Protein AF-A0A7S3PCI8-F1 (afdb_monomer)

Structure (mmCIF, N/CA/C/O backbone):
data_AF-A0A7S3PCI8-F1
#
_entry.id   AF-A0A7S3PCI8-F1
#
loop_
_atom_site.group_PDB
_atom_site.id
_atom_site.type_symbol
_atom_site.label_atom_id
_atom_site.label_alt_id
_atom_site.label_comp_id
_atom_site.label_asym_id
_atom_site.label_entity_id
_atom_site.label_seq_id
_atom_site.pdbx_PDB_ins_code
_atom_site.Cartn_x
_atom_site.Cartn_y
_atom_site.Cartn_z
_atom_site.occupancy
_atom_site.B_iso_or_equiv
_atom_site.auth_seq_id
_atom_site.auth_comp_id
_atom_site.auth_asym_id
_atom_site.auth_atom_id
_atom_site.pdbx_PDB_model_num
ATOM 1 N N . ARG A 1 1 ? 52.196 -12.112 51.011 1.00 27.86 1 ARG A N 1
ATOM 2 C CA . ARG A 1 1 ? 52.466 -12.506 52.419 1.00 27.86 1 ARG A CA 1
ATOM 3 C C . ARG A 1 1 ? 51.114 -12.709 53.113 1.00 27.86 1 ARG A C 1
ATOM 5 O O . ARG A 1 1 ? 50.279 -11.839 52.939 1.00 27.86 1 ARG A O 1
ATOM 12 N N . LYS A 1 2 ? 50.939 -13.881 53.756 1.00 26.83 2 LYS A N 1
ATOM 13 C CA . LYS A 1 2 ? 49.873 -14.411 54.663 1.00 26.83 2 LYS A CA 1
ATOM 14 C C . LYS A 1 2 ? 48.639 -13.517 54.943 1.00 26.83 2 LYS A C 1
ATOM 16 O O . LYS A 1 2 ? 48.821 -12.382 55.351 1.00 26.83 2 LYS A O 1
ATOM 21 N N . VAL A 1 3 ? 47.406 -13.945 54.616 1.00 29.55 3 VAL A N 1
ATOM 22 C CA . VAL A 1 3 ? 46.463 -14.827 55.377 1.00 29.55 3 VAL A CA 1
ATOM 23 C C . VAL A 1 3 ? 46.013 -14.224 56.714 1.00 29.55 3 VAL A C 1
ATOM 25 O O . VAL A 1 3 ? 46.874 -14.068 57.565 1.00 29.55 3 VAL A O 1
ATOM 28 N N . VAL A 1 4 ? 44.697 -13.997 56.901 1.00 24.88 4 VAL A N 1
ATOM 29 C CA . VAL A 1 4 ? 43.839 -14.606 57.955 1.00 24.88 4 VAL A CA 1
ATOM 30 C C . VAL A 1 4 ? 42.352 -14.526 57.540 1.00 24.88 4 VAL A C 1
ATOM 32 O O . VAL A 1 4 ? 41.869 -13.496 57.080 1.00 24.88 4 VAL A O 1
ATOM 35 N N . SER A 1 5 ? 41.683 -15.671 57.694 1.00 29.09 5 SER A N 1
ATOM 36 C CA . SER A 1 5 ? 40.257 -16.007 57.553 1.00 29.09 5 SER A CA 1
ATOM 37 C C . SER A 1 5 ? 39.382 -15.447 58.683 1.00 29.09 5 SER A C 1
ATOM 39 O O . SER A 1 5 ? 39.892 -15.258 59.778 1.00 29.09 5 SER A O 1
ATOM 41 N N . THR A 1 6 ? 38.064 -15.328 58.500 1.00 25.31 6 THR A N 1
ATOM 42 C CA . THR A 1 6 ? 37.109 -16.274 59.124 1.00 25.31 6 THR A CA 1
ATOM 43 C C . THR A 1 6 ? 35.862 -16.564 58.265 1.00 25.31 6 THR A C 1
ATOM 45 O O . THR A 1 6 ? 35.268 -15.659 57.685 1.00 25.31 6 THR A O 1
ATOM 48 N N . GLN A 1 7 ? 35.506 -17.855 58.260 1.00 27.11 7 GLN A N 1
ATOM 49 C CA . GLN A 1 7 ? 34.226 -18.547 57.986 1.00 27.11 7 GLN A CA 1
ATOM 50 C C . GLN A 1 7 ? 32.984 -17.841 58.589 1.00 27.11 7 GLN A C 1
ATOM 52 O O . GLN A 1 7 ? 33.149 -17.054 59.512 1.00 27.11 7 GLN A O 1
ATOM 57 N N . ASP A 1 8 ? 31.712 -18.043 58.218 1.00 26.09 8 ASP A N 1
ATOM 58 C CA . ASP A 1 8 ? 30.960 -19.021 57.408 1.00 26.09 8 ASP A CA 1
ATOM 59 C C . ASP A 1 8 ? 29.603 -18.379 57.034 1.00 26.09 8 ASP A C 1
ATOM 61 O O . ASP A 1 8 ? 29.068 -17.608 57.830 1.00 26.09 8 ASP A O 1
ATOM 65 N N . SER A 1 9 ? 29.001 -18.734 55.889 1.00 25.45 9 SER A N 1
ATOM 66 C CA . SER A 1 9 ? 27.535 -18.722 55.655 1.00 25.45 9 SER A CA 1
ATOM 67 C C . SER A 1 9 ? 27.186 -19.399 54.312 1.00 25.45 9 SER A C 1
ATOM 69 O O . SER A 1 9 ? 27.844 -19.111 53.310 1.00 25.45 9 SER A O 1
ATOM 71 N N . PRO A 1 10 ? 26.161 -20.272 54.236 1.00 29.17 10 PRO A N 1
ATOM 72 C CA . PRO A 1 10 ? 25.879 -21.071 53.049 1.00 29.17 10 PRO A CA 1
ATOM 73 C C . PRO A 1 10 ? 25.069 -20.304 51.993 1.00 29.17 10 PRO A C 1
ATOM 75 O O . PRO A 1 10 ? 24.042 -19.683 52.260 1.00 29.17 10 PRO A O 1
ATOM 78 N N . HIS A 1 11 ? 25.537 -20.416 50.752 1.00 23.89 11 HIS A N 1
ATOM 79 C CA . HIS A 1 11 ? 24.861 -19.996 49.533 1.00 23.89 11 HIS A CA 1
ATOM 80 C C . HIS A 1 11 ? 23.628 -20.858 49.226 1.00 23.89 11 HIS A C 1
ATOM 82 O O . HIS A 1 11 ? 23.722 -22.083 49.211 1.00 23.89 11 HIS A O 1
ATOM 88 N N . ARG A 1 12 ? 22.534 -20.215 48.797 1.00 23.34 12 ARG A N 1
ATOM 89 C CA . ARG A 1 12 ? 22.047 -20.266 47.398 1.00 23.34 12 ARG A CA 1
ATOM 90 C C . ARG A 1 12 ? 20.755 -19.451 47.248 1.00 23.34 12 ARG A C 1
ATOM 92 O O . ARG A 1 12 ? 19.673 -19.925 47.566 1.00 23.34 12 ARG A O 1
ATOM 99 N N . VAL A 1 13 ? 20.871 -18.259 46.663 1.00 22.89 13 VAL A N 1
ATOM 100 C CA . VAL A 1 13 ? 19.783 -17.639 45.894 1.00 22.89 13 VAL A CA 1
ATOM 101 C C . VAL A 1 13 ? 20.308 -17.453 44.479 1.00 22.89 13 VAL A C 1
ATOM 103 O O . VAL A 1 13 ? 21.386 -16.903 44.260 1.00 22.89 13 VAL A O 1
ATOM 106 N N . VAL A 1 14 ? 19.571 -18.034 43.543 1.00 23.16 14 VAL A N 1
ATOM 107 C CA . VAL A 1 14 ? 19.890 -18.159 42.126 1.00 23.16 14 VAL A CA 1
ATOM 108 C C . VAL A 1 14 ? 20.019 -16.771 41.500 1.00 23.16 14 VAL A C 1
ATOM 110 O O . VAL A 1 14 ? 19.055 -16.015 41.422 1.00 23.16 14 VAL A O 1
ATOM 113 N N . GLN A 1 15 ? 21.224 -16.454 41.031 1.00 23.61 15 GLN A N 1
ATOM 114 C CA . GLN A 1 15 ? 21.467 -15.363 40.097 1.00 23.61 15 GLN A CA 1
ATOM 115 C C . GLN A 1 15 ? 20.817 -15.758 38.766 1.00 23.61 15 GLN A C 1
ATOM 117 O O . GLN A 1 15 ? 21.354 -16.575 38.016 1.00 23.61 15 GLN A O 1
ATOM 122 N N . VAL A 1 16 ? 19.636 -15.210 38.474 1.00 22.86 16 VAL A N 1
ATOM 123 C CA . VAL A 1 16 ? 19.103 -15.243 37.111 1.00 22.86 16 VAL A CA 1
ATOM 124 C C . VAL A 1 16 ? 19.962 -14.284 36.300 1.00 22.86 16 VAL A C 1
ATOM 126 O O . VAL A 1 16 ? 19.784 -13.068 36.339 1.00 22.86 16 VAL A O 1
ATOM 129 N N . ALA A 1 17 ? 20.940 -14.846 35.594 1.00 22.61 17 ALA A N 1
ATOM 130 C CA . ALA A 1 17 ? 21.573 -14.185 34.472 1.00 22.61 17 ALA A CA 1
ATOM 131 C C . ALA A 1 17 ? 20.473 -13.891 33.445 1.00 22.61 17 ALA A C 1
ATOM 133 O O . ALA A 1 17 ? 20.045 -14.771 32.699 1.00 22.61 17 ALA A O 1
ATOM 134 N N . ILE A 1 18 ? 19.982 -12.653 33.442 1.00 24.94 18 ILE A N 1
ATOM 135 C CA . ILE A 1 18 ? 19.190 -12.130 32.336 1.00 24.94 18 ILE A CA 1
ATOM 136 C C . ILE A 1 18 ? 20.152 -12.085 31.150 1.00 24.94 18 ILE A C 1
ATOM 138 O O . ILE A 1 18 ? 20.985 -11.184 31.048 1.00 24.94 18 ILE A O 1
ATOM 142 N N . ARG A 1 19 ? 20.083 -13.098 30.280 1.00 24.11 19 ARG A N 1
ATOM 143 C CA . ARG A 1 19 ? 20.650 -12.997 28.937 1.00 24.11 19 ARG A CA 1
ATOM 144 C C . ARG A 1 19 ? 20.000 -11.787 28.273 1.00 24.11 19 ARG A C 1
ATOM 146 O O . ARG A 1 19 ? 18.777 -11.700 28.174 1.00 24.11 19 ARG A O 1
ATOM 153 N N . GLN A 1 20 ? 20.843 -10.830 27.906 1.00 29.81 20 GLN A N 1
ATOM 154 C CA . GLN A 1 20 ? 20.495 -9.675 27.096 1.00 29.81 20 GLN A CA 1
ATOM 155 C C . GLN A 1 20 ? 20.166 -10.147 25.679 1.00 29.81 20 GLN A C 1
ATOM 157 O O . GLN A 1 20 ? 21.026 -10.131 24.810 1.00 29.81 20 GLN A O 1
ATOM 162 N N . ASP A 1 21 ? 18.916 -10.536 25.461 1.00 29.53 21 ASP A N 1
ATOM 163 C CA . ASP A 1 21 ? 18.326 -10.661 24.132 1.00 29.53 21 ASP A CA 1
ATOM 164 C C . ASP A 1 21 ? 17.178 -9.642 24.041 1.00 29.53 21 ASP A C 1
ATOM 166 O O . ASP A 1 21 ? 16.047 -9.914 24.441 1.00 29.53 21 ASP A O 1
ATOM 170 N N . ALA A 1 22 ? 17.471 -8.424 23.571 1.00 28.08 22 ALA A N 1
ATOM 171 C CA . ALA A 1 22 ? 16.452 -7.428 23.227 1.00 28.08 22 ALA A CA 1
ATOM 172 C C . ALA A 1 22 ? 16.907 -6.591 22.014 1.00 28.08 22 ALA A C 1
ATOM 174 O O . ALA A 1 22 ? 17.934 -5.912 22.104 1.00 28.08 22 ALA A O 1
ATOM 175 N N . PRO A 1 23 ? 16.169 -6.591 20.887 1.00 33.16 23 PRO A N 1
ATOM 176 C CA . PRO A 1 23 ? 16.462 -5.713 19.765 1.00 33.16 23 PRO A CA 1
ATOM 177 C C . PRO A 1 23 ? 15.986 -4.284 20.090 1.00 33.16 23 PRO A C 1
ATOM 179 O O . PRO A 1 23 ? 14.822 -4.063 20.402 1.00 33.16 23 PRO A O 1
ATOM 182 N N . HIS A 1 24 ? 16.918 -3.329 20.023 1.00 36.97 24 HIS A N 1
ATOM 183 C CA . HIS A 1 24 ? 16.735 -1.867 19.980 1.00 36.97 24 HIS A CA 1
ATOM 184 C C . HIS A 1 24 ? 15.873 -1.203 21.077 1.00 36.97 24 HIS A C 1
ATOM 186 O O . HIS A 1 24 ? 14.689 -0.924 20.914 1.00 36.97 24 HIS A O 1
ATOM 192 N N . ARG A 1 25 ? 16.521 -0.800 22.177 1.00 43.88 25 ARG A N 1
ATOM 193 C CA . ARG A 1 25 ? 15.999 0.239 23.083 1.00 43.88 25 ARG A CA 1
ATOM 194 C C . ARG A 1 25 ? 16.179 1.618 22.422 1.00 43.88 25 ARG A C 1
ATOM 196 O O . ARG A 1 25 ? 17.267 1.888 21.916 1.00 43.88 25 ARG A O 1
ATOM 203 N N . ALA A 1 26 ? 15.162 2.490 22.445 1.00 54.56 26 ALA A N 1
ATOM 204 C CA . ALA A 1 26 ? 15.315 3.898 22.047 1.00 54.56 26 ALA A CA 1
ATOM 205 C C . ALA A 1 26 ? 16.467 4.546 22.832 1.00 54.56 26 ALA A C 1
ATOM 207 O O . ALA A 1 26 ? 16.497 4.468 24.063 1.00 54.56 26 ALA A O 1
ATOM 208 N N . VAL A 1 27 ? 17.411 5.178 22.133 1.00 77.50 27 VAL A N 1
ATOM 209 C CA . VAL A 1 27 ? 18.512 5.909 22.768 1.00 77.50 27 VAL A CA 1
ATOM 210 C C . VAL A 1 27 ? 18.054 7.350 22.973 1.00 77.50 27 VAL A C 1
ATOM 212 O O . VAL A 1 27 ? 18.093 8.157 22.050 1.00 77.50 27 VAL A O 1
ATOM 215 N N . ASN A 1 28 ? 17.570 7.663 24.176 1.00 86.38 28 ASN A N 1
ATOM 216 C CA . ASN A 1 28 ? 17.214 9.032 24.548 1.00 86.38 28 ASN A CA 1
ATOM 217 C C . ASN A 1 28 ? 18.470 9.875 24.863 1.00 86.38 28 ASN A C 1
ATOM 219 O O . ASN A 1 28 ? 19.436 9.343 25.419 1.00 86.38 28 ASN A O 1
ATOM 223 N N . PRO A 1 29 ? 18.448 11.194 24.588 1.00 89.12 29 PRO A N 1
ATOM 224 C CA . PRO A 1 29 ? 17.395 11.926 23.880 1.00 89.12 29 PRO A CA 1
ATOM 225 C C . PRO A 1 29 ? 17.429 11.666 22.365 1.00 89.12 29 PRO A C 1
ATOM 227 O O . PRO A 1 29 ? 18.498 11.617 21.760 1.00 89.12 29 PRO A O 1
ATOM 230 N N . ILE A 1 30 ? 16.251 11.565 21.747 1.00 91.12 30 ILE A N 1
ATOM 231 C CA . ILE A 1 30 ? 16.095 11.311 20.304 1.00 91.12 30 ILE A CA 1
ATOM 232 C C . ILE A 1 30 ? 16.317 12.562 19.444 1.00 91.12 30 ILE A C 1
ATOM 234 O O . ILE A 1 30 ? 16.691 12.451 18.281 1.00 91.12 30 ILE A O 1
ATOM 238 N N . VAL A 1 31 ? 16.142 13.757 20.019 1.00 88.75 31 VAL A N 1
ATOM 239 C CA . VAL A 1 31 ? 16.466 15.047 19.390 1.00 88.75 31 VAL A CA 1
ATOM 240 C C . VAL A 1 31 ? 17.232 15.899 20.396 1.00 88.75 31 VAL A C 1
ATOM 242 O O . VAL A 1 31 ? 16.754 16.126 21.508 1.00 88.75 31 VAL A O 1
ATOM 245 N N . PHE A 1 32 ? 18.421 16.388 20.027 1.00 86.00 32 PHE A N 1
ATOM 246 C CA . PHE A 1 32 ? 19.235 17.261 20.879 1.00 86.00 32 PHE A CA 1
ATOM 247 C C . PHE A 1 32 ? 20.119 18.228 20.065 1.00 86.00 32 PHE A C 1
ATOM 249 O O . PHE A 1 32 ? 20.490 17.920 18.931 1.00 86.00 32 PHE A O 1
ATOM 256 N N . PRO A 1 33 ? 20.486 19.400 20.624 1.00 73.12 33 PRO A N 1
ATOM 257 C CA . PRO A 1 33 ? 21.164 20.470 19.887 1.00 73.12 33 PRO A CA 1
ATOM 258 C C . PRO A 1 33 ? 22.480 20.108 19.184 1.00 73.12 33 PRO A C 1
ATOM 260 O O . PRO A 1 33 ? 22.778 20.668 18.135 1.00 73.12 33 PRO A O 1
ATOM 263 N N . SER A 1 34 ? 23.297 19.215 19.755 1.00 66.88 34 SER A N 1
ATOM 264 C CA . SER A 1 34 ? 24.648 18.930 19.246 1.00 66.88 34 SER A CA 1
ATOM 265 C C . SER A 1 34 ? 24.726 17.810 18.206 1.00 66.88 34 SER A C 1
ATOM 267 O O . SER A 1 34 ? 25.765 17.681 17.568 1.00 66.88 34 SER A O 1
ATOM 269 N N . SER A 1 35 ? 23.676 17.002 18.022 1.00 60.53 35 SER A N 1
ATOM 270 C CA . SER A 1 35 ? 23.677 15.874 17.071 1.00 60.53 35 SER A CA 1
ATOM 271 C C . SER A 1 35 ? 23.223 16.223 15.659 1.00 60.53 35 SER A C 1
ATOM 273 O O . SER A 1 35 ? 23.510 15.460 14.747 1.00 60.53 35 SER A O 1
ATOM 275 N N . HIS A 1 36 ? 22.548 17.358 15.457 1.00 63.19 36 HIS A N 1
ATOM 276 C CA . HIS A 1 36 ? 21.820 17.635 14.209 1.00 63.19 36 HIS A CA 1
ATOM 277 C C . HIS A 1 36 ? 22.151 19.012 13.589 1.00 63.19 36 HIS A C 1
ATOM 279 O O . HIS A 1 36 ? 21.320 19.645 12.941 1.00 63.19 36 HIS A O 1
ATOM 285 N N . GLY A 1 37 ? 23.392 19.485 13.763 1.00 55.69 37 GLY A N 1
ATOM 286 C CA . GLY A 1 37 ? 23.935 20.662 13.065 1.00 55.69 37 GLY A CA 1
ATOM 287 C C . GLY A 1 37 ? 23.708 22.020 13.752 1.00 55.69 37 GLY A C 1
ATOM 288 O O . GLY A 1 37 ? 23.151 22.122 14.841 1.00 55.69 37 GLY A O 1
ATOM 289 N N . ARG A 1 38 ? 24.166 23.111 13.110 1.00 59.69 38 ARG A N 1
ATOM 290 C CA . ARG A 1 38 ? 24.152 24.488 13.666 1.00 59.69 38 ARG A CA 1
ATOM 291 C C . ARG A 1 38 ? 22.742 25.106 13.802 1.00 59.69 38 ARG A C 1
ATOM 293 O O . ARG A 1 38 ? 22.611 26.191 14.364 1.00 59.69 38 ARG A O 1
ATOM 300 N N . TYR A 1 39 ? 21.696 24.447 13.298 1.00 61.47 39 TYR A N 1
ATOM 301 C CA . TYR A 1 39 ? 20.375 25.043 13.027 1.00 61.47 39 TYR A CA 1
ATOM 302 C C . TYR A 1 39 ? 19.360 24.960 14.183 1.00 61.47 39 TYR A C 1
ATOM 304 O O . TYR A 1 39 ? 18.380 25.718 14.208 1.00 61.47 39 TYR A O 1
ATOM 312 N N . VAL A 1 40 ? 19.603 24.065 15.148 1.00 65.44 40 VAL A N 1
ATOM 313 C CA . VAL A 1 40 ? 18.712 23.743 16.283 1.00 65.44 40 VAL A CA 1
ATOM 314 C C . VAL A 1 40 ? 18.877 24.727 17.458 1.00 65.44 40 VAL A C 1
ATOM 316 O O . VAL A 1 40 ? 18.009 24.846 18.320 1.00 65.44 40 VAL A O 1
ATOM 319 N N . GLY A 1 41 ? 19.958 25.514 17.477 1.00 70.00 41 GLY A N 1
ATOM 320 C CA . GLY A 1 41 ? 20.263 26.439 18.573 1.00 70.00 41 GLY A CA 1
ATOM 321 C C . GLY A 1 41 ? 20.801 25.705 19.804 1.00 70.00 41 GLY A C 1
ATOM 322 O O . GLY A 1 41 ? 21.496 24.711 19.665 1.00 70.00 41 GLY A O 1
ATOM 323 N N . SER A 1 42 ? 20.533 26.206 21.015 1.00 71.88 42 SER A N 1
ATOM 324 C CA . SER A 1 42 ? 21.031 25.611 22.273 1.00 71.88 42 SER A CA 1
ATOM 325 C C . SER A 1 42 ? 19.973 24.858 23.089 1.00 71.88 42 SER A C 1
ATOM 327 O O . SER A 1 42 ? 20.252 24.456 24.216 1.00 71.88 42 SER A O 1
ATOM 329 N N . ASN A 1 43 ? 18.751 24.738 22.569 1.00 80.88 43 ASN A N 1
ATOM 330 C CA . ASN A 1 43 ? 17.570 24.335 23.329 1.00 80.88 43 ASN A CA 1
ATOM 331 C C . ASN A 1 43 ? 16.480 23.789 22.395 1.00 80.88 43 ASN A C 1
ATOM 333 O O . ASN A 1 43 ? 16.303 24.315 21.295 1.00 80.88 43 ASN A O 1
ATOM 337 N N . VAL A 1 44 ? 15.769 22.760 22.858 1.00 84.88 44 VAL A N 1
ATOM 338 C CA . VAL A 1 44 ? 14.655 22.106 22.157 1.00 84.88 44 VAL A CA 1
ATOM 339 C C . VAL A 1 44 ? 13.528 21.813 23.148 1.00 84.88 44 VAL A C 1
ATOM 341 O O . VAL A 1 44 ? 13.763 21.222 24.202 1.00 84.88 44 VAL A O 1
ATOM 344 N N . GLY A 1 45 ? 12.308 22.242 22.830 1.00 88.25 45 GLY A N 1
ATOM 345 C CA . GLY A 1 45 ? 11.148 22.069 23.703 1.00 88.25 45 GLY A CA 1
ATOM 346 C C . GLY A 1 45 ? 9.819 22.129 22.957 1.00 88.25 45 GLY A C 1
ATOM 347 O O . GLY A 1 45 ? 9.773 22.451 21.766 1.00 88.25 45 GLY A O 1
ATOM 348 N N . GLY A 1 46 ? 8.742 21.807 23.677 1.00 90.31 46 GLY A N 1
ATOM 349 C CA . GLY A 1 46 ? 7.383 21.753 23.138 1.00 90.31 46 GLY A CA 1
ATOM 350 C C . GLY A 1 46 ? 7.219 20.836 21.920 1.00 90.31 46 GLY A C 1
ATOM 351 O O . GLY A 1 46 ? 6.832 21.355 20.874 1.00 90.31 46 GLY A O 1
ATOM 352 N N . PRO A 1 47 ? 7.532 19.526 22.009 1.00 95.81 47 PRO A N 1
ATOM 353 C CA . PRO A 1 47 ? 7.264 18.603 20.912 1.00 95.81 47 PRO A CA 1
ATOM 354 C C . PRO A 1 47 ? 5.756 18.499 20.652 1.00 95.81 47 PRO A C 1
ATOM 356 O O . PRO A 1 47 ? 4.970 18.364 21.585 1.00 95.81 47 PRO A O 1
ATOM 359 N N . SER A 1 48 ? 5.369 18.513 19.382 1.00 97.00 48 SER A N 1
ATOM 360 C CA . SER A 1 48 ? 4.046 18.130 18.896 1.00 97.00 48 SER A CA 1
ATOM 361 C C . SER A 1 48 ? 4.248 17.149 17.754 1.00 97.00 48 SER A C 1
ATOM 363 O O . SER A 1 48 ? 4.811 17.518 16.723 1.00 97.00 48 SER A O 1
ATOM 365 N N . VAL A 1 49 ? 3.843 15.899 17.951 1.00 97.44 49 VAL A N 1
ATOM 366 C CA . VAL A 1 49 ? 4.130 14.801 17.026 1.00 97.44 49 VAL A CA 1
ATOM 367 C C . VAL A 1 49 ? 2.847 14.334 16.364 1.00 97.44 49 VAL A C 1
ATOM 369 O O . VAL A 1 49 ? 1.857 14.074 17.040 1.00 97.44 49 VAL A O 1
ATOM 372 N N . ILE A 1 50 ? 2.891 14.199 15.045 1.00 95.81 50 ILE A N 1
ATOM 373 C CA . ILE A 1 50 ? 1.824 13.615 14.239 1.00 95.81 50 ILE A CA 1
ATOM 374 C C . ILE A 1 50 ? 2.388 12.448 13.429 1.00 95.81 50 ILE A C 1
ATOM 376 O O . ILE A 1 50 ? 3.551 12.461 13.010 1.00 95.81 50 ILE A O 1
ATOM 380 N N . LYS A 1 51 ? 1.548 11.447 13.164 1.00 95.25 51 LYS A N 1
ATOM 381 C CA . LYS A 1 51 ? 1.749 10.606 11.981 1.00 95.25 51 LYS A CA 1
ATOM 382 C C . LYS A 1 51 ? 1.511 11.505 10.768 1.00 95.25 51 LYS A C 1
ATOM 384 O O . LYS A 1 51 ? 0.538 12.261 10.776 1.00 95.25 51 LYS A O 1
ATOM 389 N N . VAL A 1 52 ? 2.391 11.453 9.770 1.00 94.00 52 VAL A N 1
ATOM 390 C CA . VAL A 1 52 ? 2.155 12.200 8.532 1.00 94.00 52 VAL A CA 1
ATOM 391 C C . VAL A 1 52 ? 0.824 11.725 7.943 1.00 94.00 52 VAL A C 1
ATOM 393 O O . VAL A 1 52 ? 0.646 10.513 7.785 1.00 94.00 52 VAL A O 1
ATOM 396 N N . PRO A 1 53 ? -0.137 12.638 7.727 1.00 89.75 53 PRO A N 1
ATOM 397 C CA . PRO A 1 53 ? -1.456 12.278 7.242 1.00 89.75 53 PRO A CA 1
ATOM 398 C C . PRO A 1 53 ? -1.396 11.773 5.804 1.00 89.75 53 PRO A C 1
ATOM 400 O O . PRO A 1 53 ? -0.586 12.235 5.004 1.00 89.75 53 PRO A O 1
ATOM 403 N N . ASP A 1 54 ? -2.311 10.872 5.467 1.00 87.31 54 ASP A N 1
ATOM 404 C CA . ASP A 1 54 ? -2.272 10.145 4.197 1.00 87.31 54 ASP A CA 1
ATOM 405 C C . ASP A 1 54 ? -2.568 11.043 2.971 1.00 87.31 54 ASP A C 1
ATOM 407 O O . ASP A 1 54 ? -2.309 10.640 1.840 1.00 87.31 54 ASP A O 1
ATOM 411 N N . TRP A 1 55 ? -3.065 12.276 3.175 1.00 92.50 55 TRP A N 1
ATOM 412 C CA . TRP A 1 55 ? -3.230 13.264 2.098 1.00 92.50 55 TRP A CA 1
ATOM 413 C C . TRP A 1 55 ? -1.914 13.909 1.649 1.00 92.50 55 TRP A C 1
ATOM 415 O O . TRP A 1 55 ? -1.885 14.524 0.587 1.00 92.50 55 TRP A O 1
ATOM 425 N N . ILE A 1 56 ? -0.838 13.792 2.435 1.00 88.25 56 ILE A N 1
ATOM 426 C CA . ILE A 1 56 ? 0.502 14.209 2.018 1.00 88.25 56 ILE A CA 1
ATOM 427 C C . ILE A 1 56 ? 1.129 13.024 1.281 1.00 88.25 56 ILE A C 1
ATOM 429 O O . ILE A 1 56 ? 1.375 11.989 1.911 1.00 88.25 56 ILE A O 1
ATOM 433 N N . PRO A 1 57 ? 1.405 13.133 -0.032 1.00 83.81 57 PRO A N 1
ATOM 434 C CA . PRO A 1 57 ? 1.968 12.031 -0.800 1.00 83.81 57 PRO A CA 1
ATOM 435 C C . PRO A 1 57 ? 3.282 11.533 -0.194 1.00 83.81 57 PRO A C 1
ATOM 437 O O . PRO A 1 57 ? 4.132 12.321 0.215 1.00 83.81 57 PRO A O 1
ATOM 440 N N . ALA A 1 58 ? 3.511 10.218 -0.195 1.00 79.81 58 ALA A N 1
ATOM 441 C CA . ALA A 1 58 ? 4.750 9.643 0.340 1.00 79.81 58 ALA A CA 1
ATOM 442 C C . ALA A 1 58 ? 6.019 10.144 -0.382 1.00 79.81 58 ALA A C 1
ATOM 444 O O . ALA A 1 58 ? 7.086 10.167 0.219 1.00 79.81 58 ALA A O 1
ATOM 445 N N . SER A 1 59 ? 5.904 10.563 -1.648 1.00 81.75 59 SER A N 1
ATOM 446 C CA . SER A 1 59 ? 6.981 11.200 -2.421 1.00 81.75 59 SER A CA 1
ATOM 447 C C . SER A 1 59 ? 7.329 12.614 -1.947 1.00 81.75 59 SER A C 1
ATOM 449 O O . SER A 1 59 ? 8.431 13.087 -2.208 1.00 81.75 59 SER A O 1
ATOM 451 N N . GLU A 1 60 ? 6.390 13.290 -1.287 1.00 82.88 60 GLU A N 1
ATOM 452 C CA . GLU A 1 60 ? 6.542 14.649 -0.753 1.00 82.88 60 GLU A CA 1
ATOM 453 C C . GLU A 1 60 ? 6.781 14.643 0.763 1.00 82.88 60 GLU A C 1
ATOM 455 O O . GLU A 1 60 ? 7.275 15.619 1.330 1.00 82.88 60 GLU A O 1
ATOM 460 N N . SER A 1 61 ? 6.465 13.527 1.422 1.00 89.69 61 SER A N 1
ATOM 461 C CA . SER A 1 61 ? 6.738 13.319 2.835 1.00 89.69 61 SER A CA 1
ATOM 462 C C . SER A 1 61 ? 8.226 13.082 3.102 1.00 89.69 61 SER A C 1
ATOM 464 O O . SER A 1 61 ? 8.887 12.300 2.423 1.00 89.69 61 SER A O 1
ATOM 466 N N . LEU A 1 62 ? 8.748 13.700 4.162 1.00 92.38 62 LEU A N 1
ATOM 467 C CA . LEU A 1 62 ? 10.118 13.465 4.621 1.00 92.38 62 LEU A CA 1
ATOM 468 C C . LEU A 1 62 ? 10.261 12.157 5.425 1.00 92.38 62 LEU A C 1
ATOM 470 O O . LEU A 1 62 ? 11.372 11.660 5.586 1.00 92.38 62 LEU A O 1
ATOM 474 N N . GLY A 1 63 ? 9.163 11.602 5.948 1.00 93.19 63 GLY A N 1
ATOM 475 C CA . GLY A 1 63 ? 9.141 10.347 6.709 1.00 93.19 63 GLY A CA 1
ATOM 476 C C . GLY A 1 63 ? 7.763 10.050 7.306 1.00 93.19 63 GLY A C 1
ATOM 477 O O . GLY A 1 63 ? 6.831 10.835 7.173 1.00 93.19 63 GLY A O 1
ATOM 478 N N . LYS A 1 64 ? 7.590 8.919 7.994 1.00 94.50 64 LYS A N 1
ATOM 479 C CA . LYS A 1 64 ? 6.271 8.534 8.560 1.00 94.50 64 LYS A CA 1
ATOM 480 C C . LYS A 1 64 ? 5.744 9.430 9.685 1.00 94.50 64 LYS A C 1
ATOM 482 O O . LYS A 1 64 ? 4.533 9.482 9.907 1.00 94.50 64 LYS A O 1
ATOM 487 N N . PHE A 1 65 ? 6.626 10.095 10.420 1.00 97.06 65 PHE A N 1
ATOM 488 C CA . PHE A 1 65 ? 6.268 10.935 11.560 1.00 97.06 65 PHE A CA 1
ATOM 489 C C . PHE A 1 65 ? 6.879 12.314 11.424 1.00 97.06 65 PHE A C 1
ATOM 491 O O . PHE A 1 65 ? 8.065 12.425 11.124 1.00 97.06 65 PHE A O 1
ATOM 498 N N . TYR A 1 66 ? 6.092 13.340 11.737 1.00 97.75 66 TYR A N 1
ATOM 499 C CA . TYR A 1 66 ? 6.545 14.721 11.864 1.00 97.75 66 TYR A CA 1
ATOM 500 C C . TYR A 1 66 ? 6.474 15.154 13.324 1.00 97.75 66 TYR A C 1
ATOM 502 O O . TYR A 1 66 ? 5.456 14.988 13.990 1.00 97.75 66 TYR A O 1
ATOM 510 N N . MET A 1 67 ? 7.567 15.726 13.820 1.00 97.69 67 MET A N 1
ATOM 511 C CA . MET A 1 67 ? 7.677 16.346 15.132 1.00 97.69 67 MET A CA 1
ATOM 512 C C . MET A 1 67 ? 7.968 17.830 14.955 1.00 97.69 67 MET A C 1
ATOM 514 O O . MET A 1 67 ? 9.047 18.227 14.514 1.00 97.69 67 MET A O 1
ATOM 518 N N . TYR A 1 68 ? 7.021 18.655 15.376 1.00 97.56 68 TYR A N 1
ATOM 519 C CA . TYR A 1 68 ? 7.183 20.096 15.452 1.00 97.56 68 TYR A CA 1
ATOM 520 C C . TYR A 1 68 ? 7.691 20.468 16.832 1.00 97.56 68 TYR A C 1
ATOM 522 O O . TYR A 1 68 ? 7.113 20.077 17.842 1.00 97.56 68 TYR A O 1
ATOM 530 N N . PHE A 1 69 ? 8.776 21.225 16.889 1.00 95.06 69 PHE A N 1
ATOM 531 C CA . PHE A 1 69 ? 9.358 21.672 18.149 1.00 95.06 69 PHE A CA 1
ATOM 532 C C . PHE A 1 69 ? 10.012 23.036 17.959 1.00 95.06 69 PHE A C 1
ATOM 534 O O . PHE A 1 69 ? 10.253 23.490 16.837 1.00 95.06 69 PHE A O 1
ATOM 541 N N . ALA A 1 70 ? 10.300 23.725 19.057 1.00 91.81 70 ALA A N 1
ATOM 542 C CA . ALA A 1 70 ? 10.893 25.050 18.990 1.00 91.81 70 ALA A CA 1
ATOM 543 C C . ALA A 1 70 ? 11.963 25.254 20.056 1.00 91.81 70 ALA A C 1
ATOM 545 O O . ALA A 1 70 ? 11.943 24.660 21.132 1.00 91.81 70 ALA A O 1
ATOM 546 N N . HIS A 1 71 ? 12.886 26.160 19.755 1.00 87.06 71 HIS A N 1
ATOM 547 C CA . HIS A 1 71 ? 13.745 26.755 20.765 1.00 87.06 71 HIS A CA 1
ATOM 548 C C . HIS A 1 71 ? 12.914 27.769 21.566 1.00 87.06 71 HIS A C 1
ATOM 550 O O . HIS A 1 71 ? 12.224 28.594 20.970 1.00 87.06 71 HIS A O 1
ATOM 556 N N . HIS A 1 72 ? 13.015 27.771 22.898 1.00 79.88 72 HIS A N 1
ATOM 557 C CA . HIS A 1 72 ? 12.181 28.593 23.791 1.00 79.88 72 HIS A CA 1
ATOM 558 C C . HIS A 1 72 ? 12.152 30.086 23.415 1.00 79.88 72 HIS A C 1
ATOM 560 O O . HIS A 1 72 ? 11.109 30.729 23.452 1.00 79.88 72 HIS A O 1
ATOM 566 N N . ASN A 1 73 ? 13.308 30.620 23.008 1.00 80.69 73 ASN A N 1
ATOM 567 C CA . ASN A 1 73 ? 13.481 31.991 22.499 1.00 80.69 73 ASN A CA 1
ATOM 568 C C . ASN A 1 73 ? 13.865 32.023 21.003 1.00 80.69 73 ASN A C 1
ATOM 570 O O . ASN A 1 73 ? 14.617 32.889 20.556 1.00 80.69 73 ASN A O 1
ATOM 574 N N . GLY A 1 74 ? 13.471 30.995 20.252 1.00 83.00 74 GLY A N 1
ATOM 575 C CA . GLY A 1 74 ? 13.836 30.798 18.852 1.00 83.00 74 GLY A CA 1
ATOM 576 C C . GLY A 1 74 ? 13.054 31.682 17.889 1.00 83.00 74 GLY A C 1
ATOM 577 O O . GLY A 1 74 ? 11.956 32.149 18.180 1.00 83.00 74 GLY A O 1
ATOM 578 N N . LYS A 1 75 ? 13.615 31.883 16.694 1.00 90.06 75 LYS A N 1
ATOM 579 C CA . LYS A 1 75 ? 12.961 32.637 15.613 1.00 90.06 75 LYS A CA 1
ATOM 580 C C . LYS A 1 75 ? 12.069 31.768 14.723 1.00 90.06 75 LYS A C 1
ATOM 582 O O . LYS A 1 75 ? 11.447 32.306 13.816 1.00 90.06 75 LYS A O 1
ATOM 587 N N . GLY A 1 76 ? 11.990 30.459 14.954 1.00 91.56 76 GLY A N 1
ATOM 588 C CA . GLY A 1 76 ? 11.156 29.582 14.143 1.00 91.56 76 GLY A CA 1
ATOM 589 C C . GLY A 1 76 ? 10.831 28.252 14.809 1.00 91.56 76 GLY A C 1
ATOM 590 O O . GLY A 1 76 ? 11.602 27.763 15.637 1.00 91.56 76 GLY A O 1
ATOM 591 N N . ILE A 1 77 ? 9.697 27.686 14.405 1.00 95.31 77 ILE A N 1
ATOM 592 C CA . ILE A 1 77 ? 9.289 26.312 14.697 1.00 95.31 77 ILE A CA 1
ATOM 593 C C . ILE A 1 77 ? 9.965 25.408 13.668 1.00 95.31 77 ILE A C 1
ATOM 595 O O . ILE A 1 77 ? 9.986 25.706 12.471 1.00 95.31 77 ILE A O 1
ATOM 599 N N . ARG A 1 78 ? 10.593 24.340 14.150 1.00 93.75 78 ARG A N 1
ATOM 600 C CA . ARG A 1 78 ? 11.362 23.383 13.353 1.00 93.75 78 ARG A CA 1
ATOM 601 C C . ARG A 1 78 ? 10.568 22.102 13.164 1.00 93.75 78 ARG A C 1
ATOM 603 O O . ARG A 1 78 ? 9.695 21.794 13.972 1.00 93.75 78 ARG A O 1
ATOM 610 N N . LEU A 1 79 ? 10.932 21.368 12.120 1.00 95.25 79 LEU A N 1
ATOM 611 C CA . LEU A 1 79 ? 10.408 20.048 11.825 1.00 95.25 79 LEU A CA 1
ATOM 612 C C . LEU A 1 79 ? 11.529 19.020 11.984 1.00 95.25 79 LEU A C 1
ATOM 614 O O . LEU A 1 79 ? 12.599 19.154 11.390 1.00 95.25 79 LEU A O 1
ATOM 618 N N . ALA A 1 80 ? 11.279 18.006 12.804 1.00 94.44 80 ALA A N 1
ATOM 619 C CA . ALA A 1 80 ? 12.000 16.747 12.765 1.00 94.44 80 ALA A CA 1
ATOM 620 C C . ALA A 1 80 ? 11.108 15.673 12.140 1.00 94.44 80 ALA A C 1
ATOM 622 O O . ALA A 1 80 ? 9.893 15.704 12.317 1.00 94.44 80 ALA A O 1
ATOM 623 N N . TYR A 1 81 ? 11.702 14.720 11.436 1.00 95.56 81 TYR A N 1
ATOM 624 C CA . TYR A 1 81 ? 10.990 13.630 10.788 1.00 95.56 81 TYR A CA 1
ATOM 625 C C . TYR A 1 81 ? 11.698 12.291 10.993 1.00 95.56 81 TYR A C 1
ATOM 627 O O . TYR A 1 81 ? 12.919 12.243 11.158 1.00 95.56 81 TYR A O 1
ATOM 635 N N . ALA A 1 82 ? 10.930 11.205 11.002 1.00 94.75 82 ALA A N 1
ATOM 636 C CA . ALA A 1 82 ? 11.450 9.847 11.132 1.00 94.75 82 ALA A CA 1
ATOM 637 C C . ALA A 1 82 ? 10.500 8.820 10.506 1.00 94.75 82 ALA A C 1
ATOM 639 O O . ALA A 1 82 ? 9.285 9.006 10.521 1.00 94.75 82 ALA A O 1
ATOM 640 N N . ASP A 1 83 ? 11.040 7.692 10.041 1.00 91.88 83 ASP A N 1
ATOM 641 C CA . ASP A 1 83 ? 10.242 6.528 9.617 1.00 91.88 83 ASP A CA 1
ATOM 642 C C . ASP A 1 83 ? 9.908 5.568 10.763 1.00 91.88 83 ASP A C 1
ATOM 644 O O . ASP A 1 83 ? 9.020 4.721 10.647 1.00 91.88 83 ASP A O 1
ATOM 648 N N . ASN A 1 84 ? 10.610 5.703 11.887 1.00 91.19 84 ASN A N 1
ATOM 649 C CA . ASN A 1 84 ? 10.378 4.951 13.110 1.00 91.19 84 ASN A CA 1
ATOM 650 C C . ASN A 1 84 ? 10.189 5.933 14.272 1.00 91.19 84 ASN A C 1
ATOM 652 O O . ASN A 1 84 ? 10.971 6.864 14.445 1.00 91.19 84 ASN A O 1
ATOM 656 N N . ILE A 1 85 ? 9.164 5.701 15.090 1.00 88.75 85 ILE A N 1
ATOM 657 C CA . ILE A 1 85 ? 8.772 6.562 16.212 1.00 88.75 85 ILE A CA 1
ATOM 658 C C . ILE A 1 85 ? 9.893 6.753 17.250 1.00 88.75 85 ILE A C 1
ATOM 660 O O . ILE A 1 85 ? 10.008 7.812 17.869 1.00 88.75 85 ILE A O 1
ATOM 664 N N . GLN A 1 86 ? 10.772 5.757 17.402 1.00 88.44 86 GLN A N 1
ATOM 665 C CA . GLN A 1 86 ? 11.941 5.809 18.289 1.00 88.44 86 GLN A CA 1
ATOM 666 C C . GLN A 1 86 ? 13.178 6.455 17.640 1.00 88.44 86 GLN A C 1
ATOM 668 O O . GLN A 1 86 ? 14.202 6.620 18.302 1.00 88.44 86 GLN A O 1
ATOM 673 N N . GLY A 1 87 ? 13.081 6.843 16.369 1.00 86.19 87 GLY A N 1
ATOM 674 C CA . GLY A 1 87 ? 14.161 7.404 15.571 1.00 86.19 87 GLY A CA 1
ATOM 675 C C . GLY A 1 87 ? 14.902 6.375 14.701 1.00 86.19 87 GLY A C 1
ATOM 676 O O . GLY A 1 87 ? 14.496 5.214 14.624 1.00 86.19 87 GLY A O 1
ATOM 677 N N . PRO A 1 88 ? 15.998 6.789 14.040 1.00 90.31 88 PRO A N 1
ATOM 678 C CA . PRO A 1 88 ? 16.612 8.115 14.142 1.00 90.31 88 PRO A CA 1
ATOM 679 C C . PRO A 1 88 ? 15.699 9.225 13.601 1.00 90.31 88 PRO A C 1
ATOM 681 O O . PRO A 1 88 ? 14.948 9.011 12.654 1.00 90.31 88 PRO A O 1
ATOM 684 N N . TRP A 1 89 ? 15.758 10.399 14.232 1.00 90.88 89 TRP A N 1
ATOM 685 C CA . TRP A 1 89 ? 15.011 11.587 13.820 1.00 90.88 89 TRP A CA 1
ATOM 686 C C . TRP A 1 89 ? 15.937 12.547 13.083 1.00 90.88 89 TRP A C 1
ATOM 688 O O . TRP A 1 89 ? 16.965 12.943 13.619 1.00 90.88 89 TRP A O 1
ATOM 698 N N . SER A 1 90 ? 15.562 12.946 11.875 1.00 90.81 90 SER A N 1
ATOM 699 C CA . SER A 1 90 ? 16.283 13.941 11.077 1.00 90.81 90 SER A CA 1
ATOM 700 C C . SER A 1 90 ? 15.611 15.300 11.209 1.00 90.81 90 SER A C 1
ATOM 702 O O . SER A 1 90 ? 14.398 15.367 11.357 1.00 90.81 90 SER A O 1
ATOM 704 N N . ILE A 1 91 ? 16.368 16.398 11.164 1.00 89.56 91 ILE A N 1
ATOM 705 C CA . ILE A 1 91 ? 15.831 17.757 11.354 1.00 89.56 91 ILE A CA 1
ATOM 706 C C . ILE A 1 91 ? 15.992 18.551 10.064 1.00 89.56 91 ILE A C 1
ATOM 708 O O . ILE A 1 91 ? 17.068 18.553 9.466 1.00 89.56 91 ILE A O 1
ATOM 712 N N . THR A 1 92 ? 14.940 19.255 9.647 1.00 88.31 92 THR A N 1
ATOM 713 C CA . THR A 1 92 ? 15.006 20.149 8.490 1.00 88.31 92 THR A CA 1
ATOM 714 C C . THR A 1 92 ? 15.906 21.351 8.774 1.00 88.31 92 THR A C 1
ATOM 716 O O . THR A 1 92 ? 15.885 21.933 9.861 1.00 88.31 92 THR A O 1
ATOM 719 N N . GLU A 1 93 ? 16.679 21.781 7.775 1.00 84.19 93 GLU A N 1
ATOM 720 C CA . GLU A 1 93 ? 17.567 22.945 7.910 1.00 84.19 93 GLU A CA 1
ATOM 721 C C . GLU A 1 93 ? 16.779 24.242 8.183 1.00 84.19 93 GLU A C 1
ATOM 723 O O . GLU A 1 93 ? 17.151 25.068 9.027 1.00 84.19 93 GLU A O 1
ATOM 728 N N . LYS A 1 94 ? 15.653 24.416 7.480 1.00 87.44 94 LYS A N 1
ATOM 729 C CA . LYS A 1 94 ? 14.775 25.586 7.587 1.00 87.44 94 LYS A CA 1
ATOM 730 C C . LYS A 1 94 ? 13.658 25.354 8.608 1.00 87.44 94 LYS A C 1
ATOM 732 O O . LYS A 1 94 ? 13.254 24.227 8.881 1.00 87.44 94 LYS A O 1
ATOM 737 N N . ALA A 1 95 ? 13.170 26.450 9.197 1.00 91.25 95 ALA A N 1
ATOM 738 C CA . ALA A 1 95 ? 11.947 26.422 10.003 1.00 91.25 95 ALA A CA 1
ATOM 739 C C . ALA A 1 95 ? 10.744 26.314 9.073 1.00 91.25 95 ALA A C 1
ATOM 741 O O . ALA A 1 95 ? 10.715 27.009 8.061 1.00 91.25 95 ALA A O 1
ATOM 742 N N . VAL A 1 96 ? 9.754 25.529 9.486 1.00 95.81 96 VAL A N 1
ATOM 743 C CA . VAL A 1 96 ? 8.453 25.431 8.809 1.00 95.81 96 VAL A CA 1
ATOM 744 C C . VAL A 1 96 ? 7.576 26.657 9.075 1.00 95.81 96 VAL A C 1
ATOM 746 O O . VAL A 1 96 ? 6.711 27.000 8.278 1.00 95.81 96 VAL A O 1
ATOM 749 N N . LEU A 1 97 ? 7.836 27.367 10.181 1.00 95.50 97 LEU A N 1
ATOM 750 C CA . LEU A 1 97 ? 7.224 28.657 10.490 1.00 95.50 97 LEU A CA 1
ATOM 751 C C . LEU A 1 97 ? 8.249 29.587 11.142 1.00 95.50 97 LEU A C 1
ATOM 753 O O . LEU A 1 97 ? 8.815 29.264 12.187 1.00 95.50 97 LEU A O 1
ATOM 757 N N . HIS A 1 98 ? 8.490 30.752 10.541 1.00 94.44 98 HIS A N 1
ATOM 758 C CA . HIS A 1 98 ? 9.444 31.748 11.035 1.00 94.44 98 HIS A CA 1
ATOM 759 C C . HIS A 1 98 ? 8.724 32.984 11.601 1.00 94.44 98 HIS A C 1
ATOM 761 O O . HIS A 1 98 ? 7.700 33.404 11.072 1.00 94.44 98 HIS A O 1
ATOM 767 N N . ILE A 1 99 ? 9.289 33.631 12.628 1.00 92.31 99 ILE A N 1
ATOM 768 C CA . ILE A 1 99 ? 8.705 34.803 13.315 1.00 92.31 99 ILE A CA 1
ATOM 769 C C . ILE A 1 99 ? 8.391 35.971 12.371 1.00 92.31 99 ILE A C 1
ATOM 771 O O . ILE A 1 99 ? 7.469 36.734 12.627 1.00 92.31 99 ILE A O 1
ATOM 775 N N . ARG A 1 100 ? 9.137 36.109 11.267 1.00 90.88 100 ARG A N 1
ATOM 776 C CA . ARG A 1 100 ? 8.881 37.139 10.239 1.00 90.88 100 ARG A CA 1
ATOM 777 C C . ARG A 1 100 ? 7.523 36.959 9.555 1.00 90.88 100 ARG A C 1
ATOM 779 O O . ARG A 1 100 ? 6.944 37.944 9.121 1.00 90.88 100 ARG A O 1
ATOM 786 N N . ASN A 1 101 ? 7.011 35.731 9.532 1.00 92.38 101 ASN A N 1
ATOM 787 C CA . ASN A 1 101 ? 5.735 35.389 8.916 1.00 92.38 101 ASN A CA 1
ATOM 788 C C . ASN A 1 101 ? 4.576 35.459 9.919 1.00 92.38 101 ASN A C 1
ATOM 790 O O . ASN A 1 101 ? 3.472 35.025 9.618 1.00 92.38 101 ASN A O 1
ATOM 794 N N . CYS A 1 102 ? 4.822 35.962 11.133 1.00 91.00 102 CYS A N 1
ATOM 795 C CA . CYS A 1 102 ? 3.862 35.948 12.228 1.00 91.00 102 CYS A CA 1
ATOM 796 C C . CYS A 1 102 ? 3.463 37.374 12.656 1.00 91.00 102 CYS A C 1
ATOM 798 O O . CYS A 1 102 ? 4.280 38.293 12.583 1.00 91.00 102 CYS A O 1
ATOM 800 N N . PRO A 1 103 ? 2.244 37.562 13.196 1.00 87.81 103 PRO A N 1
ATOM 801 C CA . PRO A 1 103 ? 1.767 38.846 13.730 1.00 87.81 103 PRO A CA 1
ATOM 802 C C . PRO A 1 103 ? 2.487 39.294 15.010 1.00 87.81 103 PRO A C 1
ATOM 804 O O . PRO A 1 103 ? 2.503 40.489 15.336 1.00 87.81 103 PRO A O 1
ATOM 807 N N . GLY A 1 104 ? 3.034 38.334 15.761 1.00 86.50 104 GLY A N 1
ATOM 808 C CA . GLY A 1 104 ? 3.773 38.562 16.997 1.00 86.50 104 GLY A CA 1
ATOM 809 C C . GLY A 1 104 ? 5.182 39.118 16.776 1.00 86.50 104 GLY A C 1
ATOM 810 O O . GLY A 1 104 ? 5.568 39.525 15.682 1.00 86.50 104 GLY A O 1
ATOM 811 N N . TYR A 1 105 ? 5.968 39.177 17.845 1.00 84.19 105 TYR A N 1
ATOM 812 C CA . TYR A 1 105 ? 7.354 39.639 17.801 1.00 84.19 105 TYR A CA 1
ATOM 813 C C . TYR A 1 105 ? 8.249 38.803 18.715 1.00 84.19 105 TYR A C 1
ATOM 815 O O . TYR A 1 105 ? 7.775 38.002 19.508 1.00 84.19 105 TYR A O 1
ATOM 823 N N . ASP A 1 106 ? 9.561 39.018 18.624 1.00 88.25 106 ASP A N 1
ATOM 824 C CA . ASP A 1 106 ? 10.587 38.359 19.440 1.00 88.25 106 ASP A CA 1
ATOM 825 C C . ASP A 1 106 ? 10.779 36.852 19.167 1.00 88.25 106 ASP A C 1
ATOM 827 O O . ASP A 1 106 ? 11.816 36.498 18.607 1.00 88.25 106 ASP A O 1
ATOM 831 N N . HIS A 1 107 ? 9.827 35.972 19.482 1.00 90.12 107 HIS A N 1
ATOM 832 C CA . HIS A 1 107 ? 9.977 34.518 19.293 1.00 90.12 107 HIS A CA 1
ATOM 833 C C . HIS A 1 107 ? 8.667 33.811 18.920 1.00 90.12 107 HIS A C 1
ATOM 835 O O . HIS A 1 107 ? 7.578 34.344 19.137 1.00 90.12 107 HIS A O 1
ATOM 841 N N . VAL A 1 108 ? 8.785 32.597 18.374 1.00 92.31 108 VAL A N 1
ATOM 842 C CA . VAL A 1 108 ? 7.670 31.662 18.137 1.00 92.31 108 VAL A CA 1
ATOM 843 C C . VAL A 1 108 ? 8.001 30.311 18.757 1.00 92.31 108 VAL A C 1
ATOM 845 O O . VAL A 1 108 ? 9.127 29.836 18.604 1.00 92.31 108 VAL A O 1
ATOM 848 N N . ALA A 1 109 ? 7.059 29.709 19.486 1.00 91.56 109 ALA A N 1
ATOM 849 C CA . ALA A 1 109 ? 7.277 28.414 20.131 1.00 91.56 109 ALA A CA 1
ATOM 850 C C . ALA A 1 109 ? 5.960 27.722 20.548 1.00 91.56 109 ALA A C 1
ATOM 852 O O . ALA A 1 109 ? 4.867 28.165 20.196 1.00 91.56 109 ALA A O 1
ATOM 853 N N . SER A 1 110 ? 6.097 26.607 21.280 1.00 90.81 110 SER A N 1
ATOM 854 C CA . SER A 1 110 ? 5.011 25.774 21.819 1.00 90.81 110 SER A CA 1
ATOM 855 C C . SER A 1 110 ? 3.968 25.342 20.772 1.00 90.81 110 SER A C 1
ATOM 857 O O . SER A 1 110 ? 2.775 25.574 21.006 1.00 90.81 110 SER A O 1
ATOM 859 N N . PRO A 1 111 ? 4.392 24.721 19.652 1.00 95.44 111 PRO A N 1
ATOM 860 C CA . PRO A 1 111 ? 3.455 24.197 18.664 1.00 95.44 111 PRO A CA 1
ATOM 861 C C . PRO A 1 111 ? 2.481 23.193 19.298 1.00 95.44 111 PRO A C 1
ATOM 863 O O . PRO A 1 111 ? 2.845 22.435 20.197 1.00 95.44 111 PRO A O 1
ATOM 866 N N . ASP A 1 112 ? 1.246 23.218 18.820 1.00 94.44 112 ASP A N 1
ATOM 867 C CA . ASP A 1 112 ? 0.170 22.270 19.099 1.00 94.44 112 ASP A CA 1
ATOM 868 C C . ASP A 1 112 ? -0.498 21.957 17.762 1.00 94.44 112 ASP A C 1
ATOM 870 O O . ASP A 1 112 ? -1.191 22.805 17.194 1.00 94.44 112 ASP A O 1
ATOM 874 N N . VAL A 1 113 ? -0.169 20.793 17.207 1.00 95.50 113 VAL A N 1
ATOM 875 C CA . VAL A 1 113 ? -0.484 20.432 15.824 1.00 95.50 113 VAL A CA 1
ATOM 876 C C . VAL A 1 113 ? -1.594 19.399 15.776 1.00 95.50 113 VAL A C 1
ATOM 878 O O . VAL A 1 113 ? -1.513 18.357 16.420 1.00 95.50 113 VAL A O 1
ATOM 881 N N . HIS A 1 114 ? -2.604 19.694 14.965 1.00 92.50 114 HIS A N 1
ATOM 882 C CA . HIS A 1 114 ? -3.816 18.909 14.782 1.00 92.50 114 HIS A CA 1
ATOM 883 C C . HIS A 1 114 ? -4.023 18.591 13.308 1.00 92.50 114 HIS A C 1
ATOM 885 O O . HIS A 1 114 ? -3.631 19.360 12.428 1.00 92.50 114 HIS A O 1
ATOM 891 N N . LEU A 1 115 ? -4.679 17.464 13.054 1.00 89.81 115 LEU A N 1
ATOM 892 C CA . LEU A 1 115 ? -5.074 17.034 11.721 1.00 89.81 115 LEU A CA 1
ATOM 893 C C . LEU A 1 115 ? -6.559 17.345 11.511 1.00 89.81 115 LEU A C 1
ATOM 895 O O . LEU A 1 115 ? -7.403 16.893 12.283 1.00 89.81 115 LEU A O 1
ATOM 899 N N . ASP A 1 116 ? -6.870 18.103 10.465 1.00 84.25 116 ASP A N 1
ATOM 900 C CA . ASP A 1 116 ? -8.222 18.294 9.940 1.00 84.25 116 ASP A CA 1
ATOM 901 C C . ASP A 1 116 ? -8.342 17.479 8.650 1.00 84.25 116 ASP A C 1
ATOM 903 O O . ASP A 1 116 ? -8.005 17.950 7.562 1.00 84.25 116 ASP A O 1
ATOM 907 N N . ALA A 1 117 ? -8.742 16.214 8.806 1.00 78.38 117 ALA A N 1
ATOM 908 C CA . ALA A 1 117 ? -8.827 15.263 7.702 1.00 78.38 117 ALA A CA 1
ATOM 909 C C . ALA A 1 117 ? -9.899 15.646 6.677 1.00 78.38 117 ALA A C 1
ATOM 911 O O . ALA A 1 117 ? -9.664 15.495 5.481 1.00 78.38 117 ALA A O 1
ATOM 912 N N . ASP A 1 118 ? -11.020 16.215 7.131 1.00 80.19 118 ASP A N 1
ATOM 913 C CA . ASP A 1 118 ? -12.136 16.616 6.268 1.00 80.19 118 ASP A CA 1
ATOM 914 C C . ASP A 1 118 ? -11.709 17.691 5.261 1.00 80.19 118 ASP A C 1
ATOM 916 O O . ASP A 1 118 ? -12.169 17.710 4.121 1.00 80.19 118 ASP A O 1
ATOM 920 N N . ARG A 1 119 ? -10.822 18.601 5.681 1.00 81.81 119 ARG A N 1
ATOM 921 C CA . ARG A 1 119 ? -10.318 19.701 4.843 1.00 81.81 119 ARG A CA 1
ATOM 922 C C . ARG A 1 119 ? -8.908 19.466 4.308 1.00 81.81 119 ARG A C 1
ATOM 924 O O . ARG A 1 119 ? -8.385 20.348 3.627 1.00 81.81 119 ARG A O 1
ATOM 931 N N . GLN A 1 120 ? -8.296 18.330 4.648 1.00 89.00 120 GLN A N 1
ATOM 932 C CA . GLN A 1 120 ? -6.897 18.002 4.361 1.00 89.00 120 GLN A CA 1
ATOM 933 C C . GLN A 1 120 ? -5.936 19.123 4.789 1.00 89.00 120 GLN A C 1
ATOM 935 O O . GLN A 1 120 ? -5.083 19.582 4.030 1.00 89.00 120 GLN A O 1
ATOM 940 N N . LYS A 1 121 ? -6.106 19.614 6.024 1.00 89.19 121 LYS A N 1
ATOM 941 C CA . LYS A 1 121 ? -5.263 20.669 6.602 1.00 89.19 121 LYS A CA 1
ATOM 942 C C . LYS A 1 121 ? -4.568 20.188 7.865 1.00 89.19 121 LYS A C 1
ATOM 944 O O . LYS A 1 121 ? -5.164 19.571 8.743 1.00 89.19 121 LYS A O 1
ATOM 949 N N . ILE A 1 122 ? -3.304 20.562 7.997 1.00 93.44 122 ILE A N 1
ATOM 950 C CA . ILE A 1 122 ? -2.554 20.526 9.246 1.00 93.44 122 ILE A CA 1
ATOM 951 C C . ILE A 1 122 ? -2.708 21.886 9.913 1.00 93.44 122 ILE A C 1
ATOM 953 O O . ILE A 1 122 ? -2.343 22.918 9.351 1.00 93.44 122 ILE A O 1
ATOM 957 N N . ILE A 1 123 ? -3.248 21.883 11.123 1.00 93.69 123 ILE A N 1
ATOM 958 C CA . ILE A 1 123 ? -3.508 23.081 11.914 1.00 93.69 123 ILE A CA 1
ATOM 959 C C . ILE A 1 123 ? -2.457 23.157 13.012 1.00 93.69 123 ILE A C 1
ATOM 961 O O . ILE A 1 123 ? -2.346 22.246 13.822 1.00 93.69 123 ILE A O 1
ATOM 965 N N . MET A 1 124 ? -1.713 24.256 13.079 1.00 95.38 124 MET A N 1
ATOM 966 C CA . MET A 1 124 ? -0.747 24.520 14.140 1.00 95.38 124 MET A CA 1
ATOM 967 C C . MET A 1 124 ? -1.193 25.718 14.973 1.00 95.38 124 MET A C 1
ATOM 969 O O . MET A 1 124 ? -1.175 26.854 14.497 1.00 95.38 124 MET A O 1
ATOM 973 N N . TYR A 1 125 ? -1.495 25.488 16.248 1.00 93.62 125 TYR A N 1
ATOM 974 C CA . TYR A 1 125 ? -1.559 26.559 17.236 1.00 93.62 125 TYR A CA 1
ATOM 975 C C . TYR A 1 125 ? -0.170 26.791 17.819 1.00 93.62 125 TYR A C 1
ATOM 977 O O . TYR A 1 125 ? 0.545 25.853 18.161 1.00 93.62 125 TYR A O 1
ATOM 985 N N . PHE A 1 126 ? 0.238 28.047 17.929 1.00 94.12 126 PHE A N 1
ATOM 986 C CA . PHE A 1 126 ? 1.561 28.407 18.431 1.00 94.12 126 PHE A CA 1
ATOM 987 C C . PHE A 1 126 ? 1.498 29.709 19.215 1.00 94.12 126 PHE A C 1
ATOM 989 O O . PHE A 1 126 ? 0.577 30.509 19.039 1.00 94.12 126 PHE A O 1
ATOM 996 N N . HIS A 1 127 ? 2.484 29.952 20.079 1.00 91.00 127 HIS A N 1
ATOM 997 C CA . HIS A 1 127 ? 2.553 31.209 20.815 1.00 91.00 127 HIS A CA 1
ATOM 998 C C . HIS A 1 127 ? 3.605 32.150 20.242 1.00 91.00 127 HIS A C 1
ATOM 1000 O O . HIS A 1 127 ? 4.662 31.739 19.762 1.00 91.00 127 HIS A O 1
ATOM 1006 N N . SER A 1 128 ? 3.328 33.443 20.371 1.00 90.81 128 SER A N 1
ATOM 1007 C CA . SER A 1 128 ? 4.305 34.500 20.154 1.00 90.81 128 SER A CA 1
ATOM 1008 C C . SER A 1 128 ? 3.985 35.704 21.047 1.00 90.81 128 SER A C 1
ATOM 1010 O O . SER A 1 128 ? 2.816 35.942 21.378 1.00 90.81 128 SER A O 1
ATOM 1012 N N . PRO A 1 129 ? 4.992 36.474 21.490 1.00 87.88 129 PRO A N 1
ATOM 1013 C CA . PRO A 1 129 ? 4.757 37.759 22.120 1.00 87.88 129 PRO A CA 1
ATOM 1014 C C . PRO A 1 129 ? 3.896 38.690 21.264 1.00 87.88 129 PRO A C 1
ATOM 1016 O O . PRO A 1 129 ? 4.174 38.915 20.089 1.00 87.88 129 PRO A O 1
ATOM 1019 N N . SER A 1 130 ? 2.843 39.246 21.863 1.00 77.81 130 SER A N 1
ATOM 1020 C CA . SER A 1 130 ? 1.900 40.133 21.174 1.00 77.81 130 SER A CA 1
ATOM 1021 C C . SER A 1 130 ? 2.205 41.595 21.471 1.00 77.81 130 SER A C 1
ATOM 1023 O O . SER A 1 130 ? 2.404 41.964 22.630 1.00 77.81 130 SER A O 1
ATOM 1025 N N . ARG A 1 131 ? 2.227 42.438 20.428 1.00 67.44 131 ARG A N 1
ATOM 1026 C CA . ARG A 1 131 ? 2.360 43.903 20.562 1.00 67.44 131 ARG A CA 1
ATOM 1027 C C . ARG A 1 131 ? 1.066 44.581 21.039 1.00 67.44 131 ARG A C 1
ATOM 1029 O O . ARG A 1 131 ? 1.078 45.783 21.280 1.00 67.44 131 ARG A O 1
ATOM 1036 N N . SER A 1 132 ? -0.036 43.835 21.160 1.00 59.44 132 SER A N 1
ATOM 1037 C CA . SER A 1 132 ? -1.336 44.373 21.576 1.00 59.44 132 SER A CA 1
ATOM 1038 C C . SER A 1 132 ? -1.326 44.833 23.037 1.00 59.44 132 SER A C 1
ATOM 1040 O O . SER A 1 132 ? -0.742 44.193 23.914 1.00 59.44 132 SER A O 1
ATOM 1042 N N . THR A 1 133 ? -2.001 45.949 23.312 1.00 48.91 133 THR A N 1
ATOM 1043 C CA . THR A 1 133 ? -1.983 46.626 24.612 1.00 48.91 133 THR A CA 1
ATOM 1044 C C . THR A 1 133 ? -3.019 46.107 25.623 1.00 48.91 133 THR A C 1
ATOM 1046 O O . THR A 1 133 ? -2.904 46.472 26.794 1.00 48.91 133 THR A O 1
ATOM 1049 N N . ARG A 1 134 ? -3.982 45.232 25.262 1.00 50.88 134 ARG A N 1
ATOM 1050 C CA . ARG A 1 134 ? -4.983 44.607 26.179 1.00 50.88 134 ARG A CA 1
ATOM 1051 C C . ARG A 1 134 ? -5.573 43.297 25.590 1.00 50.88 134 ARG A C 1
ATOM 1053 O O . ARG A 1 134 ? -5.607 43.192 24.368 1.00 50.88 134 ARG A O 1
ATOM 1060 N N . PRO A 1 135 ? -6.085 42.313 26.377 1.00 46.72 135 PRO A N 1
ATOM 1061 C CA . PRO A 1 135 ? -5.955 42.089 27.825 1.00 46.72 135 PRO A CA 1
ATOM 1062 C C . PRO A 1 135 ? -4.860 41.060 28.197 1.00 46.72 135 PRO A C 1
ATOM 1064 O O . PRO A 1 135 ? -4.500 40.935 29.369 1.00 46.72 135 PRO A O 1
ATOM 1067 N N . PHE A 1 136 ? -4.296 40.329 27.231 1.00 50.62 136 PHE A N 1
ATOM 1068 C CA . PHE A 1 136 ? -3.283 39.299 27.483 1.00 50.62 136 PHE A CA 1
ATOM 1069 C C . PHE A 1 136 ? -1.885 39.914 27.424 1.00 50.62 136 PHE A C 1
ATOM 1071 O O . PHE A 1 136 ? -1.256 40.005 26.373 1.00 50.62 136 PHE A O 1
ATOM 1078 N N . ARG A 1 137 ? -1.399 40.404 28.570 1.00 51.12 137 ARG A N 1
ATOM 1079 C CA . ARG A 1 137 ? -0.049 40.972 28.670 1.00 51.12 137 ARG A CA 1
ATOM 1080 C C . ARG A 1 137 ? 1.004 39.949 28.201 1.00 51.12 137 ARG A C 1
ATOM 1082 O O . ARG A 1 137 ? 1.161 38.893 28.804 1.00 51.12 137 ARG A O 1
ATOM 1089 N N . LYS A 1 138 ? 1.795 40.361 27.204 1.00 66.44 138 LYS A N 1
ATOM 1090 C CA . LYS A 1 138 ? 3.104 39.836 26.758 1.00 66.44 138 LYS A CA 1
ATOM 1091 C C . LYS A 1 138 ? 3.150 38.594 25.866 1.00 66.44 138 LYS A C 1
ATOM 1093 O O . LYS A 1 138 ? 4.111 38.524 25.112 1.00 66.44 138 LYS A O 1
ATOM 1098 N N . GLN A 1 139 ? 2.210 37.648 25.908 1.00 80.38 139 GLN A N 1
ATOM 1099 C CA . GLN A 1 139 ? 2.222 36.455 25.036 1.00 80.38 139 GLN A CA 1
ATOM 1100 C C . GLN A 1 139 ? 0.806 36.041 24.630 1.00 80.38 139 GLN A C 1
ATOM 1102 O O . GLN A 1 139 ? -0.118 36.115 25.441 1.00 80.38 139 GLN A O 1
ATOM 1107 N N . SER A 1 140 ? 0.639 35.609 23.382 1.00 86.88 140 SER A N 1
ATOM 1108 C CA . SER A 1 140 ? -0.656 35.224 22.814 1.00 86.88 140 SER A CA 1
ATOM 1109 C C . SER A 1 140 ? -0.535 33.992 21.927 1.00 86.88 140 SER A C 1
ATOM 1111 O O . SER A 1 140 ? 0.561 33.682 21.456 1.00 86.88 140 SER A O 1
ATOM 1113 N N . THR A 1 141 ? -1.657 33.303 21.719 1.00 90.12 141 THR A N 1
ATOM 1114 C CA . THR A 1 141 ? -1.757 32.183 20.774 1.00 90.12 141 THR A CA 1
ATOM 1115 C C . THR A 1 141 ? -2.257 32.661 19.412 1.00 90.12 141 THR A C 1
ATOM 1117 O O . THR A 1 141 ? -3.165 33.490 19.327 1.00 90.12 141 THR A O 1
ATOM 1120 N N . TYR A 1 142 ? -1.672 32.095 18.362 1.00 91.44 142 TYR A N 1
ATOM 1121 C CA . TYR A 1 142 ? -2.009 32.279 16.955 1.00 91.44 142 TYR A CA 1
ATOM 1122 C C . TYR A 1 142 ? -2.211 30.909 16.293 1.00 91.44 142 TYR A C 1
ATOM 1124 O O . TYR A 1 142 ? -1.859 29.882 16.875 1.00 91.44 142 TYR A O 1
ATOM 1132 N N . CYS A 1 143 ? -2.773 30.893 15.084 1.00 92.12 143 CYS A N 1
ATOM 1133 C CA . CYS A 1 143 ? -3.017 29.678 14.309 1.00 92.12 143 CYS A CA 1
ATOM 1134 C C . CYS A 1 143 ? -2.403 29.799 12.915 1.00 92.12 143 CYS A C 1
ATOM 1136 O O . CYS A 1 143 ? -2.539 30.833 12.263 1.00 92.12 143 CYS A O 1
ATOM 1138 N N . ALA A 1 144 ? -1.759 28.733 12.456 1.00 93.50 144 ALA A N 1
ATOM 1139 C CA . ALA A 1 144 ? -1.300 28.571 11.088 1.00 93.50 144 ALA A CA 1
ATOM 1140 C C . ALA A 1 144 ? -1.845 27.273 10.492 1.00 93.50 144 ALA A C 1
ATOM 1142 O O . ALA A 1 144 ? -2.106 26.316 11.219 1.00 93.50 144 ALA A O 1
ATOM 1143 N N . ILE A 1 145 ? -2.004 27.251 9.175 1.00 93.62 145 ILE A N 1
ATOM 1144 C CA . ILE A 1 145 ? -2.474 26.093 8.417 1.00 93.62 145 ILE A CA 1
ATOM 1145 C C . ILE A 1 145 ? -1.444 25.696 7.365 1.00 93.62 145 ILE A C 1
ATOM 1147 O O . ILE A 1 145 ? -0.723 26.546 6.842 1.00 93.62 145 ILE A O 1
ATOM 1151 N N . SER A 1 146 ? -1.387 24.408 7.063 1.00 95.00 146 SER A N 1
ATOM 1152 C CA . SER A 1 146 ? -0.518 23.826 6.045 1.00 95.00 146 SER A CA 1
ATOM 1153 C C . SER A 1 146 ? -1.229 22.652 5.376 1.00 95.00 146 SER A C 1
ATOM 1155 O O . SER A 1 146 ? -2.046 21.991 6.011 1.00 95.00 146 SER A O 1
ATOM 1157 N N . GLU A 1 147 ? -0.946 22.400 4.103 1.00 93.69 147 GLU A N 1
ATOM 1158 C CA . GLU A 1 147 ? -1.419 21.203 3.388 1.00 93.69 147 GLU A CA 1
ATOM 1159 C C . GLU A 1 147 ? -0.384 20.071 3.464 1.00 93.69 147 GLU A C 1
ATOM 1161 O O . GLU A 1 147 ? -0.755 18.911 3.607 1.00 93.69 147 GLU A O 1
ATOM 1166 N N . ASP A 1 148 ? 0.906 20.420 3.468 1.00 92.50 148 ASP A N 1
ATOM 1167 C CA . ASP A 1 148 ? 2.051 19.507 3.345 1.00 92.50 148 ASP A CA 1
ATOM 1168 C C . ASP A 1 148 ? 2.863 19.328 4.643 1.00 92.50 148 ASP A C 1
ATOM 1170 O O . ASP A 1 148 ? 3.837 18.576 4.704 1.00 92.50 148 ASP A O 1
ATOM 1174 N N . GLY A 1 149 ? 2.499 20.055 5.700 1.00 93.62 149 GLY A N 1
ATOM 1175 C CA . GLY A 1 149 ? 3.182 20.024 6.990 1.00 93.62 149 GLY A C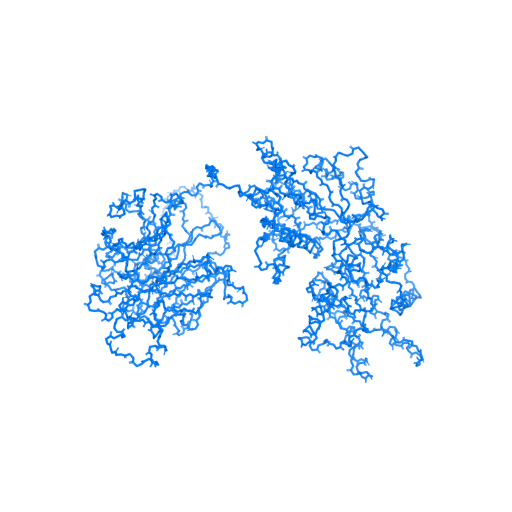A 1
ATOM 1176 C C . GLY A 1 149 ? 4.566 20.672 6.999 1.00 93.62 149 GLY A C 1
ATOM 1177 O O . GLY A 1 149 ? 5.233 20.630 8.037 1.00 93.62 149 GLY A O 1
ATOM 1178 N N . MET A 1 150 ? 4.997 21.288 5.899 1.00 94.31 150 MET A N 1
ATOM 1179 C CA . MET A 1 150 ? 6.290 21.961 5.757 1.00 94.31 150 MET A CA 1
ATOM 1180 C C . MET A 1 150 ? 6.133 23.468 5.551 1.00 94.31 150 MET A C 1
ATOM 1182 O O . MET A 1 150 ? 6.936 24.242 6.076 1.00 94.31 150 MET A O 1
ATOM 1186 N N . HIS A 1 151 ? 5.085 23.890 4.846 1.00 94.62 151 HIS A N 1
ATOM 1187 C CA . HIS A 1 151 ? 4.804 25.287 4.540 1.00 94.62 151 HIS A CA 1
ATOM 1188 C C . HIS A 1 151 ? 3.546 25.745 5.282 1.00 94.62 151 HIS A C 1
ATOM 1190 O O . HIS A 1 151 ? 2.430 25.343 4.953 1.00 94.62 151 HIS A O 1
ATOM 1196 N N . PHE A 1 152 ? 3.729 26.584 6.307 1.00 95.56 152 PHE A N 1
ATOM 1197 C CA . PHE A 1 152 ? 2.638 27.106 7.134 1.00 95.56 152 PHE A CA 1
ATOM 1198 C C . PHE A 1 152 ? 2.320 28.571 6.830 1.00 95.56 152 PHE A C 1
ATOM 1200 O O . PHE A 1 152 ? 3.198 29.436 6.897 1.00 95.56 152 PHE A O 1
ATOM 1207 N N . SER A 1 153 ? 1.033 28.849 6.626 1.00 93.38 153 SER A N 1
ATOM 1208 C CA . SER A 1 153 ? 0.472 30.196 6.488 1.00 93.38 153 SER A CA 1
ATOM 1209 C C . SER A 1 153 ? -0.339 30.565 7.722 1.00 93.38 153 SER A C 1
ATOM 1211 O O . SER A 1 153 ? -1.189 29.794 8.171 1.00 93.38 153 SER A O 1
ATOM 1213 N N . VAL A 1 154 ? -0.088 31.743 8.294 1.00 92.50 154 VAL A N 1
ATOM 1214 C CA . VAL A 1 154 ? -0.803 32.204 9.490 1.00 92.50 154 VAL A CA 1
ATOM 1215 C C . VAL A 1 154 ? -2.201 32.688 9.105 1.00 92.50 154 VAL A C 1
ATOM 1217 O O . VAL A 1 154 ? -2.369 33.523 8.219 1.00 92.50 154 VAL A O 1
ATOM 1220 N N . VAL A 1 155 ? -3.220 32.175 9.792 1.00 88.25 155 VAL A N 1
ATOM 1221 C CA . VAL A 1 155 ? -4.619 32.514 9.516 1.00 88.25 155 VAL A CA 1
ATOM 1222 C C . VAL A 1 155 ? -4.852 33.998 9.807 1.00 88.25 155 VAL A C 1
ATOM 1224 O O . VAL A 1 155 ? -4.633 34.464 10.926 1.00 88.25 155 VAL A O 1
ATOM 1227 N N . GLY A 1 156 ? -5.300 34.739 8.789 1.00 85.00 156 GLY A N 1
ATOM 1228 C CA . GLY A 1 156 ? -5.574 36.176 8.880 1.00 85.00 156 GLY A CA 1
ATOM 1229 C C . GLY A 1 156 ? -4.336 37.082 8.851 1.00 85.00 156 GLY A C 1
ATOM 1230 O O . GLY A 1 156 ? -4.478 38.283 9.082 1.00 85.00 156 GLY A O 1
ATOM 1231 N N . TRP A 1 157 ? -3.141 36.542 8.574 1.00 88.88 157 TRP A N 1
ATOM 1232 C CA . TRP A 1 157 ? -1.896 37.310 8.532 1.00 88.88 157 TRP A CA 1
ATOM 1233 C C . TRP A 1 157 ? -1.024 36.937 7.330 1.00 88.88 157 TRP A C 1
ATOM 1235 O O . TRP A 1 157 ? -0.437 35.858 7.292 1.00 88.88 157 TRP A O 1
ATOM 1245 N N . ASP A 1 158 ? -0.875 37.877 6.399 1.00 90.31 158 ASP A N 1
ATOM 1246 C CA . ASP A 1 158 ? 0.036 37.773 5.258 1.00 90.31 158 ASP A CA 1
ATOM 1247 C C . ASP A 1 158 ? 1.000 38.978 5.246 1.00 90.31 158 ASP A C 1
ATOM 1249 O O . ASP A 1 158 ? 0.580 40.095 4.924 1.00 90.31 158 ASP A O 1
ATOM 1253 N N . PRO A 1 159 ? 2.282 38.789 5.615 1.00 87.00 159 PRO A N 1
ATOM 1254 C CA . PRO A 1 159 ? 3.268 39.865 5.630 1.00 87.00 159 PRO A CA 1
ATOM 1255 C C . PRO A 1 159 ? 3.470 40.533 4.269 1.00 87.00 159 PRO A C 1
ATOM 1257 O O . PRO A 1 159 ? 3.649 41.746 4.235 1.00 87.00 159 PRO A O 1
ATOM 1260 N N . GLU A 1 160 ? 3.439 39.776 3.167 1.00 87.56 160 GLU A N 1
ATOM 1261 C CA . GLU A 1 160 ? 3.709 40.331 1.837 1.00 87.56 160 GLU A CA 1
ATOM 1262 C C . GLU A 1 160 ? 2.557 41.209 1.362 1.00 87.56 160 GLU A C 1
ATOM 1264 O O . GLU A 1 160 ? 2.781 42.299 0.830 1.00 87.56 160 GLU A O 1
ATOM 1269 N N . SER A 1 161 ? 1.319 40.756 1.577 1.00 87.31 161 SER A N 1
ATOM 1270 C CA . SER A 1 161 ? 0.134 41.569 1.310 1.00 87.31 161 SER A CA 1
ATOM 1271 C C . SER A 1 161 ? 0.133 42.831 2.172 1.00 87.31 161 SER A C 1
ATOM 1273 O O . SER A 1 161 ? -0.096 43.917 1.646 1.00 87.31 161 SER A O 1
ATOM 1275 N N . ILE A 1 162 ? 0.460 42.725 3.465 1.00 86.88 162 ILE A N 1
ATOM 1276 C CA . ILE A 1 162 ? 0.511 43.880 4.374 1.00 86.88 162 ILE A CA 1
ATOM 1277 C C . ILE A 1 162 ? 1.592 44.881 3.950 1.00 86.88 162 ILE A C 1
ATOM 1279 O O . ILE A 1 162 ? 1.325 46.076 3.964 1.00 86.88 162 ILE A O 1
ATOM 1283 N N . GLU A 1 163 ? 2.784 44.422 3.560 1.00 84.94 163 GLU A N 1
ATOM 1284 C CA . GLU A 1 163 ? 3.887 45.295 3.128 1.00 84.94 163 GLU A CA 1
ATOM 1285 C C . GLU A 1 163 ? 3.584 46.010 1.803 1.00 84.94 163 GLU A C 1
ATOM 1287 O O . GLU A 1 163 ? 3.940 47.175 1.635 1.00 84.94 163 GLU A O 1
ATOM 1292 N N . LYS A 1 164 ? 2.881 45.343 0.878 1.00 87.75 164 LYS A N 1
ATOM 1293 C CA . LYS A 1 164 ? 2.413 45.939 -0.388 1.00 87.75 164 LYS A CA 1
ATOM 1294 C C . LYS A 1 164 ? 1.198 46.854 -0.209 1.00 87.75 164 LYS A C 1
ATOM 1296 O O . LYS A 1 164 ? 0.886 47.637 -1.105 1.00 87.75 164 LYS A O 1
ATOM 1301 N N . SER A 1 165 ? 0.494 46.742 0.913 1.00 80.19 165 SER A N 1
ATOM 1302 C CA . SER A 1 165 ? -0.677 47.558 1.214 1.00 80.19 165 SER A CA 1
ATOM 1303 C C . SER A 1 165 ? -0.251 48.855 1.906 1.00 80.19 165 SER A C 1
ATOM 1305 O O . SER A 1 165 ? 0.510 48.829 2.866 1.00 80.19 165 SER A O 1
ATOM 1307 N N . ASN A 1 166 ? -0.798 50.002 1.493 1.00 85.06 166 ASN A N 1
ATOM 1308 C CA . ASN A 1 166 ? -0.585 51.297 2.163 1.00 85.06 166 ASN A CA 1
ATOM 1309 C C . ASN A 1 166 ? -1.376 51.409 3.489 1.00 85.06 166 ASN A C 1
ATOM 1311 O O . ASN A 1 166 ? -2.013 52.429 3.753 1.00 85.06 166 ASN A O 1
ATOM 1315 N N . LEU A 1 167 ? -1.385 50.350 4.305 1.00 87.06 167 LEU A N 1
ATOM 1316 C CA . LEU A 1 167 ? -2.081 50.326 5.590 1.00 87.06 167 LEU A CA 1
ATOM 1317 C C . LEU A 1 167 ? -1.346 51.196 6.612 1.00 87.06 167 LEU A C 1
ATOM 1319 O O . LEU A 1 167 ? -0.126 51.130 6.772 1.00 87.06 167 LEU A O 1
ATOM 1323 N N . SER A 1 168 ? -2.113 51.973 7.362 1.00 87.69 168 SER A N 1
ATOM 1324 C CA . SER A 1 168 ? -1.636 52.718 8.520 1.00 87.69 168 SER A CA 1
ATOM 1325 C C . SER A 1 168 ? -1.159 51.787 9.643 1.00 87.69 168 SER A C 1
ATOM 1327 O O . SER A 1 168 ? -1.531 50.613 9.743 1.00 87.69 168 SER A O 1
ATOM 1329 N N . VAL A 1 169 ? -0.352 52.333 10.558 1.00 83.25 169 VAL A N 1
ATOM 1330 C CA . VAL A 1 169 ? 0.114 51.615 11.760 1.00 83.25 169 VAL A CA 1
ATOM 1331 C C . VAL A 1 169 ? -1.063 51.069 12.583 1.00 83.25 169 VAL A C 1
ATOM 1333 O O . VAL A 1 169 ? -0.966 49.969 13.138 1.00 83.25 169 VAL A O 1
ATOM 1336 N N . ASP A 1 170 ? -2.176 51.802 12.623 1.00 82.94 170 ASP A N 1
ATOM 1337 C CA . ASP A 1 170 ? -3.386 51.413 13.346 1.00 82.94 170 ASP A CA 1
ATOM 1338 C C . ASP A 1 170 ? -4.122 50.258 12.660 1.00 82.94 170 ASP A C 1
ATOM 1340 O O . ASP A 1 170 ? -4.513 49.301 13.330 1.00 82.94 170 ASP A O 1
ATOM 1344 N N . GLU A 1 171 ? -4.230 50.262 11.331 1.00 84.75 171 GLU A N 1
ATOM 1345 C CA . GLU A 1 171 ? -4.825 49.151 10.576 1.00 84.75 171 GLU A CA 1
ATOM 1346 C C . GLU A 1 171 ? -4.022 47.856 10.745 1.00 84.75 171 GLU A C 1
ATOM 1348 O O . GLU A 1 171 ? -4.590 46.797 11.028 1.00 84.75 171 GLU A O 1
ATOM 1353 N N . VAL A 1 172 ? -2.688 47.934 10.694 1.00 83.81 172 VAL A N 1
ATOM 1354 C CA . VAL A 1 172 ? -1.820 46.778 10.975 1.00 83.81 172 VAL A CA 1
ATOM 1355 C C . VAL A 1 172 ? -1.982 46.305 12.426 1.00 83.81 172 VAL A C 1
ATOM 1357 O O . VAL A 1 172 ? -1.947 45.104 12.705 1.00 83.81 172 VAL A O 1
ATOM 1360 N N . SER A 1 173 ? -2.181 47.224 13.376 1.00 82.75 173 SER A N 1
ATOM 1361 C CA . SER A 1 173 ? -2.471 46.885 14.776 1.00 82.75 173 SER A CA 1
ATOM 1362 C C . SER A 1 173 ? -3.802 46.137 14.921 1.00 82.75 173 SER A C 1
ATOM 1364 O O . SER A 1 173 ? -3.863 45.130 15.632 1.00 82.75 173 SER A O 1
ATOM 1366 N N . ILE A 1 174 ? -4.845 46.561 14.203 1.00 82.88 174 ILE A N 1
ATOM 1367 C CA . ILE A 1 174 ? -6.154 45.891 14.174 1.00 82.88 174 ILE A CA 1
ATOM 1368 C C . ILE A 1 174 ? -6.027 44.478 13.590 1.00 82.88 174 ILE A C 1
ATOM 1370 O O . ILE A 1 174 ? -6.553 43.530 14.175 1.00 82.88 174 ILE A O 1
ATOM 1374 N N . LEU A 1 175 ? -5.277 44.298 12.496 1.00 83.44 175 LEU A N 1
ATOM 1375 C CA . LEU A 1 175 ? -5.011 42.970 11.926 1.00 83.44 175 LEU A CA 1
ATOM 1376 C C . LEU A 1 175 ? -4.305 42.048 12.931 1.00 83.44 175 LEU A C 1
ATOM 1378 O O . LEU A 1 175 ? -4.742 40.915 13.147 1.00 83.44 175 LEU A O 1
ATOM 1382 N N . ARG A 1 176 ? -3.276 42.547 13.635 1.00 85.12 176 ARG A N 1
ATOM 1383 C CA . ARG A 1 176 ? -2.594 41.784 14.702 1.00 85.12 176 ARG A CA 1
ATOM 1384 C C . ARG A 1 176 ? -3.547 41.351 15.814 1.00 85.12 176 ARG A C 1
ATOM 1386 O O . ARG A 1 176 ? -3.383 40.263 16.365 1.00 85.12 176 ARG A O 1
ATOM 1393 N N . GLN A 1 177 ? -4.502 42.207 16.174 1.00 79.19 177 GLN A N 1
ATOM 1394 C CA . GLN A 1 177 ? -5.495 41.903 17.202 1.00 79.19 177 GLN A CA 1
ATOM 1395 C C . GLN A 1 177 ? -6.487 40.835 16.736 1.00 79.19 177 GLN A C 1
ATOM 1397 O O . GLN A 1 177 ? -6.790 39.937 17.513 1.00 79.19 177 GLN A O 1
ATOM 1402 N N . ARG A 1 178 ? -6.930 40.874 15.472 1.00 80.31 178 ARG A N 1
ATOM 1403 C CA . ARG A 1 178 ? -7.841 39.866 14.897 1.00 80.31 178 ARG A CA 1
ATOM 1404 C C . ARG A 1 178 ? -7.234 38.465 14.834 1.00 80.31 178 ARG A C 1
ATOM 1406 O O . ARG A 1 178 ? -7.955 37.488 14.985 1.00 80.31 178 ARG A O 1
ATOM 1413 N N . CYS A 1 179 ? -5.917 38.364 14.658 1.00 84.31 179 CYS A N 1
ATOM 1414 C CA . CYS A 1 179 ? -5.216 37.077 14.647 1.00 84.31 179 CYS A CA 1
ATOM 1415 C C . CYS A 1 179 ? -5.050 36.461 16.050 1.00 84.31 179 CYS A C 1
ATOM 1417 O O . CYS A 1 179 ? -4.665 35.300 16.175 1.00 84.31 179 CYS A O 1
ATOM 1419 N N . ASN A 1 180 ? -5.259 37.241 17.116 1.00 85.38 180 ASN A N 1
ATOM 1420 C CA . ASN A 1 180 ? -5.019 36.804 18.486 1.00 85.38 180 ASN A CA 1
ATOM 1421 C C . ASN A 1 180 ? -6.168 35.924 18.990 1.00 85.38 180 ASN A C 1
ATOM 1423 O O . ASN A 1 180 ? -7.282 36.404 19.187 1.00 85.38 180 ASN A O 1
ATOM 1427 N N . LEU A 1 181 ? -5.876 34.651 19.260 1.00 85.00 181 LEU A N 1
ATOM 1428 C CA . LEU A 1 181 ? -6.883 33.689 19.706 1.00 85.00 181 LEU A CA 1
ATOM 1429 C C . LEU A 1 181 ? -7.117 33.708 21.221 1.00 85.00 181 LEU A C 1
ATOM 1431 O O . LEU A 1 181 ? -8.179 33.286 21.674 1.00 85.00 181 LEU A O 1
ATOM 1435 N N . GLY A 1 182 ? -6.155 34.193 22.013 1.00 85.75 182 GLY A N 1
ATOM 1436 C CA . GLY A 1 182 ? -6.260 34.233 23.471 1.00 85.75 182 GLY A CA 1
ATOM 1437 C C . GLY A 1 182 ? -4.932 34.013 24.211 1.00 85.75 182 GLY A C 1
ATOM 1438 O O . GLY A 1 182 ? -3.858 34.320 23.676 1.00 85.75 182 GLY A O 1
ATOM 1439 N N . PRO A 1 183 ? -4.982 33.509 25.465 1.00 87.38 183 PRO A N 1
ATOM 1440 C CA . PRO A 1 183 ? -3.793 33.205 26.263 1.00 87.38 183 PRO A CA 1
ATOM 1441 C C . PRO A 1 183 ? -2.799 32.286 25.545 1.00 87.38 183 PRO A C 1
ATOM 1443 O O . PRO A 1 183 ? -3.156 31.535 24.645 1.00 87.38 183 PRO A O 1
ATOM 1446 N N . PHE A 1 184 ? -1.538 32.323 25.955 1.00 87.50 184 PHE A N 1
ATOM 1447 C CA . PHE A 1 184 ? -0.489 31.492 25.370 1.00 87.50 184 PHE A CA 1
ATOM 1448 C C . PHE A 1 184 ? -0.629 30.005 25.757 1.00 87.50 184 PHE A C 1
ATOM 1450 O O . PHE A 1 184 ? -1.188 29.667 26.804 1.00 87.50 184 PHE A O 1
ATOM 1457 N N . TYR A 1 185 ? -0.070 29.134 24.912 1.00 89.31 185 TYR A N 1
ATOM 1458 C CA . TYR A 1 185 ? -0.033 27.669 25.063 1.00 89.31 185 TYR A CA 1
ATOM 1459 C C . TYR A 1 185 ? -1.403 26.997 24.970 1.00 89.31 185 TYR A C 1
ATOM 1461 O O . TYR A 1 185 ? -1.753 26.202 25.841 1.00 89.31 185 TYR A O 1
ATOM 1469 N N . PHE A 1 186 ? -2.181 27.303 23.930 1.00 90.81 186 PHE A N 1
ATOM 1470 C CA . PHE A 1 186 ? -3.381 26.511 23.660 1.00 90.81 186 PHE A CA 1
ATOM 1471 C C . PHE A 1 186 ? -3.019 25.038 23.452 1.00 90.81 186 PHE A C 1
ATOM 1473 O O . PHE A 1 186 ? -2.017 24.707 22.812 1.00 90.81 186 PHE A O 1
ATOM 1480 N N . ARG A 1 187 ? -3.864 24.183 24.015 1.00 93.75 187 ARG A N 1
ATOM 1481 C CA . ARG A 1 187 ? -4.025 22.774 23.676 1.00 93.75 187 ARG A CA 1
ATOM 1482 C C . ARG A 1 187 ? -5.463 22.577 23.269 1.00 93.75 187 ARG A C 1
ATOM 1484 O O . ARG A 1 187 ? -6.340 22.576 24.133 1.00 93.75 187 ARG A O 1
ATOM 1491 N N . VAL A 1 188 ? -5.696 22.551 21.965 1.00 91.69 188 VAL A N 1
ATOM 1492 C CA . VAL A 1 188 ? -7.044 22.517 21.396 1.00 91.69 188 VAL A CA 1
ATOM 1493 C C . VAL A 1 188 ? -7.575 21.087 21.398 1.00 91.69 188 VAL A C 1
ATOM 1495 O O . VAL A 1 188 ? -6.829 20.139 21.196 1.00 91.69 188 VAL A O 1
ATOM 1498 N N . PHE A 1 189 ? -8.864 20.916 21.674 1.00 91.81 189 PHE A N 1
ATOM 1499 C CA . PHE A 1 189 ? -9.539 19.621 21.650 1.00 91.81 189 PHE A CA 1
ATOM 1500 C C . PHE A 1 189 ? -11.029 19.794 21.335 1.00 91.81 189 PHE A C 1
ATOM 1502 O O . PHE A 1 189 ? -11.582 20.896 21.421 1.00 91.81 189 PHE A O 1
ATOM 1509 N N . ARG A 1 190 ? -11.693 18.699 20.951 1.00 87.56 190 ARG A N 1
ATOM 1510 C CA . ARG A 1 190 ? -13.108 18.700 20.559 1.00 87.56 190 ARG A CA 1
ATOM 1511 C C . ARG A 1 190 ? -13.940 17.826 21.495 1.00 87.56 190 ARG A C 1
ATOM 1513 O O . ARG A 1 190 ? -13.614 16.664 21.714 1.00 87.56 190 ARG A O 1
ATOM 1520 N N . ILE A 1 191 ? -15.043 18.374 22.000 1.00 84.75 191 ILE A N 1
ATOM 1521 C CA . ILE A 1 191 ? -16.048 17.660 22.801 1.00 84.75 191 ILE A CA 1
ATOM 1522 C C . ILE A 1 191 ? -17.408 17.880 22.151 1.00 84.75 191 ILE A C 1
ATOM 1524 O O . ILE A 1 191 ? -17.812 19.027 21.968 1.00 84.75 191 ILE A O 1
ATOM 1528 N N . ARG A 1 192 ? -18.098 16.792 21.773 1.00 85.94 192 ARG A N 1
ATOM 1529 C CA . ARG A 1 192 ? -19.469 16.831 21.220 1.00 85.94 192 ARG A CA 1
ATOM 1530 C C . ARG A 1 192 ? -19.630 17.865 20.090 1.00 85.94 192 ARG A C 1
ATOM 1532 O O . ARG A 1 192 ? -20.544 18.686 20.082 1.00 85.94 192 ARG A O 1
ATOM 1539 N N . GLY A 1 193 ? -18.667 17.887 19.166 1.00 79.12 193 GLY A N 1
ATOM 1540 C CA . GLY A 1 193 ? -18.631 18.820 18.033 1.00 79.12 193 GLY A CA 1
ATOM 1541 C C . GLY A 1 193 ? -18.146 20.243 18.351 1.00 79.12 193 GLY A C 1
ATOM 1542 O O . GLY A 1 193 ? -17.828 20.983 17.429 1.00 79.12 193 GLY A O 1
ATOM 1543 N N . ARG A 1 194 ? -18.012 20.643 19.618 1.00 84.62 194 ARG A N 1
ATOM 1544 C CA . ARG A 1 194 ? -17.546 21.985 20.010 1.00 84.62 194 ARG A CA 1
ATOM 1545 C C . ARG A 1 194 ? -16.038 22.011 20.258 1.00 84.62 194 ARG A C 1
ATOM 1547 O O . ARG A 1 194 ? -15.471 21.050 20.780 1.00 84.62 194 ARG A O 1
ATOM 1554 N N . LEU A 1 195 ? -15.398 23.124 19.900 1.00 86.94 195 LEU A N 1
ATOM 1555 C CA . LEU A 1 195 ? -13.965 23.342 20.106 1.00 86.94 195 LEU A CA 1
ATOM 1556 C C . LEU A 1 195 ? -13.691 24.024 21.445 1.00 86.94 195 LEU A C 1
ATOM 1558 O O . LEU A 1 195 ? -14.239 25.085 21.758 1.00 86.94 195 LEU A O 1
ATOM 1562 N N . TYR A 1 196 ? -12.772 23.426 22.187 1.00 91.31 196 TYR A N 1
ATOM 1563 C CA . TYR A 1 196 ? -12.249 23.921 23.448 1.00 91.31 196 TYR A CA 1
ATOM 1564 C C . TYR A 1 196 ? -10.727 23.986 23.370 1.00 91.31 196 TYR A C 1
ATOM 1566 O O . TYR A 1 196 ? -10.100 23.350 22.525 1.00 91.31 196 TYR A O 1
ATOM 1574 N N . ALA A 1 197 ? -10.124 24.768 24.250 1.00 91.81 197 ALA A N 1
ATOM 1575 C CA . ALA A 1 197 ? -8.694 24.761 24.462 1.00 91.81 197 ALA A CA 1
ATOM 1576 C C . ALA A 1 197 ? -8.388 24.859 25.953 1.00 91.81 197 ALA A C 1
ATOM 1578 O O . ALA A 1 197 ? -9.047 25.590 26.695 1.00 91.81 197 ALA A O 1
ATOM 1579 N N . LEU A 1 198 ? -7.354 24.147 26.384 1.00 94.00 198 LEU A N 1
ATOM 1580 C CA . LEU A 1 198 ? -6.720 24.379 27.672 1.00 94.00 198 LEU A CA 1
ATOM 1581 C C . LEU A 1 198 ? -5.497 25.258 27.431 1.00 94.00 198 LEU A C 1
ATOM 1583 O O . LEU A 1 198 ? -4.627 24.908 26.638 1.00 94.00 198 LEU A O 1
ATOM 1587 N N . ALA A 1 199 ? -5.441 26.414 28.081 1.00 91.62 199 ALA A N 1
ATOM 1588 C CA . ALA A 1 199 ? -4.338 27.355 27.929 1.00 91.62 199 ALA A CA 1
ATOM 1589 C C . ALA A 1 199 ? -3.637 27.603 29.262 1.00 91.62 199 ALA A C 1
ATOM 1591 O O . ALA A 1 199 ? -4.168 27.298 30.333 1.00 91.62 199 ALA A O 1
ATOM 1592 N N . ARG A 1 200 ? -2.448 28.207 29.220 1.00 88.69 200 ARG A N 1
ATOM 1593 C CA . ARG A 1 200 ? -1.748 28.605 30.440 1.00 88.69 200 ARG A CA 1
ATOM 1594 C C . ARG A 1 200 ? -2.199 29.990 30.894 1.00 88.69 200 ARG A C 1
ATOM 1596 O O . ARG A 1 200 ? -2.072 30.977 30.173 1.00 88.69 200 ARG A O 1
ATOM 1603 N N . ASN A 1 201 ? -2.633 30.098 32.147 1.00 85.25 201 ASN A N 1
ATOM 1604 C CA . ASN A 1 201 ? -2.941 31.373 32.788 1.00 85.25 201 ASN A CA 1
ATOM 1605 C C . ASN A 1 201 ? -1.765 31.850 33.654 1.00 85.25 201 ASN A C 1
ATOM 1607 O O . ASN A 1 201 ? -1.795 31.825 34.890 1.00 85.25 201 ASN A O 1
ATOM 1611 N N . ASN A 1 202 ? -0.697 32.307 32.996 1.00 78.00 202 ASN A N 1
ATOM 1612 C CA . ASN A 1 202 ? 0.496 32.847 33.654 1.00 78.00 202 ASN A CA 1
ATOM 1613 C C . ASN A 1 202 ? 1.096 31.881 34.704 1.00 78.00 202 ASN A C 1
ATOM 1615 O O . ASN A 1 202 ? 1.579 30.801 34.362 1.00 78.00 202 ASN A O 1
ATOM 1619 N N . ARG A 1 203 ? 1.120 32.292 35.982 1.00 68.69 203 ARG A N 1
ATOM 1620 C CA . ARG A 1 203 ? 1.605 31.500 37.131 1.00 68.69 203 ARG A CA 1
ATOM 1621 C C . ARG A 1 203 ? 0.473 30.961 38.014 1.00 68.69 203 ARG A C 1
ATOM 1623 O O . ARG A 1 203 ? 0.744 30.478 39.105 1.00 68.69 203 ARG A O 1
ATOM 1630 N N . SER A 1 204 ? -0.780 31.104 37.586 1.00 74.94 204 SER A N 1
ATOM 1631 C CA . SER A 1 204 ? -1.937 30.663 38.375 1.00 74.94 204 SER A CA 1
ATOM 1632 C C . SER A 1 204 ? -2.348 29.220 38.075 1.00 74.94 204 SER A C 1
ATOM 1634 O O . SER A 1 204 ? -2.860 28.546 38.960 1.00 74.94 204 SER A O 1
ATOM 1636 N N . GLY A 1 205 ? -2.047 28.722 36.874 1.00 86.81 205 GLY A N 1
ATOM 1637 C CA . GLY A 1 205 ? -2.396 27.372 36.445 1.00 86.81 205 GLY A CA 1
ATOM 1638 C C . GLY A 1 205 ? -2.853 27.343 34.993 1.00 86.81 205 GLY A C 1
ATOM 1639 O O . GLY A 1 205 ? -2.425 28.175 34.184 1.00 86.81 205 GLY A O 1
ATOM 1640 N N . GLY A 1 206 ? -3.730 26.398 34.684 1.00 91.00 206 GLY A N 1
ATOM 1641 C CA . GLY A 1 206 ? -4.481 26.308 33.441 1.00 91.00 206 GLY A CA 1
ATOM 1642 C C . GLY A 1 206 ? -5.760 27.141 33.436 1.00 91.00 206 GLY A C 1
ATOM 1643 O O . GLY A 1 206 ? -6.233 27.628 34.466 1.00 91.00 206 GLY A O 1
ATOM 1644 N N . ILE A 1 207 ? -6.314 27.327 32.245 1.00 92.62 207 ILE A N 1
ATOM 1645 C CA . ILE A 1 207 ? -7.600 27.981 32.037 1.00 92.62 207 ILE A CA 1
ATOM 1646 C C . ILE A 1 207 ? -8.337 27.377 30.850 1.00 92.62 207 ILE A C 1
ATOM 1648 O O . ILE A 1 207 ? -7.735 27.146 29.799 1.00 92.62 207 ILE A O 1
ATOM 1652 N N . TRP A 1 208 ? -9.641 27.165 31.018 1.00 93.00 208 TRP A N 1
ATOM 1653 C CA . TRP A 1 208 ? -10.514 26.735 29.935 1.00 93.00 208 TRP A CA 1
ATOM 1654 C C . TRP A 1 208 ? -10.824 27.873 28.977 1.00 93.00 208 TRP A C 1
ATOM 1656 O O . TRP A 1 208 ? -11.102 28.999 29.393 1.00 93.00 208 TRP A O 1
ATOM 1666 N N . ILE A 1 209 ? -10.817 27.559 27.691 1.00 91.00 209 ILE A N 1
ATOM 1667 C CA . ILE A 1 209 ? -11.162 28.465 26.607 1.00 91.00 209 ILE A CA 1
ATOM 1668 C C . ILE A 1 209 ? -12.125 27.717 25.671 1.00 91.00 209 ILE A C 1
ATOM 1670 O O . ILE A 1 209 ? -11.915 26.538 25.395 1.00 91.00 209 ILE A O 1
ATOM 1674 N N . ARG A 1 210 ? -13.179 28.369 25.175 1.00 89.88 210 ARG A N 1
ATOM 1675 C CA . ARG A 1 210 ? -14.166 27.769 24.258 1.00 89.88 210 ARG A CA 1
ATOM 1676 C C . ARG A 1 210 ? -14.325 28.622 23.006 1.00 89.88 210 ARG A C 1
ATOM 1678 O O . ARG A 1 210 ? -14.399 29.843 23.108 1.00 89.88 210 ARG A O 1
ATOM 1685 N N . LYS A 1 211 ? -14.409 28.011 21.824 1.00 85.69 211 LYS A N 1
ATOM 1686 C CA . LYS A 1 211 ? -14.744 28.753 20.600 1.00 85.69 211 LYS A CA 1
ATOM 1687 C C . LYS A 1 211 ? -16.271 28.956 20.513 1.00 85.69 211 LYS A C 1
ATOM 1689 O O . LYS A 1 211 ? -16.991 27.963 20.621 1.00 85.69 211 LYS A O 1
ATOM 1694 N N . PRO A 1 212 ? -16.786 30.187 20.319 1.00 76.38 212 PRO A N 1
ATOM 1695 C CA . PRO A 1 212 ? -18.230 30.427 20.236 1.00 76.38 212 PRO A CA 1
ATOM 1696 C C . PRO A 1 212 ? -18.838 29.924 18.917 1.00 76.38 212 PRO A C 1
ATOM 1698 O O . PRO A 1 212 ? -18.187 29.987 17.872 1.00 76.38 212 PRO A O 1
A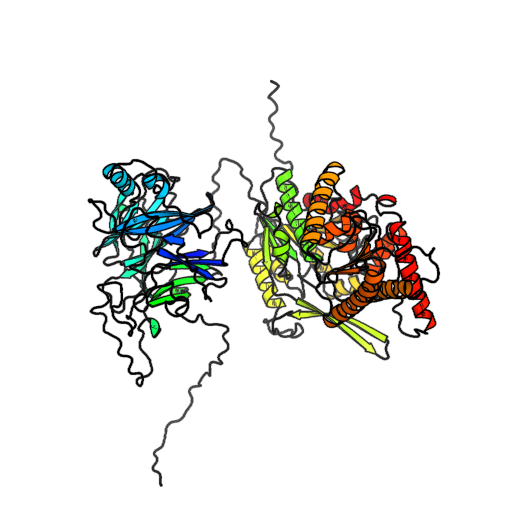TOM 1701 N N . GLY A 1 213 ? -20.109 29.499 18.967 1.00 63.88 213 GLY A N 1
ATOM 1702 C CA . GLY A 1 213 ? -20.946 29.167 17.804 1.00 63.88 213 GLY A CA 1
ATOM 1703 C C . GLY A 1 213 ? -21.274 27.669 17.603 1.00 63.88 213 GLY A C 1
ATOM 1704 O O . GLY A 1 213 ? -20.986 26.832 18.455 1.00 63.88 213 GLY A O 1
ATOM 1705 N N . ALA A 1 214 ? -21.929 27.347 16.480 1.00 49.78 214 ALA A N 1
ATOM 1706 C CA . ALA A 1 214 ? -22.369 26.021 16.032 1.00 49.78 214 ALA A CA 1
ATOM 1707 C C . ALA A 1 214 ? -21.232 24.965 15.929 1.00 49.78 214 ALA A C 1
ATOM 1709 O O . ALA A 1 214 ? -20.071 25.315 15.707 1.00 49.78 214 ALA A O 1
ATOM 1710 N N . PRO A 1 215 ? -21.548 23.654 16.024 1.00 52.34 215 PRO A N 1
ATOM 1711 C CA . PRO A 1 215 ? -20.575 22.546 16.108 1.00 52.34 215 PRO A CA 1
ATOM 1712 C C . PRO A 1 215 ? -19.677 22.303 14.867 1.00 52.34 215 PRO A C 1
ATOM 1714 O O . PRO A 1 215 ? -18.906 21.346 14.844 1.00 52.34 215 PRO A O 1
ATOM 1717 N N . GLN A 1 216 ? -19.741 23.148 13.831 1.00 50.00 216 GLN A N 1
ATOM 1718 C CA . GLN A 1 216 ? -18.965 23.010 12.583 1.00 50.00 216 GLN A CA 1
ATOM 1719 C C . GLN A 1 216 ? -18.182 24.278 12.189 1.00 50.00 216 GLN A C 1
ATOM 1721 O O . GLN A 1 216 ? -17.900 24.504 11.013 1.00 50.00 216 GLN A O 1
ATOM 1726 N N . HIS A 1 217 ? -17.829 25.149 13.138 1.00 50.31 217 HIS A N 1
ATOM 1727 C CA . HIS A 1 217 ? -17.225 26.423 12.750 1.00 50.31 217 HIS A CA 1
ATOM 1728 C C . HIS A 1 217 ? -15.821 26.327 12.151 1.00 50.31 217 HIS A C 1
ATOM 1730 O O . HIS A 1 217 ? -14.903 25.727 12.704 1.00 50.31 217 HIS A O 1
ATOM 1736 N N . ASP A 1 218 ? -15.693 27.043 11.035 1.00 56.38 218 ASP A N 1
ATOM 1737 C CA . ASP A 1 218 ? -14.479 27.340 10.301 1.00 56.38 218 ASP A CA 1
ATOM 1738 C C . ASP A 1 218 ? -13.378 27.916 11.207 1.00 56.38 218 ASP A C 1
ATOM 1740 O O . ASP A 1 218 ? -13.585 28.909 11.914 1.00 56.38 218 ASP A O 1
ATOM 1744 N N . ILE A 1 219 ? -12.191 27.307 11.169 1.00 56.28 219 ILE A N 1
ATOM 1745 C CA . ILE A 1 219 ? -11.002 27.811 11.862 1.00 56.28 219 ILE A CA 1
ATOM 1746 C C . ILE A 1 219 ? -10.613 29.221 11.399 1.00 56.28 219 ILE A C 1
ATOM 1748 O O . ILE A 1 219 ? -10.015 29.973 12.168 1.00 56.28 219 ILE A O 1
ATOM 1752 N N . ASN A 1 220 ? -11.038 29.608 10.192 1.00 54.38 220 ASN A N 1
ATOM 1753 C CA . ASN A 1 220 ? -10.827 30.942 9.637 1.00 54.38 220 ASN A CA 1
ATOM 1754 C C . ASN A 1 220 ? -11.771 32.004 10.224 1.00 54.38 220 ASN A C 1
ATOM 1756 O O . ASN A 1 220 ? -11.611 33.188 9.934 1.00 54.38 220 ASN A O 1
ATOM 1760 N N . ASN A 1 221 ? -12.753 31.618 11.049 1.00 60.62 221 ASN A N 1
ATOM 1761 C CA . ASN A 1 221 ? -13.712 32.560 11.613 1.00 60.62 221 ASN A CA 1
ATOM 1762 C C . ASN A 1 221 ? -13.081 33.374 12.769 1.00 60.62 221 ASN A C 1
ATOM 1764 O O . ASN A 1 221 ? -12.755 32.777 13.809 1.00 60.62 221 ASN A O 1
ATOM 1768 N N . PRO A 1 222 ? -12.971 34.716 12.641 1.00 54.03 222 PRO A N 1
ATOM 1769 C CA . PRO A 1 222 ? -12.267 35.597 13.579 1.00 54.03 222 PRO A CA 1
ATOM 1770 C C . PRO A 1 222 ? -13.005 35.848 14.904 1.00 54.03 222 PRO A C 1
ATOM 1772 O O . PRO A 1 222 ? -12.615 36.746 15.652 1.00 54.03 222 PRO A O 1
ATOM 1775 N N . ILE A 1 223 ? -14.068 35.096 15.220 1.00 62.25 223 ILE A N 1
ATOM 1776 C CA . ILE A 1 223 ? -14.747 35.218 16.515 1.00 62.25 223 ILE A CA 1
ATOM 1777 C C . ILE A 1 223 ? -13.745 34.911 17.651 1.00 62.25 223 ILE A C 1
ATOM 1779 O O . ILE A 1 223 ? -13.181 33.805 17.673 1.00 62.25 223 ILE A O 1
ATOM 1783 N N . PRO A 1 224 ? -13.542 35.850 18.600 1.00 68.25 224 PRO A N 1
ATOM 1784 C CA . PRO A 1 224 ? -12.677 35.652 19.759 1.00 68.25 224 PRO A CA 1
ATOM 1785 C C . PRO A 1 224 ? -13.126 34.467 20.611 1.00 68.25 224 PRO A C 1
ATOM 1787 O O . PRO A 1 224 ? -14.322 34.235 20.784 1.00 68.25 224 PRO A O 1
ATOM 1790 N N . TRP A 1 225 ? -12.174 33.732 21.181 1.00 84.19 225 TRP A N 1
ATOM 1791 C CA . TRP A 1 225 ? -12.507 32.611 22.051 1.00 84.19 225 TRP A CA 1
ATOM 1792 C C . TRP A 1 225 ? -12.957 33.094 23.439 1.00 84.19 225 TRP A C 1
ATOM 1794 O O . TRP A 1 225 ? -12.395 34.031 24.010 1.00 84.19 225 TRP A O 1
ATOM 1804 N N . GLU A 1 226 ? -13.967 32.430 23.997 1.00 88.19 226 GLU A N 1
ATOM 1805 C CA . GLU A 1 226 ? -14.532 32.709 25.315 1.00 88.19 226 GLU A CA 1
ATOM 1806 C C . GLU A 1 226 ? -13.653 32.140 26.425 1.00 88.19 226 GLU A C 1
ATOM 1808 O O . GLU A 1 226 ? -13.210 30.993 26.375 1.00 88.19 226 GLU A O 1
ATOM 1813 N N . ARG A 1 227 ? -13.433 32.944 27.465 1.00 89.06 227 ARG A N 1
ATOM 1814 C CA . ARG A 1 227 ? -12.627 32.574 28.627 1.00 89.06 227 ARG A CA 1
ATOM 1815 C C . ARG A 1 227 ? -13.500 31.949 29.714 1.00 89.06 227 ARG A C 1
ATOM 1817 O O . ARG A 1 227 ? -14.482 32.557 30.124 1.00 89.06 227 ARG A O 1
ATOM 1824 N N . GLY A 1 228 ? -13.097 30.781 30.205 1.00 90.12 228 GLY A N 1
ATOM 1825 C CA . GLY A 1 228 ? -13.725 30.088 31.328 1.00 90.12 228 GLY A CA 1
ATOM 1826 C C . GLY A 1 228 ? -12.934 30.190 32.631 1.00 90.12 228 GLY A C 1
ATOM 1827 O O . GLY A 1 228 ? -12.115 31.096 32.824 1.00 90.12 228 GLY A O 1
ATOM 1828 N N . ASN A 1 229 ? -13.184 29.236 33.529 1.00 90.19 229 ASN A N 1
ATOM 1829 C CA . ASN A 1 229 ? -12.576 29.185 34.857 1.00 90.19 229 ASN A CA 1
ATOM 1830 C C . ASN A 1 229 ? -11.144 28.621 34.844 1.00 90.19 229 ASN A C 1
ATOM 1832 O O . ASN A 1 229 ? -10.732 27.891 33.938 1.00 90.19 229 ASN A O 1
ATOM 1836 N N . ASN A 1 230 ? -10.374 28.991 35.872 1.00 90.44 230 ASN A N 1
ATOM 1837 C CA . ASN A 1 230 ? -9.028 28.465 36.098 1.00 90.44 230 ASN A CA 1
ATOM 1838 C C . ASN A 1 230 ? -9.089 27.021 36.608 1.00 90.44 230 ASN A C 1
ATOM 1840 O O . ASN A 1 230 ? -9.972 26.675 37.390 1.00 90.44 230 ASN A O 1
ATOM 1844 N N . ILE A 1 231 ? -8.099 26.218 36.231 1.00 91.31 231 ILE A N 1
ATOM 1845 C CA . ILE A 1 231 ? -7.967 24.807 36.613 1.00 91.31 231 ILE A CA 1
ATOM 1846 C C . ILE A 1 231 ? -6.479 24.423 36.672 1.00 91.31 231 ILE A C 1
ATOM 1848 O O . ILE A 1 231 ? -5.650 25.177 36.173 1.00 91.31 231 ILE A O 1
ATOM 1852 N N . PHE A 1 232 ? -6.103 23.288 37.270 1.00 89.81 232 PHE A N 1
ATOM 1853 C CA . PHE A 1 232 ? -4.723 22.785 37.309 1.00 89.81 232 PHE A CA 1
ATOM 1854 C C . PHE A 1 232 ? -3.740 23.800 37.904 1.00 89.81 232 PHE A C 1
ATOM 1856 O O . PHE A 1 232 ? -2.986 24.481 37.199 1.00 89.81 232 PHE A O 1
ATOM 1863 N N . SER A 1 233 ? -3.746 23.918 39.234 1.00 87.94 233 SER A N 1
ATOM 1864 C CA . SER A 1 233 ? -2.853 24.839 39.950 1.00 87.94 233 SER A CA 1
ATOM 1865 C C . SER A 1 233 ? -1.387 24.630 39.547 1.00 87.94 233 SER A C 1
ATOM 1867 O O . SER A 1 233 ? -0.894 23.503 39.486 1.00 87.94 233 SER A O 1
ATOM 1869 N N . GLN A 1 234 ? -0.687 25.731 39.253 1.00 86.81 234 GLN A N 1
ATOM 1870 C CA . GLN A 1 234 ? 0.713 25.744 38.795 1.00 86.81 234 GLN A CA 1
ATOM 1871 C C . GLN A 1 234 ? 1.006 24.960 37.502 1.00 86.81 234 GLN A C 1
ATOM 1873 O O . GLN A 1 234 ? 2.177 24.763 37.174 1.00 86.81 234 GLN A O 1
ATOM 1878 N N . MET A 1 235 ? -0.005 24.555 36.729 1.00 90.94 235 MET A N 1
ATOM 1879 C CA . MET A 1 235 ? 0.193 23.901 35.434 1.00 90.94 235 MET A CA 1
ATOM 1880 C C . MET A 1 235 ? 1.099 24.719 34.505 1.00 90.94 235 MET A C 1
ATOM 1882 O O . MET A 1 235 ? 0.953 25.939 34.362 1.00 90.94 235 MET A O 1
ATOM 1886 N N . ARG A 1 236 ? 2.044 24.027 33.863 1.00 86.62 236 ARG A N 1
ATOM 1887 C CA . ARG A 1 236 ? 2.921 24.584 32.833 1.00 86.62 236 ARG A CA 1
ATOM 1888 C C . ARG A 1 236 ? 2.383 24.250 31.437 1.00 86.62 236 ARG A C 1
ATOM 1890 O O . ARG A 1 236 ? 1.438 24.889 30.991 1.00 86.62 236 ARG A O 1
ATOM 1897 N N . HIS A 1 237 ? 3.006 23.301 30.746 1.00 85.19 237 HIS A N 1
ATOM 1898 C CA . HIS A 1 237 ? 2.542 22.782 29.464 1.00 85.19 237 HIS A CA 1
ATOM 1899 C C . HIS A 1 237 ? 1.731 21.520 29.714 1.00 85.19 237 HIS A C 1
ATOM 1901 O O . HIS A 1 237 ? 2.000 20.790 30.673 1.00 85.19 237 HIS A O 1
ATOM 1907 N N . CYS A 1 238 ? 0.745 21.284 28.857 1.00 92.19 238 CYS A N 1
ATOM 1908 C CA . CYS A 1 238 ? -0.127 20.132 28.971 1.00 92.19 238 CYS A CA 1
ATOM 1909 C C . CYS A 1 238 ? -0.343 19.437 27.627 1.00 92.19 238 CYS A C 1
ATOM 1911 O O . CYS A 1 238 ? 0.057 19.949 26.580 1.00 92.19 238 CYS A O 1
ATOM 1913 N N . PHE A 1 239 ? -0.981 18.277 27.696 1.00 94.00 239 PHE A N 1
ATOM 1914 C CA . PHE A 1 239 ? -1.569 17.545 26.587 1.00 94.00 239 PHE A CA 1
ATOM 1915 C C . PHE A 1 239 ? -2.928 17.019 27.044 1.00 94.00 239 PHE A C 1
ATOM 1917 O O . PHE A 1 239 ? -3.058 16.565 28.185 1.00 94.00 239 PHE A O 1
ATOM 1924 N N . VAL A 1 240 ? -3.938 17.103 26.183 1.00 93.94 240 VAL A N 1
ATOM 1925 C CA . VAL A 1 240 ? -5.316 16.720 26.512 1.00 93.94 240 VAL A CA 1
ATOM 1926 C C . VAL A 1 240 ? -5.699 15.504 25.682 1.00 93.94 240 VAL A C 1
ATOM 1928 O O . VAL A 1 240 ? -5.591 15.528 24.462 1.00 93.94 240 VAL A O 1
ATOM 1931 N N . VAL A 1 241 ? -6.165 14.453 26.350 1.00 91.81 241 VAL A N 1
ATOM 1932 C CA . VAL A 1 241 ? -6.762 13.269 25.727 1.00 91.81 241 VAL A CA 1
ATOM 1933 C C . VAL A 1 241 ? -8.250 13.269 26.051 1.00 91.81 241 VAL A C 1
ATOM 1935 O O . VAL A 1 241 ? -8.634 13.336 27.220 1.00 91.81 241 VAL A O 1
ATOM 1938 N N . VAL A 1 242 ? -9.080 13.201 25.018 1.00 89.06 242 VAL A N 1
ATOM 1939 C CA . VAL A 1 242 ? -10.542 13.146 25.124 1.00 89.06 242 VAL A CA 1
ATOM 1940 C C . VAL A 1 242 ? -10.982 11.684 25.174 1.00 89.06 242 VAL A C 1
ATOM 1942 O O . VAL A 1 242 ? -10.485 10.878 24.388 1.00 89.06 242 VAL A O 1
ATOM 1945 N N . SER A 1 243 ? -11.887 11.321 26.086 1.00 86.62 243 SER A N 1
ATOM 1946 C CA . SER A 1 243 ? -12.471 9.978 26.091 1.00 86.62 243 SER A CA 1
ATOM 1947 C C . SER A 1 243 ? -13.374 9.757 24.868 1.00 86.62 243 SER A C 1
ATOM 1949 O O . SER A 1 243 ? -14.025 10.702 24.418 1.00 86.62 243 SER A O 1
ATOM 1951 N N . PRO A 1 244 ? -13.473 8.524 24.335 1.00 82.75 244 PRO A N 1
ATOM 1952 C CA . PRO A 1 244 ? -14.327 8.234 23.177 1.00 82.75 244 PRO A CA 1
ATOM 1953 C C . PRO A 1 244 ? -15.814 8.578 23.367 1.00 82.75 244 PRO A C 1
ATOM 1955 O O . PRO A 1 244 ? -16.493 8.911 22.404 1.00 82.75 244 PRO A O 1
ATOM 1958 N N . ASP A 1 245 ? -16.322 8.508 24.600 1.00 85.88 245 ASP A N 1
ATOM 1959 C CA . ASP A 1 245 ? -17.698 8.881 24.966 1.00 85.88 245 ASP A CA 1
ATOM 1960 C C . ASP A 1 245 ? -17.900 10.399 25.140 1.00 85.88 245 ASP A C 1
ATOM 1962 O O . ASP A 1 245 ? -19.029 10.854 25.300 1.00 85.88 245 ASP A O 1
ATOM 1966 N N . HIS A 1 246 ? -16.829 11.197 25.063 1.00 88.25 246 HIS A N 1
ATOM 1967 C CA . HIS A 1 246 ? -16.826 12.638 25.313 1.00 88.25 246 HIS A CA 1
ATOM 1968 C C . HIS A 1 246 ? -17.307 13.059 26.715 1.00 88.25 246 HIS A C 1
ATOM 1970 O O . HIS A 1 246 ? -17.697 14.214 26.892 1.00 88.25 246 HIS A O 1
ATOM 1976 N N . ASP A 1 247 ? -17.239 12.166 27.707 1.00 91.56 247 ASP A N 1
ATOM 1977 C CA . ASP A 1 247 ? -17.667 12.441 29.086 1.00 91.56 247 ASP A CA 1
ATOM 1978 C C . ASP A 1 247 ? -16.503 12.720 30.043 1.00 91.56 247 ASP A C 1
ATOM 1980 O O . ASP A 1 247 ? -16.708 13.184 31.165 1.00 91.56 247 ASP A O 1
ATOM 1984 N N . SER A 1 248 ? -15.258 12.485 29.627 1.00 91.25 248 SER A N 1
ATOM 1985 C CA . SER A 1 248 ? -14.092 12.765 30.462 1.00 91.25 248 SER A CA 1
ATOM 1986 C C . SER A 1 248 ? -12.854 13.181 29.666 1.00 91.25 248 SER A C 1
ATOM 1988 O O . SER A 1 248 ? -12.669 12.852 28.495 1.00 91.25 248 SER A O 1
ATOM 1990 N N . LEU A 1 249 ? -11.963 13.922 30.322 1.00 93.88 249 LEU A N 1
ATOM 1991 C CA . LEU A 1 249 ? -10.651 14.288 29.796 1.00 93.88 249 LEU A CA 1
ATOM 1992 C C . LEU A 1 249 ? -9.557 13.694 30.670 1.00 93.88 249 LEU A C 1
ATOM 1994 O O . LEU A 1 249 ? -9.659 13.700 31.896 1.00 93.88 249 LEU A O 1
ATOM 1998 N N . LYS A 1 250 ? -8.460 13.273 30.047 1.00 92.69 250 LYS A N 1
ATOM 1999 C CA . LYS A 1 250 ? -7.176 13.064 30.720 1.00 92.69 250 LYS A CA 1
ATOM 2000 C C . LYS A 1 250 ? -6.230 14.178 30.330 1.00 92.69 250 LYS A C 1
ATOM 2002 O O . LYS A 1 250 ? -5.908 14.345 29.158 1.00 92.69 250 LYS A O 1
ATOM 2007 N N . VAL A 1 251 ? -5.774 14.931 31.321 1.00 94.19 251 VAL A N 1
ATOM 2008 C CA . VAL A 1 251 ? -4.861 16.053 31.116 1.00 94.19 251 VAL A CA 1
ATOM 2009 C C . VAL A 1 251 ? -3.506 15.675 31.681 1.00 94.19 251 VAL A C 1
ATOM 2011 O O . VAL A 1 251 ? -3.368 15.503 32.890 1.00 94.19 251 VAL A O 1
ATOM 2014 N N . PHE A 1 252 ? -2.517 15.544 30.801 1.00 94.38 252 PHE A N 1
ATOM 2015 C CA . PHE A 1 252 ? -1.119 15.325 31.154 1.00 94.38 252 PHE A CA 1
ATOM 2016 C C . PHE A 1 252 ? -0.431 16.670 31.283 1.00 94.38 252 PHE A C 1
ATOM 2018 O O . PHE A 1 252 ? -0.522 17.478 30.365 1.00 94.38 252 PHE A O 1
ATOM 2025 N N . TYR A 1 253 ? 0.261 16.939 32.384 1.00 93.69 253 TYR A N 1
ATOM 2026 C CA . TYR A 1 253 ? 0.904 18.236 32.588 1.00 93.69 253 TYR A CA 1
ATOM 2027 C C . TYR A 1 253 ? 2.050 18.180 33.591 1.00 93.69 253 TYR A C 1
ATOM 2029 O O . TYR A 1 253 ? 2.107 17.304 34.450 1.00 93.69 253 TYR A O 1
ATOM 2037 N N . SER A 1 254 ? 2.956 19.154 33.502 1.00 92.06 254 SER A N 1
ATOM 2038 C CA . SER A 1 254 ? 3.941 19.427 34.552 1.00 92.06 254 SER A CA 1
ATOM 2039 C C . SER A 1 254 ? 3.539 20.646 35.382 1.00 92.06 254 SER A C 1
ATOM 2041 O O . SER A 1 254 ? 2.725 21.473 34.951 1.00 92.06 254 SER A O 1
ATOM 2043 N N . ARG A 1 255 ? 4.116 20.780 36.581 1.00 89.12 255 ARG A N 1
ATOM 2044 C CA . ARG A 1 255 ? 3.858 21.907 37.487 1.00 89.12 255 ARG A CA 1
ATOM 2045 C C . ARG A 1 255 ? 5.088 22.781 37.672 1.00 89.12 255 ARG A C 1
ATOM 2047 O O . ARG A 1 255 ? 6.201 22.311 37.906 1.00 89.12 255 ARG A O 1
ATOM 2054 N N . VAL A 1 256 ? 4.881 24.090 37.588 1.00 83.44 256 VAL A N 1
ATOM 2055 C CA . VAL A 1 256 ? 5.919 25.086 37.841 1.00 83.44 256 VAL A CA 1
ATOM 2056 C C . VAL A 1 256 ? 6.267 25.082 39.326 1.00 83.44 256 VAL A C 1
ATOM 2058 O O . VAL A 1 256 ? 5.423 25.369 40.165 1.00 83.44 256 VAL A O 1
ATOM 2061 N N . GLY A 1 257 ? 7.540 24.844 39.635 1.00 78.06 257 GLY A N 1
ATOM 2062 C CA . GLY A 1 257 ? 8.054 24.883 41.006 1.00 78.06 257 GLY A CA 1
ATOM 2063 C C . GLY A 1 257 ? 8.289 23.508 41.626 1.00 78.06 257 GLY A C 1
ATOM 2064 O O . GLY A 1 257 ? 9.018 23.444 42.612 1.00 78.06 257 GLY A O 1
ATOM 2065 N N . ASP A 1 258 ? 7.775 22.432 41.022 1.00 81.44 258 ASP A N 1
ATOM 2066 C CA . ASP A 1 258 ? 8.049 21.063 41.467 1.00 81.44 258 ASP A CA 1
ATOM 2067 C C . ASP A 1 258 ? 9.554 20.736 41.389 1.00 81.44 258 ASP A C 1
ATOM 2069 O O . ASP A 1 258 ? 10.282 21.207 40.505 1.00 81.44 258 ASP A O 1
ATOM 2073 N N . SER A 1 259 ? 10.019 19.910 42.329 1.00 75.75 259 SER A N 1
ATOM 2074 C CA . SER A 1 259 ? 11.393 19.416 42.395 1.00 75.75 259 SER A CA 1
ATOM 2075 C C . SER A 1 259 ? 11.446 17.960 42.867 1.00 75.75 259 SER A C 1
ATOM 2077 O O . SER A 1 259 ? 11.226 17.696 44.049 1.00 75.75 259 SER A O 1
ATOM 2079 N N . PRO A 1 260 ? 11.786 17.006 41.983 1.00 81.69 260 PRO A N 1
ATOM 2080 C CA . PRO A 1 260 ? 11.949 17.180 40.535 1.00 81.69 260 PRO A CA 1
ATOM 2081 C C . PRO A 1 260 ? 10.633 17.572 39.832 1.00 81.69 260 PRO A C 1
ATOM 2083 O O . PRO A 1 260 ? 9.568 17.104 40.223 1.00 81.69 260 PRO A O 1
ATOM 2086 N N . GLU A 1 261 ? 10.699 18.400 38.780 1.00 86.88 261 GLU A N 1
ATOM 2087 C CA . GLU A 1 261 ? 9.532 18.659 37.912 1.00 86.88 261 GLU A CA 1
ATOM 2088 C C . GLU A 1 261 ? 9.297 17.416 37.036 1.00 86.88 261 GLU A C 1
ATOM 2090 O O . GLU A 1 261 ? 10.214 16.951 36.355 1.00 86.88 261 GLU A O 1
ATOM 2095 N N . GLY A 1 262 ? 8.087 16.861 37.090 1.00 89.88 262 GLY A N 1
ATOM 2096 C CA . GLY A 1 262 ? 7.677 15.676 36.338 1.00 89.88 262 GLY A CA 1
ATOM 2097 C C . GLY A 1 262 ? 6.285 15.839 35.736 1.00 89.88 262 GLY A C 1
ATOM 2098 O O . GLY A 1 262 ? 5.619 16.857 35.943 1.00 89.88 262 GLY A O 1
ATOM 2099 N N . ILE A 1 263 ? 5.862 14.828 34.982 1.00 93.31 263 ILE A N 1
ATOM 2100 C CA . ILE A 1 263 ? 4.563 14.778 34.314 1.00 93.31 263 ILE A CA 1
ATOM 2101 C C . ILE A 1 263 ? 3.572 14.033 35.209 1.00 93.31 263 ILE A C 1
ATOM 2103 O O . ILE A 1 263 ? 3.826 12.905 35.643 1.00 93.31 263 ILE A O 1
ATOM 2107 N N . TYR A 1 264 ? 2.431 14.671 35.439 1.00 92.25 264 TYR A N 1
ATOM 2108 C CA . TYR A 1 264 ? 1.258 14.122 36.104 1.00 92.25 264 TYR A CA 1
ATOM 2109 C C . TYR A 1 264 ? 0.119 13.948 35.103 1.00 92.25 264 TYR A C 1
ATOM 2111 O O . TYR A 1 264 ? 0.140 14.548 34.028 1.00 92.25 264 TYR A O 1
ATOM 2119 N N . VAL A 1 265 ? -0.889 13.166 35.481 1.00 93.25 265 VAL A N 1
ATOM 2120 C CA . VAL A 1 265 ? -2.176 13.077 34.794 1.00 93.25 265 VAL A CA 1
ATOM 2121 C C . VAL A 1 265 ? -3.318 13.315 35.778 1.00 93.25 265 VAL A C 1
ATOM 2123 O O . VAL A 1 265 ? -3.389 12.668 36.824 1.00 93.25 265 VAL A O 1
ATOM 2126 N N . SER A 1 266 ? -4.231 14.211 35.417 1.00 92.19 266 SER A N 1
ATOM 2127 C CA . SER A 1 266 ? -5.513 14.410 36.102 1.00 92.19 266 SER A CA 1
ATOM 2128 C C . SER A 1 266 ? -6.655 13.987 35.188 1.00 92.19 266 SER A C 1
ATOM 2130 O O . SER A 1 266 ? -6.540 14.045 33.963 1.00 92.19 266 SER A O 1
ATOM 2132 N N . THR A 1 267 ? -7.762 13.552 35.787 1.00 92.50 267 THR A N 1
ATOM 2133 C CA . THR A 1 267 ? -9.015 13.306 35.060 1.00 92.50 267 THR A CA 1
ATOM 2134 C C . THR A 1 267 ? -9.947 14.491 35.285 1.00 92.50 267 THR A C 1
ATOM 2136 O O . THR A 1 267 ? -9.928 15.070 36.366 1.00 92.50 267 THR A O 1
ATOM 2139 N N . VAL A 1 268 ? -10.726 14.876 34.282 1.00 93.44 268 VAL A N 1
ATOM 2140 C CA . VAL A 1 268 ? -11.778 15.894 34.395 1.00 93.44 268 VAL A CA 1
ATOM 2141 C C . VAL A 1 268 ? -13.065 15.268 33.898 1.00 93.44 268 VAL A C 1
ATOM 2143 O O . VAL A 1 268 ? -13.086 14.735 32.792 1.00 93.44 268 VAL A O 1
ATOM 2146 N N . ASP A 1 269 ? -14.115 15.335 34.703 1.00 91.12 269 ASP A N 1
ATOM 2147 C CA . ASP A 1 269 ? -15.468 15.008 34.263 1.00 91.12 269 ASP A CA 1
ATOM 2148 C C . ASP A 1 269 ? -16.006 16.158 33.402 1.00 91.12 269 ASP A C 1
ATOM 2150 O O . ASP A 1 269 ? -16.079 17.307 33.850 1.00 91.12 269 ASP A O 1
ATOM 2154 N N . VAL A 1 270 ? -16.333 15.839 32.151 1.00 92.62 270 VAL A N 1
ATOM 2155 C CA . VAL A 1 270 ? -16.902 16.767 31.167 1.00 92.62 270 VAL A CA 1
ATOM 2156 C C . VAL A 1 270 ? -18.254 16.284 30.639 1.00 92.62 270 VAL A C 1
ATOM 2158 O O . VAL A 1 270 ? -18.729 16.765 29.613 1.00 92.62 270 VAL A O 1
ATOM 2161 N N . SER A 1 271 ? -18.900 15.361 31.360 1.00 88.31 271 SER A N 1
ATOM 2162 C CA . SER A 1 271 ? -20.225 14.834 31.023 1.00 88.31 271 SER A CA 1
ATOM 2163 C C . SER A 1 271 ? -21.301 15.931 31.012 1.00 88.31 271 SER A C 1
ATOM 2165 O O . SER A 1 271 ? -22.230 15.903 30.200 1.00 88.31 271 SER A O 1
ATOM 2167 N N . SER A 1 272 ? -21.156 16.949 31.862 1.00 86.81 272 SER A N 1
ATOM 2168 C CA . SER A 1 272 ? -22.001 18.144 31.854 1.00 86.81 272 SER A CA 1
ATOM 2169 C C . SER A 1 272 ? -21.558 19.142 30.781 1.00 86.81 272 SER A C 1
ATOM 2171 O O . SER A 1 272 ? -20.375 19.446 30.656 1.00 86.81 272 SER A O 1
ATOM 2173 N N . ASP A 1 273 ? -22.513 19.747 30.074 1.00 82.75 273 ASP A N 1
ATOM 2174 C CA . ASP A 1 273 ? -22.261 20.855 29.137 1.00 82.75 273 ASP A CA 1
ATOM 2175 C C . ASP A 1 273 ? -21.872 22.176 29.847 1.00 82.75 273 ASP A C 1
ATOM 2177 O O . ASP A 1 273 ? -21.483 23.154 29.194 1.00 82.75 273 ASP A O 1
ATOM 2181 N N . ASP A 1 274 ? -21.938 22.209 31.184 1.00 88.81 274 ASP A N 1
ATOM 2182 C CA . ASP A 1 274 ? -21.507 23.324 32.031 1.00 88.81 274 ASP A CA 1
ATOM 2183 C C . ASP A 1 274 ? -19.975 23.393 32.156 1.00 88.81 274 ASP A C 1
ATOM 2185 O O . ASP A 1 274 ? -19.369 23.171 33.208 1.00 88.81 274 ASP A O 1
ATOM 2189 N N . TRP A 1 275 ? -19.337 23.713 31.033 1.00 90.38 275 TRP A N 1
ATOM 2190 C CA . TRP A 1 275 ? -17.883 23.762 30.884 1.00 90.38 275 TRP A CA 1
ATOM 2191 C C . TRP A 1 275 ? -17.179 24.772 31.796 1.00 90.38 275 TRP A C 1
ATOM 2193 O O . TRP A 1 275 ? -15.975 24.665 32.032 1.00 90.38 275 TRP A O 1
ATOM 2203 N N . LEU A 1 276 ? -17.912 25.751 32.334 1.00 89.62 276 LEU A N 1
ATOM 2204 C CA . LEU A 1 276 ? -17.373 26.678 33.324 1.00 89.62 276 LEU A CA 1
ATOM 2205 C C . LEU A 1 276 ? -17.101 25.966 34.655 1.00 89.62 276 LEU A C 1
ATOM 2207 O O . LEU A 1 276 ? -16.200 26.371 35.386 1.00 89.62 276 LEU A O 1
ATOM 2211 N N . ASN A 1 277 ? -17.825 24.892 34.962 1.00 88.06 277 ASN A N 1
ATOM 2212 C CA . ASN A 1 277 ? -17.711 24.158 36.218 1.00 88.06 277 ASN A CA 1
ATOM 2213 C C . ASN A 1 277 ? -16.924 22.843 36.117 1.00 88.06 277 ASN A C 1
ATOM 2215 O O . ASN A 1 277 ? -16.821 22.131 37.117 1.00 88.06 277 ASN A O 1
ATOM 2219 N N . TRP A 1 278 ? -16.305 22.546 34.969 1.00 92.94 278 TRP A N 1
ATOM 2220 C CA . TRP A 1 278 ? -15.386 21.413 34.819 1.00 92.94 278 TRP A CA 1
ATOM 2221 C C . TRP A 1 278 ? -14.186 21.531 35.765 1.00 92.94 278 TRP A C 1
ATOM 2223 O O . TRP A 1 278 ? -13.465 22.535 35.762 1.00 92.94 278 TRP A O 1
ATOM 2233 N N . LYS A 1 279 ? -13.960 20.488 36.571 1.00 89.00 279 LYS A N 1
ATOM 2234 C CA . LYS A 1 279 ? -12.948 20.446 37.637 1.00 89.00 279 LYS A CA 1
ATOM 2235 C C . LYS A 1 279 ? -12.187 19.126 37.639 1.00 89.00 279 LYS A C 1
ATOM 2237 O O . LYS A 1 279 ? -12.656 18.118 37.122 1.00 89.00 279 LYS A O 1
ATOM 2242 N N . GLU A 1 280 ? -11.012 19.150 38.259 1.00 89.44 280 GLU A N 1
ATOM 2243 C CA . GLU A 1 280 ? -10.194 17.957 38.470 1.00 89.44 280 GLU A CA 1
ATOM 2244 C C . GLU A 1 280 ? -10.940 16.934 39.333 1.00 89.44 280 GLU A C 1
ATOM 2246 O O . GLU A 1 280 ? -11.402 17.233 40.435 1.00 89.44 280 GLU A O 1
ATOM 2251 N N . SER A 1 281 ? -11.041 15.715 38.820 1.00 85.88 281 SER A N 1
ATOM 2252 C CA . SER A 1 281 ? -11.579 14.558 39.517 1.00 85.88 281 SER A CA 1
ATOM 2253 C C . SER A 1 281 ? -10.454 13.891 40.313 1.00 85.88 281 SER A C 1
ATOM 2255 O O . SER A 1 281 ? -9.672 13.106 39.772 1.00 85.88 281 SER A O 1
ATOM 2257 N N . GLY A 1 282 ? -10.383 14.194 41.610 1.00 83.12 282 GLY A N 1
ATOM 2258 C CA . GLY A 1 282 ? -9.405 13.610 42.532 1.00 83.12 282 GLY A CA 1
ATOM 2259 C C . GLY A 1 282 ? -7.998 14.209 42.423 1.00 83.12 282 GLY A C 1
ATOM 2260 O O . GLY A 1 282 ? -7.799 15.273 41.840 1.00 83.12 282 GLY A O 1
ATOM 2261 N N . GLU A 1 283 ? -7.018 13.536 43.032 1.00 84.19 283 GLU A N 1
ATOM 2262 C CA . GLU A 1 283 ? -5.628 14.005 43.047 1.00 84.19 283 GLU A CA 1
ATOM 2263 C C . GLU A 1 283 ? -4.860 13.643 41.757 1.00 84.19 283 GLU A C 1
ATOM 2265 O O . GLU A 1 283 ? -5.043 12.543 41.216 1.00 84.19 283 GLU A O 1
ATOM 2270 N N . PRO A 1 284 ? -3.949 14.520 41.282 1.00 87.69 284 PRO A N 1
ATOM 2271 C CA . PRO A 1 284 ? -3.110 14.246 40.117 1.00 87.69 284 PRO A CA 1
ATOM 2272 C C . PRO A 1 284 ? -2.208 13.027 40.328 1.00 87.69 284 PRO A C 1
ATOM 2274 O O . PRO A 1 284 ? -1.487 12.927 41.322 1.00 87.69 284 PRO A O 1
ATOM 2277 N N . LYS A 1 285 ? -2.177 12.117 39.352 1.00 90.31 285 LYS A N 1
ATOM 2278 C CA . LYS A 1 285 ? -1.357 10.899 39.403 1.00 90.31 285 LYS A CA 1
ATOM 2279 C C . LYS A 1 285 ? -0.009 11.114 38.730 1.00 90.31 285 LYS A C 1
ATOM 2281 O O . LYS A 1 285 ? 0.058 11.630 37.621 1.00 90.31 285 LYS A O 1
ATOM 2286 N N . ALA A 1 286 ? 1.067 10.676 39.374 1.00 87.06 286 ALA A N 1
ATOM 2287 C CA . ALA A 1 286 ? 2.412 10.668 38.801 1.00 87.06 286 ALA A CA 1
ATOM 2288 C C . ALA A 1 286 ? 2.498 9.754 37.560 1.00 87.06 286 ALA A C 1
ATOM 2290 O O . ALA A 1 286 ? 2.077 8.599 37.618 1.00 87.06 286 ALA A O 1
ATOM 2291 N N . VAL A 1 287 ? 3.076 10.251 36.460 1.00 89.25 287 VAL A N 1
ATOM 2292 C CA . VAL A 1 287 ? 3.275 9.482 35.214 1.00 89.25 287 VAL A CA 1
ATOM 2293 C C . VAL A 1 287 ? 4.756 9.242 34.954 1.00 89.25 287 VAL A C 1
ATOM 2295 O O . VAL A 1 287 ? 5.199 8.101 34.856 1.00 89.25 287 VAL A O 1
ATOM 2298 N N . TYR A 1 288 ? 5.548 10.311 34.853 1.00 89.44 288 TYR A N 1
ATOM 2299 C CA . TYR A 1 288 ? 6.960 10.190 34.502 1.00 89.44 288 TYR A CA 1
ATOM 2300 C C . TYR A 1 288 ? 7.799 11.295 35.135 1.00 89.44 288 TYR A C 1
ATOM 2302 O O . TYR A 1 288 ? 7.418 12.463 35.153 1.00 89.44 288 TYR A O 1
ATOM 2310 N N . PHE A 1 289 ? 8.966 10.909 35.641 1.00 89.19 289 PHE A N 1
ATOM 2311 C CA . PHE A 1 289 ? 9.915 11.778 36.329 1.00 89.19 289 PHE A CA 1
ATOM 2312 C C . PHE A 1 289 ? 11.326 11.534 35.793 1.00 89.19 289 PHE A C 1
ATOM 2314 O O . PHE A 1 289 ? 11.568 10.455 35.255 1.00 89.19 289 PHE A O 1
ATOM 2321 N N . PRO A 1 290 ? 12.261 12.485 35.982 1.00 87.06 290 PRO A N 1
ATOM 2322 C CA . PRO A 1 290 ? 13.658 12.324 35.588 1.00 87.06 290 PRO A CA 1
ATOM 2323 C C . PRO A 1 290 ? 14.291 11.028 36.114 1.00 87.06 290 PRO A C 1
ATOM 2325 O O . PRO A 1 290 ? 14.419 10.843 37.331 1.00 87.06 290 PRO A O 1
ATOM 2328 N N . LYS A 1 291 ? 14.714 10.163 35.193 1.00 84.38 291 LYS A N 1
ATOM 2329 C CA . LYS A 1 291 ? 15.380 8.875 35.426 1.00 84.38 291 LYS A CA 1
ATOM 2330 C C . LYS A 1 291 ? 16.780 8.859 34.819 1.00 84.38 291 LYS A C 1
ATOM 2332 O O . LYS A 1 291 ? 17.725 8.487 35.512 1.00 84.38 291 LYS A O 1
ATOM 2337 N N . ASP A 1 292 ? 16.920 9.296 33.571 1.00 82.19 292 ASP A N 1
ATOM 2338 C CA . ASP A 1 292 ? 18.187 9.237 32.844 1.00 82.19 292 ASP A CA 1
ATOM 2339 C C . ASP A 1 292 ? 19.135 10.375 33.251 1.00 82.19 292 ASP A C 1
ATOM 2341 O O . ASP A 1 292 ? 18.712 11.453 33.682 1.00 82.19 292 ASP A O 1
ATOM 2345 N N . LEU A 1 293 ? 20.447 10.174 33.065 1.00 80.94 293 LEU A N 1
ATOM 2346 C CA . LEU A 1 293 ? 21.463 11.190 33.384 1.00 80.94 293 LEU A CA 1
ATOM 2347 C C . LEU A 1 293 ? 21.214 12.517 32.650 1.00 80.94 293 LEU A C 1
ATOM 2349 O O . LEU A 1 293 ? 21.375 13.587 33.237 1.00 80.94 293 LEU A O 1
ATOM 2353 N N . TRP A 1 294 ? 20.777 12.462 31.387 1.00 84.31 294 TRP A N 1
ATOM 2354 C CA . TRP A 1 294 ? 20.496 13.655 30.582 1.00 84.31 294 TRP A CA 1
ATOM 2355 C C . TRP A 1 294 ? 19.237 14.411 31.047 1.00 84.31 294 TRP A C 1
ATOM 2357 O O . TRP A 1 294 ? 19.124 15.609 30.807 1.00 84.31 294 TRP A O 1
ATOM 2367 N N . GLU A 1 295 ? 18.328 13.744 31.763 1.00 86.75 295 GLU A N 1
ATOM 2368 C CA . GLU A 1 295 ? 17.136 14.340 32.384 1.00 86.75 295 GLU A CA 1
ATOM 2369 C C . GLU A 1 295 ? 17.449 14.947 33.765 1.00 86.75 295 GLU A C 1
ATOM 2371 O O . GLU A 1 295 ? 16.593 15.586 34.377 1.00 86.75 295 GLU A O 1
ATOM 2376 N N . GLY A 1 296 ? 18.665 14.733 34.284 1.00 76.00 296 GLY A N 1
ATOM 2377 C CA . GLY A 1 296 ? 19.075 15.082 35.646 1.00 76.00 296 GLY A CA 1
ATOM 2378 C C . GLY A 1 296 ? 18.794 13.993 36.694 1.00 76.00 296 GLY A C 1
ATOM 2379 O O . GLY A 1 296 ? 18.719 14.304 37.887 1.00 76.00 296 GLY A O 1
ATOM 2380 N N . GLY A 1 297 ? 18.614 12.733 36.277 1.00 75.75 297 GLY A N 1
ATOM 2381 C CA . GLY A 1 297 ? 18.517 11.562 37.157 1.00 75.75 297 GLY A CA 1
ATOM 2382 C C . GLY A 1 297 ? 19.794 11.296 37.973 1.00 75.75 297 GLY A C 1
ATOM 2383 O O . GLY A 1 297 ? 20.873 11.795 37.652 1.00 75.75 297 GLY A O 1
ATOM 2384 N N . LYS A 1 298 ? 19.682 10.529 39.069 1.00 61.94 298 LYS A N 1
ATOM 2385 C CA . LYS A 1 298 ? 20.834 10.187 39.928 1.00 61.94 298 LYS A CA 1
ATOM 2386 C C . LYS A 1 298 ? 21.712 9.128 39.244 1.00 61.94 298 LYS A C 1
ATOM 2388 O O . LYS A 1 298 ? 21.198 8.093 38.834 1.00 61.94 298 LYS A O 1
ATOM 2393 N N . CYS A 1 299 ? 23.027 9.355 39.185 1.00 46.88 299 CYS A N 1
ATOM 2394 C CA . CYS A 1 299 ? 23.994 8.307 38.849 1.00 46.88 299 CYS A CA 1
ATOM 2395 C C . CYS A 1 299 ? 24.016 7.267 39.985 1.00 46.88 299 CYS A C 1
ATOM 2397 O O . CYS A 1 299 ? 24.084 7.652 41.151 1.00 46.88 299 CYS A O 1
ATOM 2399 N N . GLN A 1 300 ? 23.926 5.970 39.670 1.00 42.78 300 GLN A N 1
ATOM 2400 C CA . GLN A 1 300 ? 24.086 4.895 40.666 1.00 42.78 300 GLN A CA 1
ATOM 2401 C C . GLN A 1 300 ? 25.557 4.667 41.051 1.00 42.78 300 GLN A C 1
ATOM 2403 O O . GLN A 1 300 ? 25.832 3.973 42.024 1.00 42.78 300 GLN A O 1
ATOM 2408 N N . ASP A 1 301 ? 26.490 5.271 40.315 1.00 40.00 301 ASP A N 1
ATOM 2409 C CA . ASP A 1 301 ? 27.919 5.182 40.573 1.00 40.00 301 ASP A CA 1
ATOM 2410 C C . ASP A 1 301 ? 28.378 6.351 41.458 1.00 40.00 301 ASP A C 1
ATOM 2412 O O . ASP A 1 301 ? 28.445 7.505 41.023 1.00 40.00 301 ASP A O 1
ATOM 2416 N N . THR A 1 302 ? 28.699 6.057 42.719 1.00 41.03 302 THR A N 1
ATOM 2417 C CA . THR A 1 302 ? 29.220 7.031 43.693 1.00 41.03 302 THR A CA 1
ATOM 2418 C C . THR A 1 302 ? 30.617 7.561 43.349 1.00 41.03 302 THR A C 1
ATOM 2420 O O . THR A 1 302 ? 31.091 8.471 44.026 1.00 41.03 302 THR A O 1
ATOM 2423 N N . SER A 1 303 ? 31.281 7.036 42.312 1.00 38.72 303 SER A N 1
ATOM 2424 C CA . SER A 1 303 ? 32.560 7.559 41.810 1.00 38.72 303 SER A CA 1
ATOM 2425 C C . SER A 1 303 ? 32.401 8.687 40.779 1.00 38.72 303 SER A C 1
ATOM 2427 O O . SER A 1 303 ? 33.347 9.432 40.512 1.00 38.72 303 SER A O 1
ATOM 2429 N N . CYS A 1 304 ? 31.197 8.872 40.226 1.00 37.72 304 CYS A N 1
ATOM 2430 C CA . CYS A 1 304 ? 30.916 9.945 39.284 1.00 37.72 304 CYS A CA 1
ATOM 2431 C C . CYS A 1 304 ? 30.590 11.249 40.023 1.00 37.72 304 CYS A C 1
ATOM 2433 O O . CYS A 1 304 ? 29.510 11.431 40.582 1.00 37.72 304 CYS A O 1
ATOM 2435 N N . ASN A 1 305 ? 31.523 12.203 39.954 1.00 33.84 305 ASN A N 1
ATOM 2436 C CA . ASN A 1 305 ? 31.404 13.584 40.444 1.00 33.84 305 ASN A CA 1
ATOM 2437 C C . ASN A 1 305 ? 30.394 14.431 39.625 1.00 33.84 305 ASN A C 1
ATOM 2439 O O . ASN A 1 305 ? 30.638 15.586 39.264 1.00 33.84 305 ASN A O 1
ATOM 2443 N N . CYS A 1 306 ? 29.231 13.867 39.297 1.00 36.50 306 CYS A N 1
ATOM 2444 C CA . CYS A 1 306 ? 28.131 14.572 38.655 1.00 36.50 306 CYS A CA 1
ATOM 2445 C C . CYS A 1 306 ? 27.404 15.415 39.710 1.00 36.50 306 CYS A C 1
ATOM 2447 O O . CYS A 1 306 ? 26.478 14.955 40.374 1.00 36.50 306 CYS A O 1
ATOM 2449 N N . ILE A 1 307 ? 27.828 16.670 39.871 1.00 40.00 307 ILE A N 1
ATOM 2450 C CA . ILE A 1 307 ? 27.160 17.652 40.735 1.00 40.00 307 ILE A CA 1
ATOM 2451 C C . ILE A 1 307 ? 25.772 17.969 40.145 1.00 40.00 307 ILE A C 1
ATOM 2453 O O . ILE A 1 307 ? 25.616 18.864 39.313 1.00 40.00 307 ILE A O 1
ATOM 2457 N N . VAL A 1 308 ? 24.746 17.225 40.567 1.00 43.38 308 VAL A N 1
ATOM 2458 C CA . VAL A 1 308 ? 23.334 17.503 40.266 1.00 43.38 308 VAL A CA 1
ATOM 2459 C C . VAL A 1 308 ? 22.917 18.747 41.055 1.00 43.38 308 VAL A C 1
ATOM 2461 O O . VAL A 1 308 ? 22.986 18.766 42.283 1.00 43.38 308 VAL A O 1
ATOM 2464 N N . ARG A 1 309 ? 22.494 19.818 40.371 1.00 40.34 309 ARG A N 1
ATOM 2465 C CA . ARG A 1 309 ? 21.968 21.008 41.059 1.00 40.34 309 ARG A CA 1
ATOM 2466 C C . ARG A 1 309 ? 20.635 20.689 41.729 1.00 40.34 309 ARG A C 1
ATOM 2468 O O . ARG A 1 309 ? 19.753 20.113 41.094 1.00 40.34 309 ARG A O 1
ATOM 2475 N N . SER A 1 310 ? 20.458 21.169 42.961 1.00 40.62 310 SER A N 1
ATOM 2476 C CA . SER A 1 310 ? 19.119 21.338 43.515 1.00 40.62 310 SER A CA 1
ATOM 2477 C C . SER A 1 310 ? 18.323 22.308 42.631 1.00 40.62 310 SER A C 1
ATOM 2479 O O . SER A 1 310 ? 18.838 23.290 42.088 1.00 40.62 310 SER A O 1
ATOM 2481 N N . SER A 1 311 ? 17.055 21.977 42.456 1.00 43.25 311 SER A N 1
ATOM 2482 C CA . SER A 1 311 ? 16.003 22.632 41.668 1.00 43.25 311 SER A CA 1
ATOM 2483 C C . SER A 1 311 ? 15.837 24.145 41.791 1.00 43.25 311 SER A C 1
ATOM 2485 O O . SER A 1 311 ? 15.132 24.750 40.983 1.00 43.25 311 SER A O 1
ATOM 2487 N N . ASP A 1 312 ? 16.430 24.787 42.792 1.00 36.94 312 ASP A N 1
ATOM 2488 C CA . ASP A 1 312 ? 15.812 25.983 43.376 1.00 36.94 312 ASP A CA 1
ATOM 2489 C C . ASP A 1 312 ? 16.007 27.276 42.574 1.00 36.94 312 ASP A C 1
ATOM 2491 O O . ASP A 1 312 ? 15.397 28.301 42.884 1.00 36.94 312 ASP A O 1
ATOM 2495 N N . LYS A 1 313 ? 16.814 27.258 41.501 1.00 35.88 313 LYS A N 1
ATOM 2496 C CA . LYS A 1 313 ? 17.016 28.437 40.632 1.00 35.88 313 LYS A CA 1
ATOM 2497 C C . LYS A 1 313 ? 16.690 28.230 39.146 1.00 35.88 313 LYS A C 1
ATOM 2499 O O . LYS A 1 313 ? 16.602 29.227 38.433 1.00 35.88 313 LYS A O 1
ATOM 2504 N N . THR A 1 314 ? 16.470 27.002 38.666 1.00 42.34 314 THR A N 1
ATOM 2505 C CA . THR A 1 314 ? 16.175 26.706 37.242 1.00 42.34 314 THR A CA 1
ATOM 2506 C C . THR A 1 314 ? 14.693 26.443 36.951 1.00 42.34 314 THR A C 1
ATOM 2508 O O . THR A 1 314 ? 14.280 26.542 35.802 1.00 42.34 314 THR A O 1
ATOM 2511 N N . THR A 1 315 ? 13.857 26.194 37.963 1.00 40.31 315 THR A N 1
ATOM 2512 C CA . THR A 1 315 ? 12.399 25.997 37.794 1.00 40.31 315 THR A CA 1
ATOM 2513 C C . THR A 1 315 ? 11.642 27.292 37.456 1.00 40.31 315 THR A C 1
ATOM 2515 O O . THR A 1 315 ? 10.577 27.248 36.830 1.00 40.31 315 THR A O 1
ATOM 2518 N N . LYS A 1 316 ? 12.209 28.462 37.803 1.00 39.59 316 LYS A N 1
ATOM 2519 C CA . LYS A 1 316 ? 11.584 29.791 37.626 1.00 39.59 316 LYS A CA 1
ATOM 2520 C C . LYS A 1 316 ? 11.754 30.415 36.232 1.00 39.59 316 LYS A C 1
ATOM 2522 O O . LYS A 1 316 ? 10.914 31.219 35.836 1.00 39.59 316 LYS A O 1
ATOM 2527 N N . SER A 1 317 ? 12.802 30.066 35.484 1.00 45.62 317 SER A N 1
ATOM 2528 C CA . SER A 1 317 ? 13.018 30.503 34.094 1.00 45.62 317 SER A CA 1
ATOM 2529 C C . SER A 1 317 ? 13.267 29.264 33.242 1.00 45.62 317 SER A C 1
ATOM 2531 O O . SER A 1 317 ? 14.228 28.562 33.526 1.00 45.62 317 SER A O 1
ATOM 2533 N N . GLY A 1 318 ? 12.420 28.992 32.241 1.00 44.38 318 GLY A N 1
ATOM 2534 C CA . GLY A 1 318 ? 12.369 27.723 31.489 1.00 44.38 318 GLY A CA 1
ATOM 2535 C C . GLY A 1 318 ? 13.703 27.191 30.945 1.00 44.38 318 GLY A C 1
ATOM 2536 O O . GLY A 1 318 ? 13.839 25.991 30.767 1.00 44.38 318 GLY A O 1
ATOM 2537 N N . MET A 1 319 ? 14.722 28.037 30.798 1.00 43.75 319 MET A N 1
ATOM 2538 C CA . MET A 1 319 ? 16.029 27.699 30.235 1.00 43.75 319 MET A CA 1
ATOM 2539 C C . MET A 1 319 ? 17.138 27.556 31.301 1.00 43.75 319 MET A C 1
ATOM 2541 O O . MET A 1 319 ? 17.295 28.413 32.180 1.00 43.75 319 MET A O 1
ATOM 2545 N N . SER A 1 320 ? 17.990 26.527 31.174 1.00 44.88 320 SER A N 1
ATOM 2546 C CA . SER A 1 320 ? 19.249 26.427 31.934 1.00 44.88 320 SER A CA 1
ATOM 2547 C C . SER A 1 320 ? 20.285 27.432 31.404 1.00 44.88 320 SER A C 1
ATOM 2549 O O . SER A 1 320 ? 20.664 27.405 30.238 1.00 44.88 320 SER A O 1
ATOM 2551 N N . LYS A 1 321 ? 20.771 28.342 32.260 1.00 41.56 321 LYS A N 1
ATOM 2552 C CA . LYS A 1 321 ? 21.691 29.435 31.870 1.00 41.56 321 LYS A CA 1
ATOM 2553 C C . LYS A 1 321 ? 23.184 29.048 31.788 1.00 41.56 321 LYS A C 1
ATOM 2555 O O . LYS A 1 321 ? 24.002 29.920 31.512 1.00 41.56 321 LYS A O 1
ATOM 2560 N N . ARG A 1 322 ? 23.596 27.797 32.057 1.00 42.91 322 ARG A N 1
ATOM 2561 C CA . ARG A 1 322 ? 25.022 27.382 32.004 1.00 42.91 322 ARG A CA 1
ATOM 2562 C C . ARG A 1 322 ? 25.213 26.033 31.294 1.00 42.91 322 ARG A C 1
ATOM 2564 O O . ARG A 1 322 ? 24.646 25.033 31.712 1.00 42.91 322 ARG A O 1
ATOM 2571 N N . LYS A 1 323 ? 26.090 26.026 30.279 1.00 40.62 323 LYS A N 1
ATOM 2572 C CA . LYS A 1 323 ? 26.386 24.970 29.278 1.00 40.62 323 LYS A CA 1
ATOM 2573 C C . LYS A 1 323 ? 26.824 23.572 29.785 1.00 40.62 323 LYS A C 1
ATOM 2575 O O . LYS A 1 323 ? 27.282 22.787 28.967 1.00 40.62 323 LYS A O 1
ATOM 2580 N N . ARG A 1 324 ? 26.772 23.236 31.083 1.00 39.78 324 ARG A N 1
ATOM 2581 C CA . ARG A 1 324 ? 27.425 22.004 31.593 1.00 39.78 324 ARG A CA 1
ATOM 2582 C C . ARG A 1 324 ? 26.612 21.093 32.523 1.00 39.78 324 ARG A C 1
ATOM 2584 O O . ARG A 1 324 ? 27.155 20.071 32.909 1.00 39.78 324 ARG A O 1
ATOM 2591 N N . LEU A 1 325 ? 25.363 21.405 32.890 1.00 52.03 325 LEU A N 1
ATOM 2592 C CA . LEU A 1 325 ? 24.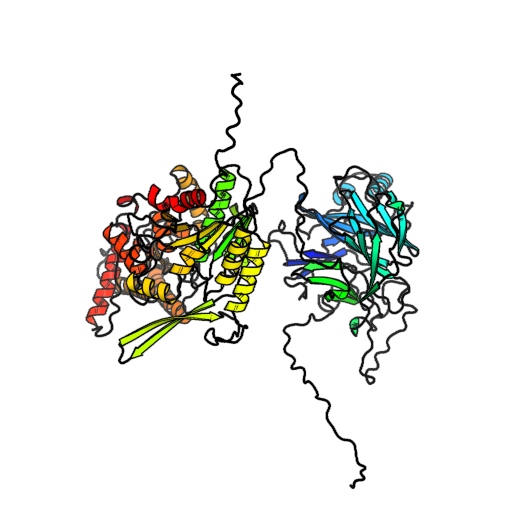586 20.555 33.818 1.00 52.03 325 LEU A CA 1
ATOM 2593 C C . LEU A 1 325 ? 23.101 20.476 33.420 1.00 52.03 325 LEU A C 1
ATOM 2595 O O . LEU A 1 325 ? 22.461 21.520 33.259 1.00 52.03 325 LEU A O 1
ATOM 2599 N N . ALA A 1 326 ? 22.567 19.254 33.297 1.00 59.56 326 ALA A N 1
ATOM 2600 C CA . ALA A 1 326 ? 21.149 18.985 33.046 1.00 59.56 326 ALA A CA 1
ATOM 2601 C C . ALA A 1 326 ? 20.292 19.383 34.260 1.00 59.56 326 ALA A C 1
ATOM 2603 O O . ALA A 1 326 ? 20.625 19.067 35.405 1.00 59.56 326 ALA A O 1
ATOM 2604 N N . ALA A 1 327 ? 19.193 20.104 34.026 1.00 71.12 327 ALA A N 1
ATOM 2605 C CA . ALA A 1 327 ? 18.217 20.392 35.075 1.00 71.12 327 ALA A CA 1
ATOM 2606 C C . ALA A 1 327 ? 17.356 19.152 35.332 1.00 71.12 327 ALA A C 1
ATOM 2608 O O . ALA A 1 327 ? 16.895 18.534 34.382 1.00 71.12 327 ALA A O 1
ATOM 2609 N N . ARG A 1 328 ? 17.099 18.831 36.604 1.00 80.94 328 ARG A N 1
ATOM 2610 C CA . ARG A 1 328 ? 16.305 17.665 37.013 1.00 80.94 328 ARG A CA 1
ATOM 2611 C C . ARG A 1 328 ? 14.808 17.870 36.743 1.00 80.94 328 ARG A C 1
ATOM 2613 O O . ARG A 1 328 ? 14.043 18.145 37.669 1.00 80.94 328 ARG A O 1
ATOM 2620 N N . ASN A 1 329 ? 14.416 17.802 35.471 1.00 84.31 329 ASN A N 1
ATOM 2621 C CA . ASN A 1 329 ? 13.039 17.978 35.020 1.00 84.31 329 ASN A CA 1
ATOM 2622 C C . ASN A 1 329 ? 12.686 17.170 33.764 1.00 84.31 329 ASN A C 1
ATOM 2624 O O . ASN A 1 329 ? 13.534 16.918 32.908 1.00 84.31 329 ASN A O 1
ATOM 2628 N N . VAL A 1 330 ? 11.406 16.808 33.679 1.00 89.75 330 VAL A N 1
ATOM 2629 C CA . VAL A 1 330 ? 10.722 16.301 32.487 1.00 89.75 330 VAL A CA 1
ATOM 2630 C C . VAL A 1 330 ? 9.386 17.043 32.357 1.00 89.75 330 VAL A C 1
ATOM 2632 O O . VAL A 1 330 ? 8.663 17.192 33.342 1.00 89.75 330 VAL A O 1
ATOM 2635 N N . ARG A 1 331 ? 9.082 17.562 31.163 1.00 91.12 331 ARG A N 1
ATOM 2636 C CA . ARG A 1 331 ? 7.906 18.405 30.878 1.00 91.12 331 ARG A CA 1
ATOM 2637 C C . ARG A 1 331 ? 7.520 18.362 29.398 1.00 91.12 331 ARG A C 1
ATOM 2639 O O . ARG A 1 331 ? 8.123 17.630 28.624 1.00 91.12 331 ARG A O 1
ATOM 2646 N N . ASP A 1 332 ? 6.536 19.174 29.024 1.00 92.38 332 ASP A N 1
ATOM 2647 C CA . ASP A 1 332 ? 6.014 19.317 27.659 1.00 92.38 332 ASP A CA 1
ATOM 2648 C C . ASP A 1 332 ? 5.552 17.977 27.063 1.00 92.38 332 ASP A C 1
ATOM 2650 O O . ASP A 1 332 ? 6.099 17.543 26.048 1.00 92.38 332 ASP A O 1
ATOM 2654 N N . PRO A 1 333 ? 4.588 17.288 27.711 1.00 95.00 333 PRO A N 1
ATOM 2655 C CA . PRO A 1 333 ? 4.094 16.017 27.203 1.00 95.00 333 PRO A CA 1
ATOM 2656 C C . PRO A 1 333 ? 3.449 16.196 25.826 1.00 95.00 333 PRO A C 1
ATOM 2658 O O . PRO A 1 333 ? 2.685 17.136 25.610 1.00 95.00 333 PRO A O 1
ATOM 2661 N N . CYS A 1 334 ? 3.703 15.248 24.933 1.00 95.38 334 CYS A N 1
ATOM 2662 C CA . CYS A 1 334 ? 2.932 15.018 23.719 1.00 95.38 334 CYS A CA 1
ATOM 2663 C C . CYS A 1 334 ? 2.719 13.517 23.567 1.00 95.38 334 CYS A C 1
ATOM 2665 O O . CYS A 1 334 ? 3.681 12.753 23.644 1.00 95.38 334 CYS A O 1
ATOM 2667 N N . LEU A 1 335 ? 1.466 13.093 23.422 1.00 93.38 335 LEU A N 1
ATOM 2668 C CA . LEU A 1 335 ? 1.120 11.683 23.292 1.00 93.38 335 LEU A CA 1
ATOM 2669 C C . LEU A 1 335 ? 0.759 11.369 21.840 1.00 93.38 335 LEU A C 1
ATOM 2671 O O . LEU A 1 335 ? 0.104 12.170 21.177 1.00 93.38 335 LEU A O 1
ATOM 2675 N N . LEU A 1 336 ? 1.166 10.191 21.377 1.00 90.44 336 LEU A N 1
ATOM 2676 C CA . LEU A 1 336 ? 0.799 9.640 20.079 1.00 90.44 336 LEU A CA 1
ATOM 2677 C C . LEU A 1 336 ? 0.501 8.147 20.233 1.00 90.44 336 LEU A C 1
ATOM 2679 O O . LEU A 1 336 ? 1.371 7.380 20.655 1.00 90.44 336 LEU A O 1
ATOM 2683 N N . ASP A 1 337 ? -0.709 7.738 19.862 1.00 86.56 337 ASP A N 1
ATOM 2684 C CA . ASP A 1 337 ? -1.073 6.327 19.776 1.00 86.56 337 ASP A CA 1
ATOM 2685 C C . ASP A 1 337 ? -0.612 5.767 18.430 1.00 86.56 337 ASP A C 1
ATOM 2687 O O . ASP A 1 337 ? -1.032 6.221 17.364 1.00 86.56 337 ASP A O 1
ATOM 2691 N N . PHE A 1 338 ? 0.291 4.790 18.469 1.00 82.00 338 PHE A N 1
ATOM 2692 C CA . PHE A 1 338 ? 0.826 4.161 17.270 1.00 82.00 338 PHE A CA 1
ATOM 2693 C C . PHE A 1 338 ? 1.285 2.728 17.543 1.00 82.00 338 PHE A C 1
ATOM 2695 O O . PHE A 1 338 ? 1.986 2.455 18.518 1.00 82.00 338 PHE A O 1
ATOM 2702 N N . GLY A 1 339 ? 0.922 1.805 16.648 1.00 73.44 339 GLY A N 1
ATOM 2703 C CA . GLY A 1 339 ? 1.336 0.401 16.746 1.00 73.44 339 GLY A CA 1
ATOM 2704 C C . GLY A 1 339 ? 0.745 -0.341 17.951 1.00 73.44 339 GLY A C 1
ATOM 2705 O O . GLY A 1 339 ? 1.375 -1.263 18.456 1.00 73.44 339 GLY A O 1
ATOM 2706 N N . GLY A 1 340 ? -0.436 0.072 18.429 1.00 76.25 340 GLY A N 1
ATOM 2707 C CA . GLY A 1 340 ? -1.080 -0.489 19.626 1.00 76.25 340 GLY A CA 1
ATOM 2708 C C . GLY A 1 340 ? -0.522 0.034 20.954 1.00 76.25 340 GLY A C 1
ATOM 2709 O O . GLY A 1 340 ? -0.955 -0.415 22.012 1.00 76.25 340 GLY A O 1
ATOM 2710 N N . ASP A 1 341 ? 0.406 0.990 20.895 1.00 81.56 341 ASP A N 1
ATOM 2711 C CA . ASP A 1 341 ? 1.080 1.578 22.045 1.00 81.56 341 ASP A CA 1
ATOM 2712 C C . ASP A 1 341 ? 0.872 3.084 22.115 1.00 81.56 341 ASP A C 1
ATOM 2714 O O . ASP A 1 341 ? 0.881 3.767 21.091 1.00 81.56 341 ASP A O 1
ATOM 2718 N N . THR A 1 342 ? 0.772 3.613 23.335 1.00 86.19 342 THR A N 1
ATOM 2719 C CA . THR A 1 342 ? 0.820 5.057 23.562 1.00 86.19 342 THR A CA 1
ATOM 2720 C C . THR A 1 342 ? 2.252 5.492 23.834 1.00 86.19 342 THR A C 1
ATOM 2722 O O . THR A 1 342 ? 2.872 5.115 24.837 1.00 86.19 342 THR A O 1
ATOM 2725 N N . TRP A 1 343 ? 2.773 6.324 22.944 1.00 91.69 343 TRP A N 1
ATOM 2726 C CA . TRP A 1 343 ? 4.099 6.912 23.039 1.00 91.69 343 TRP A CA 1
ATOM 2727 C C . TRP A 1 343 ? 3.990 8.322 23.596 1.00 91.69 343 TRP A C 1
ATOM 2729 O O . TRP A 1 343 ? 3.162 9.107 23.148 1.00 91.69 343 TRP A O 1
ATOM 2739 N N . MET A 1 344 ? 4.836 8.654 24.566 1.00 93.81 344 MET A N 1
ATOM 2740 C CA . MET A 1 344 ? 4.945 9.995 25.120 1.00 93.81 344 MET A CA 1
ATOM 2741 C C . MET A 1 344 ? 6.295 10.600 24.756 1.00 93.81 344 MET A C 1
ATOM 2743 O O . MET A 1 344 ? 7.352 10.087 25.134 1.00 93.81 344 MET A O 1
ATOM 2747 N N . PHE A 1 345 ? 6.235 11.730 24.069 1.00 96.25 345 PHE A N 1
ATOM 2748 C CA . PHE A 1 345 ? 7.350 12.622 23.811 1.00 96.25 345 PHE A CA 1
ATOM 2749 C C . PHE A 1 345 ? 7.395 13.703 24.883 1.00 96.25 345 PHE A C 1
ATOM 2751 O O . PHE A 1 345 ? 6.355 14.166 25.356 1.00 96.25 345 PHE A O 1
ATOM 2758 N N . TYR A 1 346 ? 8.599 14.089 25.290 1.00 95.00 346 TYR A N 1
ATOM 2759 C CA . TYR A 1 346 ? 8.783 15.054 26.369 1.00 95.00 346 TYR A CA 1
ATOM 2760 C C . TYR A 1 346 ? 10.112 15.794 26.248 1.00 95.00 346 TYR A C 1
ATOM 2762 O O . TYR A 1 346 ? 11.103 15.253 25.758 1.00 95.00 346 TYR A O 1
ATOM 2770 N N . ALA A 1 347 ? 10.158 17.024 26.752 1.00 93.19 347 ALA A N 1
ATOM 2771 C CA . ALA A 1 347 ? 11.393 17.776 26.928 1.00 93.19 347 ALA A CA 1
ATOM 2772 C C . ALA A 1 347 ? 12.015 17.462 28.299 1.00 93.19 347 ALA A C 1
ATOM 2774 O O . ALA A 1 347 ? 11.338 17.528 29.329 1.00 93.19 347 ALA A O 1
ATOM 2775 N N . GLY A 1 348 ? 13.313 17.154 28.325 1.00 90.12 348 GLY A N 1
ATOM 2776 C CA . GLY A 1 348 ? 14.054 16.824 29.549 1.00 90.12 348 GLY A CA 1
ATOM 2777 C C . GLY A 1 348 ? 15.303 17.682 29.753 1.00 90.12 348 GLY A C 1
ATOM 2778 O O . GLY A 1 348 ? 15.730 18.421 28.859 1.00 90.12 348 GLY A O 1
ATOM 2779 N N . GLY A 1 349 ? 15.891 17.614 30.950 1.00 84.88 349 GLY A N 1
ATOM 2780 C CA . GLY A 1 349 ? 17.221 18.178 31.218 1.00 84.88 349 GLY A CA 1
ATOM 2781 C C . GLY A 1 349 ? 17.283 19.709 31.239 1.00 84.88 349 GLY A C 1
ATOM 2782 O O . GLY A 1 349 ? 18.364 20.301 31.212 1.00 84.88 349 GLY A O 1
ATOM 2783 N N . GLY A 1 350 ? 16.137 20.387 31.310 1.00 81.38 350 GLY A N 1
ATOM 2784 C CA . GLY A 1 350 ? 16.041 21.828 31.090 1.00 81.38 350 GLY A CA 1
ATOM 2785 C C . GLY A 1 350 ? 15.903 22.197 29.616 1.00 81.38 350 GLY A C 1
ATOM 2786 O O . GLY A 1 350 ? 16.482 23.206 29.216 1.00 81.38 350 GLY A O 1
ATOM 2787 N N . GLU A 1 351 ? 15.138 21.398 28.853 1.00 86.38 351 GLU A N 1
ATOM 2788 C CA . GLU A 1 351 ? 14.933 21.535 27.397 1.00 86.38 351 GLU A CA 1
ATOM 2789 C C . GLU A 1 351 ? 16.255 21.385 26.608 1.00 86.38 351 GLU A C 1
ATOM 2791 O O . GLU A 1 351 ? 16.527 22.087 25.630 1.00 86.38 351 GLU A O 1
ATOM 2796 N N . THR A 1 352 ? 17.130 20.489 27.076 1.00 84.56 352 THR A N 1
ATOM 2797 C CA . THR A 1 352 ? 18.399 20.142 26.407 1.00 84.56 352 THR A CA 1
ATOM 2798 C C . THR A 1 352 ? 18.239 19.003 25.406 1.00 84.56 352 THR A C 1
ATOM 2800 O O . THR A 1 352 ? 19.145 18.760 24.614 1.00 84.56 352 THR A O 1
ATOM 2803 N N . GLY A 1 353 ? 17.106 18.305 25.445 1.00 89.19 353 GLY A N 1
ATOM 2804 C CA . GLY A 1 353 ? 16.763 17.224 24.534 1.00 89.19 353 GLY A CA 1
ATOM 2805 C C . GLY A 1 353 ? 15.279 16.880 24.614 1.00 89.19 353 GLY A C 1
ATOM 2806 O O . GLY A 1 353 ? 14.620 17.178 25.615 1.00 89.19 353 GLY A O 1
ATOM 2807 N N . ILE A 1 354 ? 14.778 16.247 23.557 1.00 93.62 354 ILE A N 1
ATOM 2808 C CA . ILE A 1 354 ? 13.460 15.615 23.517 1.00 93.62 354 ILE A CA 1
ATOM 2809 C C . ILE A 1 354 ? 13.675 14.106 23.606 1.00 93.62 354 ILE A C 1
ATOM 2811 O O . ILE A 1 354 ? 14.475 13.541 22.858 1.00 93.62 354 ILE A O 1
ATOM 2815 N N . GLY A 1 355 ? 12.990 13.477 24.553 1.00 93.19 355 GLY A N 1
ATOM 2816 C CA . GLY A 1 355 ? 12.962 12.033 24.736 1.00 93.19 355 GLY A CA 1
ATOM 2817 C C . GLY A 1 355 ? 11.641 11.440 24.267 1.00 93.19 355 GLY A C 1
ATOM 2818 O O . GLY A 1 355 ? 10.644 12.148 24.115 1.00 93.19 355 GLY A O 1
ATOM 2819 N N . VAL A 1 356 ? 11.645 10.127 24.067 1.00 94.25 356 VAL A N 1
ATOM 2820 C CA . VAL A 1 356 ? 10.453 9.320 23.812 1.00 94.25 356 VAL A CA 1
ATOM 2821 C C . VAL A 1 356 ? 10.410 8.153 24.790 1.00 94.25 356 VAL A C 1
ATOM 2823 O O . VAL A 1 356 ? 11.427 7.522 25.084 1.00 94.25 356 VAL A O 1
ATOM 2826 N N . THR A 1 357 ? 9.228 7.860 25.316 1.00 90.56 357 THR A N 1
ATOM 2827 C CA . THR A 1 357 ? 8.995 6.690 26.162 1.00 90.56 357 THR A CA 1
ATOM 2828 C C . THR A 1 357 ? 7.631 6.085 25.868 1.00 90.56 357 THR A C 1
ATOM 2830 O O . THR A 1 357 ? 6.704 6.787 25.471 1.00 90.56 357 THR A O 1
ATOM 2833 N N . ARG A 1 358 ? 7.494 4.778 26.068 1.00 88.25 358 ARG A N 1
ATOM 2834 C CA . ARG A 1 358 ? 6.205 4.086 25.987 1.00 88.25 358 ARG A CA 1
ATOM 2835 C C . ARG A 1 358 ? 5.510 4.189 27.343 1.00 88.25 358 ARG A C 1
ATOM 2837 O O . ARG A 1 358 ? 6.137 3.933 28.372 1.00 88.25 358 ARG A O 1
ATOM 2844 N N . LEU A 1 359 ? 4.234 4.564 27.362 1.00 82.44 359 LEU A N 1
ATOM 2845 C CA . LEU A 1 359 ? 3.445 4.581 28.593 1.00 82.44 359 LEU A CA 1
ATOM 2846 C C . LEU A 1 359 ? 2.922 3.169 28.892 1.00 82.44 359 LEU A C 1
ATOM 2848 O O . LEU A 1 359 ? 2.338 2.509 28.037 1.00 82.44 359 LEU A O 1
ATOM 2852 N N . HIS A 1 360 ? 3.161 2.684 30.113 1.00 64.62 360 HIS A N 1
ATOM 2853 C CA . HIS A 1 360 ? 2.649 1.390 30.571 1.00 64.62 360 HIS A CA 1
ATOM 2854 C C . HIS A 1 360 ? 1.130 1.457 30.811 1.00 64.62 360 HIS A C 1
ATOM 2856 O O . HIS A 1 360 ? 0.616 2.494 31.238 1.00 64.62 360 HIS A O 1
ATOM 2862 N N . GLN A 1 361 ? 0.421 0.337 30.599 1.00 54.91 361 GLN A N 1
ATOM 2863 C CA . GLN A 1 361 ? -1.043 0.224 30.764 1.00 54.91 361 GLN A CA 1
ATOM 2864 C C . GLN A 1 361 ? -1.554 0.701 32.139 1.00 54.91 361 GLN A C 1
ATOM 2866 O O . GLN A 1 361 ? -2.692 1.151 32.253 1.00 54.91 361 GLN A O 1
ATOM 2871 N N . GLU A 1 362 ? -0.709 0.674 33.173 1.00 50.78 362 GLU A N 1
ATOM 2872 C CA . GLU A 1 362 ? -1.012 1.143 34.533 1.00 50.78 362 GLU A CA 1
ATOM 2873 C C . GLU A 1 362 ? -1.335 2.647 34.613 1.00 50.78 362 GLU A C 1
ATOM 2875 O O . GLU A 1 362 ? -2.082 3.076 35.494 1.00 50.78 362 GLU A O 1
ATOM 2880 N N . HIS A 1 363 ? -0.857 3.456 33.658 1.00 53.66 363 HIS A N 1
ATOM 2881 C CA . HIS A 1 363 ? -1.213 4.880 33.550 1.00 53.66 363 HIS A CA 1
ATOM 2882 C C . HIS A 1 363 ? -2.579 5.110 32.890 1.00 53.66 363 HIS A C 1
ATOM 2884 O O . HIS A 1 363 ? -3.027 6.252 32.761 1.00 53.66 363 HIS A O 1
ATOM 2890 N N . ASN A 1 364 ? -3.258 4.007 32.556 1.00 48.94 364 ASN A N 1
ATOM 2891 C CA . ASN A 1 364 ? -4.681 3.884 32.309 1.00 48.94 364 ASN A CA 1
ATOM 2892 C C . ASN A 1 364 ? -5.216 5.042 31.466 1.00 48.94 364 ASN A C 1
ATOM 2894 O O . ASN A 1 364 ? -6.091 5.780 31.910 1.00 48.94 364 ASN A O 1
ATOM 2898 N N . ILE A 1 365 ? -4.635 5.260 30.287 1.00 57.34 365 ILE A N 1
ATOM 2899 C CA . ILE A 1 365 ? -5.105 6.220 29.281 1.00 57.34 365 ILE A CA 1
ATOM 2900 C C . ILE A 1 365 ? -6.386 5.631 28.716 1.00 57.34 365 ILE A C 1
ATOM 2902 O O . ILE A 1 365 ? -6.340 4.940 27.719 1.00 57.34 365 ILE A O 1
ATOM 2906 N N . PHE A 1 366 ? -7.464 5.764 29.493 1.00 47.94 366 PHE A N 1
ATOM 2907 C CA . PHE A 1 366 ? -8.737 5.058 29.353 1.00 47.94 366 PHE A CA 1
ATOM 2908 C C . PHE A 1 366 ? -8.499 3.606 28.979 1.00 47.94 366 PHE A C 1
ATOM 2910 O O . PHE A 1 366 ? -8.484 3.351 27.785 1.00 47.94 366 PHE A O 1
ATOM 2917 N N . ALA A 1 367 ? -8.259 2.706 29.958 1.00 35.28 367 ALA A N 1
ATOM 2918 C CA . ALA A 1 367 ? -8.117 1.258 29.752 1.00 35.28 367 ALA A CA 1
ATOM 2919 C C . ALA A 1 367 ? -8.691 0.893 28.396 1.00 35.28 367 ALA A C 1
ATOM 2921 O O . ALA A 1 367 ? -9.919 0.925 28.253 1.00 35.28 367 ALA A O 1
ATOM 2922 N N . LEU A 1 368 ? -7.819 0.671 27.404 1.00 34.62 368 LEU A N 1
ATOM 2923 C CA . LEU A 1 368 ? -8.227 0.134 26.121 1.00 34.62 368 LEU A CA 1
ATOM 2924 C C . LEU A 1 368 ? -8.703 -1.279 26.445 1.00 34.62 368 LEU A C 1
ATOM 2926 O O . LEU A 1 368 ? -8.009 -2.272 26.251 1.00 34.62 368 LEU A O 1
ATOM 2930 N N . LYS A 1 369 ? -9.911 -1.365 27.014 1.00 24.19 369 LYS A N 1
ATOM 2931 C CA . LYS A 1 369 ? -10.796 -2.469 26.757 1.00 24.19 369 LYS A CA 1
ATOM 2932 C C . LYS A 1 369 ? -10.782 -2.552 25.236 1.00 24.19 369 LYS A C 1
ATOM 2934 O O . LYS A 1 369 ? -11.009 -1.514 24.604 1.00 24.19 369 LYS A O 1
ATOM 2939 N N . PRO A 1 370 ? -10.498 -3.723 24.643 1.00 27.23 370 PRO A N 1
ATOM 2940 C CA . PRO A 1 370 ? -10.851 -3.913 23.249 1.00 27.23 370 PRO A CA 1
ATOM 2941 C C . PRO A 1 370 ? -12.277 -3.396 23.124 1.00 27.23 370 PRO A C 1
ATOM 2943 O O . PRO A 1 370 ? -13.128 -3.758 23.946 1.00 27.23 370 PRO A O 1
ATOM 2946 N N . LEU A 1 371 ? -12.483 -2.443 22.217 1.00 23.44 371 LEU A N 1
ATOM 2947 C CA . LEU A 1 371 ? -13.799 -1.917 21.919 1.00 23.44 371 LEU A CA 1
ATOM 2948 C C . LEU A 1 371 ? -14.723 -3.128 21.772 1.00 23.44 371 LEU A C 1
ATOM 2950 O O . LEU A 1 371 ? -14.680 -3.847 20.778 1.00 23.44 371 LEU A O 1
ATOM 2954 N N . LYS A 1 372 ? -15.577 -3.355 22.777 1.00 22.59 372 LYS A N 1
ATOM 2955 C CA . LYS A 1 372 ? -16.916 -3.822 22.473 1.00 22.59 372 LYS A CA 1
ATOM 2956 C C . LYS A 1 372 ? -17.458 -2.697 21.620 1.00 22.59 372 LYS A C 1
ATOM 2958 O O . LYS A 1 372 ? -17.752 -1.624 22.142 1.00 22.59 372 LYS A O 1
ATOM 2963 N N . ILE A 1 373 ? -17.492 -2.928 20.315 1.00 24.12 373 ILE A N 1
ATOM 2964 C CA . ILE A 1 373 ? -18.293 -2.135 19.403 1.00 24.12 373 ILE A CA 1
ATOM 2965 C C . ILE A 1 373 ? -19.719 -2.293 19.929 1.00 24.12 373 ILE A C 1
ATOM 2967 O O . ILE A 1 373 ? -20.396 -3.290 19.691 1.00 24.12 373 ILE A O 1
ATOM 2971 N N . SER A 1 374 ? -20.125 -1.348 20.773 1.00 21.48 374 SER A N 1
ATOM 2972 C CA . SER A 1 374 ? -21.524 -1.063 21.001 1.00 21.48 374 SER A CA 1
ATOM 2973 C C . SER A 1 374 ? -22.036 -0.627 19.645 1.00 21.48 374 SER A C 1
ATOM 2975 O O . SER A 1 374 ? -21.711 0.462 19.178 1.00 21.48 374 SER A O 1
ATOM 2977 N N . VAL A 1 375 ? -22.782 -1.519 19.003 1.00 24.95 375 VAL A N 1
ATOM 2978 C CA . VAL A 1 375 ? -23.698 -1.194 17.918 1.00 24.95 375 VAL A CA 1
ATOM 2979 C C . VAL A 1 375 ? -24.396 0.110 18.311 1.00 24.95 375 VAL A C 1
ATOM 2981 O O . VAL A 1 375 ? -25.041 0.171 19.360 1.00 24.95 375 VAL A O 1
ATOM 2984 N N . TYR A 1 376 ? -24.179 1.181 17.546 1.00 25.88 376 TYR A N 1
ATOM 2985 C CA . TYR A 1 376 ? -24.941 2.412 17.725 1.00 25.88 376 TYR A CA 1
ATOM 2986 C C . TYR A 1 376 ? -26.433 2.051 17.671 1.00 25.88 376 TYR A C 1
ATOM 2988 O O . TYR A 1 376 ? -26.824 1.276 16.791 1.00 25.88 376 TYR A O 1
ATOM 2996 N N . PRO A 1 377 ? -27.288 2.585 18.564 1.00 25.55 377 PRO A N 1
ATOM 2997 C CA . PRO A 1 377 ? -28.720 2.504 18.351 1.00 25.55 377 PRO A CA 1
ATOM 2998 C C . PRO A 1 377 ? -29.005 3.146 16.999 1.00 25.55 377 PRO A C 1
ATOM 3000 O O . PRO A 1 377 ? -28.517 4.243 16.717 1.00 25.55 377 PRO A O 1
ATOM 3003 N N . ALA A 1 378 ? -29.758 2.434 16.167 1.00 27.75 378 ALA A N 1
ATOM 3004 C CA . ALA A 1 378 ? -30.217 2.924 14.886 1.00 27.75 378 ALA A CA 1
ATOM 3005 C C . ALA A 1 378 ? -30.792 4.339 15.050 1.00 27.75 378 ALA A C 1
ATOM 3007 O O . ALA A 1 378 ? -31.861 4.528 15.629 1.00 27.75 378 ALA A O 1
ATOM 3008 N N . LEU A 1 379 ? -30.087 5.335 14.509 1.00 28.41 379 LEU A N 1
ATOM 3009 C CA . LEU A 1 379 ? -30.715 6.581 14.102 1.00 28.41 379 LEU A CA 1
ATOM 3010 C C . LEU A 1 379 ? -31.586 6.228 12.901 1.00 28.41 379 LEU A C 1
ATOM 3012 O O . LEU A 1 379 ? -31.158 6.240 11.747 1.00 28.41 379 LEU A O 1
ATOM 3016 N N . SER A 1 380 ? -32.824 5.840 13.190 1.00 28.59 380 SER A N 1
ATOM 3017 C CA . SER A 1 380 ? -33.862 5.750 12.183 1.00 28.59 380 SER A CA 1
ATOM 3018 C C . SER A 1 380 ? -34.135 7.157 11.656 1.00 28.59 380 SER A C 1
ATOM 3020 O O . SER A 1 380 ? -34.817 7.935 12.315 1.00 28.59 380 SER A O 1
ATOM 3022 N N . SER A 1 381 ? -33.587 7.478 10.486 1.00 32.34 381 SER A N 1
ATOM 3023 C CA . SER A 1 381 ? -34.356 8.009 9.349 1.00 32.34 381 SER A CA 1
ATOM 3024 C C . SER A 1 381 ? -33.428 8.540 8.250 1.00 32.34 381 SER A C 1
ATOM 3026 O O . SER A 1 381 ? -33.301 9.748 8.055 1.00 32.34 381 SER A O 1
ATOM 3028 N N . ARG A 1 382 ? -32.775 7.615 7.543 1.00 26.84 382 ARG A N 1
ATOM 3029 C CA . ARG A 1 382 ? -32.512 7.591 6.088 1.00 26.84 382 ARG A CA 1
ATOM 3030 C C . ARG A 1 382 ? -31.605 6.386 5.850 1.00 26.84 382 ARG A C 1
ATOM 3032 O O . ARG A 1 382 ? -30.531 6.313 6.428 1.00 26.84 382 ARG A O 1
ATOM 3039 N N . ALA A 1 383 ? -32.078 5.404 5.090 1.00 34.44 383 ALA A N 1
ATOM 3040 C CA . ALA A 1 383 ? -31.333 4.183 4.812 1.00 34.44 383 ALA A CA 1
ATOM 3041 C C . ALA A 1 383 ? -30.024 4.522 4.079 1.00 34.44 383 ALA A C 1
ATOM 3043 O O . ALA A 1 383 ? -30.034 4.812 2.888 1.00 34.44 383 ALA A O 1
ATOM 3044 N N . THR A 1 384 ? -28.906 4.510 4.800 1.00 34.91 384 THR A N 1
ATOM 3045 C CA . THR A 1 384 ? -27.559 4.527 4.228 1.00 34.91 384 THR A CA 1
ATOM 3046 C C . THR A 1 384 ? -26.953 3.155 4.485 1.00 34.91 384 THR A C 1
ATOM 3048 O O . THR A 1 384 ? -26.768 2.772 5.641 1.00 34.91 384 THR A O 1
ATOM 3051 N N . CYS A 1 385 ? -26.708 2.395 3.419 1.00 49.12 385 CYS A N 1
ATOM 3052 C CA . CYS A 1 385 ? -26.007 1.115 3.481 1.00 49.12 385 CYS A CA 1
ATOM 3053 C C . CYS A 1 385 ? -24.614 1.326 4.113 1.00 49.12 385 CYS A C 1
ATOM 3055 O O . CYS A 1 385 ? -24.046 2.417 4.024 1.00 49.12 385 CYS A O 1
ATOM 3057 N N . THR A 1 386 ? -24.081 0.329 4.816 1.00 59.47 386 THR A N 1
ATOM 3058 C CA . THR A 1 386 ? -22.669 0.309 5.230 1.00 59.47 386 THR A CA 1
ATOM 3059 C C . THR A 1 386 ? -21.813 -0.208 4.071 1.00 59.47 386 THR A C 1
ATOM 3061 O O . THR A 1 386 ? -22.283 -1.094 3.347 1.00 59.47 386 THR A O 1
ATOM 3064 N N . PRO A 1 387 ? -20.578 0.300 3.888 1.00 71.06 387 PRO A N 1
ATOM 3065 C CA . PRO A 1 387 ? -19.710 -0.147 2.803 1.00 71.06 387 PRO A CA 1
ATOM 3066 C C . PRO A 1 387 ? -19.367 -1.630 2.982 1.00 71.06 387 PRO A C 1
ATOM 3068 O O . PRO A 1 387 ? -19.128 -2.081 4.104 1.00 71.06 387 PRO A O 1
ATOM 3071 N N . LYS A 1 388 ? -19.352 -2.395 1.882 1.00 86.44 388 LYS A N 1
ATOM 3072 C CA . LYS A 1 388 ? -18.972 -3.817 1.914 1.00 86.44 388 LYS A CA 1
ATOM 3073 C C . LYS A 1 388 ? -17.500 -3.961 2.296 1.00 86.44 388 LYS A C 1
ATOM 3075 O O . LYS A 1 388 ? -16.645 -3.305 1.708 1.00 86.44 388 LYS A O 1
ATOM 3080 N N . ARG A 1 389 ? -17.202 -4.864 3.225 1.00 91.88 389 ARG A N 1
ATOM 3081 C CA . ARG A 1 389 ? -15.863 -5.117 3.770 1.00 91.88 389 ARG A CA 1
ATOM 3082 C C . ARG A 1 389 ? -15.281 -6.379 3.139 1.00 91.88 389 ARG A C 1
ATOM 3084 O O . ARG A 1 389 ? -15.815 -7.472 3.318 1.00 91.88 389 ARG A O 1
ATOM 3091 N N . VAL A 1 390 ? -14.182 -6.255 2.405 1.00 94.69 390 VAL A N 1
ATOM 3092 C CA . VAL A 1 390 ? -13.573 -7.348 1.633 1.00 94.69 390 VAL A CA 1
ATOM 3093 C C . VAL A 1 390 ? -12.157 -7.614 2.127 1.00 94.69 390 VAL A C 1
ATOM 3095 O O . VAL A 1 390 ? -11.346 -6.701 2.202 1.00 94.69 390 VAL A O 1
ATOM 3098 N N . ILE A 1 391 ? -11.822 -8.872 2.412 1.00 96.88 391 ILE A N 1
ATOM 3099 C CA . ILE A 1 391 ? -10.434 -9.313 2.575 1.00 96.88 391 ILE A CA 1
ATOM 3100 C C . ILE A 1 391 ? -10.014 -10.125 1.357 1.00 96.88 391 ILE A C 1
ATOM 3102 O O . ILE A 1 391 ? -10.718 -11.049 0.954 1.00 96.88 391 ILE A O 1
ATOM 3106 N N . ILE A 1 392 ? -8.832 -9.829 0.818 1.00 95.69 392 ILE A N 1
ATOM 3107 C CA . ILE A 1 392 ? -8.162 -10.671 -0.177 1.00 95.69 392 ILE A CA 1
ATOM 3108 C C . ILE A 1 392 ? -6.879 -11.221 0.445 1.00 95.69 392 ILE A C 1
ATOM 3110 O O . ILE A 1 392 ? -6.012 -10.459 0.864 1.00 95.69 392 ILE A O 1
ATOM 3114 N N . TYR A 1 393 ? -6.749 -12.542 0.519 1.00 95.44 393 TYR A N 1
ATOM 3115 C CA . TYR A 1 393 ? -5.564 -13.211 1.045 1.00 95.44 393 TYR A CA 1
ATOM 3116 C C . TYR A 1 393 ? -4.669 -13.714 -0.094 1.00 95.44 393 TYR A C 1
ATOM 3118 O O . TYR A 1 393 ? -5.083 -14.526 -0.922 1.00 95.44 393 TYR A O 1
ATOM 3126 N N . ASP A 1 394 ? -3.422 -13.250 -0.087 1.00 90.44 394 ASP A N 1
ATOM 3127 C CA . ASP A 1 394 ? -2.314 -13.704 -0.921 1.00 90.44 394 ASP A CA 1
ATOM 3128 C C . ASP A 1 394 ? -1.263 -14.388 -0.024 1.00 90.44 394 ASP A C 1
ATOM 3130 O O . ASP A 1 394 ? -0.652 -13.743 0.836 1.00 90.44 394 ASP A O 1
ATOM 3134 N N . PRO A 1 395 ? -0.965 -15.683 -0.212 1.00 82.81 395 PRO A N 1
ATOM 3135 C CA . PRO A 1 395 ? 0.057 -16.350 0.591 1.00 82.81 395 PRO A CA 1
ATOM 3136 C C . PRO A 1 395 ? 1.453 -15.709 0.438 1.00 82.81 395 PRO A C 1
ATOM 3138 O O . PRO A 1 395 ? 2.286 -15.844 1.339 1.00 82.81 395 PRO A O 1
ATOM 3141 N N . GLY A 1 396 ? 1.717 -14.978 -0.654 1.00 70.62 396 GLY A N 1
ATOM 3142 C CA . GLY A 1 396 ? 2.967 -14.253 -0.901 1.00 70.62 396 GLY A CA 1
ATOM 3143 C C . GLY A 1 396 ? 4.158 -15.168 -1.177 1.00 70.62 396 GLY A C 1
ATOM 3144 O O . GLY A 1 396 ? 5.270 -14.921 -0.712 1.00 70.62 396 GLY A O 1
ATOM 3145 N N . CYS A 1 397 ? 3.913 -16.268 -1.890 1.00 63.6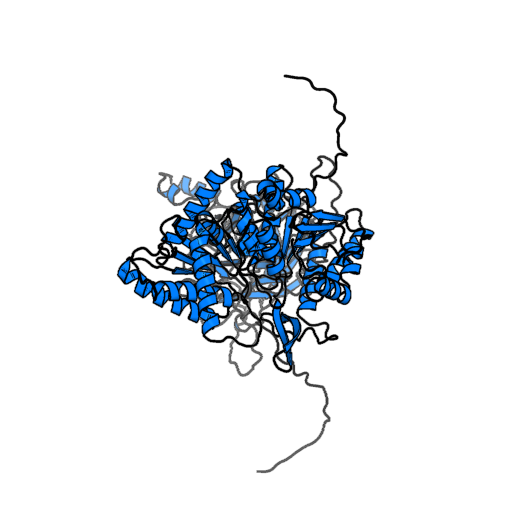2 397 CYS A N 1
ATOM 3146 C CA . CYS A 1 397 ? 4.946 -17.210 -2.327 1.00 63.62 397 CYS A CA 1
ATOM 3147 C C . CYS A 1 397 ? 5.650 -16.729 -3.618 1.00 63.62 397 CYS A C 1
ATOM 3149 O O . CYS A 1 397 ? 5.177 -15.801 -4.260 1.00 63.62 397 CYS A O 1
ATOM 3151 N N . ILE A 1 398 ? 6.781 -17.358 -3.992 1.00 54.72 398 ILE A N 1
ATOM 3152 C CA . ILE A 1 398 ? 7.674 -16.955 -5.110 1.00 54.72 398 ILE A CA 1
ATOM 3153 C C . ILE A 1 398 ? 6.936 -16.452 -6.362 1.00 54.72 398 ILE A C 1
ATOM 3155 O O . ILE A 1 398 ? 6.027 -17.106 -6.874 1.00 54.72 398 ILE A O 1
ATOM 3159 N N . GLY A 1 399 ? 7.454 -15.355 -6.920 1.00 61.41 399 GLY A N 1
ATOM 3160 C CA . GLY A 1 399 ? 6.929 -14.677 -8.102 1.00 61.41 399 GLY A CA 1
ATOM 3161 C C . GLY A 1 399 ? 5.993 -13.524 -7.735 1.00 61.41 399 GLY A C 1
ATOM 3162 O O . GLY A 1 399 ? 5.604 -13.356 -6.588 1.00 61.41 399 GLY A O 1
ATOM 3163 N N . LEU A 1 400 ? 5.624 -12.716 -8.727 1.00 67.12 400 LEU A N 1
ATOM 3164 C CA . LEU A 1 400 ? 4.645 -11.628 -8.564 1.00 67.12 400 LEU A CA 1
ATOM 3165 C C . LEU A 1 400 ? 3.235 -12.051 -8.997 1.00 67.12 400 LEU A C 1
ATOM 3167 O O . LEU A 1 400 ? 2.319 -11.239 -9.045 1.00 67.12 400 LEU A O 1
ATOM 3171 N N . GLY A 1 401 ? 3.066 -13.341 -9.306 1.00 73.56 401 GLY A N 1
ATOM 3172 C CA . GLY A 1 401 ? 1.871 -13.902 -9.925 1.00 73.56 401 GLY A CA 1
ATOM 3173 C C . GLY A 1 401 ? 0.590 -13.649 -9.135 1.00 73.56 401 GLY A C 1
ATOM 3174 O O . GLY A 1 401 ? -0.381 -13.117 -9.668 1.00 73.56 401 GLY A O 1
ATOM 3175 N N . HIS A 1 402 ? 0.623 -14.047 -7.863 1.00 79.81 402 HIS A N 1
ATOM 3176 C CA . HIS A 1 402 ? -0.497 -13.953 -6.927 1.00 79.81 402 HIS A CA 1
ATOM 3177 C C . HIS A 1 402 ? -0.797 -12.500 -6.567 1.00 79.81 402 HIS A C 1
ATOM 3179 O O . HIS A 1 402 ? -1.920 -12.048 -6.750 1.00 79.81 402 HIS A O 1
ATOM 3185 N N . SER A 1 403 ? 0.228 -11.745 -6.164 1.00 78.81 403 SER A N 1
ATOM 3186 C CA . SER A 1 403 ? 0.092 -10.337 -5.786 1.00 78.81 403 SER A CA 1
ATOM 3187 C C . SER A 1 403 ? -0.490 -9.481 -6.914 1.00 78.81 403 SER A C 1
ATOM 3189 O O . SER A 1 403 ? -1.395 -8.697 -6.653 1.00 78.81 403 SER A O 1
ATOM 3191 N N . ASN A 1 404 ? -0.058 -9.696 -8.166 1.00 78.00 404 ASN A N 1
ATOM 3192 C CA . ASN A 1 404 ? -0.619 -8.994 -9.326 1.00 78.00 404 ASN A CA 1
ATOM 3193 C C . ASN A 1 404 ? -2.093 -9.341 -9.562 1.00 78.00 404 ASN A C 1
ATOM 3195 O O . ASN A 1 404 ? -2.894 -8.501 -9.950 1.00 78.00 404 ASN A O 1
ATOM 3199 N N . ARG A 1 405 ? -2.471 -10.599 -9.329 1.00 84.06 405 ARG A N 1
ATOM 3200 C CA . ARG A 1 405 ? -3.860 -11.027 -9.481 1.00 84.06 405 ARG A CA 1
ATOM 3201 C C . ARG A 1 405 ? -4.750 -10.406 -8.413 1.00 84.06 405 ARG A C 1
ATOM 3203 O O . ARG A 1 405 ? -5.800 -9.858 -8.729 1.00 84.06 405 ARG A O 1
ATOM 3210 N N . CYS A 1 406 ? -4.316 -10.483 -7.159 1.00 87.38 406 CYS A N 1
ATOM 3211 C CA . CYS A 1 406 ? -5.034 -9.911 -6.030 1.00 87.38 406 CYS A CA 1
ATOM 3212 C C . CYS A 1 406 ? -5.176 -8.393 -6.174 1.00 87.38 406 CYS A C 1
ATOM 3214 O O . CYS A 1 406 ? -6.253 -7.871 -5.896 1.00 87.38 406 CYS A O 1
ATOM 3216 N N . SER A 1 407 ? -4.140 -7.694 -6.658 1.00 83.81 407 SER A N 1
ATOM 3217 C CA . SER A 1 407 ? -4.224 -6.255 -6.915 1.00 83.81 407 SER A CA 1
ATOM 3218 C C . SER A 1 407 ? -5.194 -5.925 -8.050 1.00 83.81 407 SER A C 1
ATOM 3220 O O . SER A 1 407 ? -6.036 -5.049 -7.874 1.00 83.81 407 SER A O 1
ATOM 3222 N N . GLN A 1 408 ? -5.160 -6.657 -9.169 1.00 82.81 408 GLN A N 1
ATOM 3223 C CA . GLN A 1 408 ? -6.109 -6.461 -10.272 1.00 82.81 408 GLN A CA 1
ATOM 3224 C C . GLN A 1 408 ? -7.561 -6.695 -9.840 1.00 82.81 408 GLN A C 1
ATOM 3226 O O . GLN A 1 408 ? -8.438 -5.916 -10.205 1.00 82.81 408 GLN A O 1
ATOM 3231 N N . ILE A 1 409 ? -7.823 -7.733 -9.038 1.00 87.56 409 ILE A N 1
ATOM 3232 C CA . ILE A 1 409 ? -9.165 -7.999 -8.505 1.00 87.56 409 ILE A CA 1
ATOM 3233 C C . ILE A 1 409 ? -9.596 -6.877 -7.553 1.00 87.56 409 ILE A C 1
ATOM 3235 O O . ILE A 1 409 ? -10.705 -6.373 -7.697 1.00 87.56 409 ILE A O 1
ATOM 3239 N N . ALA A 1 410 ? -8.735 -6.452 -6.621 1.00 88.38 410 ALA A N 1
ATOM 3240 C CA . ALA A 1 410 ? -9.040 -5.350 -5.705 1.00 88.38 410 ALA A CA 1
ATOM 3241 C C . ALA A 1 410 ? -9.394 -4.063 -6.467 1.00 88.38 410 ALA A C 1
ATOM 3243 O O . ALA A 1 410 ? -10.428 -3.453 -6.208 1.00 88.38 410 ALA A O 1
ATOM 3244 N N . MET A 1 411 ? -8.583 -3.696 -7.462 1.00 83.25 411 MET A N 1
ATOM 3245 C CA . MET A 1 411 ? -8.831 -2.525 -8.304 1.00 83.25 411 MET A CA 1
ATOM 3246 C C . MET A 1 411 ? -10.130 -2.659 -9.098 1.00 83.25 411 MET A C 1
ATOM 3248 O O . MET A 1 411 ? -10.935 -1.735 -9.106 1.00 83.25 411 MET A O 1
ATOM 3252 N N . ALA A 1 412 ? -10.390 -3.820 -9.703 1.00 82.94 412 ALA A N 1
ATOM 3253 C CA . ALA A 1 412 ? -11.626 -4.046 -10.445 1.00 82.94 412 ALA A CA 1
ATOM 3254 C C . ALA A 1 412 ? -12.869 -3.945 -9.546 1.00 82.94 412 ALA A C 1
ATOM 3256 O O . ALA A 1 412 ? -13.879 -3.384 -9.965 1.00 82.94 412 ALA A O 1
ATOM 3257 N N . ILE A 1 413 ? -12.793 -4.432 -8.300 1.00 86.25 413 ILE A N 1
ATOM 3258 C CA . ILE A 1 413 ? -13.862 -4.292 -7.301 1.00 86.25 413 ILE A CA 1
ATOM 3259 C C . ILE A 1 413 ? -14.161 -2.805 -7.050 1.00 86.25 413 ILE A C 1
ATOM 3261 O O . ILE A 1 413 ? -15.324 -2.402 -7.113 1.00 86.25 413 ILE A O 1
ATOM 3265 N N . MET A 1 414 ? -13.125 -1.987 -6.851 1.00 82.38 414 MET A N 1
ATOM 3266 C CA . MET A 1 414 ? -13.256 -0.540 -6.644 1.00 82.38 414 MET A CA 1
ATOM 3267 C C . MET A 1 414 ? -13.830 0.180 -7.863 1.00 82.38 414 MET A C 1
ATOM 3269 O O . MET A 1 414 ? -14.829 0.890 -7.752 1.00 82.38 414 MET A O 1
ATOM 3273 N N . THR A 1 415 ? -13.238 -0.034 -9.040 1.00 78.81 415 THR A N 1
ATOM 3274 C CA . THR A 1 415 ? -13.661 0.610 -10.288 1.00 78.81 415 THR A CA 1
ATOM 3275 C C . THR A 1 415 ? -15.101 0.246 -10.644 1.00 78.81 415 THR A C 1
ATOM 3277 O O . THR A 1 415 ? -15.856 1.093 -11.118 1.00 78.81 415 THR A O 1
ATOM 3280 N N . ASN A 1 416 ? -15.518 -1.000 -10.406 1.00 78.31 416 A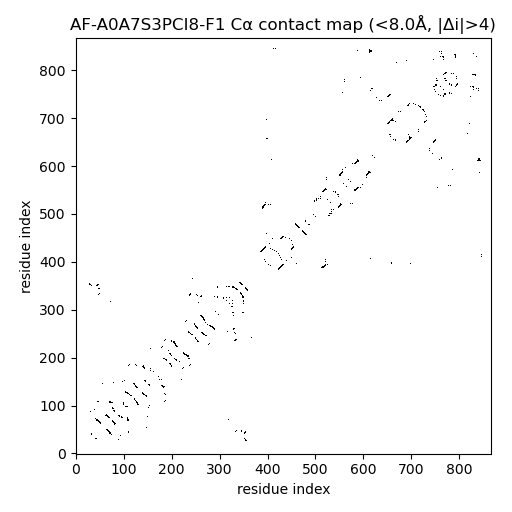SN A N 1
ATOM 3281 C CA . ASN A 1 416 ? -16.886 -1.424 -10.690 1.00 78.31 416 ASN A CA 1
ATOM 3282 C C . ASN A 1 416 ? -17.886 -0.801 -9.709 1.00 78.31 416 ASN A C 1
ATOM 3284 O O . ASN A 1 416 ? -18.928 -0.323 -10.151 1.00 78.31 416 ASN A O 1
ATOM 3288 N N . ALA A 1 417 ? -17.550 -0.727 -8.414 1.00 77.38 417 ALA A N 1
ATOM 3289 C CA . ALA A 1 417 ? -18.380 -0.033 -7.430 1.00 77.38 417 ALA A CA 1
ATOM 3290 C C . ALA A 1 417 ? -18.590 1.442 -7.814 1.00 77.38 417 ALA A C 1
ATOM 3292 O O . ALA A 1 417 ? -19.724 1.913 -7.834 1.00 77.38 417 ALA A O 1
ATOM 3293 N N . GLN A 1 418 ? -17.526 2.135 -8.229 1.00 74.94 418 GLN A N 1
ATOM 3294 C CA . GLN A 1 418 ? -17.602 3.519 -8.710 1.00 74.94 418 GLN A CA 1
ATOM 3295 C C . GLN A 1 418 ? -18.450 3.657 -9.976 1.00 74.94 418 GLN A C 1
ATOM 3297 O O . GLN A 1 418 ? -19.316 4.524 -10.045 1.00 74.94 418 GLN A O 1
ATOM 3302 N N . ARG A 1 419 ? -18.238 2.783 -10.969 1.00 72.88 419 ARG A N 1
ATOM 3303 C CA . ARG A 1 419 ? -19.001 2.786 -12.227 1.00 72.88 419 ARG A CA 1
ATOM 3304 C C . ARG A 1 419 ? -20.498 2.574 -11.998 1.00 72.88 419 ARG A C 1
ATOM 3306 O O . ARG A 1 419 ? -21.305 3.101 -12.751 1.00 72.88 419 ARG A O 1
ATOM 3313 N N . LEU A 1 420 ? -20.857 1.762 -11.007 1.00 73.31 420 LEU A N 1
ATOM 3314 C CA . LEU A 1 420 ? -22.244 1.470 -10.652 1.00 73.31 420 LEU A CA 1
ATOM 3315 C C . LEU A 1 420 ? -22.828 2.471 -9.642 1.00 73.31 420 LEU A C 1
ATOM 3317 O O . LEU A 1 420 ? -23.924 2.226 -9.144 1.00 73.31 420 LEU A O 1
ATOM 3321 N N . GLU A 1 421 ? -22.101 3.548 -9.314 1.00 69.62 421 GLU A N 1
ATOM 3322 C CA . GLU A 1 421 ? -22.475 4.536 -8.287 1.00 69.62 421 GLU A CA 1
ATOM 3323 C C . GLU A 1 421 ? -22.828 3.885 -6.935 1.00 69.62 421 GLU A C 1
ATOM 3325 O O . GLU A 1 421 ? -23.641 4.379 -6.153 1.00 69.62 421 GLU A O 1
ATOM 3330 N N . GLN A 1 422 ? -22.212 2.736 -6.654 1.00 70.62 422 GLN A N 1
ATOM 3331 C CA . GLN A 1 422 ? -22.371 2.017 -5.403 1.00 70.62 422 GLN A CA 1
ATOM 3332 C C . GLN A 1 422 ? -21.458 2.611 -4.337 1.00 70.62 422 GLN A C 1
ATOM 3334 O O . GLN A 1 422 ? -20.431 3.233 -4.616 1.00 70.62 422 GLN A O 1
ATOM 3339 N N . GLN A 1 423 ? -21.817 2.366 -3.082 1.00 74.25 423 GLN A N 1
ATOM 3340 C CA . GLN A 1 423 ? -20.954 2.708 -1.967 1.00 74.25 423 GLN A CA 1
ATOM 3341 C C . GLN A 1 423 ? -19.603 1.995 -2.096 1.00 74.25 423 GLN A C 1
ATOM 3343 O O . GLN A 1 423 ? -19.542 0.784 -2.321 1.00 74.25 423 GLN A O 1
ATOM 3348 N N . GLN A 1 424 ? -18.530 2.764 -1.941 1.00 80.19 424 GLN A N 1
ATOM 3349 C CA . GLN A 1 424 ? -17.161 2.287 -2.082 1.00 80.19 424 GLN A CA 1
ATOM 3350 C C . GLN A 1 424 ? -16.857 1.208 -1.025 1.00 80.19 424 GLN A C 1
ATOM 3352 O O . GLN A 1 424 ? -17.095 1.456 0.159 1.00 80.19 424 GLN A O 1
ATOM 3357 N N . PRO A 1 425 ? -16.388 0.010 -1.421 1.00 86.38 425 PRO A N 1
ATOM 3358 C CA . PRO A 1 425 ? -16.059 -1.047 -0.474 1.00 86.38 425 PRO A CA 1
ATOM 3359 C C . PRO A 1 425 ? -14.743 -0.758 0.261 1.00 86.38 425 PRO A C 1
ATOM 3361 O O . PRO A 1 425 ? -13.839 -0.136 -0.293 1.00 86.38 425 PRO A O 1
ATOM 3364 N N . ASP A 1 426 ? -14.628 -1.278 1.483 1.00 90.38 426 ASP A N 1
ATOM 3365 C CA . ASP A 1 426 ? -13.382 -1.305 2.252 1.00 90.38 426 ASP A CA 1
ATOM 3366 C C . ASP A 1 426 ? -12.649 -2.616 1.947 1.00 90.38 426 ASP A C 1
ATOM 3368 O O . ASP A 1 426 ? -13.091 -3.691 2.358 1.00 90.38 426 ASP A O 1
ATOM 3372 N N . ILE A 1 427 ? -11.531 -2.554 1.229 1.00 92.31 427 ILE A N 1
ATOM 3373 C CA . ILE A 1 427 ? -10.749 -3.724 0.822 1.00 92.31 427 ILE A CA 1
ATOM 3374 C C . ILE A 1 427 ? -9.444 -3.782 1.615 1.00 92.31 427 ILE A C 1
ATOM 3376 O O . ILE A 1 427 ? -8.643 -2.852 1.595 1.00 92.31 427 ILE A O 1
ATOM 3380 N N . LEU A 1 428 ? -9.184 -4.918 2.257 1.00 94.12 428 LEU A N 1
ATOM 3381 C CA . LEU A 1 428 ? -7.932 -5.204 2.945 1.00 94.12 428 LEU A CA 1
ATOM 3382 C C . LEU A 1 428 ? -7.225 -6.396 2.297 1.00 94.12 428 LEU A C 1
ATOM 3384 O O . LEU A 1 428 ? -7.722 -7.524 2.320 1.00 94.12 428 LEU A O 1
ATOM 3388 N N . VAL A 1 429 ? -6.034 -6.176 1.745 1.00 92.94 429 VAL A N 1
ATOM 3389 C CA . VAL A 1 429 ? -5.238 -7.245 1.132 1.00 92.94 429 VAL A CA 1
ATOM 3390 C C . VAL A 1 429 ? -4.167 -7.736 2.101 1.00 92.94 429 VAL A C 1
ATOM 3392 O O . VAL A 1 429 ? -3.236 -7.014 2.446 1.00 92.94 429 VAL A O 1
ATOM 3395 N N . ILE A 1 430 ? -4.263 -8.988 2.536 1.00 93.94 430 ILE A N 1
ATOM 3396 C CA . ILE A 1 430 ? -3.265 -9.627 3.398 1.00 93.94 430 ILE A CA 1
ATOM 3397 C C . ILE A 1 430 ? -2.295 -10.392 2.498 1.00 93.94 430 ILE A C 1
ATOM 3399 O O . ILE A 1 430 ? -2.700 -11.365 1.869 1.00 93.94 430 ILE A O 1
ATOM 3403 N N . SER A 1 431 ? -1.024 -9.985 2.434 1.00 89.88 431 SER A N 1
ATOM 3404 C CA . SER A 1 431 ? -0.039 -10.598 1.533 1.00 89.88 431 SER A CA 1
ATOM 3405 C C . SER A 1 431 ? 1.303 -10.881 2.190 1.00 89.88 431 SER A C 1
ATOM 3407 O O . SER A 1 431 ? 1.824 -10.065 2.938 1.00 89.88 431 SER A O 1
ATOM 3409 N N . GLY A 1 432 ? 1.924 -12.018 1.865 1.00 83.81 432 GLY A N 1
ATOM 3410 C CA . GLY A 1 432 ? 3.338 -12.271 2.185 1.00 83.81 432 GLY A CA 1
ATOM 3411 C C . GLY A 1 432 ? 4.345 -11.506 1.314 1.00 83.81 432 GLY A C 1
ATOM 3412 O O . GLY A 1 432 ? 5.549 -11.621 1.543 1.00 83.81 432 GLY A O 1
ATOM 3413 N N . ASN A 1 433 ? 3.889 -10.761 0.304 1.00 80.19 433 ASN A N 1
ATOM 3414 C CA . ASN A 1 433 ? 4.742 -9.981 -0.582 1.00 80.19 433 ASN A CA 1
ATOM 3415 C C . ASN A 1 433 ? 4.791 -8.510 -0.145 1.00 80.19 433 ASN A C 1
ATOM 3417 O O . ASN A 1 433 ? 3.850 -7.748 -0.355 1.00 80.19 433 ASN A O 1
ATOM 3421 N N . GLY A 1 434 ? 5.935 -8.084 0.394 1.00 73.25 434 GLY A N 1
ATOM 3422 C CA . GLY A 1 434 ? 6.129 -6.709 0.868 1.00 73.25 434 GLY A CA 1
ATOM 3423 C C . GLY A 1 434 ? 6.117 -5.622 -0.205 1.00 73.25 434 GLY A C 1
ATOM 3424 O O . GLY A 1 434 ? 6.074 -4.449 0.148 1.00 73.25 434 GLY A O 1
ATOM 3425 N N . MET A 1 435 ? 6.131 -5.979 -1.491 1.00 71.50 435 MET A N 1
ATOM 3426 C CA . MET A 1 435 ? 5.995 -5.011 -2.582 1.00 71.50 435 MET A CA 1
ATOM 3427 C C . MET A 1 435 ? 4.545 -4.807 -3.026 1.00 71.50 435 MET A C 1
ATOM 3429 O O . MET A 1 435 ? 4.309 -3.997 -3.910 1.00 71.50 435 MET A O 1
ATOM 3433 N N . LEU A 1 436 ? 3.564 -5.510 -2.447 1.00 75.38 436 LEU A N 1
ATOM 3434 C CA . LEU A 1 436 ? 2.172 -5.393 -2.887 1.00 75.38 436 LEU A CA 1
ATOM 3435 C C . LEU A 1 436 ? 1.671 -3.937 -2.839 1.00 75.38 436 LEU A C 1
ATOM 3437 O O . LEU A 1 436 ? 0.995 -3.504 -3.766 1.00 75.38 436 LEU A O 1
ATOM 3441 N N . TRP A 1 437 ? 2.055 -3.164 -1.817 1.00 73.44 437 TRP A N 1
ATOM 3442 C CA . TRP A 1 437 ? 1.653 -1.757 -1.709 1.00 73.44 437 TRP A CA 1
ATOM 3443 C C . TRP A 1 437 ? 2.087 -0.916 -2.913 1.00 73.44 437 TRP A C 1
ATOM 3445 O O . TRP A 1 437 ? 1.330 -0.062 -3.364 1.00 73.44 437 TRP A O 1
ATOM 3455 N N . SER A 1 438 ? 3.262 -1.188 -3.499 1.00 70.56 438 SER A N 1
ATOM 3456 C CA . SER A 1 438 ? 3.721 -0.435 -4.673 1.00 70.56 438 SER A CA 1
ATOM 3457 C C . SER A 1 438 ? 2.880 -0.697 -5.923 1.00 70.56 438 SER A C 1
ATOM 3459 O O . SER A 1 438 ? 2.905 0.108 -6.850 1.00 70.56 438 SER A O 1
ATOM 3461 N N . MET A 1 439 ? 2.100 -1.784 -5.936 1.00 71.31 439 MET A N 1
ATOM 3462 C CA . MET A 1 439 ? 1.167 -2.117 -7.015 1.00 71.31 439 MET A CA 1
ATOM 3463 C C . MET A 1 439 ? -0.125 -1.281 -6.956 1.00 71.31 439 MET A C 1
ATOM 3465 O O . MET A 1 439 ? -0.876 -1.290 -7.924 1.00 71.31 439 MET A O 1
ATOM 3469 N N . PHE A 1 440 ? -0.368 -0.550 -5.860 1.00 69.12 440 PHE A N 1
ATOM 3470 C CA . PHE A 1 440 ? -1.521 0.340 -5.660 1.00 69.12 440 PHE A CA 1
ATOM 3471 C C . PHE A 1 440 ? -1.134 1.831 -5.639 1.00 69.12 440 PHE A C 1
ATOM 3473 O O . PHE A 1 440 ? -1.879 2.656 -5.119 1.00 69.12 440 PHE A O 1
ATOM 3480 N N . LEU A 1 441 ? 0.028 2.216 -6.173 1.00 59.06 441 LEU A N 1
ATOM 3481 C CA . LEU A 1 441 ? 0.484 3.618 -6.170 1.00 59.06 441 LEU A CA 1
ATOM 3482 C C . LEU A 1 441 ? 0.066 4.425 -7.416 1.00 59.06 441 LEU A C 1
ATOM 3484 O O . LEU A 1 441 ? 0.504 5.564 -7.568 1.00 59.06 441 LEU A O 1
ATOM 3488 N N . ASP A 1 442 ? -0.748 3.859 -8.309 1.00 52.88 442 ASP A N 1
ATOM 3489 C CA . ASP A 1 442 ? -1.173 4.528 -9.545 1.00 52.88 442 ASP A CA 1
ATOM 3490 C C . ASP A 1 442 ? -2.329 5.532 -9.320 1.00 52.88 442 ASP A C 1
ATOM 3492 O O . ASP A 1 442 ? -2.996 5.541 -8.287 1.00 52.88 442 ASP A O 1
ATOM 3496 N N . GLU A 1 443 ? -2.589 6.414 -10.286 1.00 40.16 443 GLU A N 1
ATOM 3497 C CA . GLU A 1 443 ? -3.562 7.508 -10.169 1.00 40.16 443 GLU A CA 1
ATOM 3498 C C . GLU A 1 443 ? -5.000 7.052 -9.898 1.00 40.16 443 GLU A C 1
ATOM 3500 O O . GLU A 1 443 ? -5.758 7.780 -9.257 1.00 40.16 443 GLU A O 1
ATOM 3505 N N . GLN A 1 444 ? -5.374 5.840 -10.321 1.00 43.91 444 GLN A N 1
ATOM 3506 C CA . GLN A 1 444 ? -6.705 5.284 -10.058 1.00 43.91 444 GLN A CA 1
ATOM 3507 C C . GLN A 1 444 ? -6.888 4.770 -8.622 1.00 43.91 444 GLN A C 1
ATOM 3509 O O . GLN A 1 444 ? -8.010 4.753 -8.123 1.00 43.91 444 GLN A O 1
ATOM 3514 N N . SER A 1 445 ? -5.815 4.394 -7.922 1.00 47.88 445 SER A N 1
ATOM 3515 C CA . SER A 1 445 ? -5.867 3.922 -6.529 1.00 47.88 445 SER A CA 1
ATOM 3516 C C . SER A 1 445 ? -5.756 5.050 -5.495 1.00 47.88 445 SER A C 1
ATOM 3518 O O . SER A 1 445 ? -5.946 4.812 -4.304 1.00 47.88 445 SER A O 1
ATOM 3520 N N . LYS A 1 446 ? -5.555 6.303 -5.936 1.00 44.09 446 LYS A N 1
ATOM 3521 C CA . LYS A 1 446 ? -5.561 7.513 -5.086 1.00 44.09 446 LYS A CA 1
ATOM 3522 C C . LYS A 1 446 ? -6.934 7.839 -4.466 1.00 44.09 446 LYS A C 1
ATOM 3524 O O . LYS A 1 446 ? -7.023 8.727 -3.626 1.00 44.09 446 LYS A O 1
ATOM 3529 N N . GLN A 1 447 ? -8.003 7.140 -4.860 1.00 52.06 447 GLN A N 1
ATOM 3530 C CA . GLN A 1 447 ? -9.380 7.399 -4.412 1.00 52.06 447 GLN A CA 1
ATOM 3531 C C . GLN A 1 447 ? -9.761 6.708 -3.081 1.00 52.06 447 GLN A C 1
ATOM 3533 O O . GLN A 1 447 ? -10.916 6.785 -2.668 1.00 52.06 447 GLN A O 1
ATOM 3538 N N . GLY A 1 448 ? -8.807 6.074 -2.383 1.00 63.84 448 GLY A N 1
ATOM 3539 C CA . GLY A 1 448 ? -9.021 5.426 -1.078 1.00 63.84 448 GLY A CA 1
ATOM 3540 C C . GLY A 1 448 ? -9.756 4.077 -1.158 1.00 63.84 448 GLY A C 1
ATOM 3541 O O . GLY A 1 448 ? -10.203 3.669 -2.226 1.00 63.84 448 GLY A O 1
ATOM 3542 N N . GLY A 1 449 ? -9.864 3.357 -0.035 1.00 78.50 449 GLY A N 1
ATOM 3543 C CA . GLY A 1 449 ? -10.654 2.116 0.092 1.00 78.50 449 GLY A CA 1
ATOM 3544 C C . GLY A 1 449 ? -9.917 0.792 -0.161 1.00 78.50 449 GLY A C 1
ATOM 3545 O O . GLY A 1 449 ? -10.516 -0.263 0.005 1.00 78.50 449 GLY A O 1
ATOM 3546 N N . ILE A 1 450 ? -8.622 0.811 -0.499 1.00 86.75 450 ILE A N 1
ATOM 3547 C CA . ILE A 1 450 ? -7.755 -0.382 -0.475 1.00 86.75 450 ILE A CA 1
ATOM 3548 C C . ILE A 1 450 ? -6.603 -0.138 0.504 1.00 86.75 450 ILE A C 1
ATOM 3550 O O . ILE A 1 450 ? -5.877 0.842 0.361 1.00 86.75 450 ILE A O 1
ATOM 3554 N N . ASP A 1 451 ? -6.399 -1.051 1.452 1.00 87.94 451 ASP A N 1
ATOM 3555 C CA . ASP A 1 451 ? -5.219 -1.100 2.324 1.00 87.94 451 ASP A CA 1
ATOM 3556 C C . ASP A 1 451 ? -4.585 -2.504 2.293 1.00 87.94 451 ASP A C 1
ATOM 3558 O O . ASP A 1 451 ? -5.196 -3.470 1.822 1.00 87.94 451 ASP A O 1
ATOM 3562 N N . CYS A 1 452 ? -3.347 -2.653 2.767 1.00 89.06 452 CYS A N 1
ATOM 3563 C CA . CYS A 1 452 ? -2.660 -3.939 2.782 1.00 89.06 452 CYS A CA 1
ATOM 3564 C C . CYS A 1 452 ? -1.905 -4.241 4.081 1.00 89.06 452 CYS A C 1
ATOM 3566 O O . CYS A 1 452 ? -1.336 -3.376 4.741 1.00 89.06 452 CYS A O 1
ATOM 3568 N N . ILE A 1 453 ? -1.842 -5.529 4.417 1.00 89.62 453 ILE A N 1
ATOM 3569 C CA . ILE A 1 453 ? -1.028 -6.053 5.512 1.00 89.62 453 ILE A CA 1
ATOM 3570 C C . ILE A 1 453 ? 0.048 -6.952 4.929 1.00 89.62 453 ILE A C 1
ATOM 3572 O O . ILE A 1 453 ? -0.241 -7.985 4.325 1.00 89.62 453 ILE A O 1
ATOM 3576 N N . CYS A 1 454 ? 1.301 -6.571 5.161 1.00 88.56 454 CYS A N 1
ATOM 3577 C CA . CYS A 1 454 ? 2.454 -7.378 4.799 1.00 88.56 454 CYS A CA 1
ATOM 3578 C C . CYS A 1 454 ? 2.746 -8.415 5.892 1.00 88.56 454 CYS A C 1
ATOM 3580 O O . CYS A 1 454 ? 3.113 -8.079 7.021 1.00 88.56 454 CYS A O 1
ATOM 3582 N N . LEU A 1 455 ? 2.598 -9.689 5.548 1.00 88.00 455 LEU A N 1
ATOM 3583 C CA . LEU A 1 455 ? 2.991 -10.819 6.371 1.00 88.00 455 LEU A CA 1
ATOM 3584 C C . LEU A 1 455 ? 4.484 -11.121 6.177 1.00 88.00 455 LEU A C 1
ATOM 3586 O O . LEU A 1 455 ? 4.989 -11.039 5.055 1.00 88.00 455 LEU A O 1
ATOM 3590 N N . PRO A 1 456 ? 5.200 -11.576 7.221 1.00 84.31 456 PRO A N 1
ATOM 3591 C CA . PRO A 1 456 ? 6.584 -12.008 7.054 1.00 84.31 456 PRO A CA 1
ATOM 3592 C C . PRO A 1 456 ? 6.686 -13.131 6.003 1.00 84.31 456 PRO A C 1
ATOM 3594 O O . PRO A 1 456 ? 5.908 -14.086 6.027 1.00 84.31 456 PRO A O 1
ATOM 3597 N N . ALA A 1 457 ? 7.603 -12.994 5.043 1.00 77.88 457 ALA A N 1
ATOM 3598 C CA . ALA A 1 457 ? 7.576 -13.762 3.796 1.00 77.88 457 ALA A CA 1
ATOM 3599 C C . ALA A 1 457 ? 8.180 -15.173 3.907 1.00 77.88 457 ALA A C 1
ATOM 3601 O O . ALA A 1 457 ? 9.176 -15.396 4.608 1.00 77.88 457 ALA A O 1
ATOM 3602 N N . TYR A 1 458 ? 7.628 -16.103 3.124 1.00 75.69 458 TYR A N 1
ATOM 3603 C CA . TYR A 1 458 ? 8.242 -17.401 2.862 1.00 75.69 458 TYR A CA 1
ATOM 3604 C C . TYR A 1 458 ? 9.191 -17.339 1.660 1.00 75.69 458 TYR A C 1
ATOM 3606 O O . TYR A 1 458 ? 8.914 -16.684 0.657 1.00 75.69 458 TYR A O 1
ATOM 3614 N N . GLN A 1 459 ? 10.283 -18.093 1.729 1.00 68.75 459 GLN A N 1
ATOM 3615 C CA . GLN A 1 459 ? 11.078 -18.499 0.580 1.00 68.75 459 GLN A CA 1
ATOM 3616 C C . GLN A 1 459 ? 10.774 -19.961 0.272 1.00 68.75 459 GLN A C 1
ATOM 3618 O O . GLN A 1 459 ? 10.826 -20.819 1.153 1.00 68.75 459 GLN A O 1
ATOM 3623 N N . LYS A 1 460 ? 10.444 -20.246 -0.987 1.00 66.44 460 LYS A N 1
ATOM 3624 C CA . LYS A 1 460 ? 10.192 -21.606 -1.462 1.00 66.44 460 LYS A CA 1
ATOM 3625 C C . LYS A 1 460 ? 11.498 -22.190 -1.997 1.00 66.44 460 LYS A C 1
ATOM 3627 O O . LYS A 1 460 ? 12.095 -21.653 -2.922 1.00 66.44 460 LYS A O 1
ATOM 3632 N N . GLN A 1 461 ? 11.940 -23.287 -1.409 1.00 62.00 461 GLN A N 1
ATOM 3633 C CA . GLN A 1 461 ? 13.082 -24.063 -1.861 1.00 62.00 461 GLN A CA 1
ATOM 3634 C C . GLN A 1 461 ? 12.584 -25.352 -2.502 1.00 62.00 461 GLN A C 1
ATOM 3636 O O . GLN A 1 461 ? 11.716 -26.042 -1.962 1.00 62.00 461 GLN A O 1
ATOM 3641 N N . LEU A 1 462 ? 13.143 -25.671 -3.664 1.00 57.56 462 LEU A N 1
ATOM 3642 C CA . LEU A 1 462 ? 12.897 -26.934 -4.333 1.00 57.56 462 LEU A CA 1
ATOM 3643 C C . LEU A 1 462 ? 13.862 -27.980 -3.774 1.00 57.56 462 LEU A C 1
ATOM 3645 O O . LEU A 1 462 ? 15.077 -27.824 -3.885 1.00 57.56 462 LEU A O 1
ATOM 3649 N N . ASN A 1 463 ? 13.325 -29.042 -3.186 1.00 57.66 463 ASN A N 1
ATOM 3650 C CA . ASN A 1 463 ? 14.109 -30.176 -2.725 1.00 57.66 463 ASN A CA 1
ATOM 3651 C C . ASN A 1 463 ? 14.011 -31.306 -3.741 1.00 57.66 463 ASN A C 1
ATOM 3653 O O . ASN A 1 463 ? 12.914 -31.676 -4.157 1.00 57.66 463 ASN A O 1
ATOM 3657 N N . VAL A 1 464 ? 15.165 -31.847 -4.131 1.00 55.81 464 VAL A N 1
ATOM 3658 C CA . VAL A 1 464 ? 15.280 -32.930 -5.110 1.00 55.81 464 VAL A CA 1
ATOM 3659 C C . VAL A 1 464 ? 16.000 -34.095 -4.450 1.00 55.81 464 VAL A C 1
ATOM 3661 O O . VAL A 1 464 ? 17.176 -33.996 -4.108 1.00 55.81 464 VAL A O 1
ATOM 3664 N N . LEU A 1 465 ? 15.307 -35.219 -4.297 1.00 52.12 465 LEU A N 1
ATOM 3665 C CA . LEU A 1 465 ? 15.922 -36.479 -3.905 1.00 52.12 465 LEU A CA 1
ATOM 3666 C C . LEU A 1 465 ? 16.228 -37.263 -5.177 1.00 52.12 465 LEU A C 1
ATOM 3668 O O . LEU A 1 465 ? 15.317 -37.603 -5.933 1.00 52.12 465 LEU A O 1
ATOM 3672 N N . SER A 1 466 ? 17.503 -37.543 -5.432 1.00 48.25 466 SER A N 1
ATOM 3673 C CA . SER A 1 466 ? 17.941 -38.338 -6.582 1.00 48.25 466 SER A CA 1
ATOM 3674 C C . SER A 1 466 ? 18.724 -39.570 -6.131 1.00 48.25 466 SER A C 1
ATOM 3676 O O . SER A 1 466 ? 19.338 -39.580 -5.066 1.00 48.25 466 SER A O 1
ATOM 3678 N N . SER A 1 467 ? 18.682 -40.639 -6.927 1.00 39.22 467 SER A N 1
ATOM 3679 C CA . SER A 1 467 ? 19.633 -41.751 -6.819 1.00 39.22 467 SER A CA 1
ATOM 3680 C C . SER A 1 467 ? 20.019 -42.222 -8.213 1.00 39.22 467 SER A C 1
ATOM 3682 O O . SER A 1 467 ? 19.130 -42.392 -9.049 1.00 39.22 467 SER A O 1
ATOM 3684 N N . ASN A 1 468 ? 21.306 -42.476 -8.454 1.00 42.16 468 ASN A N 1
ATOM 3685 C CA . ASN A 1 468 ? 21.833 -42.904 -9.758 1.00 42.16 468 ASN A CA 1
ATOM 3686 C C . ASN A 1 468 ? 21.338 -42.015 -10.912 1.00 42.16 468 ASN A C 1
ATOM 3688 O O . ASN A 1 468 ? 20.811 -42.511 -11.907 1.00 42.16 468 ASN A O 1
ATOM 3692 N N . SER A 1 469 ? 21.421 -40.692 -10.732 1.00 44.16 469 SER A N 1
ATOM 3693 C CA . SER A 1 469 ? 21.019 -39.686 -11.732 1.00 44.16 469 SER A CA 1
ATOM 3694 C C . SER A 1 469 ? 19.537 -39.719 -12.145 1.00 44.16 469 SER A C 1
ATOM 3696 O O . SER A 1 469 ? 19.131 -38.993 -13.050 1.00 44.16 469 SER A O 1
ATOM 3698 N N . LYS A 1 470 ? 18.700 -40.512 -11.459 1.00 37.50 470 LYS A N 1
ATOM 3699 C CA . LYS A 1 470 ? 17.238 -40.481 -11.568 1.00 37.50 470 LYS A CA 1
ATOM 3700 C C . LYS A 1 470 ? 16.651 -39.746 -10.372 1.00 37.50 470 LYS A C 1
ATOM 3702 O O . LYS A 1 470 ? 16.934 -40.072 -9.217 1.00 37.50 470 LYS A O 1
ATOM 3707 N N . ILE A 1 471 ? 15.817 -38.753 -10.653 1.00 49.38 471 ILE A N 1
ATOM 3708 C CA . ILE A 1 471 ? 15.056 -38.029 -9.639 1.00 49.38 471 ILE A CA 1
ATOM 3709 C C . ILE A 1 471 ? 13.996 -38.980 -9.058 1.00 49.38 471 ILE A C 1
ATOM 3711 O O . ILE A 1 471 ? 13.145 -39.478 -9.791 1.00 49.38 471 ILE A O 1
ATOM 3715 N N . LYS A 1 472 ? 14.072 -39.257 -7.751 1.00 47.31 472 LYS A N 1
ATOM 3716 C CA . LYS A 1 472 ? 13.146 -40.125 -7.002 1.00 47.31 472 LYS A CA 1
ATOM 3717 C C . LYS A 1 472 ? 11.937 -39.363 -6.472 1.00 47.31 472 LYS A C 1
ATOM 3719 O O . LYS A 1 472 ? 10.821 -39.864 -6.557 1.00 47.31 472 LYS A O 1
ATOM 3724 N N . SER A 1 473 ? 12.145 -38.171 -5.921 1.00 47.38 473 SER A N 1
ATOM 3725 C CA . SER A 1 473 ? 11.056 -37.296 -5.484 1.00 47.38 473 SER A CA 1
ATOM 3726 C C . SER A 1 473 ? 11.490 -35.836 -5.494 1.00 47.38 473 SER A C 1
ATOM 3728 O O . SER A 1 473 ? 12.662 -35.513 -5.303 1.00 47.38 473 SER A O 1
ATOM 3730 N N . ILE A 1 474 ? 10.528 -34.953 -5.751 1.00 46.72 474 ILE A N 1
ATOM 3731 C CA . ILE A 1 474 ? 10.703 -33.504 -5.712 1.00 46.72 474 ILE A CA 1
ATOM 3732 C C . ILE A 1 474 ? 9.581 -32.949 -4.850 1.00 46.72 474 ILE A C 1
ATOM 3734 O O . ILE A 1 474 ? 8.421 -33.307 -5.051 1.00 46.72 474 ILE A O 1
ATOM 3738 N N . TRP A 1 475 ? 9.907 -32.083 -3.900 1.00 54.19 475 TRP A N 1
ATOM 3739 C CA . TRP A 1 475 ? 8.905 -31.378 -3.108 1.00 54.19 475 TRP A CA 1
ATOM 3740 C C . TRP A 1 475 ? 9.347 -29.949 -2.835 1.00 54.19 475 TRP A C 1
ATOM 3742 O O . TRP A 1 475 ? 10.528 -29.610 -2.892 1.00 54.19 475 TRP A O 1
ATOM 3752 N N . ASN A 1 476 ? 8.371 -29.101 -2.532 1.00 57.22 476 ASN A N 1
ATOM 3753 C CA . ASN A 1 476 ? 8.635 -27.739 -2.104 1.00 57.22 476 ASN A CA 1
ATOM 3754 C C . ASN A 1 476 ? 8.749 -27.703 -0.587 1.00 57.22 476 ASN A C 1
ATOM 3756 O O . ASN A 1 476 ? 7.895 -28.244 0.118 1.00 57.22 476 ASN A O 1
ATOM 3760 N N . SER A 1 477 ? 9.767 -27.019 -0.090 1.00 59.22 477 SER A N 1
ATOM 3761 C CA . SER A 1 477 ? 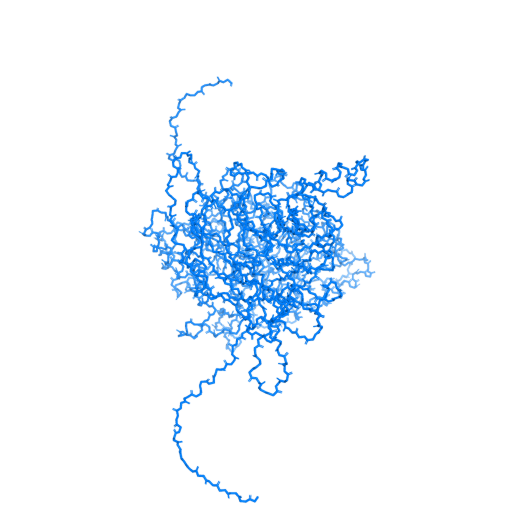9.839 -26.620 1.308 1.00 59.22 477 SER A CA 1
ATOM 3762 C C . SER A 1 477 ? 9.787 -25.108 1.400 1.00 59.22 477 SER A C 1
ATOM 3764 O O . SER A 1 477 ? 10.368 -24.405 0.578 1.00 59.22 477 SER A O 1
ATOM 3766 N N . TYR A 1 478 ? 9.045 -24.609 2.380 1.00 65.88 478 TYR A N 1
ATOM 3767 C CA . TYR A 1 478 ? 8.909 -23.184 2.624 1.00 65.88 478 TYR A CA 1
ATOM 3768 C C . TYR A 1 478 ? 9.656 -22.855 3.911 1.00 65.88 478 TYR A C 1
ATOM 3770 O O . TYR A 1 478 ? 9.416 -23.459 4.954 1.00 65.88 478 TYR A O 1
ATOM 3778 N N . TYR A 1 479 ? 10.574 -21.903 3.823 1.00 65.56 479 TYR A N 1
ATOM 3779 C CA . TYR A 1 479 ? 11.373 -21.418 4.944 1.00 65.56 479 TYR A CA 1
ATOM 3780 C C . TYR A 1 479 ? 11.156 -19.921 5.108 1.00 65.56 479 TYR A C 1
ATOM 3782 O O . TYR A 1 479 ? 10.610 -19.270 4.217 1.00 65.56 479 TYR A O 1
ATOM 3790 N N . SER A 1 480 ? 11.553 -19.349 6.242 1.00 66.25 480 SER A N 1
ATOM 3791 C CA . SER A 1 480 ? 11.536 -17.892 6.348 1.00 66.25 480 SER A CA 1
ATOM 3792 C C . SER A 1 480 ? 12.511 -17.281 5.349 1.00 66.25 480 SER A C 1
ATOM 3794 O O . SER A 1 480 ? 13.650 -17.727 5.249 1.00 66.25 480 SER A O 1
ATOM 3796 N N . LYS A 1 481 ? 12.064 -16.252 4.621 1.00 66.19 481 LYS A N 1
ATOM 3797 C CA . LYS A 1 481 ? 12.900 -15.547 3.642 1.00 66.19 481 LYS A CA 1
ATOM 3798 C C . LYS A 1 481 ? 14.072 -14.802 4.289 1.00 66.19 481 LYS A C 1
ATOM 3800 O O . LYS A 1 481 ? 15.106 -14.620 3.657 1.00 66.19 481 LYS A O 1
ATOM 3805 N N . SER A 1 482 ? 13.896 -14.298 5.511 1.00 62.94 482 SER A N 1
ATOM 3806 C CA . SER A 1 482 ? 14.877 -13.387 6.129 1.00 62.94 482 SER A CA 1
ATOM 3807 C C . SER A 1 482 ? 14.973 -13.489 7.650 1.00 62.94 482 SER A C 1
ATOM 3809 O O . SER A 1 482 ? 15.874 -12.892 8.229 1.00 62.94 482 SER A O 1
ATOM 3811 N N . LEU A 1 483 ? 14.068 -14.215 8.316 1.00 59.25 483 LEU A N 1
ATOM 3812 C CA . LEU A 1 483 ? 14.111 -14.387 9.768 1.00 59.25 483 LEU A CA 1
ATOM 3813 C C . LEU A 1 483 ? 14.780 -15.714 10.120 1.00 59.25 483 LEU A C 1
ATOM 3815 O O . LEU A 1 483 ? 14.520 -16.738 9.488 1.00 59.25 483 LEU A O 1
ATOM 3819 N N . TYR A 1 484 ? 15.577 -15.715 11.189 1.00 56.47 484 TYR A N 1
ATOM 3820 C CA . TYR A 1 484 ? 16.025 -16.951 11.825 1.00 56.47 484 TYR A CA 1
ATOM 3821 C C . TYR A 1 484 ? 14.838 -17.561 12.583 1.00 56.47 484 TYR A C 1
ATOM 3823 O O . TYR A 1 484 ? 14.606 -17.275 13.755 1.00 56.47 484 TYR A O 1
ATOM 3831 N N . ALA A 1 485 ? 14.014 -18.326 11.870 1.00 55.56 485 ALA A N 1
ATOM 3832 C CA . ALA A 1 485 ? 12.878 -19.047 12.428 1.00 55.56 485 ALA A CA 1
ATOM 3833 C C . ALA A 1 485 ? 13.179 -20.556 12.407 1.00 55.56 485 ALA A C 1
ATOM 3835 O O . ALA A 1 485 ? 13.665 -21.042 11.381 1.00 55.56 485 ALA A O 1
ATOM 3836 N N . PRO A 1 486 ? 12.881 -21.306 13.486 1.00 52.81 486 PRO A N 1
ATOM 3837 C CA . PRO A 1 486 ? 13.040 -22.756 13.492 1.00 52.81 486 PRO A CA 1
ATOM 3838 C C . PRO A 1 486 ? 12.259 -23.403 12.341 1.00 52.81 486 PRO A C 1
ATOM 3840 O O . PRO A 1 486 ? 11.200 -22.910 11.934 1.00 52.81 486 PRO A O 1
ATOM 3843 N N . SER A 1 487 ? 12.802 -24.493 11.792 1.00 50.22 487 SER A N 1
ATOM 3844 C CA . SER A 1 487 ? 12.218 -25.203 10.650 1.00 50.22 487 SER A CA 1
ATOM 3845 C C . SER A 1 487 ? 10.773 -25.637 10.948 1.00 50.22 487 SER A C 1
ATOM 3847 O O . SER A 1 487 ? 10.510 -26.146 12.039 1.00 50.22 487 SER A O 1
ATOM 3849 N N . PRO A 1 488 ? 9.836 -25.532 9.984 1.00 48.81 488 PRO A N 1
ATOM 3850 C CA . PRO A 1 488 ? 8.439 -25.939 10.172 1.00 48.81 488 PRO A CA 1
ATOM 3851 C C . PRO A 1 488 ? 8.246 -27.424 10.538 1.00 48.81 488 PRO A C 1
ATOM 3853 O O . PRO A 1 488 ? 7.152 -27.812 10.941 1.00 48.81 488 PRO A O 1
ATOM 3856 N N . ASN A 1 489 ? 9.289 -28.257 10.433 1.00 45.94 489 ASN A N 1
ATOM 3857 C CA . ASN A 1 489 ? 9.253 -29.662 10.848 1.00 45.94 489 ASN A CA 1
ATOM 3858 C C . ASN A 1 489 ? 9.394 -29.877 12.367 1.00 45.94 489 ASN A C 1
ATOM 3860 O O . ASN A 1 489 ? 9.192 -31.000 12.835 1.00 45.94 489 ASN A O 1
ATOM 3864 N N . GLU A 1 490 ? 9.684 -28.841 13.158 1.00 45.97 490 GLU A N 1
ATOM 3865 C CA . GLU A 1 490 ? 9.613 -28.920 14.620 1.00 45.97 490 GLU A CA 1
ATOM 3866 C C . GLU A 1 490 ? 8.148 -28.852 15.071 1.00 45.97 490 GLU A C 1
ATOM 3868 O O . GLU A 1 490 ? 7.629 -27.811 15.464 1.00 45.97 490 GLU A O 1
ATOM 3873 N N . LYS A 1 491 ? 7.459 -29.996 15.001 1.00 37.53 491 LYS A N 1
ATOM 3874 C CA . LYS A 1 491 ? 6.020 -30.176 15.278 1.00 37.53 491 LYS A CA 1
ATOM 3875 C C . LYS A 1 491 ? 5.518 -29.728 16.673 1.00 37.53 491 LYS A C 1
ATOM 3877 O O . LYS A 1 491 ? 4.373 -30.011 16.995 1.00 37.53 491 LYS A O 1
ATOM 3882 N N . HIS A 1 492 ? 6.324 -29.079 17.516 1.00 38.03 492 HIS A N 1
ATOM 3883 C CA . HIS A 1 492 ? 6.019 -28.905 18.944 1.00 38.03 492 HIS A CA 1
ATOM 3884 C C . HIS A 1 492 ? 6.352 -27.533 19.552 1.00 38.03 492 HIS A C 1
ATOM 3886 O O . HIS A 1 492 ? 6.157 -27.366 20.752 1.00 38.03 492 HIS A O 1
ATOM 3892 N N . SER A 1 493 ? 6.824 -26.533 18.802 1.00 41.59 493 SER A N 1
ATOM 3893 C CA . SER A 1 493 ? 7.316 -25.311 19.461 1.00 41.59 493 SER A CA 1
ATOM 3894 C C . SER A 1 493 ? 6.247 -24.251 19.758 1.00 41.59 493 SER A C 1
ATOM 3896 O O . SER A 1 493 ? 6.445 -23.460 20.666 1.00 41.59 493 SER A O 1
ATOM 3898 N N . GLY A 1 494 ? 5.132 -24.148 19.022 1.00 47.88 494 GLY A N 1
ATOM 3899 C CA . GLY A 1 494 ? 4.230 -22.983 19.159 1.00 47.88 494 GLY A CA 1
ATOM 3900 C C . GLY A 1 494 ? 4.886 -21.630 18.801 1.00 47.88 494 GLY A C 1
ATOM 3901 O O . GLY A 1 494 ? 4.247 -20.583 18.921 1.00 47.88 494 GLY A O 1
ATOM 3902 N N . TYR A 1 495 ? 6.133 -21.666 18.312 1.00 50.91 495 TYR A N 1
ATOM 3903 C CA . TYR A 1 495 ? 6.981 -20.549 17.908 1.00 50.91 495 TYR A CA 1
ATOM 3904 C C . TYR A 1 495 ? 7.541 -20.849 16.511 1.00 50.91 495 TYR A C 1
ATOM 3906 O O . TYR A 1 495 ? 8.238 -21.838 16.305 1.00 50.91 495 TYR A O 1
ATOM 3914 N N . GLY A 1 496 ? 7.225 -20.010 15.528 1.00 68.31 496 GLY A N 1
ATOM 3915 C CA . GLY A 1 496 ? 7.668 -20.197 14.146 1.00 68.31 496 GLY A CA 1
ATOM 3916 C C . GLY A 1 496 ? 6.902 -19.301 13.180 1.00 68.31 496 GLY A C 1
ATOM 3917 O O . GLY A 1 496 ? 5.871 -18.728 13.538 1.00 68.31 496 GLY A O 1
ATOM 3918 N N . LEU A 1 497 ? 7.396 -19.181 11.946 1.00 79.94 497 LEU A N 1
ATOM 3919 C CA . LEU A 1 497 ? 6.836 -18.260 10.953 1.00 79.94 497 LEU A CA 1
ATOM 3920 C C . LEU A 1 497 ? 5.347 -18.532 10.660 1.00 79.94 497 LEU A C 1
ATOM 3922 O O . LEU A 1 497 ? 4.561 -17.590 10.627 1.00 79.94 497 LEU A O 1
ATOM 3926 N N . CYS A 1 498 ? 4.950 -19.805 10.539 1.00 82.44 498 CYS A N 1
ATOM 3927 C CA . CYS A 1 498 ? 3.542 -20.186 10.351 1.00 82.44 498 CYS A CA 1
ATOM 3928 C C . CYS A 1 498 ? 2.676 -19.747 11.542 1.00 82.44 498 CYS A C 1
ATOM 3930 O O . CYS A 1 498 ? 1.640 -19.120 11.354 1.00 82.44 498 CYS A O 1
ATOM 3932 N N . ALA A 1 499 ? 3.123 -19.995 12.779 1.00 80.81 499 ALA A N 1
ATOM 3933 C CA . ALA A 1 499 ? 2.376 -19.612 13.977 1.00 80.81 499 ALA A CA 1
ATOM 3934 C C . ALA A 1 499 ? 2.208 -18.087 14.094 1.00 80.81 499 ALA A C 1
ATOM 3936 O O . ALA A 1 499 ? 1.133 -17.614 14.461 1.00 80.81 499 ALA A O 1
ATOM 3937 N N . LEU A 1 500 ? 3.247 -17.315 13.752 1.00 83.31 500 LEU A N 1
ATOM 3938 C CA . LEU A 1 500 ? 3.185 -15.853 13.722 1.00 83.31 500 LEU A CA 1
ATOM 3939 C C . LEU A 1 500 ? 2.195 -15.358 12.662 1.00 83.31 500 LEU A C 1
ATOM 3941 O O . LEU A 1 500 ? 1.293 -14.588 12.987 1.00 83.31 500 LEU A O 1
ATOM 3945 N N . ARG A 1 501 ? 2.335 -15.825 11.415 1.00 89.38 501 ARG A N 1
ATOM 3946 C CA . ARG A 1 501 ? 1.430 -15.459 10.317 1.00 89.38 501 ARG A CA 1
ATOM 3947 C C . ARG A 1 501 ? -0.008 -15.839 10.640 1.00 89.38 501 ARG A C 1
ATOM 3949 O O . ARG A 1 501 ? -0.891 -15.005 10.508 1.00 89.38 501 ARG A O 1
ATOM 3956 N N . SER A 1 502 ? -0.231 -17.041 11.163 1.00 91.06 502 SER A N 1
ATOM 3957 C CA . SER A 1 502 ? -1.556 -17.526 11.545 1.00 91.06 502 SER A CA 1
ATOM 3958 C C . SER A 1 502 ? -2.226 -16.658 12.614 1.00 91.06 502 SER A C 1
ATOM 3960 O O . SER A 1 502 ? -3.410 -16.343 12.493 1.00 91.06 502 SER A O 1
ATOM 3962 N N . ARG A 1 503 ? -1.474 -16.199 13.627 1.00 89.44 503 ARG A N 1
ATOM 3963 C CA . ARG A 1 503 ? -1.986 -15.250 14.632 1.00 89.44 503 ARG A CA 1
ATOM 3964 C C . ARG A 1 503 ? -2.339 -13.904 14.006 1.00 89.44 503 ARG A C 1
ATOM 3966 O O . ARG A 1 503 ? -3.435 -13.418 14.249 1.00 89.44 503 ARG A O 1
ATOM 3973 N N . ILE A 1 504 ? -1.460 -13.337 13.175 1.00 93.12 504 ILE A N 1
ATOM 3974 C CA . ILE A 1 504 ? -1.725 -12.061 12.490 1.00 93.12 504 ILE A CA 1
ATOM 3975 C C . ILE A 1 504 ? -2.988 -12.174 11.631 1.00 93.12 504 ILE A C 1
ATOM 3977 O O . ILE A 1 504 ? -3.901 -11.373 11.790 1.00 93.12 504 ILE A O 1
ATOM 3981 N N . ILE A 1 505 ? -3.067 -13.193 10.768 1.00 95.12 505 ILE A N 1
ATOM 3982 C CA . ILE A 1 505 ? -4.211 -13.404 9.873 1.00 95.12 505 ILE A CA 1
ATOM 3983 C C . ILE A 1 505 ? -5.503 -13.543 10.685 1.00 95.12 505 ILE A C 1
ATOM 3985 O O . ILE A 1 505 ? -6.488 -12.879 10.377 1.00 95.12 505 ILE A O 1
ATOM 3989 N N . LYS A 1 506 ? -5.503 -14.364 11.743 1.00 95.50 506 LYS A N 1
ATOM 3990 C CA . LYS A 1 506 ? -6.684 -14.568 12.589 1.00 95.50 506 LYS A CA 1
ATOM 3991 C C . LYS A 1 506 ? -7.150 -13.273 13.254 1.00 95.50 506 LYS A C 1
ATOM 3993 O O . LYS A 1 506 ? -8.341 -12.976 13.192 1.00 95.50 506 LYS A O 1
ATOM 3998 N N . GLU A 1 507 ? -6.247 -12.525 13.887 1.00 95.12 507 GLU A N 1
ATOM 3999 C CA . GLU A 1 507 ? -6.608 -11.286 14.589 1.00 95.12 507 GLU A CA 1
ATOM 4000 C C . GLU A 1 507 ? -7.125 -10.226 13.615 1.00 95.12 507 GLU A C 1
ATOM 4002 O O . GLU A 1 507 ? -8.158 -9.611 13.866 1.00 95.12 507 GLU A O 1
ATOM 4007 N N . VAL A 1 508 ? -6.476 -10.082 12.457 1.00 94.38 508 VAL A N 1
ATOM 4008 C CA . VAL A 1 508 ? -6.917 -9.168 11.397 1.00 94.38 508 VAL A CA 1
ATOM 4009 C C . VAL A 1 508 ? -8.308 -9.537 10.900 1.00 94.38 508 VAL A C 1
ATOM 4011 O O . VAL A 1 508 ? -9.191 -8.688 10.888 1.00 94.38 508 VAL A O 1
ATOM 4014 N N . VAL A 1 509 ? -8.528 -10.796 10.513 1.00 94.06 509 VAL A N 1
ATOM 4015 C CA . VAL A 1 509 ? -9.821 -11.258 9.986 1.00 94.06 509 VAL A CA 1
ATOM 4016 C C . VAL A 1 509 ? -10.931 -11.085 11.027 1.00 94.06 509 VAL A C 1
ATOM 4018 O O . VAL A 1 509 ? -12.026 -10.639 10.692 1.00 94.06 509 VAL A O 1
ATOM 4021 N N . THR A 1 510 ? -10.641 -11.384 12.295 1.00 89.31 510 THR A N 1
ATOM 4022 C CA . THR A 1 510 ? -11.614 -11.272 13.391 1.00 89.31 510 THR A CA 1
ATOM 4023 C C . THR A 1 510 ? -11.962 -9.816 13.697 1.00 89.31 510 THR A C 1
ATOM 4025 O O . THR A 1 510 ? -13.135 -9.503 13.883 1.00 89.31 510 THR A O 1
ATOM 4028 N N . ALA A 1 511 ? -10.969 -8.923 13.732 1.00 88.94 511 ALA A N 1
ATOM 4029 C CA . ALA A 1 511 ? -11.182 -7.501 13.996 1.00 88.94 511 ALA A CA 1
ATOM 4030 C C . ALA A 1 511 ? -11.826 -6.779 12.806 1.00 88.94 511 ALA A C 1
ATOM 4032 O O . ALA A 1 511 ? -12.641 -5.878 12.991 1.00 88.94 511 ALA A O 1
ATOM 4033 N N . PHE A 1 512 ? -11.470 -7.173 11.582 1.00 92.25 512 PHE A N 1
ATOM 4034 C CA . PHE A 1 512 ? -11.986 -6.549 10.374 1.00 92.25 512 PHE A CA 1
ATOM 4035 C C . PHE A 1 512 ? -13.417 -6.985 10.051 1.00 92.25 512 PHE A C 1
ATOM 4037 O O . PHE A 1 512 ? -14.122 -6.196 9.437 1.00 92.25 512 PHE A O 1
ATOM 4044 N N . GLN A 1 513 ? -13.862 -8.176 10.470 1.00 91.31 513 GLN A N 1
ATOM 4045 C CA . GLN A 1 513 ? -15.222 -8.688 10.221 1.00 91.31 513 GLN A CA 1
ATOM 4046 C C . GLN A 1 513 ? -15.648 -8.542 8.744 1.00 91.31 513 GLN A C 1
ATOM 4048 O O . GLN A 1 513 ? -16.549 -7.761 8.436 1.00 91.31 513 GLN A O 1
ATOM 4053 N N . PRO A 1 514 ? -14.966 -9.223 7.805 1.00 93.94 514 PRO A N 1
ATOM 4054 C CA . PRO A 1 514 ? -15.271 -9.090 6.384 1.00 93.94 514 PRO A CA 1
ATOM 4055 C C . PRO A 1 514 ? -16.661 -9.634 6.033 1.00 93.94 514 PRO A C 1
ATOM 4057 O O . PRO A 1 514 ? -17.064 -10.687 6.525 1.00 93.94 514 PRO A O 1
ATOM 4060 N N . ASP A 1 515 ? -17.337 -8.992 5.084 1.00 92.38 515 ASP A N 1
ATOM 4061 C CA . ASP A 1 515 ? -18.485 -9.565 4.375 1.00 92.38 515 ASP A CA 1
ATOM 4062 C C . ASP A 1 515 ? -18.026 -10.628 3.364 1.00 92.38 515 ASP A C 1
ATOM 4064 O O . ASP A 1 515 ? -18.723 -11.613 3.118 1.00 92.38 515 ASP A O 1
ATOM 4068 N N . LEU A 1 516 ? -16.825 -10.450 2.801 1.00 94.25 516 LEU A N 1
ATOM 4069 C CA . LEU A 1 516 ? -16.213 -11.347 1.824 1.00 94.25 516 LEU A CA 1
ATOM 4070 C C . LEU A 1 516 ? -14.742 -11.617 2.160 1.00 94.25 516 LEU A C 1
ATOM 4072 O O . LEU A 1 516 ? -13.954 -10.684 2.287 1.00 94.25 516 LEU A O 1
ATOM 4076 N N . LEU A 1 517 ? -14.354 -12.890 2.216 1.00 96.81 517 LEU A N 1
ATOM 4077 C CA . LEU A 1 517 ? -12.959 -13.334 2.216 1.00 96.81 517 LEU A CA 1
ATOM 4078 C C . LEU A 1 517 ? -12.656 -14.067 0.903 1.00 96.81 517 LEU A C 1
ATOM 4080 O O . LEU A 1 517 ? -13.156 -15.168 0.685 1.00 96.81 517 LEU A O 1
ATOM 4084 N N . LEU A 1 518 ? -11.813 -13.481 0.051 1.00 97.06 518 LEU A N 1
ATOM 4085 C CA . LEU A 1 518 ? -11.259 -14.124 -1.140 1.00 97.06 518 LEU A CA 1
ATOM 4086 C C . LEU A 1 518 ? -9.872 -14.694 -0.825 1.00 97.06 518 LEU A C 1
ATOM 4088 O O . LEU A 1 518 ? -8.953 -13.952 -0.488 1.00 97.06 518 LEU A O 1
ATOM 4092 N N . VAL A 1 519 ? -9.699 -16.003 -0.970 1.00 96.19 519 VAL A N 1
ATOM 4093 C CA . VAL A 1 519 ? -8.422 -16.697 -0.750 1.00 96.19 519 VAL A CA 1
ATOM 4094 C C . VAL A 1 519 ? -7.812 -17.047 -2.102 1.00 96.19 519 VAL A C 1
ATOM 4096 O O . VAL A 1 519 ? -8.402 -17.828 -2.843 1.00 96.19 519 VAL A O 1
ATOM 4099 N N . ASP A 1 520 ? -6.643 -16.501 -2.449 1.00 91.00 520 ASP A N 1
ATOM 4100 C CA . ASP A 1 520 ? -5.987 -16.838 -3.718 1.00 91.00 520 ASP A CA 1
ATOM 4101 C C . ASP A 1 520 ? -5.119 -18.104 -3.602 1.00 91.00 520 ASP A C 1
ATOM 4103 O O . ASP A 1 520 ? -4.134 -18.161 -2.862 1.00 91.00 520 ASP A O 1
ATOM 4107 N N . PHE A 1 521 ? -5.474 -19.103 -4.410 1.00 84.12 521 PHE A N 1
ATOM 4108 C CA . PHE A 1 521 ? -4.786 -20.364 -4.704 1.00 84.12 521 PHE A CA 1
ATOM 4109 C C . PHE A 1 521 ? -4.580 -21.374 -3.563 1.00 84.12 521 PHE A C 1
ATOM 4111 O O . PHE A 1 521 ? -4.808 -22.555 -3.807 1.00 84.12 521 PHE A O 1
ATOM 4118 N N . GLU A 1 522 ? -4.140 -20.975 -2.366 1.00 88.62 522 GLU A N 1
ATOM 4119 C CA . GLU A 1 522 ? -3.803 -21.898 -1.261 1.00 88.62 522 GLU A CA 1
ATOM 4120 C C . GLU A 1 522 ? -4.940 -21.969 -0.219 1.00 88.62 522 GLU A C 1
ATOM 4122 O O . GLU A 1 522 ? -4.988 -21.121 0.676 1.00 88.62 522 GLU A O 1
ATOM 4127 N N . PRO A 1 523 ? -5.832 -22.986 -0.245 1.00 91.38 523 PRO A N 1
ATOM 4128 C CA . PRO A 1 523 ? -7.077 -22.964 0.536 1.00 91.38 523 PRO A CA 1
ATOM 4129 C C . PRO A 1 523 ? -6.877 -23.009 2.056 1.00 91.38 523 PRO A C 1
ATOM 4131 O O . PRO A 1 523 ? -7.747 -22.597 2.820 1.00 91.38 523 PRO A O 1
ATOM 4134 N N . LEU A 1 524 ? -5.736 -23.526 2.513 1.00 91.62 524 LEU A N 1
ATOM 4135 C CA . LEU A 1 524 ? -5.378 -23.597 3.933 1.00 91.62 524 LEU A CA 1
ATOM 4136 C C . LEU A 1 524 ? -4.353 -22.524 4.329 1.00 91.62 524 LEU A C 1
ATOM 4138 O O . LEU A 1 524 ? -3.951 -22.454 5.491 1.00 91.62 524 LEU A O 1
ATOM 4142 N N . GLY A 1 525 ? -3.898 -21.710 3.373 1.00 88.19 525 GLY A N 1
ATOM 4143 C CA . GLY A 1 525 ? -2.669 -20.937 3.497 1.00 88.19 525 GLY A CA 1
ATOM 4144 C C . GLY A 1 525 ? -1.418 -21.821 3.599 1.00 88.19 525 GLY A C 1
ATOM 4145 O O . GLY A 1 525 ? -1.478 -23.053 3.695 1.00 88.19 525 GLY A O 1
ATOM 4146 N N . VAL A 1 526 ? -0.244 -21.191 3.594 1.00 83.56 526 VAL A N 1
ATOM 4147 C CA . VAL A 1 526 ? 1.033 -21.913 3.707 1.00 83.56 526 VAL A CA 1
ATOM 4148 C C . VAL A 1 526 ? 1.104 -22.619 5.067 1.00 83.56 526 VAL A C 1
ATOM 4150 O O . VAL A 1 526 ? 0.910 -22.004 6.109 1.00 83.56 526 VAL A O 1
ATOM 4153 N N . HIS A 1 527 ? 1.357 -23.932 5.069 1.00 81.38 527 HIS A N 1
ATOM 4154 C CA . HIS A 1 527 ? 1.389 -24.764 6.284 1.00 81.38 527 HIS A CA 1
ATOM 4155 C C . HIS A 1 527 ? 0.118 -24.714 7.159 1.00 81.38 527 HIS A C 1
ATOM 4157 O O . HIS A 1 527 ? 0.196 -24.999 8.354 1.00 81.38 527 HIS A O 1
ATOM 4163 N N . GLY A 1 528 ? -1.048 -24.386 6.591 1.00 87.44 528 GLY A N 1
ATOM 4164 C CA . GLY A 1 528 ? -2.303 -24.348 7.348 1.00 87.44 528 GLY A CA 1
ATOM 4165 C C . GLY A 1 528 ? -2.527 -23.064 8.149 1.00 87.44 528 GLY A C 1
ATOM 4166 O O . GLY A 1 528 ? -3.402 -23.031 9.015 1.00 87.44 528 GLY A O 1
ATOM 4167 N N . GLU A 1 529 ? -1.755 -22.005 7.893 1.00 90.88 529 GLU A N 1
ATOM 4168 C CA . GLU A 1 529 ? -1.829 -20.749 8.649 1.00 90.88 529 GLU A CA 1
ATOM 4169 C C . GLU A 1 529 ? -3.205 -20.065 8.621 1.00 90.88 529 GLU A C 1
ATOM 4171 O O . GLU A 1 529 ? -3.521 -19.306 9.539 1.00 90.88 529 GLU A O 1
ATOM 4176 N N . LEU A 1 530 ? -4.036 -20.352 7.616 1.00 94.94 530 LEU A N 1
ATOM 4177 C CA . LEU A 1 530 ? -5.362 -19.757 7.454 1.00 94.94 530 LEU A CA 1
ATOM 4178 C C . LEU A 1 530 ? -6.440 -20.475 8.285 1.00 94.94 530 LEU A C 1
ATOM 4180 O O . LEU A 1 530 ? -7.477 -19.886 8.590 1.00 94.94 530 LEU A O 1
ATOM 4184 N N . ILE A 1 531 ? -6.196 -21.726 8.699 1.00 94.56 531 ILE A N 1
ATOM 4185 C CA . ILE A 1 531 ? -7.187 -22.580 9.378 1.00 94.56 531 ILE A CA 1
ATOM 4186 C C . ILE A 1 531 ? -7.800 -21.897 10.614 1.00 94.56 531 ILE A C 1
ATOM 4188 O O . ILE A 1 531 ? -9.027 -21.916 10.746 1.00 94.56 531 ILE A O 1
ATOM 4192 N N . PRO A 1 532 ? -7.026 -21.263 11.522 1.00 94.69 532 PRO A N 1
ATOM 4193 C CA . PRO A 1 532 ? -7.616 -20.605 12.686 1.00 94.69 532 PRO A CA 1
ATOM 4194 C C . PRO A 1 532 ? -8.534 -19.432 12.329 1.00 94.69 532 PRO A C 1
ATOM 4196 O O . PRO A 1 532 ? -9.541 -19.243 13.005 1.00 94.69 532 PRO A O 1
ATOM 4199 N N . ALA A 1 533 ? -8.225 -18.682 11.268 1.00 95.94 533 ALA A N 1
ATOM 4200 C CA . ALA A 1 533 ? -9.070 -17.587 10.795 1.00 95.94 533 ALA A CA 1
ATOM 4201 C C . ALA A 1 533 ? -10.382 -18.112 10.186 1.00 95.94 533 ALA A C 1
ATOM 4203 O O . ALA A 1 533 ? -11.453 -17.621 10.535 1.00 95.94 533 ALA A O 1
ATOM 4204 N N . LEU A 1 534 ? -10.317 -19.165 9.358 1.00 96.50 534 LEU A N 1
ATOM 4205 C CA . LEU A 1 534 ? -11.504 -19.809 8.772 1.00 96.50 534 LEU A CA 1
ATOM 4206 C C . LEU A 1 534 ? -12.446 -20.360 9.849 1.00 96.50 534 LEU A C 1
ATOM 4208 O O . LEU A 1 534 ? -13.656 -20.145 9.788 1.00 96.50 534 LEU A O 1
ATOM 4212 N N . LYS A 1 535 ? -11.894 -21.016 10.878 1.00 95.31 535 LYS A N 1
ATOM 4213 C CA . LYS A 1 535 ? -12.675 -21.507 12.024 1.00 95.31 535 LYS A CA 1
ATOM 4214 C C . LYS A 1 535 ? -13.357 -20.371 12.781 1.00 95.31 535 LYS A C 1
ATOM 4216 O O . LYS A 1 535 ? -14.539 -20.490 13.095 1.00 95.31 535 LYS A O 1
ATOM 4221 N N . SER A 1 536 ? -12.642 -19.275 13.038 1.00 93.38 536 SER A N 1
ATOM 4222 C CA . SER A 1 536 ? -13.210 -18.094 13.697 1.00 93.38 536 SER A CA 1
ATOM 4223 C C . SER A 1 536 ? -14.348 -17.469 12.888 1.00 93.38 536 SER A C 1
ATOM 4225 O O . SER A 1 536 ? -15.388 -17.165 13.465 1.00 93.38 536 SER A O 1
ATOM 4227 N N . LEU A 1 537 ? -14.209 -17.361 11.563 1.00 94.75 537 LEU A N 1
ATOM 4228 C CA . LEU A 1 537 ? -15.283 -16.870 10.695 1.00 94.75 537 LEU A CA 1
ATOM 4229 C C . LEU A 1 537 ? -16.503 -17.796 10.699 1.00 94.75 537 LEU A C 1
ATOM 4231 O O . LEU A 1 537 ? -17.630 -17.331 10.844 1.00 94.75 537 LEU A O 1
ATOM 4235 N N . ARG A 1 538 ? -16.311 -19.117 10.592 1.00 93.19 538 ARG A N 1
ATOM 4236 C CA . ARG A 1 538 ? -17.440 -20.061 10.632 1.00 93.19 538 ARG A CA 1
ATOM 4237 C C . ARG A 1 538 ? -18.131 -20.097 11.989 1.00 93.19 538 ARG A C 1
ATOM 4239 O O . ARG A 1 538 ? -19.348 -20.255 12.024 1.00 93.19 538 ARG A O 1
ATOM 4246 N N . GLN A 1 539 ? -17.394 -19.922 13.084 1.00 90.50 539 GLN A N 1
ATOM 4247 C CA . GLN A 1 539 ? -17.994 -19.752 14.404 1.00 90.50 539 GLN A CA 1
ATOM 4248 C C . GLN A 1 539 ? -18.831 -18.466 14.464 1.00 90.50 539 GLN A C 1
ATOM 4250 O O . GLN A 1 539 ? -20.011 -18.535 14.796 1.00 90.50 539 GLN A O 1
ATOM 4255 N N . ALA A 1 540 ? -18.269 -17.325 14.054 1.00 87.62 540 ALA A N 1
ATOM 4256 C CA . ALA A 1 540 ? -18.986 -16.050 14.032 1.00 87.62 540 ALA A CA 1
ATOM 4257 C C . ALA A 1 540 ? -20.253 -16.106 13.155 1.00 87.62 540 ALA A C 1
ATOM 4259 O O . ALA A 1 540 ? -21.311 -15.647 13.572 1.00 87.62 540 ALA A O 1
ATOM 4260 N N . ASN A 1 541 ? -20.192 -16.762 11.991 1.00 89.81 541 ASN A N 1
ATOM 4261 C CA . ASN A 1 541 ? -21.341 -16.955 11.097 1.00 89.81 541 ASN A CA 1
ATOM 4262 C C . ASN A 1 541 ? -22.479 -17.793 11.706 1.00 89.81 541 ASN A C 1
ATOM 4264 O O . ASN A 1 541 ? -23.607 -17.727 11.215 1.00 89.81 541 ASN A O 1
ATOM 4268 N N . ARG A 1 542 ? -22.196 -18.637 12.708 1.00 88.06 542 ARG A N 1
ATOM 4269 C CA . ARG A 1 542 ? -23.226 -19.396 13.441 1.00 88.06 542 ARG A CA 1
ATOM 4270 C C . ARG A 1 542 ? -23.894 -18.548 14.522 1.00 88.06 542 ARG A C 1
ATOM 4272 O O . ARG A 1 542 ? -25.035 -18.822 14.874 1.00 88.06 542 ARG A O 1
ATOM 4279 N N . GLU A 1 543 ? -23.178 -17.557 15.044 1.00 84.25 543 GLU A N 1
ATOM 4280 C CA . GLU A 1 543 ? -23.593 -16.718 16.172 1.00 84.25 543 GLU A CA 1
ATOM 4281 C C . GLU A 1 543 ? -24.195 -15.364 15.725 1.00 84.25 543 GLU A C 1
ATOM 4283 O O . GLU A 1 543 ? -24.908 -14.732 16.501 1.00 84.25 543 GLU A O 1
ATOM 4288 N N . SER A 1 544 ? -23.949 -14.926 14.481 1.00 77.56 544 SER A N 1
ATOM 4289 C CA . SER A 1 544 ? -24.376 -13.630 13.920 1.00 77.56 544 SER A CA 1
ATOM 4290 C C . SER A 1 544 ? -25.470 -13.749 12.846 1.00 77.56 544 SER A C 1
ATOM 4292 O O . SER A 1 544 ? -25.579 -14.759 12.151 1.00 77.56 544 SER A O 1
ATOM 4294 N N . GLN A 1 545 ? -26.259 -12.679 12.665 1.00 66.94 545 GLN A N 1
ATOM 4295 C CA . GLN A 1 545 ? -27.190 -12.535 11.533 1.00 66.94 545 GLN A CA 1
ATOM 4296 C C . GLN A 1 545 ? -26.476 -12.187 10.215 1.00 66.94 545 GLN A C 1
ATOM 4298 O O . GLN A 1 545 ? -26.964 -12.549 9.145 1.00 66.94 545 GLN A O 1
ATOM 4303 N N . THR A 1 546 ? -25.320 -11.521 10.274 1.00 68.12 546 THR A N 1
ATOM 4304 C CA . THR A 1 546 ? -24.458 -11.248 9.115 1.00 68.12 546 THR A CA 1
ATOM 4305 C C . THR A 1 546 ? -23.437 -12.368 8.944 1.00 68.12 546 THR A C 1
ATOM 4307 O O . THR A 1 546 ? -22.757 -12.748 9.898 1.00 68.12 546 THR A O 1
ATOM 4310 N N . LYS A 1 547 ? -23.341 -12.920 7.728 1.00 86.50 547 LYS A N 1
ATOM 4311 C CA . LYS A 1 547 ? -22.449 -14.041 7.407 1.00 86.50 547 LYS A CA 1
ATOM 4312 C C . LYS A 1 547 ? -21.342 -13.592 6.464 1.00 86.50 547 LYS A C 1
ATOM 4314 O O . LYS A 1 547 ? -21.632 -13.106 5.376 1.00 86.50 547 LYS A O 1
ATOM 4319 N N . THR A 1 548 ? -20.093 -13.851 6.840 1.00 93.44 548 THR A N 1
ATOM 4320 C CA . THR A 1 548 ? -18.952 -13.750 5.929 1.00 93.44 548 THR A CA 1
ATOM 4321 C C . THR A 1 548 ? -19.054 -14.833 4.863 1.00 93.44 548 THR A C 1
ATOM 4323 O O . THR A 1 548 ? -19.102 -16.024 5.195 1.00 93.44 548 THR A O 1
ATOM 4326 N N . ARG A 1 549 ? -19.029 -14.422 3.595 1.00 93.88 549 ARG A N 1
ATOM 4327 C CA . ARG A 1 549 ? -18.880 -15.304 2.437 1.00 93.88 549 ARG A CA 1
ATOM 4328 C C . ARG A 1 549 ? -17.397 -15.580 2.186 1.00 93.88 549 ARG A C 1
ATOM 4330 O O . ARG A 1 549 ? -16.591 -14.653 2.156 1.00 93.88 549 ARG A O 1
ATOM 4337 N N . ILE A 1 550 ? -17.023 -16.842 2.015 1.00 95.56 550 ILE A N 1
ATOM 4338 C CA . ILE A 1 550 ? -15.634 -17.285 1.848 1.00 95.56 550 ILE A CA 1
ATOM 4339 C C . ILE A 1 550 ? -15.481 -17.937 0.474 1.00 95.56 550 ILE A C 1
ATOM 4341 O O . ILE A 1 550 ? -16.096 -18.965 0.188 1.00 95.56 550 ILE A O 1
ATOM 4345 N N . VAL A 1 551 ? -14.648 -17.336 -0.374 1.00 96.69 551 VAL A N 1
ATOM 4346 C CA . VAL A 1 551 ? -14.472 -17.708 -1.781 1.00 96.69 551 VAL A CA 1
ATOM 4347 C C . VAL A 1 551 ? -13.025 -18.113 -2.043 1.00 96.69 551 VAL A C 1
ATOM 4349 O O . VAL A 1 551 ? -12.094 -17.409 -1.650 1.00 96.69 551 VAL A O 1
ATOM 4352 N N . LEU A 1 552 ? -12.825 -19.234 -2.735 1.00 96.44 552 LEU A N 1
ATOM 4353 C CA . LEU A 1 552 ? -11.508 -19.679 -3.187 1.00 96.44 552 LEU A CA 1
ATOM 4354 C C . LEU A 1 552 ? -11.267 -19.255 -4.637 1.00 96.44 552 LEU A C 1
ATOM 4356 O O . LEU A 1 552 ? -12.001 -19.665 -5.530 1.00 96.44 552 LEU A O 1
ATOM 4360 N N . GLY A 1 553 ? -10.205 -18.497 -4.887 1.00 95.00 553 GLY A N 1
ATOM 4361 C CA . GLY A 1 553 ? -9.727 -18.170 -6.227 1.00 95.00 553 GLY A CA 1
ATOM 4362 C C . GLY A 1 553 ? -8.727 -19.202 -6.747 1.00 95.00 553 GLY A C 1
ATOM 4363 O O . GLY A 1 553 ? -7.697 -19.440 -6.117 1.00 95.00 553 GLY A O 1
ATOM 4364 N N . LEU A 1 554 ? -8.982 -19.789 -7.916 1.00 92.62 554 LEU A N 1
ATOM 4365 C CA . LEU A 1 554 ? -8.135 -20.800 -8.554 1.00 92.62 554 LEU A CA 1
ATOM 4366 C C . LEU A 1 554 ? -7.739 -20.402 -9.973 1.00 92.62 554 LEU A C 1
ATOM 4368 O O . LEU A 1 554 ? -8.480 -19.745 -10.692 1.00 92.62 554 LEU A O 1
ATOM 4372 N N . ARG A 1 555 ? -6.552 -20.837 -10.397 1.00 90.19 555 ARG A N 1
ATOM 4373 C CA . ARG A 1 555 ? -6.062 -20.626 -11.766 1.00 90.19 555 ARG A CA 1
ATOM 4374 C C . ARG A 1 555 ? -6.720 -21.598 -12.741 1.00 90.19 555 ARG A C 1
ATOM 4376 O O . ARG A 1 555 ? -7.106 -22.692 -12.341 1.00 90.19 555 ARG A O 1
ATOM 4383 N N . ASP A 1 556 ? -6.730 -21.211 -14.013 1.00 89.12 556 ASP A N 1
ATOM 4384 C CA . ASP A 1 556 ? -7.125 -22.046 -15.152 1.00 89.12 556 ASP A CA 1
ATOM 4385 C C . ASP A 1 556 ? -6.478 -23.436 -15.151 1.00 89.12 556 ASP A C 1
ATOM 4387 O O . ASP A 1 556 ? -7.149 -24.407 -15.453 1.00 89.12 556 ASP A O 1
ATOM 4391 N N . VAL A 1 557 ? -5.196 -23.534 -14.786 1.00 89.69 557 VAL A N 1
ATOM 4392 C CA . VAL A 1 557 ? -4.433 -24.784 -14.683 1.00 89.69 557 VAL A CA 1
ATOM 4393 C C . VAL A 1 557 ? -3.701 -24.820 -13.342 1.00 89.69 557 VAL A C 1
ATOM 4395 O O . VAL A 1 557 ? -2.893 -23.933 -13.038 1.00 89.69 557 VAL A O 1
ATOM 4398 N N . LEU A 1 558 ? -3.948 -25.870 -12.553 1.00 85.81 558 LEU A N 1
ATOM 4399 C CA . LEU A 1 558 ? -3.353 -26.055 -11.223 1.00 85.81 558 LEU A CA 1
ATOM 4400 C C . LEU A 1 558 ? -2.043 -26.850 -11.283 1.00 85.81 558 LEU A C 1
ATOM 4402 O O . LEU A 1 558 ? -1.009 -26.380 -10.793 1.00 85.81 558 LEU A O 1
ATOM 4406 N N . ASP A 1 559 ? -2.111 -28.049 -11.868 1.00 86.06 559 ASP A N 1
ATOM 4407 C CA . ASP A 1 559 ? -1.010 -28.947 -12.231 1.00 86.06 559 ASP A CA 1
ATOM 4408 C C . ASP A 1 559 ? -1.577 -30.230 -12.885 1.00 86.06 559 ASP A C 1
ATOM 4410 O O . ASP A 1 559 ? -2.771 -30.323 -13.158 1.00 86.06 559 ASP A O 1
ATOM 4414 N N . ALA A 1 560 ? -0.745 -31.256 -13.070 1.00 85.12 560 ALA A N 1
ATOM 4415 C CA . ALA A 1 560 ? -1.155 -32.614 -13.382 1.00 85.12 560 ALA A CA 1
ATOM 4416 C C . ALA A 1 560 ? -2.124 -33.178 -12.324 1.00 85.12 560 ALA A C 1
ATOM 4418 O O . ALA A 1 560 ? -1.743 -33.441 -11.178 1.00 85.12 560 ALA A O 1
ATOM 4419 N N . THR A 1 561 ? -3.356 -33.456 -12.761 1.00 85.50 561 THR A N 1
ATOM 4420 C CA . THR A 1 561 ? -4.506 -33.881 -11.945 1.00 85.50 561 THR A CA 1
ATOM 4421 C C . THR A 1 561 ? -4.158 -34.934 -10.895 1.00 85.50 561 THR A C 1
ATOM 4423 O O . THR A 1 561 ? -4.435 -34.746 -9.715 1.00 85.50 561 THR A O 1
ATOM 4426 N N . LYS A 1 562 ? -3.504 -36.037 -11.291 1.00 82.94 562 LYS A N 1
ATOM 4427 C CA . LYS A 1 562 ? -3.220 -37.167 -10.390 1.00 82.94 562 LYS A CA 1
ATOM 4428 C C . LYS A 1 562 ? -2.302 -36.786 -9.224 1.00 82.94 562 LYS A C 1
ATOM 4430 O O . LYS A 1 562 ? -2.562 -37.177 -8.091 1.00 82.94 562 LYS A O 1
ATOM 4435 N N . GLN A 1 563 ? -1.221 -36.056 -9.503 1.00 78.69 563 GLN A N 1
ATOM 4436 C CA . GLN A 1 563 ? -0.245 -35.667 -8.478 1.00 78.69 563 GLN A CA 1
ATOM 4437 C C . GLN A 1 563 ? -0.825 -34.596 -7.556 1.00 78.69 563 GLN A C 1
ATOM 4439 O O . GLN A 1 563 ? -0.684 -34.684 -6.340 1.00 78.69 563 GLN A O 1
ATOM 4444 N N . PHE A 1 564 ? -1.527 -33.624 -8.136 1.00 82.81 564 PHE A N 1
ATOM 4445 C CA . PHE A 1 564 ? -2.125 -32.529 -7.388 1.00 82.81 564 PHE A CA 1
ATOM 4446 C C . PHE A 1 564 ? -3.283 -32.989 -6.495 1.00 82.81 564 PHE A C 1
ATOM 4448 O O . PHE A 1 564 ? -3.360 -32.579 -5.340 1.00 82.81 564 PHE A O 1
ATOM 4455 N N . LYS A 1 565 ? -4.133 -33.906 -6.979 1.00 85.94 565 LYS A N 1
ATOM 4456 C CA . LYS A 1 565 ? -5.186 -34.528 -6.167 1.00 85.94 565 LYS A CA 1
ATOM 4457 C C . LYS A 1 565 ? -4.605 -35.249 -4.953 1.00 85.94 565 LYS A C 1
ATOM 4459 O O . LYS A 1 565 ? -5.037 -34.982 -3.839 1.00 85.94 565 LYS A O 1
ATOM 4464 N N . ALA A 1 566 ? -3.596 -36.097 -5.159 1.00 82.19 566 ALA A N 1
ATOM 4465 C CA . ALA A 1 566 ? -2.945 -36.815 -4.064 1.00 82.19 566 ALA A CA 1
ATOM 4466 C C . ALA A 1 566 ? -2.322 -35.853 -3.034 1.00 82.19 566 ALA A C 1
ATOM 4468 O O . ALA A 1 566 ? -2.394 -36.097 -1.832 1.00 82.19 566 ALA A O 1
ATOM 4469 N N . GLU A 1 567 ? -1.743 -34.735 -3.489 1.00 82.31 567 GLU A N 1
ATOM 4470 C CA . GLU A 1 567 ? -1.236 -33.677 -2.607 1.00 82.31 567 GLU A CA 1
ATOM 4471 C C . GLU A 1 567 ? -2.361 -33.035 -1.775 1.00 82.31 567 GLU A C 1
ATOM 4473 O O . GLU A 1 567 ? -2.205 -32.839 -0.569 1.00 82.31 567 GLU A O 1
ATOM 4478 N N . TRP A 1 568 ? -3.495 -32.714 -2.401 1.00 87.56 568 TRP A N 1
ATOM 4479 C CA . TRP A 1 568 ? -4.654 -32.109 -1.739 1.00 87.56 568 TRP A CA 1
ATOM 4480 C C . TRP A 1 568 ? -5.341 -33.058 -0.757 1.00 87.56 568 TRP A C 1
ATOM 4482 O O . TRP A 1 568 ? -5.690 -32.636 0.346 1.00 87.56 568 TRP A O 1
ATOM 4492 N N . GLU A 1 569 ? -5.476 -34.334 -1.108 1.00 86.00 569 GLU A N 1
ATOM 4493 C CA . GLU A 1 569 ? -5.984 -35.382 -0.218 1.00 86.00 569 GLU A CA 1
ATOM 4494 C C . GLU A 1 569 ? -5.074 -35.558 1.001 1.00 86.00 569 GLU A C 1
ATOM 4496 O O . GLU A 1 569 ? -5.548 -35.502 2.134 1.00 86.00 569 GLU A O 1
ATOM 4501 N N . ALA A 1 570 ? -3.756 -35.668 0.793 1.00 80.88 570 ALA A N 1
ATOM 4502 C CA . ALA A 1 570 ? -2.788 -35.817 1.881 1.00 80.88 570 ALA A CA 1
ATOM 4503 C C . ALA A 1 570 ? -2.777 -34.616 2.845 1.00 80.88 570 ALA A C 1
ATOM 4505 O O . ALA A 1 570 ? -2.507 -34.774 4.035 1.00 80.88 570 ALA A O 1
ATOM 4506 N N . LYS A 1 571 ? -3.072 -33.413 2.339 1.00 81.25 571 LYS A N 1
ATOM 4507 C CA . LYS A 1 571 ? -3.187 -32.180 3.133 1.00 81.25 571 LYS A CA 1
ATOM 4508 C C . LYS A 1 571 ? -4.578 -31.972 3.751 1.00 81.25 571 LYS A C 1
ATOM 4510 O O . LYS A 1 571 ? -4.750 -31.016 4.500 1.00 81.25 571 LYS A O 1
ATOM 4515 N N . GLY A 1 572 ? -5.562 -32.819 3.437 1.00 85.50 572 GLY A N 1
ATOM 4516 C CA . GLY A 1 572 ? -6.945 -32.663 3.898 1.00 85.50 572 GLY A CA 1
ATOM 4517 C C . GLY A 1 572 ? -7.697 -31.490 3.258 1.00 85.50 572 GLY A C 1
ATOM 4518 O O . GLY A 1 572 ? -8.708 -31.050 3.797 1.00 85.50 572 GLY A O 1
ATOM 4519 N N . VAL A 1 573 ? -7.228 -30.980 2.112 1.00 89.75 573 VAL A N 1
ATOM 4520 C CA . VAL A 1 573 ? -7.798 -29.793 1.455 1.00 89.75 573 VAL A CA 1
ATOM 4521 C C . VAL A 1 573 ? -9.257 -30.022 1.075 1.00 89.75 573 VAL A C 1
ATOM 4523 O O . VAL A 1 573 ? -10.075 -29.157 1.353 1.00 89.75 573 VAL A O 1
ATOM 4526 N N . LEU A 1 574 ? -9.602 -31.183 0.506 1.00 88.19 574 LEU A N 1
ATOM 4527 C CA . LEU A 1 574 ? -10.967 -31.466 0.034 1.00 88.19 574 LEU A CA 1
ATOM 4528 C C . LEU A 1 574 ? -12.016 -31.340 1.151 1.00 88.19 574 LEU A C 1
ATOM 4530 O O . LEU A 1 574 ? -13.030 -30.678 0.963 1.00 88.19 574 LEU A O 1
ATOM 4534 N N . CYS A 1 575 ? -11.728 -31.890 2.334 1.00 86.75 575 CYS A N 1
ATOM 4535 C CA . CYS A 1 575 ? -12.596 -31.768 3.509 1.00 86.75 575 CYS A CA 1
ATOM 4536 C C . CYS A 1 575 ? -12.736 -30.302 3.951 1.00 86.75 575 CYS A C 1
ATOM 4538 O O . CYS A 1 575 ? -13.833 -29.814 4.211 1.00 86.75 575 CYS A O 1
ATOM 4540 N N . CYS A 1 576 ? -11.627 -29.560 3.967 1.00 88.50 576 CYS A N 1
ATOM 4541 C CA . CYS A 1 576 ? -11.646 -28.145 4.320 1.00 88.50 576 CYS A CA 1
ATOM 4542 C C . CYS A 1 576 ? -12.388 -27.270 3.305 1.00 88.50 576 CYS A C 1
ATOM 4544 O O . CYS A 1 576 ? -12.952 -26.253 3.702 1.00 88.50 576 CYS A O 1
ATOM 4546 N N . LEU A 1 577 ? -12.391 -27.629 2.018 1.00 91.62 577 LEU A N 1
ATOM 4547 C CA . LEU A 1 577 ? -13.192 -26.920 1.024 1.00 91.62 577 LEU A CA 1
ATOM 4548 C C . LEU A 1 577 ? -14.677 -27.009 1.390 1.00 91.62 577 LEU A C 1
ATOM 4550 O O . LEU A 1 577 ? -15.338 -25.979 1.457 1.00 91.62 577 LEU A O 1
ATOM 4554 N N . GLU A 1 578 ? -15.172 -28.205 1.708 1.00 88.62 578 GLU A N 1
ATOM 4555 C CA . GLU A 1 578 ? -16.578 -28.414 2.079 1.00 88.62 578 GLU A CA 1
ATOM 4556 C C . GLU A 1 578 ? -16.941 -27.779 3.428 1.00 88.62 578 GLU A C 1
ATOM 4558 O O . GLU A 1 578 ? -18.056 -27.293 3.606 1.00 88.62 578 GLU A O 1
ATOM 4563 N N . GLU A 1 579 ? -16.006 -27.763 4.381 1.00 90.38 579 GLU A N 1
ATOM 4564 C CA . GLU A 1 579 ? -16.226 -27.180 5.708 1.00 90.38 579 GLU A CA 1
ATOM 4565 C C . GLU A 1 579 ? -16.192 -25.641 5.693 1.00 90.38 579 GLU A C 1
ATOM 4567 O O . GLU A 1 579 ? -16.973 -24.986 6.392 1.00 90.38 579 GLU A O 1
ATOM 4572 N N . PHE A 1 580 ? -15.266 -25.045 4.933 1.00 93.25 580 PHE A N 1
ATOM 4573 C CA . PHE A 1 580 ? -14.925 -23.628 5.069 1.00 93.25 580 PHE A CA 1
ATOM 4574 C C . PHE A 1 580 ? -15.253 -22.755 3.870 1.00 93.25 580 PHE A C 1
ATOM 4576 O O . PHE A 1 580 ? -15.382 -21.555 4.086 1.00 93.25 580 PHE A O 1
ATOM 4583 N N . TYR A 1 581 ? -15.442 -23.275 2.661 1.00 94.81 581 TYR A N 1
ATOM 4584 C CA . TYR A 1 581 ? -15.647 -22.441 1.473 1.00 94.81 581 TYR A CA 1
ATOM 4585 C C . TYR A 1 581 ? -17.083 -22.512 0.975 1.00 94.81 581 TYR A C 1
ATOM 4587 O O . TYR A 1 581 ? -17.674 -23.582 0.894 1.00 94.81 581 TYR A O 1
ATOM 4595 N N . ASP A 1 582 ? -17.645 -21.351 0.648 1.00 93.44 582 ASP A N 1
ATOM 4596 C CA . ASP A 1 582 ? -18.983 -21.268 0.064 1.00 93.44 582 ASP A CA 1
ATOM 4597 C C . ASP A 1 582 ? -18.915 -21.491 -1.454 1.00 93.44 582 ASP A C 1
ATOM 4599 O O . ASP A 1 582 ? -19.781 -22.144 -2.038 1.00 93.44 582 ASP A O 1
ATOM 4603 N N . GLU A 1 583 ? -17.871 -20.957 -2.098 1.00 95.31 583 GLU A N 1
ATOM 4604 C CA . GLU A 1 583 ? -17.736 -20.949 -3.554 1.00 95.31 583 GLU A CA 1
ATOM 4605 C C . GLU A 1 583 ? -16.276 -21.039 -4.012 1.00 95.31 583 GLU A C 1
ATOM 4607 O O . GLU A 1 583 ? -15.343 -20.630 -3.314 1.00 95.31 583 GLU A O 1
ATOM 4612 N N . ILE A 1 584 ? -16.092 -21.527 -5.237 1.00 95.75 584 ILE A N 1
ATOM 4613 C CA . ILE A 1 584 ? -14.821 -21.534 -5.959 1.00 95.75 584 ILE A CA 1
ATOM 4614 C C . ILE A 1 584 ? -14.971 -20.671 -7.207 1.00 95.75 584 ILE A C 1
ATOM 4616 O O . ILE A 1 584 ? -15.921 -20.824 -7.971 1.00 95.75 584 ILE A O 1
ATOM 4620 N N . VAL A 1 585 ? -14.010 -19.789 -7.449 1.00 95.81 585 VAL A N 1
ATOM 4621 C CA . VAL A 1 585 ? -13.902 -18.991 -8.667 1.00 95.81 585 VAL A CA 1
ATOM 4622 C C . VAL A 1 585 ? -12.647 -19.414 -9.418 1.00 95.81 585 VAL A C 1
ATOM 4624 O O . VAL A 1 585 ? -11.535 -19.279 -8.914 1.00 95.81 585 VAL A O 1
ATOM 4627 N N . VAL A 1 586 ? -12.820 -19.921 -10.633 1.00 94.44 586 VAL A N 1
ATOM 4628 C CA . VAL A 1 586 ? -11.742 -20.336 -11.530 1.00 94.44 586 VAL A CA 1
ATOM 4629 C C . VAL A 1 586 ? -11.497 -19.247 -12.571 1.00 94.44 586 VAL A C 1
ATOM 4631 O O . VAL A 1 586 ? -12.370 -18.936 -13.385 1.00 94.44 586 VAL A O 1
ATOM 4634 N N . TYR A 1 587 ? -10.281 -18.704 -12.572 1.00 92.38 587 TYR A N 1
ATOM 4635 C CA . TYR A 1 587 ? -9.773 -17.698 -13.509 1.00 92.38 587 TYR A CA 1
ATOM 4636 C C . TYR A 1 587 ? -9.402 -18.320 -14.864 1.00 92.38 587 TYR A C 1
ATOM 4638 O O . TYR A 1 587 ? -8.239 -18.335 -15.267 1.00 92.38 587 TYR A O 1
ATOM 4646 N N . GLY A 1 588 ? -10.394 -18.906 -15.524 1.00 90.38 588 GLY A N 1
ATOM 4647 C CA . GLY A 1 588 ? -10.299 -19.556 -16.825 1.00 90.38 588 GLY A CA 1
ATOM 4648 C C . GLY A 1 588 ? -11.691 -19.929 -17.330 1.00 90.38 588 GLY A C 1
ATOM 4649 O O . GLY A 1 588 ? -12.687 -19.715 -16.632 1.00 90.38 588 GLY A O 1
ATOM 4650 N N . GLN A 1 589 ? -11.775 -20.474 -18.542 1.00 87.88 589 GLN A N 1
ATOM 4651 C CA . GLN A 1 589 ? -13.034 -20.983 -19.085 1.00 87.88 589 GLN A CA 1
ATOM 4652 C C . GLN A 1 589 ? -13.051 -22.514 -19.087 1.00 87.88 589 GLN A C 1
ATOM 4654 O O . GLN A 1 589 ? -12.108 -23.156 -19.550 1.00 87.88 589 GLN A O 1
ATOM 4659 N N . GLN A 1 590 ? -14.156 -23.090 -18.611 1.00 90.69 590 GLN A N 1
ATOM 4660 C CA . GLN A 1 590 ? -14.311 -24.539 -18.469 1.00 90.69 590 GLN A CA 1
ATOM 4661 C C . GLN A 1 590 ? -14.221 -25.297 -19.802 1.00 90.69 590 GLN A C 1
ATOM 4663 O O . GLN A 1 590 ? -13.682 -26.397 -19.853 1.00 90.69 590 GLN A O 1
ATOM 4668 N N . ASN A 1 591 ? -14.731 -24.707 -20.886 1.00 86.88 591 ASN A N 1
ATOM 4669 C CA . ASN A 1 591 ? -14.688 -25.276 -22.238 1.00 86.88 591 ASN A CA 1
ATOM 4670 C C . ASN A 1 591 ? -13.263 -25.373 -22.815 1.00 86.88 591 ASN A C 1
ATOM 4672 O O . ASN A 1 591 ? -13.049 -26.146 -23.743 1.00 86.88 591 ASN A O 1
ATOM 4676 N N . ILE A 1 592 ? -12.305 -24.604 -22.287 1.00 85.94 592 ILE A N 1
ATOM 4677 C CA . ILE A 1 592 ? -10.895 -24.652 -22.691 1.00 85.94 592 ILE A CA 1
ATOM 4678 C C . ILE A 1 592 ? -10.140 -25.665 -21.834 1.00 85.94 592 ILE A C 1
ATOM 4680 O O . ILE A 1 592 ? -9.460 -26.550 -22.356 1.00 85.94 592 ILE A O 1
ATOM 4684 N N . HIS A 1 593 ? -10.248 -25.535 -20.513 1.00 89.62 593 HIS A N 1
ATOM 4685 C CA . HIS A 1 593 ? -9.680 -26.484 -19.567 1.00 89.62 593 HIS A CA 1
ATOM 4686 C C . HIS A 1 593 ? -10.422 -26.398 -18.234 1.00 89.62 593 HIS A C 1
ATOM 4688 O O . HIS A 1 593 ? -10.575 -25.314 -17.672 1.00 89.62 593 HIS A O 1
ATOM 4694 N N . ASP A 1 594 ? -10.846 -27.547 -17.712 1.00 91.31 594 ASP A N 1
ATOM 4695 C CA . ASP A 1 594 ? -11.414 -27.665 -16.373 1.00 91.31 594 ASP A CA 1
ATOM 4696 C C . ASP A 1 594 ? -10.314 -28.143 -15.400 1.00 91.31 594 ASP A C 1
ATOM 4698 O O . ASP A 1 594 ? -9.969 -29.330 -15.402 1.00 91.31 594 ASP A O 1
ATOM 4702 N N . PRO A 1 595 ? -9.738 -27.253 -14.566 1.00 91.00 595 PRO A N 1
ATOM 4703 C CA . PRO A 1 595 ? -8.689 -27.625 -13.625 1.00 91.00 595 PRO A CA 1
ATOM 4704 C C . PRO A 1 595 ? -9.176 -28.529 -12.497 1.00 91.00 595 PRO A C 1
ATOM 4706 O O . PRO A 1 595 ? -8.341 -29.131 -11.829 1.00 91.00 595 PRO A O 1
ATOM 4709 N N . LEU A 1 596 ? -10.482 -28.583 -12.230 1.00 91.12 596 LEU A N 1
ATOM 4710 C CA . LEU A 1 596 ? -11.072 -29.324 -11.116 1.00 91.12 596 LEU A CA 1
ATOM 4711 C C . LEU A 1 596 ? -11.536 -3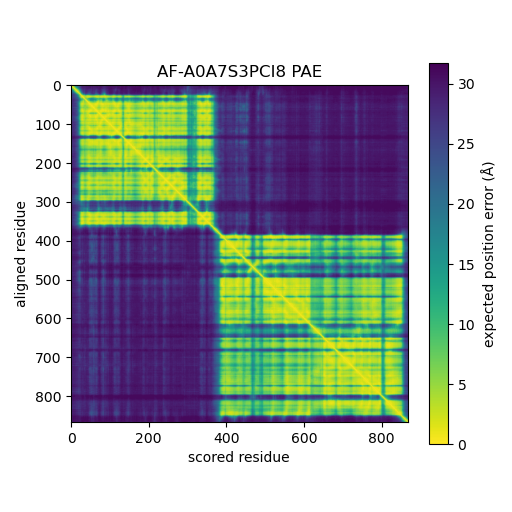0.717 -11.539 1.00 91.12 596 LEU A C 1
ATOM 4713 O O . LEU A 1 596 ? -11.779 -31.568 -10.676 1.00 91.12 596 LEU A O 1
ATOM 4717 N N . GLN A 1 597 ? -11.591 -30.979 -12.847 1.00 90.50 597 GLN A N 1
ATOM 4718 C CA . GLN A 1 597 ? -11.915 -32.281 -13.403 1.00 90.50 597 GLN A CA 1
ATOM 4719 C C . GLN A 1 597 ? -10.990 -33.369 -12.837 1.00 90.50 597 GLN A C 1
ATOM 4721 O O . GLN A 1 597 ? -9.766 -33.339 -12.970 1.00 90.50 597 GLN A O 1
ATOM 4726 N N . GLY A 1 598 ? -11.597 -34.360 -12.183 1.00 86.62 598 GLY A N 1
ATOM 4727 C CA . GLY A 1 598 ? -10.890 -35.469 -11.543 1.00 86.62 598 GLY A CA 1
ATOM 4728 C C . GLY A 1 598 ? -10.274 -35.140 -10.177 1.00 86.62 598 GLY A C 1
ATOM 4729 O O . GLY A 1 598 ? -9.850 -36.075 -9.494 1.00 86.62 598 GLY A O 1
ATOM 4730 N N . ILE A 1 599 ? -10.262 -33.869 -9.753 1.00 88.50 599 ILE A N 1
ATOM 4731 C CA . ILE A 1 599 ? -9.828 -33.428 -8.418 1.00 88.50 599 ILE A CA 1
ATOM 4732 C C . ILE A 1 599 ? -11.016 -33.412 -7.460 1.00 88.50 599 ILE A C 1
ATOM 4734 O O . ILE A 1 599 ? -10.989 -34.137 -6.466 1.00 88.50 599 ILE A O 1
ATOM 4738 N N . LEU A 1 600 ? -12.045 -32.612 -7.763 1.00 87.06 600 LEU A N 1
ATOM 4739 C CA . LEU A 1 600 ? -13.255 -32.555 -6.947 1.00 87.06 600 LEU A CA 1
ATOM 4740 C C . LEU A 1 600 ? -14.130 -33.792 -7.203 1.00 87.06 600 LEU A C 1
ATOM 4742 O O . LEU A 1 600 ? -14.253 -34.226 -8.355 1.00 87.06 600 LEU A O 1
ATOM 4746 N N . PRO A 1 601 ? -14.743 -34.366 -6.154 1.00 83.62 601 PRO A N 1
ATOM 4747 C CA . PRO A 1 601 ? -15.788 -35.370 -6.312 1.00 83.62 601 PRO A CA 1
ATOM 4748 C C . PRO A 1 601 ? -16.947 -34.834 -7.162 1.00 83.62 601 PRO A C 1
ATOM 4750 O O . PRO A 1 601 ? -17.298 -33.657 -7.076 1.00 83.62 601 PRO A O 1
ATOM 4753 N N . SER A 1 602 ? -17.554 -35.696 -7.979 1.00 78.75 602 SER A N 1
ATOM 4754 C CA . SER A 1 602 ? -18.670 -35.321 -8.863 1.00 78.75 602 SER A CA 1
ATOM 4755 C C . SER A 1 602 ? -19.918 -34.855 -8.104 1.00 78.75 602 SER A C 1
ATOM 4757 O O . SER A 1 602 ? -20.756 -34.163 -8.669 1.00 78.75 602 SER A O 1
ATOM 4759 N N . ASP A 1 603 ? -20.033 -35.235 -6.835 1.00 82.00 603 ASP A N 1
ATOM 4760 C CA . ASP A 1 603 ? -21.092 -34.888 -5.888 1.00 82.00 603 ASP A CA 1
ATOM 4761 C C . ASP A 1 603 ? -20.719 -33.719 -4.955 1.00 82.00 603 ASP A C 1
ATOM 4763 O O . ASP A 1 603 ? -21.450 -33.433 -4.002 1.00 82.00 603 ASP A O 1
ATOM 4767 N N . SER A 1 604 ? -19.606 -33.019 -5.221 1.00 83.50 604 SER A N 1
ATOM 4768 C CA . SER A 1 604 ? -19.205 -31.847 -4.439 1.00 83.50 604 SER A CA 1
ATOM 4769 C C . SER A 1 604 ? -20.300 -30.778 -4.450 1.00 83.50 604 SER A C 1
ATOM 4771 O O . SER A 1 604 ? -20.811 -30.381 -5.497 1.00 83.50 604 SER A O 1
ATOM 4773 N N . LYS A 1 605 ? -20.646 -30.279 -3.260 1.00 82.75 605 LYS A N 1
ATOM 4774 C CA . LYS A 1 605 ? -21.698 -29.265 -3.072 1.00 82.75 605 LYS A CA 1
ATOM 4775 C C . LYS A 1 605 ? -21.207 -27.831 -3.269 1.00 82.75 605 LYS A C 1
ATOM 4777 O O . LYS A 1 605 ? -22.005 -26.900 -3.182 1.00 82.75 605 LYS A O 1
ATOM 4782 N N . ILE A 1 606 ? -19.908 -27.641 -3.492 1.00 88.12 606 ILE A N 1
ATOM 4783 C CA . ILE A 1 606 ? -19.301 -26.314 -3.566 1.00 88.12 606 ILE A CA 1
ATOM 4784 C C . ILE A 1 606 ? -19.564 -25.722 -4.942 1.00 88.12 606 ILE A C 1
ATOM 4786 O O . ILE A 1 606 ? -19.164 -26.265 -5.975 1.00 88.12 606 ILE A O 1
ATOM 4790 N N . LYS A 1 607 ? -20.226 -24.570 -4.955 1.00 90.44 607 LYS A N 1
ATOM 4791 C CA . LYS A 1 607 ? -20.562 -23.881 -6.194 1.00 90.44 607 LYS A CA 1
ATOM 4792 C C . LYS A 1 607 ? -19.286 -23.367 -6.858 1.00 90.44 607 LYS A C 1
ATOM 4794 O O . LYS A 1 607 ? -18.500 -22.654 -6.239 1.00 90.44 607 LYS A O 1
ATOM 4799 N N . THR A 1 608 ? -19.089 -23.727 -8.122 1.00 93.75 608 THR A N 1
ATOM 4800 C CA . THR A 1 608 ? -17.901 -23.350 -8.894 1.00 93.75 608 THR A CA 1
ATOM 4801 C C . THR A 1 60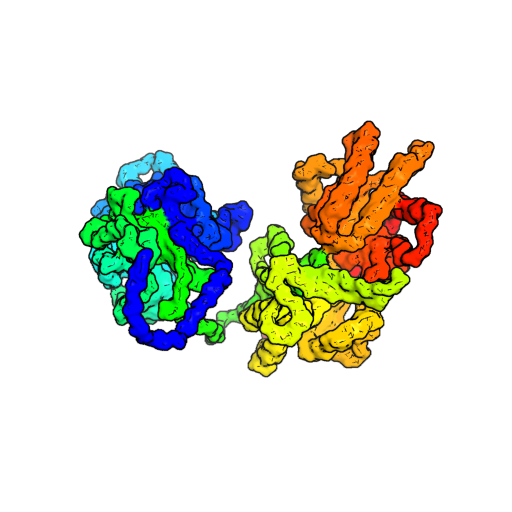8 ? -18.280 -22.410 -10.032 1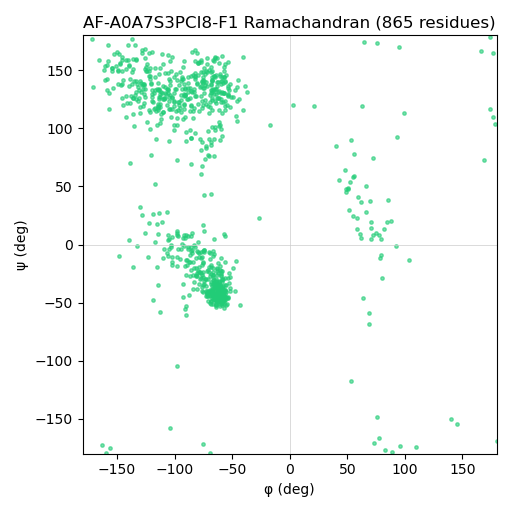.00 93.75 608 THR A C 1
ATOM 4803 O O . THR A 1 608 ? -19.223 -22.667 -10.779 1.00 93.75 608 THR A O 1
ATOM 4806 N N . HIS A 1 609 ? -17.527 -21.326 -10.172 1.00 94.06 609 HIS A N 1
ATOM 4807 C CA . HIS A 1 609 ? -17.723 -20.283 -11.164 1.00 94.06 609 HIS A CA 1
ATOM 4808 C C . HIS A 1 609 ? -16.510 -20.177 -12.085 1.00 94.06 609 HIS A C 1
ATOM 4810 O O . HIS A 1 609 ? -15.408 -19.896 -11.624 1.00 94.06 609 HIS A O 1
ATOM 4816 N N . TYR A 1 610 ? -16.720 -20.331 -13.389 1.00 93.44 610 TYR A N 1
ATOM 4817 C CA . TYR A 1 610 ? -15.693 -20.104 -14.407 1.00 93.44 610 TYR A CA 1
ATOM 4818 C C . TYR A 1 610 ? -15.850 -18.708 -14.987 1.00 93.44 610 TYR A C 1
ATOM 4820 O O . TYR A 1 610 ? -16.875 -18.392 -15.593 1.00 93.44 610 TYR A O 1
ATOM 4828 N N . VAL A 1 611 ? -14.851 -17.859 -14.768 1.00 90.94 611 VAL A N 1
ATOM 4829 C CA . VAL A 1 611 ? -14.963 -16.426 -15.068 1.00 90.94 611 VAL A CA 1
ATOM 4830 C C . VAL A 1 611 ? -14.185 -16.005 -16.305 1.00 90.94 611 VAL A C 1
ATOM 4832 O O . VAL A 1 611 ? -14.387 -14.900 -16.769 1.00 90.94 611 VAL A O 1
ATOM 4835 N N . GLY A 1 612 ? -13.341 -16.860 -16.878 1.00 89.12 612 GLY A N 1
ATOM 4836 C CA . GLY A 1 612 ? -12.380 -16.434 -17.895 1.00 89.12 612 GLY A CA 1
ATOM 4837 C C . GLY A 1 612 ? -11.114 -15.826 -17.287 1.00 89.12 612 GLY A C 1
ATOM 4838 O O . GLY A 1 612 ? -10.901 -15.835 -16.073 1.00 89.12 612 GLY A O 1
ATOM 4839 N N . TYR A 1 613 ? -10.227 -15.351 -18.150 1.00 88.19 613 TYR A N 1
ATOM 4840 C CA . TYR A 1 613 ? -8.918 -14.836 -17.773 1.00 88.19 613 TYR A CA 1
ATOM 4841 C C . TYR A 1 613 ? -9.017 -13.408 -17.237 1.00 88.19 613 TYR A C 1
ATOM 4843 O O . TYR A 1 613 ? -9.842 -12.603 -17.668 1.00 88.19 613 TYR A O 1
ATOM 4851 N N . LEU A 1 614 ? -8.160 -13.097 -16.267 1.00 80.94 614 LEU A N 1
ATOM 4852 C CA . LEU A 1 614 ? -8.132 -11.799 -15.604 1.00 80.94 614 LEU A CA 1
ATOM 4853 C C . LEU A 1 614 ? -7.277 -10.824 -16.413 1.00 80.94 614 LEU A C 1
ATOM 4855 O O . LEU A 1 614 ? -6.057 -10.764 -16.248 1.00 80.94 614 LEU A O 1
ATOM 4859 N N . GLY A 1 615 ? -7.919 -10.085 -17.312 1.00 66.25 615 GLY A N 1
ATOM 4860 C CA . GLY A 1 615 ? -7.300 -8.960 -18.001 1.00 66.25 615 GLY A CA 1
ATOM 4861 C C . GLY A 1 615 ? -8.247 -8.356 -19.021 1.00 66.25 615 GLY A C 1
ATOM 4862 O O . GLY A 1 615 ? -8.483 -8.970 -20.036 1.00 66.25 615 GLY A O 1
ATOM 4863 N N . LYS A 1 616 ? -8.773 -7.150 -18.807 1.00 55.38 616 LYS A N 1
ATOM 4864 C CA . LYS A 1 616 ? -9.708 -6.545 -19.766 1.00 55.38 616 LYS A CA 1
ATOM 4865 C C . LYS A 1 616 ? -8.984 -6.214 -21.080 1.00 55.38 616 LYS A C 1
ATOM 4867 O O . LYS A 1 616 ? -8.089 -5.367 -21.075 1.00 55.38 616 LYS A O 1
ATOM 4872 N N . ALA A 1 617 ? -9.359 -6.852 -22.191 1.00 49.06 617 ALA A N 1
ATOM 4873 C CA . ALA A 1 617 ? -9.002 -6.350 -23.515 1.00 49.06 617 ALA A CA 1
ATOM 4874 C C . ALA A 1 617 ? -9.711 -4.993 -23.715 1.00 49.06 617 ALA A C 1
ATOM 4876 O O . ALA A 1 617 ? -10.933 -4.931 -23.556 1.00 49.06 617 ALA A O 1
ATOM 4877 N N . PRO A 1 618 ? -8.994 -3.896 -24.011 1.00 46.88 618 PRO A N 1
ATOM 4878 C CA . PRO A 1 618 ? -9.624 -2.587 -24.159 1.00 46.88 618 PRO A CA 1
ATOM 4879 C C . PRO A 1 618 ? -10.672 -2.613 -25.283 1.00 46.88 618 PRO A C 1
ATOM 4881 O O . PRO A 1 618 ? -10.444 -3.202 -26.346 1.00 46.88 618 PRO A O 1
ATOM 4884 N N . THR A 1 619 ? -11.830 -1.978 -25.073 1.00 48.31 619 THR A N 1
ATOM 4885 C CA . THR A 1 619 ? -12.812 -1.741 -26.152 1.00 48.31 619 THR A CA 1
ATOM 4886 C C . THR A 1 619 ? -12.177 -0.917 -27.277 1.00 48.31 619 THR A C 1
ATOM 4888 O O . THR A 1 619 ? -11.170 -0.258 -27.059 1.00 48.31 619 THR A O 1
ATOM 4891 N N . LEU A 1 620 ? -12.741 -0.891 -28.493 1.00 45.72 620 LEU A N 1
ATOM 4892 C CA . LEU A 1 620 ? -12.164 -0.113 -29.613 1.00 45.72 620 LEU A CA 1
ATOM 4893 C C . LEU A 1 620 ? -11.894 1.366 -29.268 1.00 45.72 620 LEU A C 1
ATOM 4895 O O . LEU A 1 620 ? -10.907 1.924 -29.728 1.00 45.72 620 LEU A O 1
ATOM 4899 N N . ARG A 1 621 ? -12.731 1.970 -28.417 1.00 41.72 621 ARG A N 1
ATOM 4900 C CA . ARG A 1 621 ? -12.603 3.362 -27.961 1.00 41.72 621 ARG A CA 1
ATOM 4901 C C . ARG A 1 621 ? -11.625 3.523 -26.788 1.00 41.72 621 ARG A C 1
ATOM 4903 O O . ARG A 1 621 ? -10.953 4.541 -26.685 1.00 41.72 621 ARG A O 1
ATOM 4910 N N . GLU A 1 622 ? -11.525 2.519 -25.913 1.00 49.97 622 GLU A N 1
ATOM 4911 C CA . GLU A 1 622 ? -10.487 2.453 -24.870 1.00 49.97 622 GLU A CA 1
ATOM 4912 C C . GLU A 1 622 ? -9.112 2.135 -25.475 1.00 49.97 622 GLU A C 1
ATOM 4914 O O . GLU A 1 622 ? -8.115 2.627 -24.968 1.00 49.97 622 GLU A O 1
ATOM 4919 N N . LYS A 1 623 ? -9.047 1.400 -26.597 1.00 53.44 623 LYS A N 1
ATOM 4920 C CA . LYS A 1 623 ? -7.808 1.083 -27.318 1.00 53.44 623 LYS A CA 1
ATOM 4921 C C . LYS A 1 623 ? -7.068 2.349 -27.717 1.00 53.44 623 LYS A C 1
ATOM 4923 O O . LYS A 1 623 ? -5.870 2.391 -27.515 1.00 53.44 623 LYS A O 1
ATOM 4928 N N . GLU A 1 624 ? -7.738 3.376 -28.231 1.00 54.38 624 GLU A N 1
ATOM 4929 C CA . GLU A 1 624 ? -7.064 4.615 -28.652 1.00 54.38 624 GLU A CA 1
ATOM 4930 C C . GLU A 1 624 ? -6.418 5.351 -27.463 1.00 54.38 624 GLU A C 1
ATOM 4932 O O . GLU A 1 624 ? -5.228 5.661 -27.510 1.00 54.38 624 GLU A O 1
ATOM 4937 N N . ASN A 1 625 ? -7.156 5.526 -26.361 1.00 55.41 625 ASN A N 1
ATOM 4938 C CA . ASN A 1 625 ? -6.661 6.211 -25.160 1.00 55.41 625 ASN A CA 1
ATOM 4939 C C . ASN A 1 625 ? -5.631 5.382 -24.372 1.00 55.41 625 ASN A C 1
ATOM 4941 O O . ASN A 1 625 ? -4.643 5.929 -23.881 1.00 55.41 625 ASN A O 1
ATOM 4945 N N . ASP A 1 626 ? -5.840 4.070 -24.238 1.00 60.78 626 ASP A N 1
ATOM 4946 C CA . ASP A 1 626 ? -4.895 3.184 -23.558 1.00 60.78 626 ASP A CA 1
ATOM 4947 C C . ASP A 1 626 ? -3.623 3.028 -24.386 1.00 60.78 626 ASP A C 1
ATOM 4949 O O . ASP A 1 626 ? -2.536 3.100 -23.821 1.00 60.78 626 ASP A O 1
ATOM 4953 N N . ILE A 1 627 ? -3.708 2.875 -25.712 1.00 64.62 627 ILE A N 1
ATOM 4954 C CA . ILE A 1 627 ? -2.518 2.847 -26.575 1.00 64.62 627 ILE A CA 1
ATOM 4955 C C . ILE A 1 627 ? -1.753 4.166 -26.448 1.00 64.62 627 ILE A C 1
ATOM 4957 O O . ILE A 1 627 ? -0.532 4.135 -26.322 1.00 64.62 627 ILE A O 1
ATOM 4961 N N . GLU A 1 628 ? -2.431 5.317 -26.411 1.00 66.81 628 GLU A N 1
ATOM 4962 C CA . GLU A 1 628 ? -1.763 6.605 -26.214 1.00 66.81 628 GLU A CA 1
ATOM 4963 C C . GLU A 1 628 ? -1.059 6.693 -24.851 1.00 66.81 628 GLU A C 1
ATOM 4965 O O . GLU A 1 628 ? 0.120 7.052 -24.806 1.00 66.81 628 GLU A O 1
ATOM 4970 N N . ARG A 1 629 ? -1.712 6.272 -23.758 1.00 67.69 629 ARG A N 1
ATOM 4971 C CA . ARG A 1 629 ? -1.098 6.197 -22.418 1.00 67.69 629 ARG A CA 1
ATOM 4972 C C . ARG A 1 629 ? 0.127 5.287 -22.393 1.00 67.69 629 ARG A C 1
ATOM 4974 O O . ARG A 1 629 ? 1.194 5.716 -21.960 1.00 67.69 629 ARG A O 1
ATOM 4981 N N . HIS A 1 630 ? 0.007 4.068 -22.914 1.00 69.38 630 HIS A N 1
ATOM 4982 C CA . HIS A 1 630 ? 1.126 3.127 -22.996 1.00 69.38 630 HIS A CA 1
ATOM 4983 C C . HIS A 1 630 ? 2.247 3.661 -23.898 1.00 69.38 630 HIS A C 1
ATOM 4985 O O . HIS A 1 630 ? 3.421 3.460 -23.598 1.00 69.38 630 HIS A O 1
ATOM 4991 N N . ASN A 1 631 ? 1.922 4.401 -24.961 1.00 69.81 631 ASN A N 1
ATOM 4992 C CA . ASN A 1 631 ? 2.904 5.051 -25.829 1.00 69.81 631 ASN A CA 1
ATOM 4993 C C . ASN A 1 631 ? 3.608 6.236 -25.158 1.00 69.81 631 ASN A C 1
ATOM 4995 O O . ASN A 1 631 ? 4.757 6.522 -25.498 1.00 69.81 631 ASN A O 1
ATOM 4999 N N . VAL A 1 632 ? 2.948 6.939 -24.235 1.00 72.81 632 VAL A N 1
ATOM 5000 C CA . VAL A 1 632 ? 3.595 7.943 -23.377 1.00 72.81 632 VAL A CA 1
ATOM 5001 C C . VAL A 1 632 ? 4.543 7.247 -22.406 1.00 72.81 632 VAL A C 1
ATOM 5003 O O . VAL A 1 632 ? 5.722 7.577 -22.400 1.00 72.81 632 VAL A O 1
ATOM 5006 N N . THR A 1 633 ? 4.087 6.220 -21.681 1.00 68.12 633 THR A N 1
ATOM 5007 C CA . THR A 1 633 ? 4.944 5.432 -20.776 1.00 68.12 633 THR A CA 1
ATOM 5008 C C . THR A 1 633 ? 6.149 4.835 -21.503 1.00 68.12 633 THR A C 1
ATOM 5010 O O . THR A 1 633 ? 7.266 4.901 -21.000 1.00 68.12 633 THR A O 1
ATOM 5013 N N . PHE A 1 634 ? 5.953 4.294 -22.709 1.00 69.31 634 PHE A N 1
ATOM 5014 C CA . PHE A 1 634 ? 7.030 3.772 -23.549 1.00 69.31 634 PHE A CA 1
ATOM 5015 C C . PHE A 1 634 ? 8.057 4.858 -23.899 1.00 69.31 634 PHE A C 1
ATOM 5017 O O . PHE A 1 634 ? 9.257 4.606 -23.830 1.00 69.31 634 PHE A O 1
ATOM 5024 N N . ARG A 1 635 ? 7.605 6.076 -24.235 1.00 70.62 635 ARG A N 1
ATOM 5025 C CA . ARG A 1 635 ? 8.489 7.226 -24.495 1.00 70.62 635 ARG A CA 1
ATOM 5026 C C . ARG A 1 635 ? 9.244 7.664 -23.241 1.00 70.62 635 ARG A C 1
ATOM 5028 O O . ARG A 1 635 ? 10.446 7.870 -23.319 1.00 70.62 635 ARG A O 1
ATOM 5035 N N . THR A 1 636 ? 8.586 7.718 -22.086 1.00 69.81 636 THR A N 1
ATOM 5036 C CA . THR A 1 636 ? 9.238 8.044 -20.808 1.00 69.81 636 THR A CA 1
ATOM 5037 C C . THR A 1 636 ? 10.301 7.010 -20.438 1.00 69.81 636 THR A C 1
ATOM 5039 O O . THR A 1 636 ? 11.426 7.376 -20.112 1.00 69.81 636 THR A O 1
ATOM 5042 N N . LEU A 1 637 ? 9.997 5.714 -20.579 1.00 67.38 637 LEU A N 1
ATOM 5043 C CA . LEU A 1 637 ? 10.983 4.643 -20.403 1.00 67.38 637 LEU A CA 1
ATOM 5044 C C . LEU A 1 637 ? 12.162 4.792 -21.371 1.00 67.38 637 LEU A C 1
ATOM 5046 O O . LEU A 1 637 ? 13.299 4.508 -20.987 1.00 67.38 637 LEU A O 1
ATOM 5050 N N . ALA A 1 638 ? 11.893 5.253 -22.597 1.00 65.44 638 ALA A N 1
ATOM 5051 C CA . ALA A 1 638 ? 12.917 5.529 -23.593 1.00 65.44 638 ALA A CA 1
ATOM 5052 C C . ALA A 1 638 ? 13.832 6.706 -23.228 1.00 65.44 638 ALA A C 1
ATOM 5054 O O . ALA A 1 638 ? 15.036 6.655 -23.464 1.00 65.44 638 ALA A O 1
ATOM 5055 N N . GLU A 1 639 ? 13.270 7.755 -22.634 1.00 65.31 639 GLU A N 1
ATOM 5056 C CA . GLU A 1 639 ? 13.990 8.962 -22.225 1.00 65.31 639 GLU A CA 1
ATOM 5057 C C . GLU A 1 639 ? 14.812 8.750 -20.941 1.00 65.31 639 GLU A C 1
ATOM 5059 O O . GLU A 1 639 ? 15.948 9.219 -20.844 1.00 65.31 639 GLU A O 1
ATOM 5064 N N . GLU A 1 640 ? 14.271 8.013 -19.967 1.00 59.66 640 GLU A N 1
ATOM 5065 C CA . GLU A 1 640 ? 14.918 7.759 -18.673 1.00 59.66 640 GLU A CA 1
ATOM 5066 C C . GLU A 1 640 ? 16.051 6.724 -18.766 1.00 59.66 640 GLU A C 1
ATOM 5068 O O . GLU A 1 640 ? 17.076 6.848 -18.087 1.00 59.66 640 GLU A O 1
ATOM 5073 N N . ASN A 1 641 ? 15.915 5.715 -19.633 1.00 57.78 641 ASN A N 1
ATOM 5074 C CA . ASN A 1 641 ? 16.967 4.735 -19.891 1.00 57.78 641 ASN A CA 1
ATOM 5075 C C . ASN A 1 641 ? 17.712 5.070 -21.185 1.00 57.78 641 ASN A C 1
ATOM 5077 O O . ASN A 1 641 ? 17.283 4.697 -22.267 1.00 57.78 641 ASN A O 1
ATOM 5081 N N . LYS A 1 642 ? 18.918 5.647 -21.088 1.00 50.22 642 LYS A N 1
ATOM 5082 C CA . LYS A 1 642 ? 19.802 5.893 -22.256 1.00 50.22 642 LYS A CA 1
ATOM 5083 C C . LYS A 1 642 ? 20.133 4.632 -23.085 1.00 50.22 642 LYS A C 1
ATOM 5085 O O . LYS A 1 642 ? 20.655 4.742 -24.193 1.00 50.22 642 LYS A O 1
ATOM 5090 N N . SER A 1 643 ? 19.881 3.442 -22.539 1.00 48.28 643 SER A N 1
ATOM 5091 C CA . SER A 1 643 ? 19.992 2.130 -23.191 1.00 48.28 643 SER A CA 1
ATOM 5092 C C . SER A 1 643 ? 18.780 1.751 -24.057 1.00 48.28 643 SER A C 1
ATOM 5094 O O . SER A 1 643 ? 18.865 0.790 -24.818 1.00 48.28 643 SER A O 1
ATOM 5096 N N . PHE A 1 644 ? 17.676 2.490 -23.967 1.00 55.75 644 PHE A N 1
ATOM 5097 C CA . PHE A 1 644 ? 16.415 2.235 -24.654 1.00 55.75 644 PHE A CA 1
ATOM 5098 C C . PHE A 1 644 ? 16.452 2.865 -26.055 1.00 55.75 644 PHE A C 1
ATOM 5100 O O . PHE A 1 644 ? 16.148 4.038 -26.250 1.00 55.75 644 PHE A O 1
ATOM 5107 N N . GLN A 1 645 ? 16.886 2.086 -27.047 1.00 57.00 645 GLN A N 1
ATOM 5108 C CA . GLN A 1 645 ? 17.106 2.560 -28.424 1.00 57.00 645 GLN A CA 1
ATOM 5109 C C . GLN A 1 645 ? 16.172 1.911 -29.456 1.00 57.00 645 GLN A C 1
ATOM 5111 O O . GLN A 1 645 ? 16.462 1.939 -30.652 1.00 57.00 645 GLN A O 1
ATOM 5116 N N . PHE A 1 646 ? 15.063 1.308 -29.022 1.00 58.44 646 PHE A N 1
ATOM 5117 C CA . PHE A 1 646 ? 14.169 0.613 -29.944 1.00 58.44 646 PHE A CA 1
ATOM 5118 C C . PHE A 1 646 ? 13.460 1.598 -30.877 1.00 58.44 646 PHE A C 1
ATOM 5120 O O . PHE A 1 646 ? 12.827 2.560 -30.435 1.00 58.44 646 PHE A O 1
ATOM 5127 N N . ALA A 1 647 ? 13.486 1.312 -32.178 1.00 52.59 647 ALA A N 1
ATOM 5128 C CA . ALA A 1 647 ? 12.515 1.897 -33.090 1.00 52.59 647 ALA A CA 1
ATOM 5129 C C . ALA A 1 647 ? 11.135 1.286 -32.785 1.00 52.59 647 ALA A C 1
ATOM 5131 O O . ALA A 1 647 ? 10.994 0.065 -32.707 1.00 52.59 647 ALA A O 1
ATOM 5132 N N . HIS A 1 648 ? 10.123 2.134 -32.600 1.00 51.31 648 HIS A N 1
ATOM 5133 C CA . HIS A 1 648 ? 8.735 1.736 -32.344 1.00 51.31 648 HIS A CA 1
ATOM 5134 C C . HIS A 1 648 ? 8.301 0.585 -33.287 1.00 51.31 648 HIS A C 1
ATOM 5136 O O . HIS A 1 648 ? 8.447 0.705 -34.505 1.00 51.31 648 HIS A O 1
ATOM 5142 N N . GLY A 1 649 ? 7.814 -0.539 -32.738 1.00 56.72 649 GLY A N 1
ATOM 5143 C CA . GLY A 1 649 ? 7.229 -1.642 -33.519 1.00 56.72 649 GLY A CA 1
ATOM 5144 C C . GLY A 1 649 ? 8.175 -2.703 -34.109 1.00 56.72 649 GLY A C 1
ATOM 5145 O O . GLY A 1 649 ? 7.770 -3.373 -35.058 1.00 56.72 649 GLY A O 1
ATOM 5146 N N . LYS A 1 650 ? 9.419 -2.871 -33.621 1.00 72.19 650 LYS A N 1
ATOM 5147 C CA . LYS A 1 650 ? 10.426 -3.752 -34.272 1.00 72.19 650 LYS A CA 1
ATOM 5148 C C . LYS A 1 650 ? 11.095 -4.840 -33.418 1.00 72.19 650 LYS A C 1
ATOM 5150 O O . LYS A 1 650 ? 12.034 -5.469 -33.901 1.00 72.19 650 LYS A O 1
ATOM 5155 N N . TYR A 1 651 ? 10.631 -5.105 -32.196 1.00 88.50 651 TYR A N 1
ATOM 5156 C CA . TYR A 1 651 ? 11.335 -6.016 -31.280 1.00 88.50 651 TYR A CA 1
ATOM 5157 C C . TYR A 1 651 ? 10.486 -7.182 -30.758 1.00 88.50 651 TYR A C 1
ATOM 5159 O O . TYR A 1 651 ? 9.257 -7.108 -30.689 1.00 88.50 651 TYR A O 1
ATOM 5167 N N . LEU A 1 652 ? 11.160 -8.264 -30.366 1.00 94.00 652 LEU A N 1
ATOM 5168 C CA . LEU A 1 652 ? 10.609 -9.384 -29.603 1.00 94.00 652 LEU A CA 1
ATOM 5169 C C . LEU A 1 652 ? 10.821 -9.158 -28.106 1.00 94.00 652 LEU A C 1
ATOM 5171 O O . LEU A 1 652 ? 11.873 -8.679 -27.692 1.00 94.00 652 LEU A O 1
ATOM 5175 N N . ILE A 1 653 ? 9.857 -9.544 -27.275 1.00 93.88 653 ILE A N 1
ATOM 5176 C CA . ILE A 1 653 ? 10.040 -9.575 -25.818 1.00 93.88 653 ILE A CA 1
ATOM 5177 C C . ILE A 1 653 ? 10.419 -10.988 -25.404 1.00 93.88 653 ILE A C 1
ATOM 5179 O O . ILE A 1 653 ? 9.807 -11.946 -25.862 1.00 93.88 653 ILE A O 1
ATOM 5183 N N . VAL A 1 654 ? 11.389 -11.126 -24.505 1.00 94.94 654 VAL A N 1
ATOM 5184 C CA . VAL A 1 654 ? 11.784 -12.412 -23.923 1.00 94.94 654 VAL A CA 1
ATOM 5185 C C . VAL A 1 654 ? 11.618 -12.324 -22.413 1.00 94.94 654 VAL A C 1
ATOM 5187 O O . VAL A 1 654 ? 12.319 -11.557 -21.757 1.00 94.94 654 VAL A O 1
ATOM 5190 N N . SER A 1 655 ? 10.687 -13.094 -21.853 1.00 92.19 655 SER A N 1
ATOM 5191 C CA . SER A 1 655 ? 10.395 -13.069 -20.418 1.00 92.19 655 SER A CA 1
ATOM 5192 C C . SER A 1 655 ? 10.008 -14.444 -19.887 1.00 92.19 655 SER A C 1
ATOM 5194 O O . SER A 1 655 ? 9.064 -15.089 -20.344 1.00 92.19 655 SER A O 1
ATOM 5196 N N . GLY A 1 656 ? 10.715 -14.874 -18.850 1.00 84.38 656 GLY A N 1
ATOM 5197 C CA . GLY A 1 656 ? 10.378 -16.044 -18.045 1.00 84.38 656 GLY A CA 1
ATOM 5198 C C . GLY A 1 656 ? 9.329 -15.788 -16.962 1.00 84.38 656 GLY A C 1
ATOM 5199 O O . GLY A 1 656 ? 8.957 -16.704 -16.228 1.00 84.38 656 GLY A O 1
ATOM 5200 N N . GLY A 1 657 ? 8.870 -14.541 -16.825 1.00 80.19 657 GLY A N 1
ATOM 5201 C CA . GLY A 1 657 ? 8.113 -14.081 -15.667 1.00 80.19 657 GLY A CA 1
ATOM 5202 C C . GLY A 1 657 ? 8.992 -13.902 -14.424 1.00 80.19 657 GLY A C 1
ATOM 5203 O O . GLY A 1 657 ? 10.217 -13.957 -14.474 1.00 80.19 657 GLY A O 1
ATOM 5204 N N . GLY A 1 658 ? 8.357 -13.677 -13.271 1.00 70.38 658 GLY A N 1
ATOM 5205 C CA . GLY A 1 658 ? 9.070 -13.332 -12.036 1.00 70.38 658 GLY A CA 1
ATOM 5206 C C . GLY A 1 658 ? 9.819 -14.481 -11.348 1.00 70.38 658 GLY A C 1
ATOM 5207 O O . GLY A 1 658 ? 10.449 -14.222 -10.332 1.00 70.38 658 GLY A O 1
ATOM 5208 N N . GLY A 1 659 ? 9.717 -15.724 -11.831 1.00 69.75 659 GLY A N 1
ATOM 5209 C CA . GLY A 1 659 ? 10.323 -16.913 -11.213 1.00 69.75 659 GLY A CA 1
ATOM 5210 C C . GLY A 1 659 ? 11.857 -16.954 -11.286 1.00 69.75 659 GLY A C 1
ATOM 5211 O O . GLY A 1 659 ? 12.494 -16.038 -11.798 1.00 69.75 659 GLY A O 1
ATOM 5212 N N . CYS A 1 660 ? 12.454 -18.025 -10.754 1.00 70.56 660 CYS A N 1
ATOM 5213 C CA . CYS A 1 660 ? 13.910 -18.246 -10.754 1.00 70.56 660 CYS A CA 1
ATOM 5214 C C . CYS A 1 660 ? 14.379 -19.304 -11.771 1.00 70.56 660 CYS A C 1
ATOM 5216 O O . CYS A 1 660 ? 15.574 -19.561 -11.903 1.00 70.56 660 CYS A O 1
ATOM 5218 N N . ASP A 1 661 ? 13.447 -19.944 -12.474 1.00 76.75 661 ASP A N 1
ATOM 5219 C CA . ASP A 1 661 ? 13.633 -21.166 -13.260 1.00 76.75 661 ASP A CA 1
ATOM 5220 C C . ASP A 1 661 ? 13.675 -20.933 -14.778 1.00 76.75 661 ASP A C 1
ATOM 5222 O O . ASP A 1 661 ? 13.794 -21.888 -15.544 1.00 76.75 661 ASP A O 1
ATOM 5226 N N . ALA A 1 662 ? 13.649 -19.679 -15.232 1.00 84.88 662 ALA A N 1
ATOM 5227 C CA . ALA A 1 662 ? 13.649 -19.330 -16.653 1.00 84.88 662 ALA A CA 1
ATOM 5228 C C . ALA A 1 662 ? 15.041 -19.275 -17.303 1.00 84.88 662 ALA A C 1
ATOM 5230 O O . ALA A 1 662 ? 15.183 -18.828 -18.438 1.00 84.88 662 ALA A O 1
ATOM 5231 N N . GLY A 1 663 ? 16.088 -19.727 -16.607 1.00 85.69 663 GLY A N 1
ATOM 5232 C CA . GLY A 1 663 ? 17.471 -19.592 -17.076 1.00 85.69 663 GLY A CA 1
ATOM 5233 C C . GLY A 1 663 ? 17.698 -20.272 -18.426 1.00 85.69 663 GLY A C 1
ATOM 5234 O O . GLY A 1 663 ? 18.353 -19.712 -19.298 1.00 85.69 663 GLY A O 1
ATOM 5235 N N . TYR A 1 664 ? 17.084 -21.441 -18.626 1.00 86.19 664 TYR A N 1
ATOM 5236 C CA . TYR A 1 664 ? 17.179 -22.183 -19.883 1.00 86.19 664 TYR A CA 1
ATOM 5237 C C . TYR A 1 664 ? 16.514 -21.451 -21.059 1.00 86.19 664 TYR A C 1
ATOM 5239 O O . TYR A 1 664 ? 16.965 -21.594 -22.190 1.00 86.19 664 TYR A O 1
ATOM 5247 N N . LEU A 1 665 ? 15.459 -20.665 -20.809 1.00 91.31 665 LEU A N 1
ATOM 5248 C CA . LEU A 1 665 ? 14.789 -19.882 -21.845 1.00 91.31 665 LEU A CA 1
ATOM 5249 C C . LEU A 1 665 ? 15.723 -18.790 -22.365 1.00 91.31 665 LEU A C 1
ATOM 5251 O O . LEU A 1 665 ? 15.933 -18.685 -23.572 1.00 91.31 665 LEU A O 1
ATOM 5255 N N . TYR A 1 666 ? 16.298 -18.002 -21.451 1.00 93.06 666 TYR A N 1
ATOM 5256 C CA . TYR A 1 666 ? 17.220 -16.928 -21.818 1.00 93.06 666 TYR A CA 1
ATOM 5257 C C . TYR A 1 666 ? 18.472 -17.480 -22.503 1.00 93.06 666 TYR A C 1
ATOM 5259 O O . TYR A 1 666 ? 18.877 -16.945 -23.531 1.00 93.06 666 TYR A O 1
ATOM 5267 N N . ASP A 1 667 ? 19.039 -18.580 -21.992 1.00 91.88 667 ASP A N 1
ATOM 5268 C CA . ASP A 1 667 ? 20.187 -19.243 -22.618 1.00 91.88 667 ASP A CA 1
ATOM 5269 C C . ASP A 1 667 ? 19.890 -19.662 -24.062 1.00 91.88 667 ASP A C 1
ATOM 5271 O O . ASP A 1 667 ? 20.672 -19.365 -24.965 1.00 91.88 667 ASP A O 1
ATOM 5275 N N . TRP A 1 668 ? 18.747 -20.314 -24.291 1.00 92.81 668 TRP A N 1
ATOM 5276 C CA . TRP A 1 668 ? 18.386 -20.834 -25.607 1.00 92.81 668 TRP A CA 1
ATOM 5277 C C . TRP A 1 668 ? 18.120 -19.719 -26.622 1.00 92.81 668 TRP A C 1
ATOM 5279 O O . TRP A 1 668 ? 18.562 -19.808 -27.767 1.00 92.81 668 TRP A O 1
ATOM 5289 N N . VAL A 1 669 ? 17.455 -18.640 -26.197 1.00 95.19 669 VAL A N 1
ATOM 5290 C CA . VAL A 1 669 ? 17.259 -17.459 -27.046 1.00 95.19 669 VAL A CA 1
ATOM 5291 C C . VAL A 1 669 ? 18.600 -16.806 -27.375 1.00 95.19 669 VAL A C 1
ATOM 5293 O O . VAL A 1 669 ? 18.872 -16.563 -28.547 1.00 95.19 669 VAL A O 1
ATOM 5296 N N . LEU A 1 670 ? 19.474 -16.581 -26.388 1.00 95.19 670 LEU A N 1
ATOM 5297 C CA . LEU A 1 670 ? 20.787 -15.974 -26.630 1.00 95.19 670 LEU A CA 1
ATOM 5298 C C . LEU A 1 670 ? 21.648 -16.814 -27.582 1.00 95.19 670 LEU A C 1
ATOM 5300 O O . LEU A 1 670 ? 22.255 -16.244 -28.484 1.00 95.19 670 LEU A O 1
ATOM 5304 N N . ARG A 1 671 ? 21.628 -18.152 -27.469 1.00 93.62 671 ARG A N 1
ATOM 5305 C CA . ARG A 1 671 ? 22.316 -19.042 -28.425 1.00 93.62 671 ARG A CA 1
ATOM 5306 C C . ARG A 1 671 ? 21.815 -18.861 -29.855 1.00 93.62 671 ARG A C 1
ATOM 5308 O O . ARG A 1 671 ? 22.614 -18.915 -30.780 1.00 93.62 671 ARG A O 1
ATOM 5315 N N . ALA A 1 672 ? 20.512 -18.647 -30.052 1.00 93.00 672 ALA A N 1
ATOM 5316 C CA . ALA A 1 672 ? 19.956 -18.408 -31.383 1.00 93.00 672 ALA A CA 1
ATOM 5317 C C . ALA A 1 672 ? 20.439 -17.073 -31.978 1.00 93.00 672 ALA A C 1
ATOM 5319 O O . ALA A 1 672 ? 20.772 -17.027 -33.160 1.00 93.00 672 ALA A O 1
ATOM 5320 N N . TYR A 1 673 ? 20.534 -16.015 -31.162 1.00 93.25 673 TYR A N 1
ATOM 5321 C CA . TYR A 1 673 ? 21.103 -14.727 -31.581 1.00 93.25 673 TYR A CA 1
ATOM 5322 C C . TYR A 1 673 ? 22.604 -14.830 -31.890 1.00 93.25 673 TYR A C 1
ATOM 5324 O O . TYR A 1 673 ? 23.048 -14.330 -32.920 1.00 93.25 673 TYR A O 1
ATOM 5332 N N . GLU A 1 674 ? 23.375 -15.519 -31.045 1.00 92.88 674 GLU A N 1
ATOM 5333 C CA . GLU A 1 674 ? 24.808 -15.775 -31.257 1.00 92.88 674 GLU A CA 1
ATOM 5334 C C . GLU A 1 674 ? 25.056 -16.586 -32.530 1.00 92.88 674 GLU A C 1
ATOM 5336 O O . GLU A 1 674 ? 25.879 -16.204 -33.357 1.00 92.88 674 GLU A O 1
ATOM 5341 N N . HIS A 1 675 ? 24.305 -17.672 -32.720 1.00 89.25 675 HIS A N 1
ATOM 5342 C CA . HIS A 1 675 ? 24.406 -18.515 -33.906 1.00 89.25 675 HIS A CA 1
ATOM 5343 C C . HIS A 1 675 ? 24.056 -17.749 -35.180 1.00 89.25 675 HIS A C 1
ATOM 5345 O O . HIS A 1 675 ? 24.774 -17.852 -36.171 1.00 89.25 675 HIS A O 1
ATOM 5351 N N . HIS A 1 676 ? 22.971 -16.968 -35.159 1.00 87.62 676 HIS A N 1
ATOM 5352 C CA . HIS A 1 676 ? 22.606 -16.158 -36.313 1.00 87.62 676 HIS A CA 1
ATOM 5353 C C . HIS A 1 676 ? 23.708 -15.162 -36.656 1.00 87.62 676 HIS A C 1
ATOM 5355 O O . HIS A 1 676 ? 24.031 -15.044 -37.825 1.00 87.62 676 HIS A O 1
ATOM 5361 N N . MET A 1 677 ? 24.313 -14.506 -35.661 1.00 82.62 677 MET A N 1
ATOM 5362 C CA . MET A 1 677 ? 25.355 -13.503 -35.877 1.00 82.62 677 MET A CA 1
ATOM 5363 C C . MET A 1 677 ? 26.641 -14.072 -36.491 1.00 82.62 677 MET A C 1
ATOM 5365 O O . MET A 1 677 ? 27.278 -13.391 -37.289 1.00 82.62 677 MET A O 1
ATOM 5369 N N . VAL A 1 678 ? 27.026 -15.298 -36.123 1.00 81.44 678 VAL A N 1
ATOM 5370 C CA . VAL A 1 678 ? 28.239 -15.954 -36.644 1.00 81.44 678 VAL A CA 1
ATOM 5371 C C . VAL A 1 678 ? 28.019 -16.533 -38.046 1.00 81.44 678 VAL A C 1
ATOM 5373 O O . VAL A 1 678 ? 28.935 -16.497 -38.861 1.00 81.44 678 VAL A O 1
ATOM 5376 N N . ASN A 1 679 ? 26.812 -17.026 -38.338 1.00 75.06 679 ASN A N 1
ATOM 5377 C CA . ASN A 1 679 ? 26.502 -17.788 -39.553 1.00 75.06 679 ASN A CA 1
ATOM 5378 C C . ASN A 1 679 ? 25.672 -16.991 -40.579 1.00 75.06 679 ASN A C 1
ATOM 5380 O O . ASN A 1 679 ? 24.904 -17.581 -41.339 1.00 75.06 679 ASN A O 1
ATOM 5384 N N . ILE A 1 680 ? 25.777 -15.654 -40.605 1.00 68.06 680 ILE A N 1
ATOM 5385 C CA . ILE A 1 680 ? 25.241 -14.853 -41.721 1.00 68.06 680 ILE A CA 1
ATOM 5386 C C . ILE A 1 680 ? 26.155 -15.081 -42.930 1.00 68.06 680 ILE A C 1
ATOM 5388 O O . ILE A 1 680 ? 27.087 -14.319 -43.167 1.00 68.06 680 ILE A O 1
ATOM 5392 N N . GLU A 1 681 ? 25.924 -16.174 -43.655 1.00 52.59 681 GLU A N 1
ATOM 5393 C CA . GLU A 1 681 ? 26.716 -16.536 -44.839 1.00 52.59 681 GLU A CA 1
ATOM 5394 C C . GLU A 1 681 ? 26.284 -15.749 -46.094 1.00 52.59 681 GLU A C 1
ATOM 5396 O O . GLU A 1 681 ? 27.109 -15.533 -46.977 1.00 52.59 681 GLU A O 1
ATOM 5401 N N . ASP A 1 682 ? 25.047 -15.225 -46.131 1.00 56.78 682 ASP A N 1
ATOM 5402 C CA . ASP A 1 682 ? 24.468 -14.503 -47.275 1.00 56.78 682 ASP A CA 1
ATOM 5403 C C . ASP A 1 682 ? 23.773 -13.191 -46.872 1.00 56.78 682 ASP A C 1
ATOM 5405 O O . ASP A 1 682 ? 23.025 -13.136 -45.890 1.00 56.78 682 ASP A O 1
ATOM 5409 N N . ALA A 1 683 ? 23.934 -12.148 -47.697 1.00 59.34 683 ALA A N 1
ATOM 5410 C CA . ALA A 1 683 ? 23.287 -10.838 -47.530 1.00 59.34 683 ALA A CA 1
ATOM 5411 C C . ALA A 1 683 ? 21.742 -10.880 -47.607 1.00 59.34 683 ALA A C 1
ATOM 5413 O O . ALA A 1 683 ? 21.088 -9.931 -47.175 1.00 59.34 683 ALA A O 1
ATOM 5414 N N . ASP A 1 684 ? 21.170 -11.978 -48.118 1.00 62.38 684 ASP A N 1
ATOM 5415 C CA . ASP A 1 684 ? 19.725 -12.183 -48.295 1.00 62.38 684 ASP A CA 1
ATOM 5416 C C . ASP A 1 684 ? 19.048 -12.922 -47.120 1.00 62.38 684 ASP A C 1
ATOM 5418 O O . ASP A 1 684 ? 17.823 -13.075 -47.103 1.00 62.38 684 ASP A O 1
ATOM 5422 N N . SER A 1 685 ? 19.807 -13.378 -46.112 1.00 68.19 685 SER A N 1
ATOM 5423 C CA . SER A 1 685 ? 19.220 -14.001 -44.917 1.00 68.19 685 SER A CA 1
ATOM 5424 C C . SER A 1 685 ? 18.397 -12.979 -44.116 1.00 68.19 685 SER A C 1
ATOM 5426 O O . SER A 1 685 ? 18.909 -11.902 -43.798 1.00 68.19 685 SER A O 1
ATOM 5428 N N . PRO A 1 686 ? 17.134 -13.278 -43.744 1.00 75.00 686 PRO A N 1
ATOM 5429 C CA . PRO A 1 686 ? 16.298 -12.322 -43.030 1.00 75.00 686 PRO A CA 1
ATOM 5430 C C . PRO A 1 686 ? 16.903 -12.017 -41.651 1.00 75.00 686 PRO A C 1
ATOM 5432 O O . PRO A 1 686 ? 17.189 -12.955 -40.901 1.00 75.00 686 PRO A O 1
ATOM 5435 N N . PRO A 1 687 ? 17.077 -10.734 -41.282 1.00 81.94 687 PRO A N 1
ATOM 5436 C CA . PRO A 1 687 ? 17.663 -10.384 -39.998 1.00 81.94 687 PRO A CA 1
ATOM 5437 C C . PRO A 1 687 ? 16.727 -10.779 -38.852 1.00 81.94 687 PRO A C 1
ATOM 5439 O O . PRO A 1 687 ? 15.509 -10.576 -38.931 1.00 81.94 687 PRO A O 1
ATOM 5442 N N . LEU A 1 688 ? 17.290 -11.292 -37.754 1.00 87.31 688 LEU A N 1
ATOM 5443 C CA . LEU A 1 688 ? 16.532 -11.426 -36.509 1.00 87.31 688 LEU A CA 1
ATOM 5444 C C . LEU A 1 688 ? 16.021 -10.052 -36.042 1.00 87.31 688 LEU A C 1
ATOM 5446 O O . LEU A 1 688 ? 16.769 -9.071 -36.093 1.00 87.31 688 LEU A O 1
ATOM 5450 N N . PRO A 1 689 ? 14.783 -9.968 -35.521 1.00 89.44 689 PRO A N 1
ATOM 5451 C CA . PRO A 1 689 ? 14.315 -8.751 -34.875 1.00 89.44 689 PRO A CA 1
ATOM 5452 C C . PRO A 1 689 ? 15.159 -8.398 -33.645 1.00 89.44 689 PRO A C 1
ATOM 5454 O O . PRO A 1 689 ? 15.726 -9.279 -32.991 1.00 89.44 689 PRO A O 1
ATOM 5457 N N . GLU A 1 690 ? 15.168 -7.118 -33.274 1.00 90.25 690 GLU A N 1
ATOM 5458 C CA . GLU A 1 690 ? 15.729 -6.665 -31.995 1.00 90.25 690 GLU A CA 1
ATOM 5459 C C . GLU A 1 690 ? 15.028 -7.388 -30.824 1.00 90.25 690 GLU A C 1
ATOM 5461 O O . GLU A 1 690 ? 13.868 -7.793 -30.940 1.00 90.25 690 GLU A O 1
ATOM 5466 N N . ALA A 1 691 ? 15.702 -7.566 -29.685 1.00 91.81 691 ALA A N 1
ATOM 5467 C CA . ALA A 1 691 ? 15.105 -8.212 -28.510 1.00 91.81 691 ALA A CA 1
ATOM 5468 C C . ALA A 1 691 ? 15.110 -7.323 -27.267 1.00 91.81 691 ALA A C 1
ATOM 5470 O O . ALA A 1 691 ? 16.081 -6.635 -26.965 1.00 91.81 691 ALA A O 1
ATOM 5471 N N . CYS A 1 692 ? 14.036 -7.413 -26.489 1.00 91.75 692 CYS A N 1
ATOM 5472 C CA . CYS A 1 692 ? 13.931 -6.877 -25.143 1.00 91.75 692 CYS A CA 1
ATOM 5473 C C . CYS A 1 692 ? 13.829 -8.036 -24.145 1.00 91.75 692 CYS A C 1
ATOM 5475 O O . CYS A 1 692 ? 12.779 -8.670 -24.015 1.00 91.75 692 CYS A O 1
ATOM 5477 N N . ILE A 1 693 ? 14.917 -8.322 -23.431 1.00 92.81 693 ILE A N 1
ATOM 5478 C CA . ILE A 1 693 ? 14.956 -9.361 -22.399 1.00 92.81 693 ILE A CA 1
ATOM 5479 C C . ILE A 1 693 ? 14.538 -8.756 -21.060 1.00 92.81 693 ILE A C 1
ATOM 5481 O O . ILE A 1 693 ? 15.137 -7.794 -20.590 1.00 92.81 693 ILE A O 1
ATOM 5485 N N . VAL A 1 694 ? 13.533 -9.333 -20.411 1.00 90.38 694 VAL A N 1
ATOM 5486 C CA . VAL A 1 694 ? 13.106 -8.938 -19.065 1.00 90.38 694 VAL A CA 1
ATOM 5487 C C . VAL A 1 694 ? 13.359 -10.112 -18.135 1.00 90.38 694 VAL A C 1
ATOM 5489 O O . VAL A 1 694 ? 12.622 -11.098 -18.151 1.00 90.38 694 VAL A O 1
ATOM 5492 N N . TYR A 1 695 ? 14.427 -10.018 -17.345 1.00 87.19 695 TYR A N 1
ATOM 5493 C CA . TYR A 1 695 ? 14.772 -11.030 -16.357 1.00 87.19 695 TYR A CA 1
ATOM 5494 C C . TYR A 1 695 ? 13.746 -11.047 -15.213 1.00 87.19 695 TYR A C 1
ATOM 5496 O O . TYR A 1 695 ? 13.099 -10.048 -14.895 1.00 87.19 695 TYR A O 1
ATOM 5504 N N . GLY A 1 696 ? 13.598 -12.209 -14.578 1.00 77.19 696 GLY A N 1
ATOM 5505 C CA . GLY A 1 696 ? 12.749 -12.364 -13.399 1.00 77.19 696 GLY A CA 1
ATOM 5506 C C . GLY A 1 696 ? 13.452 -11.882 -12.131 1.00 77.19 696 GLY A C 1
ATOM 5507 O O . GLY A 1 696 ? 14.620 -12.198 -11.918 1.00 77.19 696 GLY A O 1
ATOM 5508 N N . LEU A 1 697 ? 12.723 -11.191 -11.248 1.00 72.31 697 LEU A N 1
ATOM 5509 C CA . LEU A 1 697 ? 13.250 -10.625 -9.994 1.00 72.31 697 LEU A CA 1
ATOM 5510 C C . LEU A 1 697 ? 13.973 -11.647 -9.097 1.00 72.31 697 LEU A C 1
ATOM 5512 O O . LEU A 1 697 ? 14.850 -11.281 -8.321 1.00 72.31 697 LEU A O 1
ATOM 5516 N N . PHE A 1 698 ? 13.584 -12.922 -9.170 1.00 71.94 698 PHE A N 1
ATOM 5517 C CA . PHE A 1 698 ? 14.138 -13.988 -8.335 1.00 71.94 698 PHE A CA 1
ATOM 5518 C C . PHE A 1 698 ? 15.236 -14.810 -9.029 1.00 71.94 698 PHE A C 1
ATOM 5520 O O . PHE A 1 698 ? 15.619 -15.859 -8.510 1.00 71.94 698 PHE A O 1
ATOM 5527 N N . HIS A 1 699 ? 15.750 -14.370 -10.182 1.00 78.44 699 HIS A N 1
ATOM 5528 C CA . HIS A 1 699 ? 16.882 -15.038 -10.821 1.00 78.44 699 HIS A CA 1
ATOM 5529 C C . HIS A 1 699 ? 18.182 -14.909 -10.007 1.00 78.44 699 HIS A C 1
ATOM 5531 O O . HIS A 1 699 ? 18.430 -13.858 -9.416 1.00 78.44 699 HIS A O 1
ATOM 5537 N N . PRO A 1 700 ? 19.047 -15.946 -9.998 1.00 80.38 700 PRO A N 1
ATOM 5538 C CA . PRO A 1 700 ? 20.368 -15.847 -9.386 1.00 80.38 700 PRO A CA 1
ATOM 5539 C C . PRO A 1 700 ? 21.217 -14.753 -10.042 1.00 80.38 700 PRO A C 1
ATOM 5541 O O . PRO A 1 700 ? 21.371 -14.728 -11.264 1.00 80.38 700 PRO A O 1
ATOM 5544 N N . GLU A 1 701 ? 21.810 -13.889 -9.219 1.00 82.62 701 GLU A N 1
ATOM 5545 C CA . GLU A 1 701 ? 22.602 -12.731 -9.653 1.00 82.62 701 GLU A CA 1
ATOM 5546 C C . GLU A 1 701 ? 23.760 -13.123 -10.585 1.00 82.62 701 GLU A C 1
ATOM 5548 O O . GLU A 1 701 ? 24.027 -12.448 -11.578 1.00 82.62 701 GLU A O 1
ATOM 5553 N N . GLU A 1 702 ? 24.436 -14.238 -10.301 1.00 84.50 702 GLU A N 1
ATOM 5554 C CA . GLU A 1 702 ? 25.549 -14.729 -11.122 1.00 84.50 702 GLU A CA 1
ATOM 5555 C C . GLU A 1 702 ? 25.090 -15.138 -12.523 1.00 84.50 702 GLU A C 1
ATOM 5557 O O . GLU A 1 702 ? 25.783 -14.864 -13.501 1.00 84.50 702 GLU A O 1
ATOM 5562 N N . LEU A 1 703 ? 23.904 -15.741 -12.631 1.00 85.25 703 LEU A N 1
ATOM 5563 C CA . LEU A 1 703 ? 23.346 -16.163 -13.910 1.00 85.25 703 LEU A CA 1
ATOM 5564 C C . LEU A 1 703 ? 22.909 -14.950 -14.747 1.00 85.25 703 LEU A C 1
ATOM 5566 O O . LEU A 1 703 ? 23.185 -14.897 -15.943 1.00 85.25 703 LEU A O 1
ATOM 5570 N N . VAL A 1 704 ? 22.296 -13.941 -14.116 1.00 88.81 704 VAL A N 1
ATOM 5571 C CA . VAL A 1 704 ? 21.935 -12.681 -14.790 1.00 88.81 704 VAL A CA 1
ATOM 5572 C C . VAL A 1 704 ? 23.181 -11.979 -15.332 1.00 88.81 704 VAL A C 1
ATOM 5574 O O . VAL A 1 704 ? 23.194 -11.586 -16.495 1.00 88.81 704 VAL A O 1
ATOM 5577 N N . LYS A 1 705 ? 24.266 -11.903 -14.547 1.00 90.94 705 LYS A N 1
ATOM 5578 C CA . LYS A 1 705 ? 25.544 -11.328 -15.005 1.00 90.94 705 LYS A CA 1
ATOM 5579 C C . LYS A 1 705 ? 26.140 -12.069 -16.206 1.00 90.94 705 LYS A C 1
ATOM 5581 O O . LYS A 1 705 ? 26.718 -11.430 -17.088 1.00 90.94 705 LYS A O 1
ATOM 5586 N N . GLN A 1 706 ? 26.002 -13.396 -16.264 1.00 93.06 706 GLN A N 1
ATOM 5587 C CA . GLN A 1 706 ? 26.438 -14.187 -17.422 1.00 93.06 706 GLN A CA 1
ATOM 5588 C C . GLN A 1 706 ? 25.632 -13.827 -18.677 1.00 93.06 706 GLN A C 1
ATOM 5590 O O . GLN A 1 706 ? 26.221 -13.608 -19.737 1.00 93.06 706 GLN A O 1
ATOM 5595 N N . PHE A 1 707 ? 24.307 -13.701 -18.564 1.00 94.62 707 PHE A N 1
ATOM 5596 C CA . PHE A 1 707 ? 23.459 -13.282 -19.684 1.00 94.62 707 PHE A CA 1
ATOM 5597 C C . PHE A 1 707 ? 23.747 -11.844 -20.130 1.00 94.62 707 PHE A C 1
ATOM 5599 O O . PHE A 1 707 ? 23.918 -11.605 -21.322 1.00 94.62 707 PHE A O 1
ATOM 5606 N N . GLU A 1 708 ? 23.892 -10.901 -19.196 1.00 93.31 708 GLU A N 1
ATOM 5607 C CA . GLU A 1 708 ? 24.255 -9.508 -19.498 1.00 93.31 708 GLU A CA 1
ATOM 5608 C C . GLU A 1 708 ? 25.610 -9.410 -20.217 1.00 93.31 708 GLU A C 1
ATOM 5610 O O . GLU A 1 708 ? 25.765 -8.617 -21.144 1.00 93.31 708 GLU A O 1
ATOM 5615 N N . SER A 1 709 ? 26.582 -10.253 -19.852 1.00 94.50 709 SER A N 1
ATOM 5616 C CA . SER A 1 709 ? 27.885 -10.302 -20.531 1.00 94.50 709 SER A CA 1
ATOM 5617 C C . SER A 1 709 ? 27.757 -10.737 -21.995 1.00 94.50 709 SER A C 1
ATOM 5619 O O . SER A 1 709 ? 28.367 -10.126 -22.872 1.00 94.50 709 SER A O 1
ATOM 5621 N N . ARG A 1 710 ? 26.917 -11.742 -22.277 1.00 95.69 710 ARG A N 1
ATOM 5622 C CA . ARG A 1 710 ? 26.631 -12.215 -23.644 1.00 95.69 710 ARG A CA 1
ATOM 5623 C C . ARG A 1 710 ? 25.875 -11.170 -24.465 1.00 95.69 710 ARG A C 1
ATOM 5625 O O . ARG A 1 710 ? 26.250 -10.889 -25.599 1.00 95.69 710 ARG A O 1
ATOM 5632 N N . VAL A 1 711 ? 24.871 -10.525 -23.865 1.00 93.94 711 VAL A N 1
ATOM 5633 C CA . VAL A 1 711 ? 24.136 -9.399 -24.468 1.00 93.94 711 VAL A CA 1
ATOM 5634 C C . VAL A 1 711 ? 25.083 -8.257 -24.842 1.00 93.94 711 VAL A C 1
ATOM 5636 O O . VAL A 1 711 ? 25.004 -7.726 -25.948 1.00 93.94 711 VAL A O 1
ATOM 5639 N N . ASN A 1 712 ? 26.016 -7.899 -23.957 1.00 91.94 712 ASN A N 1
ATOM 5640 C CA . ASN A 1 712 ? 26.998 -6.853 -24.231 1.00 91.94 712 ASN A CA 1
ATOM 5641 C C . ASN A 1 712 ? 27.914 -7.206 -25.409 1.00 91.94 712 ASN A C 1
ATOM 5643 O O . ASN A 1 712 ? 28.169 -6.334 -26.238 1.00 91.94 712 ASN A O 1
ATOM 5647 N N . ALA A 1 713 ? 28.364 -8.461 -25.515 1.00 92.00 713 ALA A N 1
ATOM 5648 C CA . ALA A 1 713 ? 29.176 -8.922 -26.641 1.00 92.00 713 ALA A CA 1
ATOM 5649 C C . ALA A 1 713 ? 28.416 -8.811 -27.977 1.00 92.00 713 ALA A C 1
ATOM 5651 O O . ALA A 1 713 ? 28.914 -8.184 -28.910 1.00 92.00 713 ALA A O 1
ATOM 5652 N N . LEU A 1 714 ? 27.175 -9.311 -28.036 1.00 90.38 714 LEU A N 1
ATOM 5653 C CA . LEU A 1 714 ? 26.307 -9.190 -29.217 1.00 90.38 714 LEU A CA 1
ATOM 5654 C C . LEU A 1 714 ? 26.074 -7.722 -29.613 1.00 90.38 714 LEU A C 1
ATOM 5656 O O . LEU A 1 714 ? 26.171 -7.355 -30.783 1.00 90.38 714 LEU A O 1
ATOM 5660 N N . ASN A 1 715 ? 25.805 -6.859 -28.630 1.00 89.94 715 ASN A N 1
ATOM 5661 C CA . ASN A 1 715 ? 25.565 -5.436 -28.863 1.00 89.94 715 ASN A CA 1
ATOM 5662 C C . ASN A 1 715 ? 26.802 -4.671 -29.325 1.00 89.94 715 ASN A C 1
ATOM 5664 O O . ASN A 1 715 ? 26.651 -3.669 -30.018 1.00 89.94 715 ASN A O 1
ATOM 5668 N N . LEU A 1 716 ? 28.008 -5.055 -28.899 1.00 88.69 716 LEU A N 1
ATOM 5669 C CA . LEU A 1 716 ? 29.240 -4.425 -29.379 1.00 88.69 716 LEU A CA 1
ATOM 5670 C C . LEU A 1 716 ? 29.403 -4.679 -30.876 1.00 88.69 716 LEU A C 1
ATOM 5672 O O . LEU A 1 716 ? 29.460 -3.725 -31.646 1.00 88.69 716 LEU A O 1
ATOM 5676 N N . CYS A 1 717 ? 29.345 -5.945 -31.286 1.00 83.50 717 CYS A N 1
ATOM 5677 C CA . CYS A 1 717 ? 29.499 -6.322 -32.685 1.00 83.50 717 CYS A CA 1
ATOM 5678 C C . CYS A 1 717 ? 28.364 -5.765 -33.571 1.00 83.50 717 CYS A C 1
ATOM 5680 O O . CYS A 1 717 ? 28.609 -5.338 -34.694 1.00 83.50 717 CYS A O 1
ATOM 5682 N N . HIS A 1 718 ? 27.120 -5.708 -33.077 1.00 83.38 718 HIS A N 1
ATOM 5683 C CA . HIS A 1 718 ? 26.006 -5.162 -33.859 1.00 83.38 718 HIS A CA 1
ATOM 5684 C C . HIS A 1 718 ? 26.083 -3.633 -34.002 1.00 83.38 718 HIS A C 1
ATOM 5686 O O . HIS A 1 718 ? 25.841 -3.105 -35.089 1.00 83.38 718 HIS A O 1
ATOM 5692 N N . ARG A 1 719 ? 26.478 -2.914 -32.937 1.00 83.56 719 ARG A N 1
ATOM 5693 C CA . ARG A 1 719 ? 26.621 -1.447 -32.960 1.00 83.56 719 ARG A CA 1
ATOM 5694 C C . ARG A 1 719 ? 27.677 -0.963 -33.938 1.00 83.56 719 ARG A C 1
ATOM 5696 O O . ARG A 1 719 ? 27.481 0.099 -34.519 1.00 83.56 719 ARG A O 1
ATOM 5703 N N . GLU A 1 720 ? 28.760 -1.711 -34.123 1.00 82.25 720 GLU A N 1
ATOM 5704 C CA . GLU A 1 720 ? 29.790 -1.374 -35.115 1.00 82.25 720 GLU A CA 1
ATOM 5705 C C . GLU A 1 720 ? 29.221 -1.306 -36.539 1.00 82.25 720 GLU A C 1
ATOM 5707 O O . GLU A 1 720 ? 29.674 -0.493 -37.340 1.00 82.25 720 GLU A O 1
ATOM 5712 N N . VAL A 1 721 ? 28.188 -2.103 -36.835 1.00 78.44 721 VAL A N 1
ATOM 5713 C CA . VAL A 1 721 ? 27.554 -2.168 -38.158 1.00 78.44 721 VAL A CA 1
ATOM 5714 C C . VAL A 1 721 ? 26.355 -1.222 -38.272 1.00 78.44 721 VAL A C 1
ATOM 5716 O O . VAL A 1 721 ? 26.205 -0.533 -39.279 1.00 78.44 721 VAL A O 1
ATOM 5719 N N . THR A 1 722 ? 25.478 -1.179 -37.264 1.00 78.38 722 THR A N 1
ATOM 5720 C CA . THR A 1 722 ? 24.168 -0.499 -37.361 1.00 78.38 722 THR A CA 1
ATOM 5721 C C . THR A 1 722 ? 24.055 0.777 -36.528 1.00 78.38 722 THR A C 1
ATOM 5723 O O . THR A 1 722 ? 23.085 1.525 -36.667 1.00 78.38 722 THR A O 1
ATOM 5726 N N . GLY A 1 723 ? 25.016 1.035 -35.636 1.00 79.94 723 GLY A N 1
ATOM 5727 C CA . GLY A 1 723 ? 24.976 2.139 -34.677 1.00 79.94 723 GLY A CA 1
ATOM 5728 C C . GLY A 1 723 ? 23.970 1.961 -33.531 1.00 79.94 723 GLY A C 1
ATOM 5729 O O . GLY A 1 723 ? 23.756 2.909 -32.775 1.00 79.94 723 GLY A O 1
ATOM 5730 N N . ARG A 1 724 ? 23.338 0.785 -33.385 1.00 78.75 724 ARG A N 1
ATOM 5731 C CA . ARG A 1 724 ? 22.283 0.512 -32.386 1.00 78.75 724 ARG A CA 1
ATOM 5732 C C . ARG A 1 724 ? 22.502 -0.806 -31.650 1.00 78.75 724 ARG A C 1
ATOM 5734 O O . ARG A 1 724 ? 23.215 -1.678 -32.135 1.00 78.75 724 ARG A O 1
ATOM 5741 N N . ASN A 1 725 ? 21.900 -0.951 -30.470 1.00 84.00 725 ASN A N 1
ATOM 5742 C CA . ASN A 1 725 ? 21.887 -2.224 -29.740 1.00 84.00 725 ASN A CA 1
ATOM 5743 C C . ASN A 1 725 ? 20.942 -3.233 -30.410 1.00 84.00 725 ASN A C 1
ATOM 5745 O O . ASN A 1 725 ? 19.833 -2.874 -30.789 1.00 84.00 725 ASN A O 1
ATOM 5749 N N . LEU A 1 726 ? 21.355 -4.500 -30.473 1.00 86.81 726 LEU A N 1
ATOM 5750 C CA . LEU A 1 726 ? 20.517 -5.611 -30.935 1.00 86.81 726 LEU A CA 1
ATOM 5751 C C . LEU A 1 726 ? 19.565 -6.099 -29.835 1.00 86.81 726 LEU A C 1
ATOM 5753 O O . LEU A 1 726 ? 18.424 -6.474 -30.100 1.00 86.81 726 LEU A O 1
ATOM 5757 N N . ILE A 1 727 ? 20.052 -6.117 -28.591 1.00 90.62 727 ILE A N 1
ATOM 5758 C CA . ILE A 1 727 ? 19.327 -6.626 -27.429 1.00 90.62 727 ILE A CA 1
ATOM 5759 C C . ILE A 1 727 ? 19.391 -5.608 -26.290 1.00 90.62 727 ILE A C 1
ATOM 5761 O O . ILE A 1 727 ? 20.472 -5.231 -25.844 1.00 90.62 727 ILE A O 1
ATOM 5765 N N . THR A 1 728 ? 18.241 -5.218 -25.750 1.00 87.88 728 THR A N 1
ATOM 5766 C CA . THR A 1 728 ? 18.157 -4.483 -24.477 1.00 87.88 728 THR A CA 1
ATOM 5767 C C . THR A 1 728 ? 17.698 -5.436 -23.387 1.00 87.88 728 THR A C 1
ATOM 5769 O O . THR A 1 728 ? 16.831 -6.275 -23.629 1.00 87.88 728 THR A O 1
ATOM 5772 N N . SER A 1 729 ? 18.258 -5.326 -22.183 1.00 88.50 729 SER A N 1
ATOM 5773 C CA . SER A 1 729 ? 17.877 -6.193 -21.069 1.00 88.50 729 SER A CA 1
ATOM 5774 C C . SER A 1 729 ? 17.542 -5.423 -19.795 1.00 88.50 729 SER A C 1
ATOM 5776 O O . SER A 1 729 ? 18.271 -4.506 -19.423 1.00 88.50 729 SER A O 1
ATOM 5778 N N . TYR A 1 730 ? 16.493 -5.856 -19.097 1.00 85.88 730 TYR A N 1
ATOM 5779 C CA . TYR A 1 730 ? 16.027 -5.311 -17.823 1.00 85.88 730 TYR A CA 1
ATOM 5780 C C . TYR A 1 730 ? 16.056 -6.382 -16.748 1.00 85.88 730 TYR A C 1
ATOM 5782 O O . TYR A 1 730 ? 15.627 -7.511 -16.969 1.00 85.88 730 TYR A O 1
ATOM 5790 N N . ARG A 1 731 ? 16.502 -6.012 -15.550 1.00 81.88 731 ARG A N 1
ATOM 5791 C CA . ARG A 1 731 ? 16.452 -6.896 -14.377 1.00 81.88 731 ARG A CA 1
ATOM 5792 C C . ARG A 1 731 ? 15.062 -6.979 -13.759 1.00 81.88 731 ARG A C 1
ATOM 5794 O O . ARG A 1 731 ? 14.716 -7.987 -13.155 1.00 81.88 731 ARG A O 1
ATOM 5801 N N . PHE A 1 732 ? 14.295 -5.902 -13.887 1.00 74.94 732 PHE A N 1
ATOM 5802 C CA . PHE A 1 732 ? 12.939 -5.796 -13.381 1.00 74.94 732 PHE A CA 1
ATOM 5803 C C . PHE A 1 732 ? 12.207 -4.665 -14.106 1.00 74.94 732 PHE A C 1
ATOM 5805 O O . PHE A 1 732 ? 12.799 -3.616 -14.355 1.00 74.94 732 PHE A O 1
ATOM 5812 N N . LEU A 1 733 ? 10.929 -4.887 -14.405 1.00 73.25 733 LEU A N 1
ATOM 5813 C CA . LEU A 1 733 ? 9.988 -3.874 -14.869 1.00 73.25 733 LEU A CA 1
ATOM 5814 C C . LEU A 1 733 ? 8.719 -3.974 -14.024 1.00 73.25 733 LEU A C 1
ATOM 5816 O O . LEU A 1 733 ? 8.269 -5.073 -13.683 1.00 73.25 733 LEU A O 1
ATOM 5820 N N . ARG A 1 734 ? 8.140 -2.823 -13.689 1.00 70.62 734 ARG A N 1
ATOM 5821 C CA . ARG A 1 734 ? 6.815 -2.726 -13.075 1.00 70.62 734 ARG A CA 1
ATOM 5822 C C . ARG A 1 734 ? 5.760 -3.193 -14.076 1.00 70.62 734 ARG A C 1
ATOM 5824 O O . ARG A 1 734 ? 5.986 -3.199 -15.283 1.00 70.62 734 ARG A O 1
ATOM 5831 N N . HIS A 1 735 ? 4.589 -3.574 -13.571 1.00 69.56 735 HIS A N 1
ATOM 5832 C CA . HIS A 1 735 ? 3.534 -4.162 -14.400 1.00 69.56 735 HIS A CA 1
ATOM 5833 C C . HIS A 1 735 ? 3.158 -3.264 -15.588 1.00 69.56 735 HIS A C 1
ATOM 5835 O O . HIS A 1 735 ? 3.253 -3.710 -16.724 1.00 69.56 735 HIS A O 1
ATOM 5841 N N . PHE A 1 736 ? 2.853 -1.987 -15.344 1.00 68.75 736 PHE A N 1
ATOM 5842 C CA . PHE A 1 736 ? 2.484 -1.039 -16.400 1.00 68.75 736 PHE A CA 1
ATOM 5843 C C . PHE A 1 736 ? 3.620 -0.764 -17.406 1.00 68.75 736 PHE A C 1
ATOM 5845 O O . PHE A 1 736 ? 3.364 -0.520 -18.581 1.00 68.75 736 PHE A O 1
ATOM 5852 N N . GLU A 1 737 ? 4.885 -0.851 -16.977 1.00 76.56 737 GLU A N 1
ATOM 5853 C CA . GLU A 1 737 ? 6.047 -0.715 -17.868 1.00 76.56 737 GLU A CA 1
ATOM 5854 C C . GLU A 1 737 ? 6.160 -1.923 -18.802 1.00 76.56 737 GLU A C 1
ATOM 5856 O O . GLU A 1 737 ? 6.422 -1.770 -19.992 1.00 76.56 737 GLU A O 1
ATOM 5861 N N . PHE A 1 738 ? 5.919 -3.130 -18.279 1.00 80.62 738 PHE A N 1
ATOM 5862 C CA . PHE A 1 738 ? 5.890 -4.351 -19.081 1.00 80.62 738 PHE A CA 1
ATOM 5863 C C . PHE A 1 738 ? 4.708 -4.359 -20.064 1.00 80.62 738 PHE A C 1
ATOM 5865 O O . PHE A 1 738 ? 4.881 -4.723 -21.226 1.00 80.62 738 PHE A O 1
ATOM 5872 N N . GLU A 1 739 ? 3.530 -3.894 -19.634 1.00 81.44 739 GLU A N 1
ATOM 5873 C CA . GLU A 1 739 ? 2.361 -3.710 -20.505 1.00 81.44 739 GLU A CA 1
ATOM 5874 C C . GLU A 1 739 ? 2.653 -2.732 -21.654 1.00 81.44 739 GLU A C 1
ATOM 5876 O O . GLU A 1 739 ? 2.341 -3.027 -22.808 1.00 81.44 739 GLU A O 1
ATOM 5881 N N . ALA A 1 740 ? 3.348 -1.623 -21.376 1.00 78.12 740 ALA A N 1
ATOM 5882 C CA . ALA A 1 740 ? 3.750 -0.661 -22.404 1.00 78.12 740 ALA A CA 1
ATOM 5883 C C . ALA A 1 740 ? 4.682 -1.267 -23.468 1.00 78.12 740 ALA A C 1
ATOM 5885 O O . ALA A 1 740 ? 4.616 -0.885 -24.641 1.00 78.12 740 ALA A O 1
ATOM 5886 N N . LEU A 1 741 ? 5.519 -2.241 -23.088 1.00 81.38 741 LEU A N 1
ATOM 5887 C CA . LEU A 1 741 ? 6.322 -2.998 -24.048 1.00 81.38 741 LEU A CA 1
ATOM 5888 C C . LEU A 1 741 ? 5.454 -3.945 -24.893 1.00 81.38 741 LEU A C 1
ATOM 5890 O O . LEU A 1 741 ? 5.612 -4.013 -26.112 1.00 81.38 741 LEU A O 1
ATOM 5894 N N . LEU A 1 742 ? 4.512 -4.661 -24.273 1.00 86.12 742 LEU A N 1
ATOM 5895 C CA . LEU A 1 742 ? 3.648 -5.624 -24.969 1.00 86.12 742 LEU A CA 1
ATOM 5896 C C . LEU A 1 742 ? 2.795 -4.981 -26.071 1.00 86.12 742 LEU A C 1
ATOM 5898 O O . LEU A 1 742 ? 2.594 -5.602 -27.112 1.00 86.12 742 LEU A O 1
ATOM 5902 N N . VAL A 1 743 ? 2.341 -3.737 -25.881 1.00 81.56 743 VAL A N 1
ATOM 5903 C CA . VAL A 1 743 ? 1.552 -2.991 -26.883 1.00 81.56 743 VAL A CA 1
ATOM 5904 C C . VAL A 1 743 ? 2.303 -2.818 -28.212 1.00 81.56 743 VAL A C 1
ATOM 5906 O O . VAL A 1 743 ? 1.681 -2.809 -29.272 1.00 81.56 743 VAL A O 1
ATOM 5909 N N . ASN A 1 744 ? 3.635 -2.710 -28.170 1.00 76.69 744 ASN A N 1
ATOM 5910 C CA . ASN A 1 744 ? 4.462 -2.301 -29.308 1.00 76.69 744 ASN A CA 1
ATOM 5911 C C . ASN A 1 744 ? 5.411 -3.397 -29.826 1.00 76.69 744 ASN A C 1
ATOM 5913 O O . ASN A 1 744 ? 6.287 -3.108 -30.646 1.00 76.69 744 ASN A O 1
ATOM 5917 N N . CYS A 1 745 ? 5.280 -4.639 -29.355 1.00 88.62 745 CYS A N 1
ATOM 5918 C CA . CYS A 1 745 ? 6.181 -5.728 -29.731 1.00 88.62 745 CYS A CA 1
ATOM 5919 C C . CYS A 1 745 ? 5.682 -6.536 -30.945 1.00 88.62 745 CYS A C 1
ATOM 5921 O O . CYS A 1 745 ? 4.495 -6.582 -31.269 1.00 88.62 745 CYS A O 1
ATOM 5923 N N . LEU A 1 746 ? 6.609 -7.217 -31.626 1.00 91.81 746 LEU A N 1
ATOM 5924 C CA . LEU A 1 746 ? 6.304 -8.157 -32.712 1.00 91.81 746 LEU A CA 1
ATOM 5925 C C . LEU A 1 746 ? 5.786 -9.503 -32.185 1.00 91.81 746 LEU A C 1
ATOM 5927 O O . LEU A 1 746 ? 5.020 -10.190 -32.869 1.00 91.81 746 LEU A O 1
ATOM 5931 N N . GLY A 1 747 ? 6.208 -9.871 -30.976 1.00 93.81 747 GLY A N 1
ATOM 5932 C CA . GLY A 1 747 ? 5.811 -11.090 -30.292 1.00 93.81 747 GLY A CA 1
ATOM 5933 C C . GLY A 1 747 ? 6.523 -11.268 -28.952 1.00 93.81 747 GLY A C 1
ATOM 5934 O O . GLY A 1 747 ? 7.533 -10.621 -28.669 1.00 93.81 747 GLY A O 1
ATOM 5935 N N . LEU A 1 748 ? 5.988 -12.172 -28.137 1.00 95.38 748 LEU A N 1
ATOM 5936 C CA . LEU A 1 748 ? 6.493 -12.535 -26.820 1.00 95.38 748 LEU A CA 1
ATOM 5937 C C . LEU A 1 748 ? 7.028 -13.969 -26.829 1.00 95.38 748 LEU A C 1
ATOM 5939 O O . LEU A 1 748 ? 6.336 -14.910 -27.210 1.00 95.38 748 LEU A O 1
ATOM 5943 N N . VAL A 1 749 ? 8.244 -14.143 -26.338 1.00 96.50 749 VAL A N 1
ATOM 5944 C CA . VAL A 1 749 ? 8.870 -15.429 -26.057 1.00 96.50 749 VAL A CA 1
ATOM 5945 C C . VAL A 1 749 ? 8.851 -15.628 -24.546 1.00 96.50 749 VAL A C 1
ATOM 5947 O O . VAL A 1 749 ? 9.452 -14.852 -23.803 1.00 96.50 749 VAL A O 1
ATOM 5950 N N . GLY A 1 750 ? 8.146 -16.648 -24.063 1.00 93.88 750 GLY A N 1
ATOM 5951 C CA . GLY A 1 750 ? 7.983 -16.856 -22.625 1.00 93.88 750 GLY A CA 1
ATOM 5952 C C . GLY A 1 750 ? 7.601 -18.275 -22.246 1.00 93.88 750 GLY A C 1
ATOM 5953 O O . GLY A 1 750 ? 7.463 -19.139 -23.099 1.00 93.88 750 GLY A O 1
ATOM 5954 N N . MET A 1 751 ? 7.419 -18.545 -20.954 1.00 90.31 751 MET A N 1
ATOM 5955 C CA . MET A 1 751 ? 7.205 -19.918 -20.458 1.00 90.31 751 MET A CA 1
ATOM 5956 C C . MET A 1 751 ? 5.729 -20.334 -20.335 1.00 90.31 751 MET A C 1
ATOM 5958 O O . MET A 1 751 ? 5.434 -21.408 -19.820 1.00 90.31 751 MET A O 1
ATOM 5962 N N . CYS A 1 752 ? 4.783 -19.496 -20.772 1.00 88.06 752 CYS A N 1
ATOM 5963 C CA . CYS A 1 752 ? 3.338 -19.741 -20.633 1.00 88.06 752 CYS A CA 1
ATOM 5964 C C . CYS A 1 752 ? 2.854 -19.902 -19.171 1.00 88.06 752 CYS A C 1
ATOM 5966 O O . CYS A 1 752 ? 2.019 -20.752 -18.838 1.00 88.06 752 CYS A O 1
ATOM 5968 N N . GLY A 1 753 ? 3.380 -19.080 -18.257 1.00 87.00 753 GLY A N 1
ATOM 5969 C CA . GLY A 1 753 ? 2.785 -18.914 -16.927 1.00 87.00 753 GLY A CA 1
ATOM 5970 C C . GLY A 1 753 ? 1.392 -18.276 -17.007 1.00 87.00 753 GLY A C 1
ATOM 5971 O O . GLY A 1 753 ? 1.065 -17.639 -18.002 1.00 87.00 753 GLY A O 1
ATOM 5972 N N . ALA A 1 754 ? 0.578 -18.412 -15.954 1.00 82.25 754 ALA A N 1
ATOM 5973 C CA . ALA A 1 754 ? -0.798 -17.893 -15.944 1.00 82.25 754 ALA A CA 1
ATOM 5974 C C . ALA A 1 754 ? -0.877 -16.386 -16.266 1.00 82.25 754 ALA A C 1
ATOM 5976 O O . ALA A 1 754 ? -1.677 -15.982 -17.103 1.00 82.25 754 ALA A O 1
ATOM 5977 N N . ASN A 1 755 ? -0.009 -15.568 -15.660 1.00 79.88 755 ASN A N 1
ATOM 5978 C CA . ASN A 1 755 ? 0.015 -14.123 -15.911 1.00 79.88 755 ASN A CA 1
ATOM 5979 C C . ASN A 1 755 ? 0.496 -13.799 -17.326 1.00 79.88 755 ASN A C 1
ATOM 5981 O O . ASN A 1 755 ? -0.190 -13.077 -18.034 1.00 79.88 755 ASN A O 1
ATOM 5985 N N . THR A 1 756 ? 1.611 -14.401 -17.753 1.00 83.75 756 THR A N 1
ATOM 5986 C CA . THR A 1 756 ? 2.153 -14.238 -19.111 1.00 83.75 756 THR A CA 1
ATOM 5987 C C . THR A 1 756 ? 1.116 -14.592 -20.169 1.00 83.75 756 THR A C 1
ATOM 5989 O O . THR A 1 756 ? 0.987 -13.903 -21.171 1.00 83.75 756 THR A O 1
ATOM 5992 N N . PHE A 1 757 ? 0.343 -15.655 -19.948 1.00 86.62 757 PHE A N 1
ATOM 5993 C CA . PHE A 1 757 ? -0.727 -16.034 -20.859 1.00 86.62 757 PHE A CA 1
ATOM 5994 C C . PHE A 1 757 ? -1.904 -15.046 -20.838 1.00 86.62 757 PHE A C 1
ATOM 5996 O O . PHE A 1 757 ? -2.418 -14.690 -21.897 1.00 86.62 757 PHE A O 1
ATOM 6003 N N . SER A 1 758 ? -2.296 -14.558 -19.656 1.00 83.94 758 SER A N 1
ATOM 6004 C CA . SER A 1 758 ? -3.306 -13.498 -19.543 1.00 83.94 758 SER A CA 1
ATOM 6005 C C . SER A 1 758 ? -2.879 -12.238 -20.306 1.00 83.94 758 SER A C 1
ATOM 6007 O O . SER A 1 758 ? -3.670 -11.673 -21.051 1.00 83.94 758 SER A O 1
ATOM 6009 N N . GLU A 1 759 ? -1.607 -11.847 -20.200 1.00 84.94 759 GLU A N 1
ATOM 6010 C CA . GLU A 1 759 ? -1.005 -10.720 -20.923 1.00 84.94 759 GLU A CA 1
ATOM 6011 C C . GLU A 1 759 ? -0.991 -10.949 -22.444 1.00 84.94 759 GLU A C 1
ATOM 6013 O O . GLU A 1 759 ? -1.376 -10.058 -23.199 1.00 84.94 759 GLU A O 1
ATOM 6018 N N . ILE A 1 760 ? -0.632 -12.158 -22.899 1.00 88.31 760 ILE A N 1
ATOM 6019 C CA . ILE A 1 760 ? -0.712 -12.561 -24.315 1.00 88.31 760 ILE A CA 1
ATOM 6020 C C . ILE A 1 760 ? -2.125 -12.341 -24.864 1.00 88.31 760 ILE A C 1
ATOM 6022 O O . ILE A 1 760 ? -2.279 -11.772 -25.945 1.00 88.31 760 ILE A O 1
ATOM 6026 N N . CYS A 1 761 ? -3.150 -12.762 -24.119 1.00 86.69 761 CYS A N 1
ATOM 6027 C CA . CYS A 1 761 ? -4.542 -12.604 -24.530 1.00 86.69 761 CYS A CA 1
ATOM 6028 C C . CYS A 1 761 ? -4.991 -11.140 -24.469 1.00 86.69 761 CYS A C 1
ATOM 6030 O O . CYS A 1 761 ? -5.529 -10.631 -25.449 1.00 86.69 761 CYS A O 1
ATOM 6032 N N . LYS A 1 762 ? -4.723 -10.444 -23.357 1.00 82.62 762 LYS A N 1
ATOM 6033 C CA . LYS A 1 762 ? -5.113 -9.043 -23.130 1.00 82.62 762 LYS A CA 1
ATOM 6034 C C . LYS A 1 762 ? -4.567 -8.115 -24.219 1.00 82.62 762 LYS A C 1
ATOM 6036 O O . LYS A 1 762 ? -5.311 -7.297 -24.755 1.00 82.62 762 LYS A O 1
ATOM 6041 N N . PHE A 1 763 ? -3.287 -8.261 -24.566 1.00 83.81 763 PHE A N 1
ATOM 6042 C CA . PHE A 1 763 ? -2.616 -7.428 -25.571 1.00 83.81 763 PHE A CA 1
ATOM 6043 C C . PHE A 1 763 ? -2.641 -8.028 -26.979 1.00 83.81 763 PHE A C 1
ATOM 6045 O O . PHE A 1 763 ? -2.132 -7.420 -27.920 1.00 83.81 763 PHE A O 1
ATOM 6052 N N . ASN A 1 764 ? -3.259 -9.202 -27.145 1.00 88.62 764 ASN A N 1
ATOM 6053 C CA . ASN A 1 764 ? -3.357 -9.915 -28.414 1.00 88.62 764 ASN A CA 1
ATOM 6054 C C . ASN A 1 764 ? -1.989 -10.075 -29.115 1.00 88.62 764 ASN A C 1
ATOM 6056 O O . ASN A 1 764 ? -1.812 -9.767 -30.302 1.00 88.62 764 ASN A O 1
ATOM 6060 N N . VAL A 1 765 ? -1.000 -10.518 -28.339 1.00 91.12 765 VAL A N 1
ATOM 6061 C CA . VAL A 1 765 ? 0.406 -10.612 -28.748 1.00 91.12 765 VAL A CA 1
ATOM 6062 C C . VAL A 1 765 ? 0.691 -11.999 -29.317 1.00 91.12 765 VAL A C 1
ATOM 6064 O O . VAL A 1 765 ? 0.262 -13.012 -28.772 1.00 91.12 765 VAL A O 1
ATOM 6067 N N . ARG A 1 766 ? 1.452 -12.072 -30.414 1.00 95.06 766 ARG A N 1
ATOM 6068 C CA . ARG A 1 766 ? 1.941 -13.354 -30.950 1.00 95.06 766 ARG A CA 1
ATOM 6069 C C . ARG A 1 766 ? 2.896 -13.986 -29.951 1.00 95.06 766 ARG A C 1
ATOM 6071 O O . ARG A 1 766 ? 3.786 -13.291 -29.468 1.00 95.06 766 ARG A O 1
ATOM 6078 N N . ALA A 1 767 ? 2.765 -15.277 -29.664 1.00 95.81 767 ALA A N 1
ATOM 6079 C CA . ALA A 1 767 ? 3.546 -15.884 -28.593 1.00 95.81 767 ALA A CA 1
ATOM 6080 C C . ALA A 1 767 ? 4.254 -17.185 -28.979 1.00 95.81 767 ALA A C 1
ATOM 6082 O O . ALA A 1 767 ? 3.647 -18.119 -29.506 1.00 95.81 767 ALA A O 1
ATOM 6083 N N . LEU A 1 768 ? 5.533 -17.259 -28.607 1.00 96.81 768 LEU A N 1
ATOM 6084 C CA . LEU A 1 768 ? 6.333 -18.474 -28.562 1.00 96.81 768 LEU A CA 1
ATOM 6085 C C . LEU A 1 768 ? 6.471 -18.929 -27.107 1.00 96.81 768 LEU A C 1
ATOM 6087 O O . LEU A 1 768 ? 7.152 -18.306 -26.295 1.00 96.81 768 LEU A O 1
ATOM 6091 N N . CYS A 1 769 ? 5.812 -20.030 -26.779 1.00 95.19 769 CYS A N 1
ATOM 6092 C CA . CYS A 1 769 ? 5.799 -20.622 -25.455 1.00 95.19 769 CYS A CA 1
ATOM 6093 C C . CYS A 1 769 ? 6.863 -21.718 -25.332 1.00 95.19 769 CYS A C 1
ATOM 6095 O O . CYS A 1 769 ? 6.854 -22.696 -26.075 1.00 95.19 769 CYS A O 1
ATOM 6097 N N . VAL A 1 770 ? 7.746 -21.584 -24.351 1.00 92.94 770 VAL A N 1
ATOM 6098 C CA . VAL A 1 770 ? 8.771 -22.566 -23.994 1.00 92.94 770 VAL A CA 1
ATOM 6099 C C . VAL A 1 770 ? 8.526 -22.989 -22.545 1.00 92.94 770 VAL A C 1
ATOM 6101 O O . VAL A 1 770 ? 9.161 -22.462 -21.633 1.00 92.94 770 VAL A O 1
ATOM 6104 N N . PRO A 1 771 ? 7.523 -23.846 -22.286 1.00 90.12 771 PRO A N 1
ATOM 6105 C CA . PRO A 1 771 ? 7.183 -24.244 -20.931 1.00 90.12 771 PRO A CA 1
ATOM 6106 C C . PRO A 1 771 ? 8.261 -25.145 -20.336 1.00 90.12 771 PRO A C 1
ATOM 6108 O O . PRO A 1 771 ? 8.876 -25.960 -21.030 1.00 90.12 771 PRO A O 1
ATOM 6111 N N . ARG A 1 772 ? 8.409 -25.083 -19.012 1.00 84.06 772 ARG A N 1
ATOM 6112 C CA . ARG A 1 772 ? 9.181 -26.105 -18.303 1.00 84.06 772 ARG A CA 1
ATOM 6113 C C . ARG A 1 772 ? 8.371 -27.393 -18.195 1.00 84.06 772 ARG A C 1
ATOM 6115 O O . ARG A 1 772 ? 7.161 -27.365 -17.975 1.00 84.06 772 ARG A O 1
ATOM 6122 N N . ASP A 1 773 ? 9.067 -28.517 -18.297 1.00 72.38 773 ASP A N 1
ATOM 6123 C CA . ASP A 1 773 ? 8.498 -29.862 -18.116 1.00 72.38 773 ASP A CA 1
ATOM 6124 C C . ASP A 1 773 ? 8.932 -30.501 -16.784 1.00 72.38 773 ASP A C 1
ATOM 6126 O O . ASP A 1 773 ? 8.448 -31.548 -16.358 1.00 72.38 773 ASP A O 1
ATOM 6130 N N . SER A 1 774 ? 9.854 -29.855 -16.075 1.00 60.88 774 SER A N 1
ATOM 6131 C CA . SER A 1 774 ? 10.323 -30.310 -14.778 1.00 60.88 774 SER A CA 1
ATOM 6132 C C . SER A 1 774 ? 9.410 -29.814 -13.641 1.00 60.88 774 SER A C 1
ATOM 6134 O O . SER A 1 774 ? 8.884 -28.697 -13.659 1.00 60.88 774 SER A O 1
ATOM 6136 N N . PHE A 1 775 ? 9.248 -30.662 -12.616 1.00 62.59 775 PHE A N 1
ATOM 6137 C CA . PHE A 1 775 ? 8.612 -30.416 -11.304 1.00 62.59 775 PHE A CA 1
ATOM 6138 C C . PHE A 1 775 ? 7.087 -30.195 -11.275 1.00 62.59 775 PHE A C 1
ATOM 6140 O O . PHE A 1 775 ? 6.394 -30.927 -10.575 1.00 62.59 775 PHE A O 1
ATOM 6147 N N . ARG A 1 776 ? 6.570 -29.188 -11.984 1.00 75.88 776 ARG A N 1
ATOM 6148 C CA . ARG A 1 776 ? 5.133 -28.852 -12.066 1.00 75.88 776 ARG A CA 1
ATOM 6149 C C . ARG A 1 776 ? 4.774 -28.660 -13.538 1.00 75.88 776 ARG A C 1
ATOM 6151 O O . ARG A 1 776 ? 5.533 -28.022 -14.264 1.00 75.88 776 ARG A O 1
ATOM 6158 N N . LYS A 1 777 ? 3.656 -29.215 -13.988 1.00 85.81 777 LYS A N 1
ATOM 6159 C CA . LYS A 1 777 ? 3.261 -29.267 -15.402 1.00 85.81 777 LYS A CA 1
ATOM 6160 C C . LYS A 1 777 ? 2.273 -28.175 -15.795 1.00 85.81 777 LYS A C 1
ATOM 6162 O O . LYS A 1 777 ? 1.773 -28.193 -16.912 1.00 85.81 777 LYS A O 1
ATOM 6167 N N . GLU A 1 778 ? 1.988 -27.206 -14.930 1.00 87.44 778 GLU A N 1
ATOM 6168 C CA . GLU A 1 778 ? 0.963 -26.190 -15.181 1.00 87.44 778 GLU A CA 1
ATOM 6169 C C . GLU A 1 778 ? 1.294 -25.273 -16.366 1.00 87.44 778 GLU A C 1
ATOM 6171 O O . GLU A 1 778 ? 0.390 -24.801 -17.050 1.00 87.44 778 GLU A O 1
ATOM 6176 N N . GLN A 1 779 ? 2.579 -25.002 -16.612 1.00 89.50 779 GLN A N 1
ATOM 6177 C CA . GLN A 1 779 ? 3.030 -24.245 -17.785 1.00 89.50 779 GLN A CA 1
ATOM 6178 C C . GLN A 1 779 ? 2.913 -25.080 -19.061 1.00 89.50 779 GLN A C 1
ATOM 6180 O O . GLN A 1 779 ? 2.402 -24.598 -20.067 1.00 89.50 779 GLN A O 1
ATOM 6185 N N . LEU A 1 780 ? 3.337 -26.347 -19.001 1.00 90.81 780 LEU A N 1
ATOM 6186 C CA . LEU A 1 780 ? 3.272 -27.272 -20.131 1.00 90.81 780 LEU A CA 1
ATOM 6187 C C . LEU A 1 780 ? 1.831 -27.553 -20.557 1.00 90.81 780 LEU A C 1
ATOM 6189 O O . LEU A 1 780 ? 1.524 -27.475 -21.741 1.00 90.81 780 LEU A O 1
ATOM 6193 N N . ILE A 1 781 ? 0.947 -27.852 -19.602 1.00 91.12 781 ILE A N 1
ATOM 6194 C CA . ILE A 1 781 ? -0.472 -28.112 -19.867 1.00 91.12 781 ILE A CA 1
ATOM 6195 C C . ILE A 1 781 ? -1.103 -26.884 -20.528 1.00 91.12 781 ILE A C 1
ATOM 6197 O O . ILE A 1 781 ? -1.724 -27.022 -21.577 1.00 91.12 781 ILE A O 1
ATOM 6201 N N . ARG A 1 782 ? -0.880 -25.681 -19.979 1.00 92.19 782 ARG A N 1
ATOM 6202 C CA . ARG A 1 782 ? -1.406 -24.436 -20.557 1.00 92.19 782 ARG A CA 1
ATOM 6203 C C . ARG A 1 782 ? -0.881 -24.200 -21.973 1.00 92.19 782 ARG A C 1
ATOM 6205 O O . ARG A 1 782 ? -1.673 -24.013 -22.891 1.00 92.19 782 ARG A O 1
ATOM 6212 N N . ALA A 1 783 ? 0.436 -24.273 -22.168 1.00 93.00 783 ALA A N 1
ATOM 6213 C CA . ALA A 1 783 ? 1.051 -24.095 -23.480 1.00 93.00 783 ALA A CA 1
ATOM 6214 C C . ALA A 1 783 ? 0.515 -25.103 -24.507 1.00 93.00 783 ALA A C 1
ATOM 6216 O O . ALA A 1 783 ? 0.241 -24.722 -25.639 1.00 93.00 783 ALA A O 1
ATOM 6217 N N . GLN A 1 784 ? 0.309 -26.363 -24.112 1.00 93.12 784 GLN A N 1
ATOM 6218 C CA . GLN A 1 784 ? -0.236 -27.399 -24.988 1.00 93.12 784 GLN A CA 1
ATOM 6219 C C . GLN A 1 784 ? -1.695 -27.126 -25.367 1.00 93.12 784 GLN A C 1
ATOM 6221 O O . GLN A 1 784 ? -2.041 -27.239 -26.541 1.00 93.12 784 GLN A O 1
ATOM 6226 N N . VAL A 1 785 ? -2.540 -26.761 -24.397 1.00 90.88 785 VAL A N 1
ATOM 6227 C CA . VAL A 1 785 ? -3.957 -26.435 -24.631 1.00 90.88 785 VAL A CA 1
ATOM 6228 C C . VAL A 1 785 ? -4.079 -25.320 -25.671 1.00 90.88 785 VAL A C 1
ATOM 6230 O O . VAL A 1 785 ? -4.802 -25.466 -26.655 1.00 90.88 785 VAL A O 1
ATOM 6233 N N . PHE A 1 786 ? -3.303 -24.247 -25.523 1.00 89.81 786 PHE A N 1
ATOM 6234 C CA . PHE A 1 786 ? -3.378 -23.104 -26.433 1.00 89.81 786 PHE A CA 1
ATOM 6235 C C . PHE A 1 786 ? -2.611 -23.286 -27.742 1.00 89.81 786 PHE A C 1
ATOM 6237 O O . PHE A 1 786 ? -3.005 -22.712 -28.757 1.00 89.81 786 PHE A O 1
ATOM 6244 N N . ALA A 1 787 ? -1.568 -24.117 -27.762 1.00 93.06 787 ALA A N 1
ATOM 6245 C CA . ALA A 1 787 ? -0.928 -24.519 -29.009 1.00 93.06 787 ALA A CA 1
ATOM 6246 C C . ALA A 1 787 ? -1.863 -25.381 -29.865 1.00 93.06 787 ALA A C 1
ATOM 6248 O O . ALA A 1 787 ? -1.925 -25.188 -31.077 1.00 93.06 787 ALA A O 1
ATOM 6249 N N . ASN A 1 788 ? -2.651 -26.267 -29.245 1.00 91.88 788 ASN A N 1
ATOM 6250 C CA . ASN A 1 788 ? -3.665 -27.061 -29.944 1.00 91.88 788 ASN A CA 1
ATOM 6251 C C . ASN A 1 788 ? -4.781 -26.186 -30.531 1.00 91.88 788 ASN A C 1
ATOM 6253 O O . ASN A 1 788 ? -5.282 -26.483 -31.611 1.00 91.88 788 ASN A O 1
ATOM 6257 N N . ALA A 1 789 ? -5.134 -25.091 -29.853 1.00 88.00 789 ALA A N 1
ATOM 6258 C CA . ALA A 1 789 ? -6.053 -24.081 -30.377 1.00 88.00 789 ALA A CA 1
ATOM 6259 C C . ALA A 1 789 ? -5.420 -23.175 -31.457 1.00 88.00 789 ALA A C 1
ATOM 6261 O O . ALA A 1 789 ? -6.106 -22.344 -32.043 1.00 88.00 789 ALA A O 1
ATOM 6262 N N . GLY A 1 790 ? -4.112 -23.298 -31.719 1.00 90.25 790 GLY A N 1
ATOM 6263 C CA . GLY A 1 790 ? -3.376 -22.464 -32.672 1.00 90.25 790 GLY A CA 1
ATOM 6264 C C . GLY A 1 790 ? -3.087 -21.038 -32.189 1.00 90.25 790 GLY A C 1
ATOM 6265 O O . GLY A 1 790 ? -2.636 -20.217 -32.985 1.00 90.25 790 GLY A O 1
ATOM 6266 N N . ALA A 1 791 ? -3.338 -20.733 -30.911 1.00 90.00 791 ALA A N 1
ATOM 6267 C CA . ALA A 1 791 ? -3.207 -19.388 -30.344 1.00 90.00 791 ALA A CA 1
ATOM 6268 C C . ALA A 1 791 ? -1.760 -19.015 -29.997 1.00 90.00 791 ALA A C 1
ATOM 6270 O O . ALA A 1 791 ? -1.417 -17.836 -29.945 1.00 90.00 791 ALA A O 1
ATOM 6271 N N . VAL A 1 792 ? -0.908 -20.017 -29.757 1.00 94.06 792 VAL A N 1
ATOM 6272 C CA . VAL A 1 792 ? 0.524 -19.850 -29.470 1.00 94.06 792 VAL A CA 1
ATOM 6273 C C . VAL A 1 792 ? 1.333 -20.936 -30.178 1.00 94.06 792 VAL A C 1
ATOM 6275 O O . VAL A 1 792 ? 0.839 -22.041 -30.402 1.00 94.06 792 VAL A O 1
ATOM 6278 N N . ARG A 1 793 ? 2.606 -20.676 -30.490 1.00 95.19 793 ARG A N 1
ATOM 6279 C CA . ARG A 1 793 ? 3.553 -21.740 -30.862 1.00 95.19 793 ARG A CA 1
ATOM 6280 C C . ARG A 1 793 ? 4.210 -22.285 -29.601 1.00 95.19 793 ARG A C 1
ATOM 6282 O O . ARG A 1 793 ? 4.603 -21.503 -28.746 1.00 95.19 793 ARG A O 1
ATOM 6289 N N . MET A 1 794 ? 4.396 -23.599 -29.498 1.00 94.00 794 MET A N 1
ATOM 6290 C CA . MET A 1 794 ? 5.110 -24.212 -28.374 1.00 94.00 794 MET A CA 1
ATOM 6291 C C . MET A 1 794 ? 6.416 -24.873 -28.828 1.00 94.00 794 MET A C 1
ATOM 6293 O O . MET A 1 794 ? 6.417 -25.652 -29.779 1.00 94.00 794 MET A O 1
ATOM 6297 N N . LEU A 1 795 ? 7.511 -24.609 -28.114 1.00 92.12 795 LEU A N 1
ATOM 6298 C CA . LEU A 1 795 ? 8.747 -25.393 -28.175 1.00 92.12 795 LEU A CA 1
ATOM 6299 C C . LEU A 1 795 ? 8.978 -26.099 -26.846 1.00 92.12 795 LEU A C 1
ATOM 6301 O O . LEU A 1 795 ? 8.672 -25.567 -25.786 1.00 92.12 795 LEU A O 1
ATOM 6305 N N . ARG A 1 796 ? 9.561 -27.295 -26.894 1.00 84.31 796 ARG A N 1
ATOM 6306 C CA . ARG A 1 796 ? 9.965 -28.031 -25.696 1.00 84.31 796 ARG A CA 1
ATOM 6307 C C . ARG A 1 796 ? 11.478 -28.034 -25.609 1.00 84.31 796 ARG A C 1
ATOM 6309 O O . ARG A 1 796 ? 12.136 -28.461 -26.553 1.00 84.31 796 ARG A O 1
ATOM 6316 N N . ALA A 1 797 ? 12.004 -27.586 -24.474 1.00 66.38 797 ALA A N 1
ATOM 6317 C CA . ALA A 1 797 ? 13.377 -27.890 -24.111 1.00 66.38 797 ALA A CA 1
ATOM 6318 C C . ALA A 1 797 ? 13.413 -29.386 -23.774 1.00 66.38 797 ALA A C 1
ATOM 6320 O O . ALA A 1 797 ? 12.756 -29.820 -22.826 1.00 66.38 797 ALA A O 1
ATOM 6321 N N . GLU A 1 798 ? 14.094 -30.198 -24.579 1.00 59.06 798 GLU A N 1
ATOM 6322 C CA . GLU A 1 798 ? 14.275 -31.627 -24.308 1.00 59.06 798 GLU A CA 1
ATOM 6323 C C . GLU A 1 798 ? 15.224 -31.804 -23.113 1.00 59.06 798 GLU A C 1
ATOM 6325 O O . GLU A 1 798 ? 16.397 -32.125 -23.247 1.00 59.06 798 GLU A O 1
ATOM 6330 N N . CYS A 1 799 ? 14.720 -31.565 -21.905 1.00 45.12 799 CYS A N 1
ATOM 6331 C CA . CYS A 1 799 ? 15.396 -31.921 -20.664 1.00 45.12 799 CYS A CA 1
ATOM 6332 C C . CYS A 1 799 ? 15.064 -33.377 -20.308 1.00 45.12 799 CYS A C 1
ATOM 6334 O O . CYS A 1 799 ? 14.362 -33.639 -19.333 1.00 45.12 799 CYS A O 1
ATOM 6336 N N . SER A 1 800 ? 15.568 -34.339 -21.082 1.00 35.50 800 SER A N 1
ATOM 6337 C CA . SER A 1 800 ? 15.749 -35.704 -20.582 1.00 35.50 800 SER A CA 1
ATOM 6338 C C . SER A 1 800 ? 17.233 -36.019 -20.529 1.00 35.50 800 SER A C 1
ATOM 6340 O O . SER A 1 800 ? 17.930 -36.012 -21.537 1.00 35.50 800 SER A O 1
ATOM 6342 N N . SER A 1 801 ? 17.698 -36.270 -19.312 1.00 41.88 801 SER A N 1
ATOM 6343 C CA . SER A 1 801 ? 19.004 -36.815 -18.994 1.00 41.88 801 SER A CA 1
ATOM 6344 C C . SER A 1 801 ? 19.364 -38.010 -19.886 1.00 41.88 801 SER A C 1
ATOM 6346 O O . SER A 1 801 ? 18.572 -38.940 -20.039 1.00 41.88 801 SER A O 1
ATOM 6348 N N . ASN A 1 802 ? 20.615 -37.982 -20.356 1.00 34.75 802 ASN A N 1
ATOM 6349 C CA . ASN A 1 802 ? 21.369 -38.981 -21.121 1.00 34.75 802 ASN A CA 1
ATOM 6350 C C . ASN A 1 802 ? 21.423 -38.712 -22.637 1.00 34.75 802 ASN A C 1
ATOM 6352 O O . ASN A 1 802 ? 20.427 -38.815 -23.336 1.00 34.75 802 ASN A O 1
ATOM 6356 N N . SER A 1 803 ? 22.650 -38.411 -23.089 1.00 35.31 803 SER A N 1
ATOM 6357 C CA . SER A 1 803 ? 23.131 -38.163 -24.460 1.00 35.31 803 SER A CA 1
ATOM 6358 C C . SER A 1 803 ? 22.721 -36.844 -25.126 1.00 35.31 803 SER A C 1
ATOM 6360 O O . SER A 1 803 ? 21.956 -36.835 -26.083 1.00 35.31 803 SER A O 1
ATOM 6362 N N . ILE A 1 804 ? 23.339 -35.737 -24.696 1.00 39.59 804 ILE A N 1
ATOM 6363 C CA . ILE A 1 804 ? 23.612 -34.617 -25.610 1.00 39.59 804 ILE A CA 1
ATOM 6364 C C . ILE A 1 804 ? 24.905 -34.988 -26.346 1.00 39.59 804 ILE A C 1
ATOM 6366 O O . ILE A 1 804 ? 25.997 -34.833 -25.807 1.00 39.59 804 ILE A O 1
ATOM 6370 N N . SER A 1 805 ? 24.787 -35.558 -27.543 1.00 38.16 805 SER A N 1
ATOM 6371 C CA . SER A 1 805 ? 25.885 -35.561 -28.516 1.00 38.16 805 SER A CA 1
ATOM 6372 C C . SER A 1 805 ? 25.992 -34.157 -29.124 1.00 38.16 805 SER A C 1
ATOM 6374 O O . SER A 1 805 ? 24.976 -33.472 -29.252 1.00 38.16 805 SER A O 1
ATOM 6376 N N . GLU A 1 806 ? 27.189 -33.704 -29.502 1.00 40.25 806 GLU A N 1
ATOM 6377 C CA . GLU A 1 806 ? 27.431 -32.345 -30.034 1.00 40.25 806 GLU A CA 1
ATOM 6378 C C . GLU A 1 806 ? 26.500 -31.964 -31.208 1.00 40.25 806 GLU A C 1
ATOM 6380 O O . GLU A 1 806 ? 26.112 -30.804 -31.333 1.00 40.25 806 GLU A O 1
ATOM 6385 N N . GLY A 1 807 ? 26.016 -32.942 -31.988 1.00 39.81 807 GLY A N 1
ATOM 6386 C CA . GLY A 1 807 ? 25.031 -32.730 -33.061 1.00 39.81 807 GLY A CA 1
ATOM 6387 C C . GLY A 1 807 ? 23.602 -32.369 -32.607 1.00 39.81 807 GLY A C 1
ATOM 6388 O O . GLY A 1 807 ? 22.836 -31.806 -33.385 1.00 39.81 807 GLY A O 1
ATOM 6389 N N . SER A 1 808 ? 23.222 -32.638 -31.353 1.00 52.34 808 SER A N 1
ATOM 6390 C CA . SER A 1 808 ? 21.880 -32.324 -30.819 1.00 52.34 808 SER A CA 1
ATOM 6391 C C . SER A 1 808 ? 21.718 -30.855 -30.394 1.00 52.34 808 SER A C 1
ATOM 6393 O O . SER A 1 808 ? 20.621 -30.302 -30.479 1.00 52.34 808 SER A O 1
ATOM 6395 N N . SER A 1 809 ? 22.810 -30.179 -30.011 1.00 55.28 809 SER A N 1
ATOM 6396 C CA . SER A 1 809 ? 22.787 -28.762 -29.608 1.00 55.28 809 SER A CA 1
ATOM 6397 C C . SER A 1 809 ? 22.628 -27.803 -30.797 1.00 55.28 809 SER A C 1
ATOM 6399 O O . SER A 1 809 ? 21.980 -26.761 -30.655 1.00 55.28 809 SER A O 1
ATOM 6401 N N . ALA A 1 810 ? 23.193 -28.140 -31.963 1.00 59.31 810 ALA A N 1
ATOM 6402 C CA . ALA A 1 810 ? 23.031 -27.356 -33.192 1.00 59.31 810 ALA A CA 1
ATOM 6403 C C . ALA A 1 810 ? 21.562 -27.359 -33.652 1.00 59.31 810 ALA A C 1
ATOM 6405 O O . ALA A 1 810 ? 20.959 -26.301 -33.812 1.00 59.31 810 ALA A O 1
ATOM 6406 N N . ASN A 1 811 ? 20.941 -28.543 -33.683 1.00 74.06 811 ASN A N 1
ATOM 6407 C CA . ASN A 1 811 ? 19.526 -28.715 -34.022 1.00 74.06 811 ASN A CA 1
ATOM 6408 C C . ASN A 1 811 ? 18.593 -27.935 -33.069 1.00 74.06 811 ASN A C 1
ATOM 6410 O O . ASN A 1 811 ? 17.660 -27.264 -33.508 1.00 74.06 811 ASN A O 1
ATOM 6414 N N . LEU A 1 812 ? 18.860 -27.945 -31.756 1.00 79.94 812 LEU A N 1
ATOM 6415 C CA . LEU A 1 812 ? 18.081 -27.147 -30.800 1.00 79.94 812 LEU A CA 1
ATOM 6416 C C . LEU A 1 812 ? 18.211 -25.642 -31.064 1.00 79.94 812 LEU A C 1
ATOM 6418 O O . LEU A 1 812 ? 17.211 -24.923 -31.016 1.00 79.94 812 LEU A O 1
ATOM 6422 N N . THR A 1 813 ? 19.418 -25.154 -31.346 1.00 86.88 813 THR A N 1
ATOM 6423 C CA . THR A 1 813 ? 19.665 -23.729 -31.615 1.00 86.88 813 THR A CA 1
ATOM 6424 C C . THR A 1 813 ? 18.951 -23.276 -32.890 1.00 86.88 813 THR A C 1
ATOM 6426 O O . THR A 1 813 ? 18.237 -22.273 -32.864 1.00 86.88 813 THR A O 1
ATOM 6429 N N . GLU A 1 814 ? 19.031 -24.067 -33.962 1.00 87.38 814 GLU A N 1
ATOM 6430 C CA . GLU A 1 814 ? 18.316 -23.825 -35.221 1.00 87.38 814 GLU A CA 1
ATOM 6431 C C . GLU A 1 814 ? 16.792 -23.834 -35.045 1.00 87.38 814 GLU A C 1
ATOM 6433 O O . GLU A 1 814 ? 16.095 -22.984 -35.600 1.00 87.38 814 GLU A O 1
ATOM 6438 N N . ARG A 1 815 ? 16.252 -24.742 -34.219 1.00 90.88 815 ARG A N 1
ATOM 6439 C CA . ARG A 1 815 ? 14.814 -24.781 -33.899 1.00 90.88 815 ARG A CA 1
ATOM 6440 C C . ARG A 1 815 ? 14.336 -23.490 -33.238 1.00 90.88 815 ARG A C 1
ATOM 6442 O O . ARG A 1 815 ? 13.268 -22.989 -33.593 1.00 90.88 815 ARG A O 1
ATOM 6449 N N . MET A 1 816 ? 15.102 -22.953 -32.285 1.00 93.12 816 MET A N 1
ATOM 6450 C CA . MET A 1 816 ? 14.782 -21.665 -31.661 1.00 93.12 816 MET A CA 1
ATOM 6451 C C . MET A 1 816 ? 14.910 -20.525 -32.669 1.00 93.12 816 MET A C 1
ATOM 6453 O O . MET A 1 816 ? 13.978 -19.739 -32.799 1.00 93.12 816 MET A O 1
ATOM 6457 N N . LEU A 1 817 ? 16.003 -20.476 -33.432 1.00 93.00 817 LEU A N 1
ATOM 6458 C CA . LEU A 1 817 ? 16.227 -19.468 -34.470 1.00 93.00 817 LEU A CA 1
ATOM 6459 C C . LEU A 1 817 ? 15.069 -19.419 -35.480 1.00 93.00 817 LEU A C 1
ATOM 6461 O O . LEU A 1 817 ? 14.470 -18.365 -35.692 1.00 93.00 817 LEU A O 1
ATOM 6465 N N . SER A 1 818 ? 14.681 -20.573 -36.027 1.00 91.88 818 SER A N 1
ATOM 6466 C CA . SER A 1 818 ? 13.538 -20.706 -36.936 1.00 91.88 818 SER A CA 1
ATOM 6467 C C . SER A 1 818 ? 12.232 -20.224 -36.294 1.00 91.88 818 SER A C 1
ATOM 6469 O O . SER A 1 818 ? 11.414 -19.554 -36.930 1.00 91.88 818 SER A O 1
ATOM 6471 N N . ALA A 1 819 ? 12.026 -20.518 -35.007 1.00 94.44 819 ALA A N 1
ATOM 6472 C CA . ALA A 1 819 ? 10.843 -20.064 -34.294 1.00 94.44 819 ALA A CA 1
ATOM 6473 C C . ALA A 1 819 ? 10.824 -18.546 -34.062 1.00 94.44 819 ALA A C 1
ATOM 6475 O O . ALA A 1 819 ? 9.756 -17.952 -34.216 1.00 94.44 819 ALA A O 1
ATOM 6476 N N . LEU A 1 820 ? 11.968 -17.930 -33.741 1.00 95.25 820 LEU A N 1
ATOM 6477 C CA . LEU A 1 820 ? 12.108 -16.479 -33.576 1.00 95.25 820 LEU A CA 1
ATOM 6478 C C . LEU A 1 820 ? 11.868 -15.739 -34.898 1.00 95.25 820 LEU A C 1
ATOM 6480 O O . LEU A 1 820 ? 11.098 -14.781 -34.916 1.00 95.25 820 LEU A O 1
ATOM 6484 N N . LEU A 1 821 ? 12.440 -16.224 -36.006 1.00 93.06 821 LEU A N 1
ATOM 6485 C CA . LEU A 1 821 ? 12.235 -15.655 -37.346 1.00 93.06 821 LEU A CA 1
ATOM 6486 C C . LEU A 1 821 ? 10.774 -15.755 -37.804 1.00 93.06 821 LEU A C 1
ATOM 6488 O O . LEU A 1 821 ? 10.236 -14.830 -38.408 1.00 93.06 821 LEU A O 1
ATOM 6492 N N . ALA A 1 822 ? 10.101 -16.863 -37.491 1.00 93.19 822 ALA A N 1
ATOM 6493 C CA . ALA A 1 822 ? 8.706 -17.060 -37.866 1.00 93.19 822 ALA A CA 1
ATOM 6494 C C . ALA A 1 822 ? 7.716 -16.298 -36.968 1.00 93.19 822 ALA A C 1
ATOM 6496 O O . ALA A 1 822 ? 6.590 -16.044 -37.400 1.00 93.19 822 ALA A O 1
ATOM 6497 N N . LEU A 1 823 ? 8.087 -15.963 -35.725 1.00 94.62 823 LEU A N 1
ATOM 6498 C CA . LEU A 1 823 ? 7.182 -15.395 -34.717 1.00 94.62 823 LEU A CA 1
ATOM 6499 C C . LEU A 1 823 ? 6.416 -14.142 -35.191 1.00 94.62 823 LEU A C 1
ATOM 6501 O O . LEU A 1 823 ? 5.196 -14.137 -35.027 1.00 94.62 823 LEU A O 1
ATOM 6505 N N . PRO A 1 824 ? 7.031 -13.141 -35.854 1.00 91.94 824 PRO A N 1
ATOM 6506 C CA . PRO A 1 824 ? 6.312 -11.958 -36.343 1.00 91.94 824 PRO A CA 1
ATOM 6507 C C . PRO A 1 824 ? 5.184 -12.259 -37.346 1.00 91.94 824 PRO A C 1
ATOM 6509 O O . PRO A 1 824 ? 4.242 -11.477 -37.464 1.00 91.94 824 PRO A O 1
ATOM 6512 N N . SER A 1 825 ? 5.263 -13.393 -38.051 1.00 90.88 825 SER A N 1
ATOM 6513 C CA . SER A 1 825 ? 4.292 -13.826 -39.070 1.00 90.88 825 SER A CA 1
ATOM 6514 C C . SER A 1 825 ? 3.232 -14.806 -38.554 1.00 90.88 825 SER A C 1
ATOM 6516 O O . SER A 1 825 ? 2.323 -15.179 -39.292 1.00 90.88 825 SER A O 1
ATOM 6518 N N . GLN A 1 826 ? 3.326 -15.237 -37.292 1.00 92.12 826 GLN A N 1
ATOM 6519 C CA . GLN A 1 826 ? 2.345 -16.151 -36.705 1.00 92.12 826 GLN A CA 1
ATOM 6520 C C . GLN A 1 826 ? 0.963 -15.497 -36.589 1.00 92.12 826 GLN A C 1
ATOM 6522 O O . GLN A 1 826 ? 0.832 -14.270 -36.539 1.00 92.12 826 GLN A O 1
ATOM 6527 N N . LYS A 1 827 ? -0.079 -16.328 -36.511 1.00 91.19 827 LYS A N 1
ATOM 6528 C CA . LYS A 1 827 ? -1.420 -15.860 -36.154 1.00 91.19 827 LYS A CA 1
ATOM 6529 C C . LYS A 1 827 ? -1.400 -15.232 -34.763 1.00 91.19 827 LYS A C 1
ATOM 6531 O O . LYS A 1 827 ? -0.654 -15.670 -33.884 1.00 91.19 827 LYS A O 1
ATOM 6536 N N . LYS A 1 828 ? -2.206 -14.196 -34.574 1.00 91.62 828 LYS A N 1
ATOM 6537 C CA . LYS A 1 828 ? -2.476 -13.629 -33.257 1.00 91.62 828 LYS A CA 1
ATOM 6538 C C . LYS A 1 828 ? -3.501 -14.496 -32.516 1.00 91.62 828 LYS A C 1
ATOM 6540 O O . LYS A 1 828 ? -4.304 -15.166 -33.170 1.00 91.62 828 LYS A O 1
ATOM 6545 N N . PRO A 1 829 ? -3.541 -14.450 -31.173 1.00 91.12 829 PRO A N 1
ATOM 6546 C CA . PRO A 1 829 ? -4.581 -15.129 -30.404 1.00 91.12 829 PRO A CA 1
ATOM 6547 C C . PRO A 1 829 ? -6.009 -14.791 -30.871 1.00 91.12 829 PRO A C 1
ATOM 6549 O O . PRO A 1 829 ? -6.839 -15.690 -30.960 1.00 91.12 829 PRO A O 1
ATOM 6552 N N . SER A 1 830 ? -6.281 -13.539 -31.261 1.00 90.44 830 SER A N 1
ATOM 6553 C CA . SER A 1 830 ? -7.591 -13.107 -31.783 1.00 90.44 830 SER A CA 1
ATOM 6554 C C . SER A 1 830 ? -8.022 -13.779 -33.082 1.00 90.44 830 SER A C 1
ATOM 6556 O O . SER A 1 830 ? -9.198 -13.738 -33.420 1.00 90.44 830 SER A O 1
ATOM 6558 N N . ASP A 1 831 ? -7.086 -14.350 -33.841 1.00 90.81 831 ASP A N 1
ATOM 6559 C CA . ASP A 1 831 ? -7.395 -14.978 -35.129 1.00 90.81 831 ASP A CA 1
ATOM 6560 C C . ASP A 1 831 ? -7.993 -16.383 -34.948 1.00 90.81 831 ASP A C 1
ATOM 6562 O O . ASP A 1 831 ? -8.446 -16.997 -35.914 1.00 90.81 831 ASP A O 1
ATOM 6566 N N . VAL A 1 832 ? -7.937 -16.922 -33.725 1.00 90.81 832 VAL A N 1
ATOM 6567 C CA . VAL A 1 832 ? -8.335 -18.299 -33.398 1.00 90.81 832 VAL A CA 1
ATOM 6568 C C . VAL A 1 832 ? -9.159 -18.418 -32.113 1.00 90.81 832 VAL A C 1
ATOM 6570 O O . VAL A 1 832 ? -9.850 -19.418 -31.937 1.00 90.81 832 VAL A O 1
ATOM 6573 N N . LEU A 1 833 ? -9.111 -17.421 -31.223 1.00 86.56 833 LEU A N 1
ATOM 6574 C CA . LEU A 1 833 ? -9.870 -17.370 -29.974 1.00 86.56 833 LEU A CA 1
ATOM 6575 C C . LEU A 1 833 ? -10.754 -16.123 -29.926 1.00 86.56 833 LEU A C 1
ATOM 6577 O O . LEU A 1 833 ? -10.346 -15.035 -30.332 1.00 86.56 833 LEU A O 1
ATOM 6581 N N . ASP A 1 834 ? -11.930 -16.269 -29.321 1.00 85.44 834 ASP A N 1
ATOM 6582 C CA . ASP A 1 834 ? -12.782 -15.145 -28.940 1.00 85.44 834 ASP A CA 1
ATOM 6583 C C . ASP A 1 834 ? -12.230 -14.466 -27.678 1.00 85.44 834 ASP A C 1
ATOM 6585 O O . ASP A 1 834 ? -12.560 -14.825 -26.545 1.00 85.44 834 ASP A O 1
ATOM 6589 N N . LEU A 1 835 ? -11.333 -13.499 -27.879 1.00 81.94 835 LEU A N 1
ATOM 6590 C CA . LEU A 1 835 ? -10.670 -12.802 -26.779 1.00 81.94 835 LEU A CA 1
ATOM 6591 C C . LEU A 1 835 ? -11.621 -11.936 -25.948 1.00 81.94 835 LEU A C 1
ATOM 6593 O O . LEU A 1 835 ? -11.339 -11.716 -24.771 1.00 81.94 835 LEU A O 1
ATOM 6597 N N . GLU A 1 836 ? -12.730 -11.459 -26.518 1.00 75.50 836 GLU A N 1
ATOM 6598 C CA . GLU A 1 836 ? -13.678 -10.596 -25.806 1.00 75.50 836 GLU A CA 1
ATOM 6599 C C . GLU A 1 836 ? -14.312 -11.357 -24.639 1.00 75.50 836 GLU A C 1
ATOM 6601 O O . GLU A 1 836 ? -14.267 -10.909 -23.494 1.00 75.50 836 GLU A O 1
ATOM 6606 N N . HIS A 1 837 ? -14.798 -12.571 -24.895 1.00 79.94 837 HIS A N 1
ATOM 6607 C CA . HIS A 1 837 ? -15.353 -13.432 -23.850 1.00 79.94 837 HIS A CA 1
ATOM 6608 C C . HIS A 1 837 ? -14.300 -14.196 -23.049 1.00 79.94 837 HIS A C 1
ATOM 6610 O O . HIS A 1 837 ? -14.596 -14.680 -21.953 1.00 79.94 837 HIS A O 1
ATOM 6616 N N . LEU A 1 838 ? -13.089 -14.361 -23.584 1.00 83.12 838 LEU A N 1
ATOM 6617 C CA . LEU A 1 838 ? -12.000 -15.031 -22.880 1.00 83.12 838 LEU A CA 1
ATOM 6618 C C . LEU A 1 838 ? -11.406 -14.164 -21.766 1.00 83.12 838 LEU A C 1
ATOM 6620 O O . LEU A 1 838 ? -10.909 -14.717 -20.787 1.00 83.12 838 LEU A O 1
ATOM 6624 N N . THR A 1 839 ? -11.441 -12.838 -21.914 1.00 83.00 839 THR A N 1
ATOM 6625 C CA . THR A 1 839 ? -10.664 -11.896 -21.092 1.00 83.00 839 THR A CA 1
ATOM 6626 C C . THR A 1 839 ? -11.517 -10.935 -20.240 1.00 83.00 839 THR A C 1
ATOM 6628 O O . THR A 1 839 ? -10.992 -10.148 -19.453 1.00 83.00 839 THR A O 1
ATOM 6631 N N . ASP A 1 840 ? -12.848 -11.058 -20.275 1.00 81.12 840 ASP A N 1
ATOM 6632 C CA . ASP A 1 840 ? -13.789 -10.303 -19.426 1.00 81.12 840 ASP A CA 1
ATOM 6633 C C . ASP A 1 840 ? -13.854 -10.797 -17.960 1.00 81.12 840 ASP A C 1
ATOM 6635 O O . ASP A 1 840 ? -14.780 -10.472 -17.206 1.00 81.12 840 ASP A O 1
ATOM 6639 N N . GLY A 1 841 ? -12.857 -11.572 -17.518 1.00 85.69 841 GLY A N 1
ATOM 6640 C CA . GLY A 1 841 ? -12.906 -12.275 -16.243 1.00 85.69 841 GLY A CA 1
ATOM 6641 C C . GLY A 1 841 ? -12.902 -11.382 -15.014 1.00 85.69 841 GLY A C 1
ATOM 6642 O O . GLY A 1 841 ? -13.506 -11.760 -14.012 1.00 85.69 841 GLY A O 1
ATOM 6643 N N . LEU A 1 842 ? -12.314 -10.182 -15.086 1.00 85.81 842 LEU A N 1
ATOM 6644 C CA . LEU A 1 842 ? -12.403 -9.197 -14.000 1.00 85.81 842 LEU A CA 1
ATOM 6645 C C . LEU A 1 842 ? -13.847 -8.715 -13.801 1.00 85.81 842 LEU A C 1
ATOM 6647 O O . LEU A 1 842 ? -14.331 -8.695 -12.671 1.00 85.81 842 LEU A O 1
ATOM 6651 N N . ASP A 1 843 ? -14.572 -8.419 -14.884 1.00 82.94 843 ASP A N 1
ATOM 6652 C CA . ASP A 1 843 ? -15.972 -7.988 -14.806 1.00 82.94 843 ASP A CA 1
ATOM 6653 C C . ASP A 1 843 ? -16.870 -9.099 -14.251 1.00 82.94 843 ASP A C 1
ATOM 6655 O O . ASP A 1 843 ? -17.730 -8.847 -13.401 1.00 82.94 843 ASP A O 1
ATOM 6659 N N . ARG A 1 844 ? -16.660 -10.346 -14.695 1.00 87.38 844 ARG A N 1
ATOM 6660 C CA . ARG A 1 844 ? -17.403 -11.514 -14.193 1.00 87.38 844 ARG A CA 1
ATOM 6661 C C . ARG A 1 844 ? -17.084 -11.811 -12.728 1.00 87.38 844 ARG A C 1
ATOM 6663 O O . ARG A 1 844 ? -18.011 -12.052 -11.954 1.00 87.38 844 ARG A O 1
ATOM 6670 N N . VAL A 1 845 ? -15.812 -11.735 -12.327 1.00 88.50 845 VAL A N 1
ATOM 6671 C CA . VAL A 1 845 ? -15.383 -11.848 -10.922 1.00 88.50 845 VAL A CA 1
ATOM 6672 C C . VAL A 1 845 ? -16.068 -10.803 -10.060 1.00 88.50 845 VAL A C 1
ATOM 6674 O O . VAL A 1 845 ? -16.678 -11.167 -9.061 1.00 88.50 845 VAL A O 1
ATOM 6677 N N . CYS A 1 846 ? -16.042 -9.526 -10.442 1.00 86.12 846 CYS A N 1
ATOM 6678 C CA . CYS A 1 846 ? -16.673 -8.469 -9.653 1.00 86.12 846 CYS A CA 1
ATOM 6679 C C . CYS A 1 846 ? -18.183 -8.686 -9.511 1.00 86.12 846 CYS A C 1
ATOM 6681 O O . CYS A 1 846 ? -18.716 -8.531 -8.412 1.00 86.12 846 CYS A O 1
ATOM 6683 N N . LYS A 1 847 ? -18.861 -9.120 -10.585 1.00 84.00 847 LYS A N 1
ATOM 6684 C CA . LYS A 1 847 ? -20.284 -9.492 -10.531 1.00 84.00 847 LYS A CA 1
ATOM 6685 C C . LYS A 1 847 ? -20.542 -10.610 -9.524 1.00 84.00 847 LYS A C 1
ATOM 6687 O O . LYS A 1 847 ? -21.524 -10.536 -8.802 1.00 84.00 847 LYS A O 1
ATOM 6692 N N . ILE A 1 848 ? -19.679 -11.624 -9.460 1.00 85.38 848 ILE A N 1
ATOM 6693 C CA . ILE A 1 848 ? -19.818 -12.736 -8.510 1.00 85.38 848 ILE A CA 1
ATOM 6694 C C . ILE A 1 848 ? -19.505 -12.284 -7.086 1.00 85.38 848 ILE A C 1
ATOM 6696 O O . ILE A 1 848 ? -20.225 -12.648 -6.160 1.00 85.38 848 ILE A O 1
ATOM 6700 N N . LEU A 1 849 ? -18.437 -11.513 -6.885 1.00 85.25 849 LEU A N 1
ATOM 6701 C CA . LEU A 1 849 ? -17.939 -11.158 -5.558 1.00 85.25 849 LEU A CA 1
ATOM 6702 C C . LEU A 1 849 ? -18.791 -10.080 -4.870 1.00 85.25 849 LEU A C 1
ATOM 6704 O O . LEU A 1 849 ? -19.013 -10.173 -3.666 1.00 85.25 849 LEU A O 1
ATOM 6708 N N . ILE A 1 850 ? -19.314 -9.101 -5.614 1.00 75.69 850 ILE A N 1
ATOM 6709 C CA . ILE A 1 850 ? -19.981 -7.914 -5.052 1.00 75.69 850 ILE A CA 1
ATOM 6710 C C . ILE A 1 850 ? -21.452 -7.793 -5.483 1.00 75.69 850 ILE A C 1
ATOM 6712 O O . ILE A 1 850 ? -21.962 -6.678 -5.485 1.00 75.69 850 ILE A O 1
ATOM 6716 N N . GLN A 1 851 ? -22.161 -8.884 -5.813 1.00 63.34 851 GLN A N 1
ATOM 6717 C CA . GLN A 1 851 ? -23.581 -8.824 -6.226 1.00 63.34 851 GLN A CA 1
ATOM 6718 C C . GLN A 1 851 ? -24.387 -7.759 -5.447 1.00 63.34 851 GLN A C 1
ATOM 6720 O O . GLN A 1 851 ? -24.256 -7.703 -4.215 1.00 63.34 851 GLN A O 1
ATOM 6725 N N . PRO A 1 852 ? -25.170 -6.891 -6.121 1.00 47.16 852 PRO A N 1
ATOM 6726 C CA . PRO A 1 852 ? -26.054 -5.952 -5.435 1.00 47.16 852 PRO A CA 1
ATOM 6727 C C . PRO A 1 852 ? -26.925 -6.724 -4.441 1.00 47.16 852 PRO A C 1
ATOM 6729 O O . PRO A 1 852 ? -27.361 -7.828 -4.757 1.00 47.16 852 PRO A O 1
ATOM 6732 N N . CYS A 1 853 ? -27.135 -6.185 -3.237 1.00 38.09 853 CYS A N 1
ATOM 6733 C CA . CYS A 1 853 ? -28.082 -6.782 -2.296 1.00 38.09 853 CYS A CA 1
ATOM 6734 C C . CYS A 1 853 ? -29.442 -6.943 -2.993 1.00 38.09 853 CYS A C 1
ATOM 6736 O O . CYS A 1 853 ? -29.923 -5.990 -3.601 1.00 38.09 853 CYS A O 1
ATOM 6738 N N . ASP A 1 854 ? -30.001 -8.149 -2.915 1.00 31.27 854 ASP A N 1
ATOM 6739 C CA . ASP A 1 854 ? -31.153 -8.616 -3.683 1.00 31.27 854 ASP A CA 1
ATOM 6740 C C . ASP A 1 854 ? -32.339 -7.636 -3.769 1.00 31.27 854 ASP A C 1
ATOM 6742 O O . ASP A 1 854 ? -32.743 -7.009 -2.786 1.00 31.27 854 ASP A O 1
ATOM 6746 N N . ASP A 1 855 ? -32.921 -7.644 -4.971 1.00 28.84 855 ASP A N 1
ATOM 6747 C CA . ASP A 1 855 ? -34.243 -7.282 -5.517 1.00 28.84 855 ASP A CA 1
ATOM 6748 C C . ASP A 1 855 ? -35.511 -7.331 -4.617 1.00 28.84 855 ASP A C 1
ATOM 6750 O O . ASP A 1 855 ? -36.632 -7.375 -5.122 1.00 28.84 855 ASP A O 1
ATOM 6754 N N . ASN A 1 856 ? -35.413 -7.250 -3.289 1.00 27.91 856 ASN A N 1
ATOM 6755 C CA . ASN A 1 856 ? -36.574 -7.220 -2.384 1.00 27.91 856 ASN A CA 1
ATOM 6756 C C . ASN A 1 856 ? -37.109 -5.810 -2.067 1.00 27.91 856 ASN A C 1
ATOM 6758 O O . ASN A 1 856 ? -38.012 -5.663 -1.245 1.00 27.91 856 ASN A O 1
ATOM 6762 N N . PHE A 1 857 ? -36.610 -4.771 -2.741 1.00 29.12 857 PHE A N 1
ATOM 6763 C CA . PHE A 1 857 ? -37.150 -3.407 -2.676 1.00 29.12 857 PHE A CA 1
ATOM 6764 C C . PHE A 1 857 ? -37.669 -2.944 -4.046 1.00 29.12 857 PHE A C 1
ATOM 6766 O O . PHE A 1 857 ? -37.361 -1.851 -4.516 1.00 29.12 857 PHE A O 1
ATOM 6773 N N . ILE A 1 858 ? -38.530 -3.744 -4.685 1.00 27.00 858 ILE A N 1
ATOM 6774 C CA . ILE A 1 858 ? -39.485 -3.179 -5.648 1.00 27.00 858 ILE A CA 1
ATOM 6775 C C . ILE A 1 858 ? -40.501 -2.385 -4.829 1.00 27.00 858 ILE A C 1
ATOM 6777 O O . ILE A 1 858 ? -41.498 -2.903 -4.325 1.00 27.00 858 ILE A O 1
ATOM 6781 N N . CYS A 1 859 ? -40.189 -1.103 -4.653 1.00 25.00 859 CYS A N 1
ATOM 6782 C CA . CYS A 1 859 ? -41.110 -0.120 -4.129 1.00 25.00 859 CYS A CA 1
ATOM 6783 C C . CYS A 1 859 ? -42.329 -0.092 -5.055 1.00 25.00 859 CYS A C 1
ATOM 6785 O O . CYS A 1 859 ? -42.247 0.296 -6.223 1.00 25.00 859 CYS A O 1
ATOM 6787 N N . GLN A 1 860 ? -43.467 -0.531 -4.526 1.00 28.80 860 GLN A N 1
ATOM 6788 C CA . GLN A 1 860 ? -44.771 -0.203 -5.070 1.00 28.80 860 GLN A CA 1
ATOM 6789 C C . GLN A 1 860 ? -44.944 1.321 -5.026 1.00 28.80 860 GLN A C 1
ATOM 6791 O O . GLN A 1 860 ? -45.453 1.879 -4.060 1.00 28.80 860 GLN A O 1
ATOM 6796 N N . SER A 1 861 ? -44.543 2.010 -6.086 1.00 28.59 861 SER A N 1
ATOM 6797 C CA . SER A 1 861 ? -45.068 3.334 -6.410 1.00 28.59 861 SER A CA 1
ATOM 6798 C C . SER A 1 861 ? -45.306 3.433 -7.910 1.00 28.59 861 SER A C 1
ATOM 6800 O O . SER A 1 861 ? -44.669 4.164 -8.662 1.00 28.59 861 SER A O 1
ATOM 6802 N N . SER A 1 862 ? -46.322 2.692 -8.346 1.00 33.06 862 SER A N 1
ATOM 6803 C CA . SER A 1 862 ? -47.164 3.137 -9.447 1.00 33.06 862 SER A CA 1
ATOM 6804 C C . SER A 1 862 ? -47.578 4.598 -9.219 1.00 33.06 862 SER A C 1
ATOM 6806 O O . SER A 1 862 ? -48.100 4.911 -8.147 1.00 33.06 862 SER A O 1
ATOM 6808 N N . LYS A 1 863 ? -47.446 5.414 -10.274 1.00 36.12 863 LYS A N 1
ATOM 6809 C CA . LYS A 1 863 ? -47.856 6.826 -10.431 1.00 36.12 863 LYS A CA 1
ATOM 6810 C C . LYS A 1 863 ? -46.776 7.864 -10.104 1.00 36.12 863 LYS A C 1
ATOM 6812 O O . LYS A 1 863 ? -46.730 8.408 -9.010 1.00 36.12 863 LYS A O 1
ATOM 6817 N N . CYS A 1 864 ? -46.037 8.268 -11.134 1.00 26.08 864 CYS A N 1
ATOM 6818 C CA . CYS A 1 864 ? -46.202 9.629 -11.644 1.00 26.08 864 CYS A CA 1
ATOM 6819 C C . CYS A 1 864 ? -45.722 9.714 -13.097 1.00 26.08 864 CYS A C 1
ATOM 6821 O O . CYS A 1 864 ? -44.572 9.444 -13.424 1.00 26.08 864 CYS A O 1
ATOM 6823 N N . THR A 1 865 ? -46.679 10.023 -13.957 1.00 30.70 865 THR A N 1
ATOM 6824 C CA . THR A 1 865 ? -46.573 10.353 -15.375 1.00 30.70 865 THR A CA 1
ATOM 6825 C C . THR A 1 865 ? -45.796 11.652 -15.606 1.00 30.70 865 THR A C 1
ATOM 6827 O O . THR A 1 865 ? -45.953 12.589 -14.831 1.00 30.70 865 THR A O 1
ATOM 6830 N N . THR A 1 866 ? -45.027 11.674 -16.702 1.00 29.95 866 THR A N 1
ATOM 6831 C CA . THR A 1 866 ? -44.718 12.815 -17.598 1.00 29.95 866 THR A CA 1
ATOM 6832 C C . THR A 1 866 ? -44.894 14.239 -17.062 1.00 29.95 866 THR A C 1
ATOM 6834 O O . THR A 1 866 ? -46.030 14.671 -16.875 1.00 29.95 866 THR A O 1
ATOM 6837 N N . THR A 1 867 ? -43.791 14.992 -17.041 1.00 31.83 867 THR A N 1
ATOM 6838 C CA . THR A 1 867 ? -43.559 16.200 -17.870 1.00 31.83 867 THR A CA 1
ATOM 6839 C C . THR A 1 867 ? -42.076 16.511 -17.900 1.00 31.83 867 THR A C 1
ATOM 6841 O O . THR A 1 867 ? -41.480 16.500 -16.800 1.00 31.83 867 THR A O 1
#

Foldseek 3Di:
DDDDDDDDDDDDDDDPPPDPDDPDDQDPPLFFCPPADPQQPQFKFQWAKDQQDPLQPPVLDPERMWIWIHGPQGQAIWIWHANDPSDNIHTDNDHLGGNLLALADRHKGNWAWDADPVVLKIKIKIKHFAPDPDDAPGMFIFIWIDNNSRHTHTQLTGNVVVVPDPDDPVRSNVSSVLRGQGAGAWAWDDAPLWIKTWHDPDQQAIWIWTQDDDSDDDPSDSRHIDTADHAGGQWDHWYWDADPVSQKIWIWTWGQPDVAIAIWIWMWGPNDPPVNPIYTDDDTHGFDFDPDQLQLHDDPDPVDPQPRDTQPPLSVPLADPDDDFFHRYWGNWYWDDDPNWIKIWIQGRSRRGIHIDTGDCVSPSPNPPPDPPPPPPDPPDDDDDDAAEEEEEELAEFFCVRLLLSLLLLLLLQVVCVVVVHDGHQYEYEHCHPCSVVSQPDPSNVPDRYYYDHAQHWYWDWDFDDDPPHTPDIDIAIAGPDDPFPGPVPVPDCGGSLNRLLVVLQVCLLVRVGLEYEYEDDLLRDVNSCVNNLVSQVVVCVVDPRHRAYEYEEELADFPLVVVLVVCVVVVVQVSCLVRHQAYEYQFDVVLPDNCVNNHDPPDPHHYHYQFHAAAQQDPVRCVVLLVVLVVLLVVVCVVDVQNDDDFQFEEEEEAHQHAPCLVSLVLLLLLLVVCVVPCPDPPPDDFTAYEYEAHLPHDPVSVVVSVVSQVVSQVVVCVPVVHRRYHYHPDDDPSNVLSDLLGYLAYEYAQDSVVVLSLLSNLGAYEHEHDPPDGCRSVVRQVSVVVLQQYHYDYDPPDDDDPDVVNSVVSSVVSNVCSVCRSVGHTNVVRDPSNSNHSSSVSSSCVRPPDDDPPPPPPDDDDDDD

pLDDT: mean 76.58, std 20.1, range [21.48, 97.75]

Solvent-accessible surface area (backbone atoms only — not comparable to full-atom values): 48632 Å² total; per-residue (Å²): 133,86,89,86,86,84,89,87,82,88,85,85,80,86,80,78,77,75,75,90,80,76,88,79,77,71,66,70,56,50,43,45,36,85,83,68,54,90,72,49,56,86,28,36,31,30,50,24,61,42,69,57,56,86,85,41,50,75,92,77,44,88,37,51,27,40,33,33,29,11,19,86,79,21,55,28,30,34,41,30,28,18,79,37,98,68,39,77,54,48,67,55,82,59,52,35,42,43,38,84,57,44,77,38,46,92,26,23,27,44,42,34,68,45,80,40,74,93,74,54,32,35,37,34,33,30,23,24,29,40,87,60,93,72,88,56,80,60,36,22,16,36,46,27,42,16,66,73,78,52,60,54,48,36,56,83,47,55,59,68,61,54,71,75,39,96,66,50,74,63,55,53,48,51,44,43,55,56,38,46,52,45,53,26,50,49,40,74,48,73,47,92,56,37,49,34,26,45,21,30,44,78,82,63,2,25,26,41,32,34,54,78,78,68,60,78,71,61,89,83,54,71,73,65,46,45,79,52,43,77,45,57,75,29,27,55,43,57,33,80,44,72,41,96,85,45,36,36,34,41,39,34,31,17,44,61,70,49,73,69,21,25,30,28,38,36,38,28,58,44,66,56,88,59,65,63,71,53,48,74,54,74,77,70,40,85,73,47,61,46,61,48,66,67,16,36,20,78,75,91,53,90,83,60,88,72,80,73,67,78,57,88,73,51,56,84,41,82,60,66,92,57,102,84,66,44,36,42,21,27,32,28,44,25,72,43,81,55,95,94,39,47,34,38,35,29,17,21,11,37,26,49,16,30,34,72,45,75,62,61,75,88,72,44,80,66,70,79,61,77,78,74,78,70,76,71,79,80,78,85,85,71,97,70,83,77,58,53,31,36,34,39,40,32,66,29,55,84,44,56,62,60,56,54,50,54,49,50,50,53,50,43,44,49,54,48,27,57,75,67,73,42,72,66,41,44,36,39,36,39,24,16,42,81,62,52,68,69,77,53,70,48,85,83,51,72,77,64,50,71,50,75,46,69,39,88,37,47,34,72,44,83,45,77,44,64,57,94,94,39,79,74,48,73,49,80,45,72,43,60,62,82,57,100,51,66,64,83,81,60,88,77,66,91,65,34,65,50,54,52,47,20,50,52,51,25,53,50,50,64,74,64,60,38,47,31,41,39,35,47,70,49,96,38,36,67,96,47,26,39,46,65,30,51,52,52,51,56,52,47,38,73,77,43,95,68,59,59,45,30,34,38,38,37,60,37,58,74,46,54,50,73,63,49,35,53,52,35,57,77,68,46,43,66,63,47,44,73,75,60,37,61,32,36,39,30,43,18,42,60,94,80,45,54,59,51,63,86,52,58,63,96,80,60,84,59,48,74,42,66,34,11,25,70,32,74,51,64,51,83,75,47,38,58,58,50,51,50,51,30,52,50,52,43,49,50,52,34,67,73,34,90,76,50,76,78,64,90,62,51,27,34,36,38,36,52,50,40,43,59,79,38,59,66,58,56,50,47,53,52,47,20,54,53,51,50,69,75,63,66,86,52,96,82,62,82,78,74,65,33,36,39,38,40,47,23,75,55,42,57,67,71,59,51,53,53,50,53,52,52,43,49,54,55,22,52,65,39,24,77,77,72,74,44,72,46,51,42,76,38,65,68,72,57,70,71,60,49,51,25,50,51,73,41,41,42,22,39,39,28,28,34,42,76,62,60,43,30,49,32,55,36,57,47,32,18,36,44,24,47,28,52,81,67,100,54,37,30,22,36,52,47,34,49,57,38,31,75,56,56,30,32,47,68,50,76,77,84,85,64,92,81,82,86,50,82,74,54,59,55,55,54,31,51,53,47,36,55,48,61,65,46,37,66,75,50,59,33,26,66,79,64,42,68,50,71,74,40,15,41,10,48,64,46,43,36,54,69,76,61,55,74,82,74,88,81,74,76,73,89,65,86,82,81,80,88,134

Secondary structure (DSSP, 8-state):
----------------------S----S-SB-TTTS-TTSTT--EEEEEEEPPTTS-TTT-SSSEEEEEE-TT-SEEEEEEESSTT-PPEE-SS-SEEGGGSSS-S--EEEEEEEETTTTEEEEEEEE-----SSS-S-EEEEEEESSSSS-EETT--HHHHHHS---HHHHHHHHHHT--BSSS-EEEEETTEEEEEEEETTTEEEEEE--SSTT--TT--PPPEEEEEEEETEEEEEEEE-TTSSEEEEEEEETT-SSB-EEEEEEE--SS-GGG--EEEEEEEEE---SGGGTPPPS-TT----PPPGGGTSSSSS-SSTT---SBEEEEEEEEETTEEEEEEEETTTTEEEEEEPPGGG-SS--------------SS--PPPPEEEEEE---SSSHHHHHHHHHHHHHHHHHHHTTPPPPEEEEEES-TTGGGGG-STTGGGS-EEEEEPPPEEEEEEEEEETTEEEEEEEEEEESSS----TT-TT-S-SHHHHHHHHHHHHHHHH--SEEEEES-TT-GGGTTHHHHHHHHHHHHH-SS--EEEEEEES--S-HHHHHHHHHHTTHHHHHHHH-SEEEEES-TTT--TTTTTS-TT--SEEEE---B--PPPHHHHHHHHHHHHHHHHHHHHH-TT----TT-EEEEE--SSS-THHHHHHHHHHHHHHHH---STTSPPPPEEEEE--TTS-HHHHHHHHHHHHHHHHHHHHHHSS-SEEEES---HHHHHHHHHT-SEEEE---HHHHHHHHHTT--EEE----SS--HHHHHHHHHHHTTSSEE------SS---HHHHHHHHHHHHHHHHHGGGSPPGGGTS-HHHHHBHHHHHHHHHS--S-S------------

Radius of gyration: 34.41 Å; Cα contacts (8 Å, |Δi|>4): 1672; chains: 1; bounding box: 100×96×107 Å

Nearest PDB structures (foldseek):
  6jak-assembly2_D  TM=4.975E-01  e=3.662E-08  Escherichia coli
  5dxf-assembly1_A  TM=5.170E-01  e=2.456E-06  Candida albicans SC5314
  3l7a-assembly1_A-2  TM=4.343E-01  e=8.582E-04  Oryctolagus cuniculus
  2ieg-assembly1_B  TM=4.280E-01  e=3.248E-03  Oryctolagus cuniculus
  3dd1-assembly1_B  TM=4.460E-01  e=1.882E-02  Homo sapiens

Sequence (867 aa):
RKVVSTQDSPHRVVQVAIRQDAPHRAVNPIVFPSSHGRYVGSNVGGPSVIKVPDWIPASESLGKFYMYFAHHNGKGIRLAYADNIQGPWSITEKAVLHIRNCPGYDHVASPDVHLDADRQKIIMYFHSPSRSTRPFRKQSTYCAISEDGMHFSVVGWDPESIEKSNLSVDEVSILRQRCNLGPFYFRVFRIRGRLYALARNNRSGGIWIRKPGAPQHDINNPIPWERGNNIFSQMRHCFVVVSPDHDSLKVFYSRVGDSPEGIYVSTVDVSSDDWLNWKESGEPKAVYFPKDLWEGGKCQDTSCNCIVRSSDKTTKSGMSKRKRLAARNVRDPCLLDFGGDTWMFYAGGGETGIGVTRLHQEHNIFALKPLKISVYPALSSRATCTPKRVIIYDPGCIGLGHSNRCSQIAMAIMTNAQRLEQQQPDILVISGNGMLWSMFLDEQSKQGGIDCICLPAYQKQLNVLSSNSKIKSIWNSYYSKSLYAPSPNEKHSGYGLCALRSRIIKEVVTAFQPDLLLVDFEPLGVHGELIPALKSLRQANRESQTKTRIVLGLRDVLDATKQFKAEWEAKGVLCCLEEFYDEIVVYGQQNIHDPLQGILPSDSKIKTHYVGYLGKAPTLREKENDIERHNVTFRTLAEENKSFQFAHGKYLIVSGGGGCDAGYLYDWVLRAYEHHMVNIEDADSPPLPEACIVYGLFHPEELVKQFESRVNALNLCHREVTGRNLITSYRFLRHFEFEALLVNCLGLVGMCGANTFSEICKFNVRALCVPRDSFRKEQLIRAQVFANAGAVRMLRAECSSNSISEGSSANLTERMLSALLALPSQKKPSDVLDLEHLTDGLDRVCKILIQPCDDNFICQSSKCTTT

InterPro domains:
  IPR023296 Glycosyl hydrolase, five-bladed beta-propeller domain superfamily [G3DSA:2.115.10.20] (24-179)
  IPR023296 Glycosyl hydrolase, five-bladed beta-propeller domain superfamily [SSF75005] (20-350)

Mean predicted aligned error: 19.5 Å

Organism: NCBI:txid215587